Protein AF-0000000071073360 (afdb_homodimer)

InterPro domains:
  IPR024084 Isopropylmalate dehydrogenase-like domain [PF00180] (96-412)
  IPR024084 Isopropylmalate dehydroge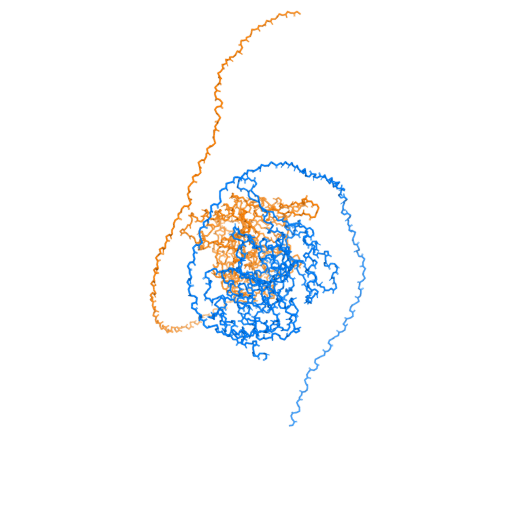nase-like domain [SM01329] (96-412)

Nearest PDB structures (foldseek):
  8grd-assembly1_A  TM=9.616E-01  e=1.093E-38  Homo sapiens
  5gri-assembly1_A  TM=9.544E-01  e=7.696E-39  Homo sapiens
  6l57-assembly1_A  TM=9.538E-01  e=1.380E-38  Homo sapiens
  5grl-assembly1_A  TM=9.539E-01  e=1.960E-38  Homo sapiens
  6l59-assembly1_A  TM=9.556E-01  e=5.610E-38  Homo sapiens

Radius of gyration: 34.83 Å; Cα contacts (8 Å, |Δi|>4): 1505; chains: 2; bounding box: 86×117×119 Å

Solvent-accessible surface area (backbone atoms only — not comparable to full-atom values): 46870 Å² total; per-residue (Å²): 140,86,78,80,86,78,81,85,80,81,82,82,83,84,78,87,73,88,81,82,88,80,92,73,87,73,78,80,78,78,78,82,80,80,77,77,82,77,78,76,78,72,82,76,78,70,77,79,77,77,86,91,82,79,88,72,87,75,81,90,85,76,83,74,83,82,72,87,75,84,69,83,80,73,77,75,70,80,72,73,76,69,76,72,70,78,77,68,70,85,80,69,80,66,43,56,33,24,34,34,21,47,35,45,34,7,52,62,39,46,49,47,38,52,51,47,42,54,54,61,65,54,60,66,42,76,46,75,33,72,63,50,53,27,93,89,45,74,40,64,14,67,65,49,54,51,41,33,62,73,43,30,30,31,40,44,38,18,64,75,53,57,64,29,53,50,46,53,31,61,78,43,50,26,46,33,35,42,34,56,27,49,56,48,62,66,47,80,35,87,53,71,74,33,54,35,34,36,34,20,33,58,57,43,21,65,70,53,68,45,67,47,72,80,47,94,55,34,22,30,32,40,25,37,33,38,47,68,61,29,36,53,51,26,50,49,53,55,50,47,30,62,74,68,70,40,59,38,41,35,42,40,35,53,39,86,67,37,50,56,29,39,32,45,40,49,49,26,39,51,59,45,42,67,77,35,64,87,66,36,46,78,44,82,39,45,43,66,58,47,53,40,35,54,74,75,42,32,68,78,41,41,33,35,35,27,47,24,58,59,21,49,52,51,42,47,53,48,21,39,52,42,40,35,82,34,45,30,19,24,34,34,39,31,95,56,32,40,40,25,29,27,82,34,76,22,54,60,90,46,38,91,63,49,52,54,71,47,59,4,50,45,46,16,48,21,51,50,30,43,71,73,69,35,50,68,55,15,50,49,48,48,49,23,51,46,45,38,33,55,75,42,80,61,32,28,51,85,73,76,29,79,34,34,28,65,54,43,49,48,52,31,37,51,45,40,52,67,72,98,136,87,80,91,80,86,86,85,75,92,66,82,90,85,85,82,82,84,84,79,78,86,80,81,85,71,86,79,83,78,90,74,72,90,83,78,89,75,88,86,80,90,74,92,77,80,86,78,82,88,83,90,78,91,79,79,93,77,86,89,79,88,74,84,89,78,87,78,85,77,87,81,82,84,72,82,81,68,81,71,68,76,73,66,69,73,73,65,65,88,79,69,82,67,46,57,32,23,33,34,22,46,36,44,36,8,51,63,38,48,48,48,38,53,52,46,42,54,54,62,65,55,62,66,42,74,46,77,34,71,64,51,54,28,92,89,45,73,42,64,15,66,64,51,55,50,43,34,62,73,45,29,28,31,41,43,39,19,64,76,51,56,65,28,52,52,47,53,31,59,78,44,49,27,45,34,36,43,32,55,28,50,56,47,62,66,46,80,33,87,52,70,76,32,53,33,34,36,35,20,33,59,54,44,21,66,70,53,66,46,67,45,73,80,45,93,56,32,21,31,33,40,25,38,33,38,46,68,60,30,35,53,53,26,51,49,54,54,51,48,30,62,73,67,71,41,58,39,40,34,40,40,35,52,38,86,66,37,50,54,28,38,31,46,41,49,49,26,39,50,59,43,41,69,78,35,64,88,67,36,47,79,43,81,41,44,44,66,57,47,53,41,35,54,73,74,41,31,68,78,41,40,33,36,35,24,49,22,59,60,22,50,52,51,42,45,53,46,21,39,54,41,39,36,82,34,45,29,20,24,34,35,38,32,95,55,30,40,40,26,31,27,81,33,75,22,53,63,90,46,40,91,64,48,53,54,72,47,60,4,50,44,46,15,48,22,50,50,30,41,73,73,71,36,50,68,56,15,50,48,49,49,48,22,51,46,43,39,34,56,76,44,80,63,32,27,50,84,73,75,29,78,33,34,28,64,53,42,48,49,51,30,37,50,45,40,54,69,74,97

Secondary structure (DSSP, 8-state):
-----------------------------------------------------------------------------------------TTS-PEEEEEE--STTHHHHHHHHHHHHHHTT--EEEEEE---B-TTSSSBPHHHHHHHHHHSEEEE-----HHHHHHHHHHTT--EEEEEEE--TTS--SS-S-EEEEEEESSSEEEEEEEEEEETTEEEEEEEEEHHHHHHHHHHHHHHHHHTT--EEEEEE-TTT-TTHHHHHHHHHHHHHHHTTTT-EEEEEEHHHHHHHHHH-GGG--EEEE-HHHHHHHHHHHHHHTTSTT---EEEE-SS-EEEE------GGGTTTT----HHHHHHHHHHHHHTT-HHHHHHHHHHHHHHHHH-----GGGT----HHHHHHHHHHHHHHH-/-----------------------------------------------------------------------------------------TTS-PEEEEEE--STTHHHHHHHHHHHHHHTT--EEEEEE---B-TTSSSBPHHHHHHHHHHSEEEE-----HHHHHHHHHHTT--EEEEEEE--TTS--SS-S-EEEEEEE-SSEEEEEEEEEEETTEEEEEEEEEHHHHHHHHHHHHHHHHHTT--EEEEEE-TTT-TTHHHHHHHHHHHHHHHTTTT-EEEEEEHHHHHHHHHH-GGG--EEEE-HHHHHHHHHHHHHHTTSTT---EEEE-SS-EEEE------GGGTTTT----HHHHHHHHHHHHHTT-HHHHHHHHHHHHHHHHH-----GGGT----HHHHHHHHHHHHHHH-

pLDDT: mean 76.67, std 30.84, range [14.22, 98.56]

Sequence (840 aa):
MAEHVGPANKSAPLTTHISGAKFSKMNTLRKLNSLPPLRSVGGAYRLLASKDQKKDAAGQKARQPEKPAGKCKGKDGGQAKGAGSPQADPGKKVTKVSLINGEGVGPELMNAVQEVICAVKAPIEWDVLEEFMAKDSEDVSPEVLQSLRAHKVGIKGPVDSRHWQREIRKQFAQFAYVSLCSHIEGLDSPYGAFDVVIIRDQMEGDYSGIEHRVVPGVMQTIKVSTTAGASRIAQFVFDYAVKHNRKRITVAHKANIMRMTDGNFLEAMRAEAEKHVDDVIFEERYLDTCILRILVKPEKCDVMVSSSMYGDVLRVIAGGMMGAPGICPGYSVSSLGTVFDSRMKAHQELAGKDLANPTGSLLCAALMLRHVQMDKQADQVECAIRKVYKDTDIRTKDVGGKAKCSEFVKAVCDCLEADNMAEHVGPANKSAPLTTHISGAKFSKMNTLRKLNSLPPLRSVGGAYRLLASKDQKKDAAGQKARQPEKPAGKCKGKDGGQAKGAGSPQADPGKKVTKVSLINGEGVGPELMNAVQEVICAVKAPIEWDVLEEFMAKDSEDVSPEVLQSLRAHKVGIKGPVDSRHWQREIRKQFAQFAYVSLCSHIEGLDSPYGAFDVVIIRDQMEGDYSGIEHRVVPGVMQTIKVSTTAGASRIAQFVFDYAVKHNRKRITVAHKANIMRMTDGNFLEAMRAEAEKHVDDVIFEERYLDTCILRILVKPEKCDVMVSSSMYGDVLRVIAGGMMGAPGICPGYSVSSLGTVFDSRMKAHQELAGKDLANPTGSLLCAALMLRHVQMDKQADQVECAIRKVYKDTDIRTKDVGGKAKCSEFVKAVCDCLEADN

Foldseek 3Di:
DPDPDDDDPPDDDDDPPDDDDDDDDPPDPPDPDDPDDPDPPVPDPVVDPDDDDDDDDDDDDDDDDDDDDDDPDPPPPDDPPDPPPPPDPPPDDAAEEEEAQAFACSVVLSVLQVLLCVLLVPRYDYDYDDDQADPPDREGHPVSVVSCLVRQHYEYGAHPDPNHVLRVCVSQVQFKKKWWFWAFALFDFPDPTFTAIFIETDDFFQSVPDKDDPDVPDIDGDGDADLVSLLVSLQVLLVVCQVVVWAEEEEEFDCVVVVPRRVSSVVSNVVSCVVQVPRYHYHYDYLVVVLVCCVPPRRPHYYYYYYHPSSVVNNQSSCVSNQFQQLTKMWTDGPSHIYIGSNDHSPNVCGPVQQDFNNRSQLSSLVSCVVVPNNVSSVLSVVLLSCCSNPHQAGGPRRPGPHGNVRSSVSSSVSSNVVD/DDDDDDDDDPDDDDDDDDPDPPDDPPPPDDDPDDDDDDDDDDDDPDDDDDDDDDDDDDDDDDDDDDDDDDDDDDDDDPPPDPPPPPPPPVPDDAAEEEEAQAFACSVVLSVLQVLLCVLLVHRYDYDYDDDQADPVDREGHPVSVVSCLVRQHYEYGAHPDPNHVLRVCVSQVQFKKKWWFWAFALFDFPDPTFTAIFIETDDFFQPVPDKDDPDVPDIDGDGDADLVSLLVSLVVLLVVCQVVVWAEEEEEFDCVVVVPRRVSSVVSNVVSCVVQVPRYHYHYDYLVVVLVCCVPPRNPHYYYYYYHPSSVVNNQSSCVSNQFQQLTKMWTDGPSHIYIGSNDHSPNVCGPVQQDFNNRVQLSSLVSCVVVPNPVSSCLSVVLLSCCSNPHQAGGPRRPGPHGNVRSSVSSSVSSNVVD

Organism: Drosophila erecta (NCBI:txid7220)

Structure (mmCIF, N/CA/C/O backbone):
data_AF-0000000071073360-model_v1
#
loop_
_entity.id
_entity.type
_entity.pdbx_description
1 polymer 'isocitrate dehydrogenase (NAD(+))'
#
loop_
_atom_site.group_PDB
_atom_site.id
_atom_site.type_symbol
_atom_site.label_atom_id
_atom_site.label_alt_id
_atom_site.label_comp_id
_atom_site.label_asym_id
_atom_site.label_entity_id
_atom_site.label_seq_id
_atom_site.pdbx_PDB_ins_code
_atom_site.Cartn_x
_atom_site.Cartn_y
_atom_site.Cartn_z
_atom_site.occupancy
_atom_site.B_iso_or_equiv
_atom_site.auth_seq_id
_atom_site.auth_comp_id
_atom_site.auth_asym_id
_atom_site.auth_atom_id
_atom_site.pdbx_PDB_model_num
ATOM 1 N N . MET A 1 1 ? -11.141 -40.875 53.938 1 20.95 1 MET A N 1
ATOM 2 C CA . MET A 1 1 ? -12.078 -41.438 52.969 1 20.95 1 MET A CA 1
ATOM 3 C C . MET A 1 1 ? -12.969 -40.375 52.344 1 20.95 1 MET A C 1
ATOM 5 O O . MET A 1 1 ? -14.125 -40.219 52.75 1 20.95 1 MET A O 1
ATOM 9 N N . ALA A 1 2 ? -12.391 -39.156 52.312 1 22.52 2 ALA A N 1
ATOM 10 C CA . ALA A 1 2 ? -12.32 -37.719 52.062 1 22.52 2 ALA A CA 1
ATOM 11 C C . ALA A 1 2 ? -12.805 -37.375 50.656 1 22.52 2 ALA A C 1
ATOM 13 O O . ALA A 1 2 ? -12.102 -37.625 49.656 1 22.52 2 ALA A O 1
ATOM 14 N N . GLU A 1 3 ? -14.227 -37.625 50.406 1 22.64 3 GLU A N 1
ATOM 15 C CA . GLU A 1 3 ? -15.234 -37.781 49.344 1 22.64 3 GLU A CA 1
ATOM 16 C C . GLU A 1 3 ? -15.336 -36.562 48.469 1 22.64 3 GLU A C 1
ATOM 18 O O . GLU A 1 3 ? -15.555 -35.438 48.969 1 22.64 3 GLU A O 1
ATOM 23 N N . HIS A 1 4 ? -14.609 -36.5 47.312 1 24.22 4 HIS A N 1
ATOM 24 C CA . HIS A 1 4 ? -14.125 -35.594 46.312 1 24.22 4 HIS A CA 1
ATOM 25 C C . HIS A 1 4 ? -15.281 -34.906 45.594 1 24.22 4 HIS A C 1
ATOM 27 O O . HIS A 1 4 ? -16.156 -35.562 45.031 1 24.22 4 HIS A O 1
ATOM 33 N N . VAL A 1 5 ? -15.75 -33.75 46.094 1 23.55 5 VAL A N 1
ATOM 34 C CA . VAL A 1 5 ? -16.859 -32.844 45.812 1 23.55 5 VAL A CA 1
ATOM 35 C C . VAL A 1 5 ? -16.875 -32.469 44.344 1 23.55 5 VAL A C 1
ATOM 37 O O . VAL A 1 5 ? -15.867 -32.031 43.781 1 23.55 5 VAL A O 1
ATOM 40 N N . GLY A 1 6 ? -17.75 -33.094 43.438 1 22.17 6 GLY A N 1
ATOM 41 C CA . GLY A 1 6 ? -18.25 -33.25 42.062 1 22.17 6 GLY A CA 1
ATOM 42 C C . GLY A 1 6 ? -18.641 -31.922 41.438 1 22.17 6 GLY A C 1
ATOM 43 O O . GLY A 1 6 ? -19.219 -31.047 42.094 1 22.17 6 GLY A O 1
ATOM 44 N N . PRO A 1 7 ? -17.891 -31.484 40.312 1 21.05 7 PRO A N 1
ATOM 45 C CA . PRO A 1 7 ? -17.703 -30.172 39.719 1 21.05 7 PRO A CA 1
ATOM 46 C C . PRO A 1 7 ? -19.016 -29.5 39.312 1 21.05 7 PRO A C 1
ATOM 48 O O . PRO A 1 7 ? -20.031 -30.172 39.156 1 21.05 7 PRO A O 1
ATOM 51 N N . ALA A 1 8 ? -19.125 -28.125 39.438 1 19.23 8 ALA A N 1
ATOM 52 C CA . ALA A 1 8 ? -20.125 -27.047 39.438 1 19.23 8 ALA A CA 1
ATOM 53 C C . ALA A 1 8 ? -20.797 -26.891 38.094 1 19.23 8 ALA A C 1
ATOM 55 O O . ALA A 1 8 ? -20.125 -26.609 37.094 1 19.23 8 ALA A O 1
ATOM 56 N N . ASN A 1 9 ? -21.844 -27.672 37.656 1 18.17 9 ASN A N 1
ATOM 57 C CA . ASN A 1 9 ? -22.703 -27.828 36.469 1 18.17 9 ASN A CA 1
ATOM 58 C C . ASN A 1 9 ? -23.375 -26.516 36.094 1 18.17 9 ASN A C 1
ATOM 60 O O . ASN A 1 9 ? -24.312 -26.078 36.75 1 18.17 9 ASN A O 1
ATOM 64 N N . LYS A 1 10 ? -22.531 -25.469 35.781 1 18.64 10 LYS A N 1
ATOM 65 C CA . LYS A 1 10 ? -23.094 -24.141 35.562 1 18.64 10 LYS A CA 1
ATOM 66 C C . LYS A 1 10 ? -24.25 -24.219 34.531 1 18.64 10 LYS A C 1
ATOM 68 O O . LYS A 1 10 ? -24.172 -24.953 33.562 1 18.64 10 LYS A O 1
ATOM 73 N N . SER A 1 11 ? -25.422 -23.609 34.812 1 17.69 11 SER A N 1
ATOM 74 C CA . SER A 1 11 ? -26.828 -23.469 34.438 1 17.69 11 SER A CA 1
ATOM 75 C C . SER A 1 11 ? -27 -22.859 33.062 1 17.69 11 SER A C 1
ATOM 77 O O . SER A 1 11 ? -26.188 -22.031 32.625 1 17.69 11 SER A O 1
ATOM 79 N N . ALA A 1 12 ? -27.828 -23.391 32.094 1 20.33 12 ALA A N 1
ATOM 80 C CA . ALA A 1 12 ? -28.375 -23.422 30.734 1 20.33 12 ALA A CA 1
ATOM 81 C C . ALA A 1 12 ? -29.109 -22.109 30.422 1 20.33 12 ALA A C 1
ATOM 83 O O . ALA A 1 12 ? -30.141 -21.812 31.016 1 20.33 12 ALA A O 1
ATOM 84 N N . PRO A 1 13 ? -28.391 -20.922 30.25 1 18.34 13 PRO A N 1
ATOM 85 C CA . PRO A 1 13 ? -29.219 -19.719 30.203 1 18.34 13 PRO A CA 1
ATOM 86 C C . PRO A 1 13 ? -30.344 -19.828 29.172 1 18.34 13 PRO A C 1
ATOM 88 O O . PRO A 1 13 ? -30.266 -20.609 28.234 1 18.34 13 PRO A O 1
ATOM 91 N N . LEU A 1 14 ? -31.484 -19.062 29.344 1 18.45 14 LEU A N 1
ATOM 92 C CA . LEU A 1 14 ? -32.875 -18.875 28.969 1 18.45 14 LEU A CA 1
ATOM 93 C C . LEU A 1 14 ? -33 -18.469 27.5 1 18.45 14 LEU A C 1
ATOM 95 O O . LEU A 1 14 ? -32.125 -17.766 26.984 1 18.45 14 LEU A O 1
ATOM 99 N N . THR A 1 15 ? -34.062 -18.859 26.656 1 18.19 15 THR A N 1
ATOM 100 C CA . THR A 1 15 ? -34.719 -19.094 25.375 1 18.19 15 THR A CA 1
ATOM 101 C C . THR A 1 15 ? -35.25 -17.797 24.781 1 18.19 15 THR A C 1
ATOM 103 O O . THR A 1 15 ? -35.875 -17.797 23.734 1 18.19 15 THR A O 1
ATOM 106 N N . THR A 1 16 ? -34.844 -16.5 25.109 1 18.14 16 THR A N 1
ATOM 107 C CA . THR A 1 16 ? -35.938 -15.57 24.828 1 18.14 16 THR A CA 1
ATOM 108 C C . THR A 1 16 ? -36.188 -15.477 23.328 1 18.14 16 THR A C 1
ATOM 110 O O . THR A 1 16 ? -35.25 -15.336 22.531 1 18.14 16 THR A O 1
ATOM 113 N N . HIS A 1 17 ? -37.438 -15.734 22.703 1 18.55 17 HIS A N 1
ATOM 114 C CA . HIS A 1 17 ? -38.219 -15.891 21.469 1 18.55 17 HIS A CA 1
ATOM 115 C C . HIS A 1 17 ? -38.375 -14.562 20.75 1 18.55 17 HIS A C 1
ATOM 117 O O . HIS A 1 17 ? -39.125 -14.461 19.781 1 18.55 17 HIS A O 1
ATOM 123 N N . ILE A 1 18 ? -37.594 -13.492 20.844 1 18.61 18 ILE A N 1
ATOM 124 C CA . ILE A 1 18 ? -38.25 -12.273 20.422 1 18.61 18 ILE A CA 1
ATOM 125 C C . ILE A 1 18 ? -38.656 -12.398 18.953 1 18.61 18 ILE A C 1
ATOM 127 O O . ILE A 1 18 ? -37.875 -12.859 18.125 1 18.61 18 ILE A O 1
ATOM 131 N N . SER A 1 19 ? -39.969 -12.062 18.562 1 18.25 19 SER A N 1
ATOM 132 C CA . SER A 1 19 ? -41.031 -12.039 17.531 1 18.25 19 SER A CA 1
ATOM 133 C C . SER A 1 19 ? -40.594 -11.211 16.328 1 18.25 19 SER A C 1
ATOM 135 O O . SER A 1 19 ? -39.719 -10.352 16.438 1 18.25 19 SER A O 1
ATOM 137 N N . GLY A 1 20 ? -41.219 -11.391 15.039 1 18.98 20 GLY A N 1
ATOM 138 C CA . GLY A 1 20 ? -41.125 -11.305 13.594 1 18.98 20 GLY A CA 1
ATOM 139 C C . GLY A 1 20 ? -41.438 -9.914 13.055 1 18.98 20 GLY A C 1
ATOM 140 O O . GLY A 1 20 ? -42.562 -9.609 12.68 1 18.98 20 GLY A O 1
ATOM 141 N N . ALA A 1 21 ? -41.094 -8.75 13.672 1 17.64 21 ALA A N 1
ATOM 142 C CA . ALA A 1 21 ? -41.781 -7.551 13.203 1 17.64 21 ALA A CA 1
ATOM 143 C C . ALA A 1 21 ? -41.594 -7.367 11.703 1 17.64 21 ALA A C 1
ATOM 145 O O . ALA A 1 21 ? -40.469 -7.395 11.195 1 17.64 21 ALA A O 1
ATOM 146 N N . LYS A 1 22 ? -42.719 -7.246 10.844 1 18.09 22 LYS A N 1
ATOM 147 C CA . LYS A 1 22 ? -43.219 -7.266 9.461 1 18.09 22 LYS A CA 1
ATOM 148 C C . LYS A 1 22 ? -42.594 -6.141 8.641 1 18.09 22 LYS A C 1
ATOM 150 O O . LYS A 1 22 ? -42.031 -6.379 7.566 1 18.09 22 LYS A O 1
ATOM 155 N N . PHE A 1 23 ? -43.25 -4.824 8.609 1 17.73 23 PHE A N 1
ATOM 156 C CA . PHE A 1 23 ? -43.906 -4.227 7.465 1 17.73 23 PHE A CA 1
ATOM 157 C C . PHE A 1 23 ? -42.906 -3.561 6.531 1 17.73 23 PHE A C 1
ATOM 159 O O . PHE A 1 23 ? -41.75 -3.393 6.887 1 17.73 23 PHE A O 1
ATOM 166 N N . SER A 1 24 ? -43.25 -2.207 6.02 1 17.31 24 SER A N 1
ATOM 167 C CA . SER A 1 24 ? -43.844 -1.577 4.836 1 17.31 24 SER A CA 1
ATOM 168 C C . SER A 1 24 ? -42.812 -0.701 4.125 1 17.31 24 SER A C 1
ATOM 170 O O . SER A 1 24 ? -42.906 -0.47 2.916 1 17.31 24 SER A O 1
ATOM 172 N N . LYS A 1 25 ? -42 0.049 4.812 1 18 25 LYS A N 1
ATOM 173 C CA . LYS A 1 25 ? -41.781 1.378 4.246 1 18 25 LYS A CA 1
ATOM 174 C C . LYS A 1 25 ? -41 1.297 2.932 1 18 25 LYS A C 1
ATOM 176 O O . LYS A 1 25 ? -39.812 1.038 2.926 1 18 25 LYS A O 1
ATOM 181 N N . MET A 1 26 ? -41.625 0.707 1.762 1 17.8 26 MET A N 1
ATOM 182 C CA . MET A 1 26 ? -41.031 0.565 0.437 1 17.8 26 MET A CA 1
ATOM 183 C C . MET A 1 26 ? -40.656 1.927 -0.135 1 17.8 26 MET A C 1
ATOM 185 O O . MET A 1 26 ? -41.5 2.668 -0.61 1 17.8 26 MET A O 1
ATOM 189 N N . ASN A 1 27 ? -40 2.844 0.637 1 18.08 27 ASN A N 1
ATOM 190 C CA . ASN A 1 27 ? -39.812 4.156 0.037 1 18.08 27 ASN A CA 1
ATOM 191 C C . ASN A 1 27 ? -39.344 4.047 -1.414 1 18.08 27 ASN A C 1
ATOM 193 O O . ASN A 1 27 ? -38.594 3.135 -1.764 1 18.08 27 ASN A O 1
ATOM 197 N N . THR A 1 28 ? -39.969 4.82 -2.344 1 18.56 28 THR A N 1
ATOM 198 C CA . THR A 1 28 ? -40.156 5.203 -3.736 1 18.56 28 THR A CA 1
ATOM 199 C C . THR A 1 28 ? -38.844 5.602 -4.379 1 18.56 28 THR A C 1
ATOM 201 O O . THR A 1 28 ? -38.156 6.523 -3.908 1 18.56 28 THR A O 1
ATOM 204 N N . LEU A 1 29 ? -38.094 4.676 -5.02 1 18.58 29 LEU A N 1
ATOM 205 C CA . LEU A 1 29 ? -36.938 4.672 -5.914 1 18.58 29 LEU A CA 1
ATOM 206 C C . LEU A 1 29 ? -37.125 5.699 -7.027 1 18.58 29 LEU A C 1
ATOM 208 O O . LEU A 1 29 ? -37.969 5.543 -7.895 1 18.58 29 LEU A O 1
ATOM 212 N N . ARG A 1 30 ? -37.094 7.051 -6.613 1 17.72 30 ARG A N 1
ATOM 213 C CA . ARG A 1 30 ? -37.281 8.008 -7.699 1 17.72 30 ARG A CA 1
ATOM 214 C C . ARG A 1 30 ? -36.5 7.586 -8.938 1 17.72 30 ARG A C 1
ATOM 216 O O . ARG A 1 30 ? -35.375 7.082 -8.828 1 17.72 30 ARG A O 1
ATOM 223 N N . LYS A 1 31 ? -37.125 7.578 -10.148 1 19.55 31 LYS A N 1
ATOM 224 C CA . LYS A 1 31 ? -36.969 7.285 -11.57 1 19.55 31 LYS A CA 1
ATOM 225 C C . LYS A 1 31 ? -35.781 8.039 -12.141 1 19.55 31 LYS A C 1
ATOM 227 O O . LYS A 1 31 ? -35.781 9.273 -12.18 1 19.55 31 LYS A O 1
ATOM 232 N N . LEU A 1 32 ? -34.5 7.598 -11.961 1 18.83 32 LEU A N 1
ATOM 233 C CA . LEU A 1 32 ? -33.312 8.102 -12.68 1 18.83 32 LEU A CA 1
ATOM 234 C C . LEU A 1 32 ? -33.656 8.281 -14.164 1 18.83 32 LEU A C 1
ATOM 236 O O . LEU A 1 32 ? -34.094 7.34 -14.828 1 18.83 32 LEU A O 1
ATOM 240 N N . ASN A 1 33 ? -33.938 9.547 -14.633 1 18.77 33 ASN A N 1
ATOM 241 C CA . ASN A 1 33 ? -34.312 10.086 -15.938 1 18.77 33 ASN A CA 1
ATOM 242 C C . ASN A 1 33 ? -33.469 9.461 -17.047 1 18.77 33 ASN A C 1
ATOM 244 O O . ASN A 1 33 ? -32.344 9.016 -16.812 1 18.77 33 ASN A O 1
ATOM 248 N N . SER A 1 34 ? -34.062 9.227 -18.297 1 19.17 34 SER A N 1
ATOM 249 C CA . SER A 1 34 ? -34 8.57 -19.594 1 19.17 34 SER A CA 1
ATOM 250 C C . SER A 1 34 ? -32.875 9.125 -20.453 1 19.17 34 SER A C 1
ATOM 252 O O . SER A 1 34 ? -32.938 10.25 -20.953 1 19.17 34 SER A O 1
ATOM 254 N N . LEU A 1 35 ? -31.609 9.078 -20.141 1 19.28 35 LEU A N 1
ATOM 255 C CA . LEU A 1 35 ? -30.672 9.664 -21.094 1 19.28 35 LEU A CA 1
ATOM 256 C C . LEU A 1 35 ? -30.891 9.078 -22.484 1 19.28 35 LEU A C 1
ATOM 258 O O . LEU A 1 35 ? -31.141 7.879 -22.625 1 19.28 35 LEU A O 1
ATOM 262 N N . PRO A 1 36 ? -31.234 9.867 -23.547 1 19.84 36 PRO A N 1
ATOM 263 C CA . PRO A 1 36 ? -31.609 9.43 -24.891 1 19.84 36 PRO A CA 1
ATOM 264 C C . PRO A 1 36 ? -30.562 8.508 -25.531 1 19.84 36 PRO A C 1
ATOM 266 O O . PRO A 1 36 ? -29.422 8.484 -25.094 1 19.84 36 PRO A O 1
ATOM 269 N N . PRO A 1 37 ? -30.984 7.59 -26.469 1 19.75 37 PRO A N 1
ATOM 270 C CA . PRO A 1 37 ? -30.359 6.461 -27.172 1 19.75 37 PRO A CA 1
ATOM 271 C C . PRO A 1 37 ? -29.203 6.887 -28.078 1 19.75 37 PRO A C 1
ATOM 273 O O . PRO A 1 37 ? -29.391 7.723 -28.969 1 19.75 37 PRO A O 1
ATOM 276 N N . LEU A 1 38 ? -28.078 7.312 -27.562 1 18.42 38 LEU A N 1
ATOM 277 C CA . LEU A 1 38 ? -27.078 7.801 -28.516 1 18.42 38 LEU A CA 1
ATOM 278 C C . LEU A 1 38 ? -26.859 6.785 -29.625 1 18.42 38 LEU A C 1
ATOM 280 O O . LEU A 1 38 ? -26.672 5.598 -29.359 1 18.42 38 LEU A O 1
ATOM 284 N N . ARG A 1 39 ? -27.328 7.051 -30.875 1 18.44 39 ARG A N 1
ATOM 285 C CA . ARG A 1 39 ? -27.219 6.352 -32.156 1 18.44 39 ARG A CA 1
ATOM 286 C C . ARG A 1 39 ? -25.781 5.996 -32.469 1 18.44 39 ARG A C 1
ATOM 288 O O . ARG A 1 39 ? -24.891 6.855 -32.406 1 18.44 39 ARG A O 1
ATOM 295 N N . SER A 1 40 ? -25.391 4.773 -32.25 1 17.69 40 SER A N 1
ATOM 296 C CA . SER A 1 40 ? -24.109 4.113 -32.469 1 17.69 40 SER A CA 1
ATOM 297 C C . SER A 1 40 ? -23.672 4.23 -33.938 1 17.69 40 SER A C 1
ATOM 299 O O . SER A 1 40 ? -24.297 3.633 -34.812 1 17.69 40 SER A O 1
ATOM 301 N N . VAL A 1 41 ? -23.484 5.461 -34.469 1 17.64 41 VAL A N 1
ATOM 302 C CA . VAL A 1 41 ? -23.094 5.453 -35.906 1 17.64 41 VAL A CA 1
ATOM 303 C C . VAL A 1 41 ? -21.844 4.605 -36.094 1 17.64 41 VAL A C 1
ATOM 305 O O . VAL A 1 41 ? -20.828 4.844 -35.438 1 17.64 41 VAL A O 1
ATOM 308 N N . GLY A 1 42 ? -21.938 3.281 -36.375 1 17.94 42 GLY A N 1
ATOM 309 C CA . GLY A 1 42 ? -21.047 2.184 -36.688 1 17.94 42 GLY A CA 1
ATOM 310 C C . GLY A 1 42 ? -20.094 2.504 -37.844 1 17.94 42 GLY A C 1
ATOM 311 O O . GLY A 1 42 ? -19.672 1.606 -38.562 1 17.94 42 GLY A O 1
ATOM 312 N N . GLY A 1 43 ? -19.672 3.836 -38.094 1 16.84 43 GLY A N 1
ATOM 313 C CA . GLY A 1 43 ? -19.047 3.969 -39.406 1 16.84 43 GLY A CA 1
ATOM 314 C C . GLY A 1 43 ? -17.922 2.982 -39.625 1 16.84 43 GLY A C 1
ATOM 315 O O . GLY A 1 43 ? -17.25 2.566 -38.656 1 16.84 43 GLY A O 1
ATOM 316 N N . ALA A 1 44 ? -17.984 2.145 -40.719 1 17.58 44 ALA A N 1
ATOM 317 C CA . ALA A 1 44 ? -17.344 1.101 -41.531 1 17.58 44 ALA A CA 1
ATOM 318 C C . ALA A 1 44 ? -15.914 1.484 -41.875 1 17.58 44 ALA A C 1
ATOM 320 O O . ALA A 1 44 ? -15.688 2.426 -42.656 1 17.58 44 ALA A O 1
ATOM 321 N N . TYR A 1 45 ? -15.023 1.729 -40.844 1 16.05 45 TYR A N 1
ATOM 322 C CA . TYR A 1 45 ? -13.688 2.055 -41.312 1 16.05 45 TYR A CA 1
ATOM 323 C C . TYR A 1 45 ? -13.164 0.979 -42.281 1 16.05 45 TYR A C 1
ATOM 325 O O . TYR A 1 45 ? -12.914 -0.154 -41.844 1 16.05 45 TYR A O 1
ATOM 333 N N . ARG A 1 46 ? -13.656 0.943 -43.531 1 17.27 46 ARG A N 1
ATOM 334 C CA . ARG A 1 46 ? -13.133 0.105 -44.625 1 17.27 46 ARG A CA 1
ATOM 335 C C . ARG A 1 46 ? -11.633 0.315 -44.781 1 17.27 46 ARG A C 1
ATOM 337 O O . ARG A 1 46 ? -11.203 1.368 -45.25 1 17.27 46 ARG A O 1
ATOM 344 N N . LEU A 1 47 ? -10.891 0.094 -43.688 1 16.45 47 LEU A N 1
ATOM 345 C CA . LEU A 1 47 ? -9.492 0.303 -44.031 1 16.45 47 LEU A CA 1
ATOM 346 C C . LEU A 1 47 ? -9.141 -0.37 -45.344 1 16.45 47 LEU A C 1
ATOM 348 O O . LEU A 1 47 ? -9.469 -1.539 -45.562 1 16.45 47 LEU A O 1
ATOM 352 N N . LEU A 1 48 ? -8.883 0.459 -46.344 1 16.05 48 LEU A N 1
ATOM 353 C CA . LEU A 1 48 ? -8.453 0.297 -47.75 1 16.05 48 LEU A CA 1
ATOM 354 C C . LEU A 1 48 ? -7.234 -0.614 -47.844 1 16.05 48 LEU A C 1
ATOM 356 O O . LEU A 1 48 ? -6.277 -0.452 -47.062 1 16.05 48 LEU A O 1
ATOM 360 N N . ALA A 1 49 ? -7.383 -1.778 -48.531 1 17.34 49 ALA A N 1
ATOM 361 C CA . ALA A 1 49 ? -6.602 -2.918 -49.031 1 17.34 49 ALA A CA 1
ATOM 362 C C . ALA A 1 49 ? -5.453 -2.459 -49.906 1 17.34 49 ALA A C 1
ATOM 364 O O . ALA A 1 49 ? -4.773 -3.283 -50.531 1 17.34 49 ALA A O 1
ATOM 365 N N . SER A 1 50 ? -5.02 -1.136 -49.812 1 14.69 50 SER A N 1
ATOM 366 C CA . SER A 1 50 ? -4.402 -0.934 -51.125 1 14.69 50 SER A CA 1
ATOM 367 C C . SER A 1 50 ? -3.363 -2.01 -51.406 1 14.69 50 SER A C 1
ATOM 369 O O . SER A 1 50 ? -2.906 -2.705 -50.5 1 14.69 50 SER A O 1
ATOM 371 N N . LYS A 1 51 ? -2.273 -1.46 -52.25 1 15.05 51 LYS A N 1
ATOM 372 C CA . LYS A 1 51 ? -1.719 -1.641 -53.594 1 15.05 51 LYS A CA 1
ATOM 373 C C . LYS A 1 51 ? -0.572 -2.648 -53.594 1 15.05 51 LYS A C 1
ATOM 375 O O . LYS A 1 51 ? -0.037 -2.975 -52.531 1 15.05 51 LYS A O 1
ATOM 380 N N . ASP A 1 52 ? 0.623 -2.264 -54.312 1 14.74 52 ASP A N 1
ATOM 381 C CA . ASP A 1 52 ? 1.322 -2.711 -55.5 1 14.74 52 ASP A CA 1
ATOM 382 C C . ASP A 1 52 ? 2.475 -3.65 -55.156 1 14.74 52 ASP A C 1
ATOM 384 O O . ASP A 1 52 ? 2.908 -3.703 -54 1 14.74 52 ASP A O 1
ATOM 388 N N . GLN A 1 53 ? 3.439 -3.727 -56.156 1 14.27 53 GLN A N 1
ATOM 389 C CA . GLN A 1 53 ? 4.16 -4.598 -57.094 1 14.27 53 GLN A CA 1
ATOM 390 C C . GLN A 1 53 ? 5.531 -4.973 -56.531 1 14.27 53 GLN A C 1
ATOM 392 O O . GLN A 1 53 ? 5.895 -6.148 -56.5 1 14.27 53 GLN A O 1
ATOM 397 N N . LYS A 1 54 ? 6.496 -3.986 -56.719 1 14.75 54 LYS A N 1
ATOM 398 C CA . LYS A 1 54 ? 7.48 -4.324 -57.75 1 14.75 54 LYS A CA 1
ATOM 399 C C . LYS A 1 54 ? 8.594 -5.191 -57.188 1 14.75 54 LYS A C 1
ATOM 401 O O . LYS A 1 54 ? 9 -6.184 -57.781 1 14.75 54 LYS A O 1
ATOM 406 N N . LYS A 1 55 ? 9.609 -4.555 -56.375 1 15.3 55 LYS A N 1
ATOM 407 C CA . LYS A 1 55 ? 10.93 -4.469 -57 1 15.3 55 LYS A CA 1
ATOM 408 C C . LYS A 1 55 ? 11.719 -5.762 -56.812 1 15.3 55 LYS A C 1
ATOM 410 O O . LYS A 1 55 ? 11.68 -6.352 -55.719 1 15.3 55 LYS A O 1
ATOM 415 N N . ASP A 1 56 ? 12.5 -6.281 -57.844 1 15.04 56 ASP A N 1
ATOM 416 C CA . ASP A 1 56 ? 13.227 -7.422 -58.406 1 15.04 56 ASP A CA 1
ATOM 417 C C . ASP A 1 56 ? 14.555 -7.633 -57.688 1 15.04 56 ASP A C 1
ATOM 419 O O . ASP A 1 56 ? 15.32 -8.531 -58.031 1 15.04 56 ASP A O 1
ATOM 423 N N . ALA A 1 57 ? 15.016 -6.668 -56.875 1 15.41 57 ALA A N 1
ATOM 424 C CA . ALA A 1 57 ? 16.453 -6.594 -57.094 1 15.41 57 ALA A CA 1
ATOM 425 C C . ALA A 1 57 ? 17.125 -7.934 -56.812 1 15.41 57 ALA A C 1
ATOM 427 O O . ALA A 1 57 ? 16.828 -8.578 -55.812 1 15.41 57 ALA A O 1
ATOM 428 N N . ALA A 1 58 ? 18.156 -8.312 -57.719 1 16.11 58 ALA A N 1
ATOM 429 C CA . ALA A 1 58 ? 18.906 -9.414 -58.312 1 16.11 58 ALA A CA 1
ATOM 430 C C . ALA A 1 58 ? 19.938 -9.969 -57.312 1 16.11 58 ALA A C 1
ATOM 432 O O . ALA A 1 58 ? 20.062 -11.188 -57.156 1 16.11 58 ALA A O 1
ATOM 433 N N . GLY A 1 59 ? 20.984 -9.117 -56.969 1 15.08 59 GLY A N 1
ATOM 434 C CA . GLY A 1 59 ? 22.219 -9.648 -57.5 1 15.08 59 GLY A CA 1
ATOM 435 C C . GLY A 1 59 ? 22.766 -10.828 -56.719 1 15.08 59 GLY A C 1
ATOM 436 O O . GLY A 1 59 ? 22.75 -11.961 -57.188 1 15.08 59 GLY A O 1
ATOM 437 N N . GLN A 1 60 ? 24.031 -10.594 -56.094 1 15.23 60 GLN A N 1
ATOM 438 C CA . GLN A 1 60 ? 25.281 -11.227 -56.531 1 15.23 60 GLN A CA 1
ATOM 439 C C . GLN A 1 60 ? 25.547 -12.492 -55.719 1 15.23 60 GLN A C 1
ATOM 441 O O . GLN A 1 60 ? 24.922 -12.711 -54.656 1 15.23 60 GLN A O 1
ATOM 446 N N . LYS A 1 61 ? 26.953 -12.609 -55.344 1 15.73 61 LYS A N 1
ATOM 447 C CA . LYS A 1 61 ? 28.031 -13.562 -55.594 1 15.73 61 LYS A CA 1
ATOM 448 C C . LYS A 1 61 ? 28.125 -14.617 -54.5 1 15.73 61 LYS A C 1
ATOM 450 O O . LYS A 1 61 ? 27.891 -14.312 -53.344 1 15.73 61 LYS A O 1
ATOM 455 N N . ALA A 1 62 ? 28.516 -15.875 -54.844 1 16.67 62 ALA A N 1
ATOM 456 C CA . ALA A 1 62 ? 28.531 -17.297 -54.5 1 16.67 62 ALA A CA 1
ATOM 457 C C . ALA A 1 62 ? 29.641 -17.625 -53.5 1 16.67 62 ALA A C 1
ATOM 459 O O . ALA A 1 62 ? 29.719 -18.734 -53 1 16.67 62 ALA A O 1
ATOM 460 N N . ARG A 1 63 ? 30.531 -16.703 -53 1 17.97 63 ARG A N 1
ATOM 461 C CA . ARG A 1 63 ? 31.797 -17.438 -53 1 17.97 63 ARG A CA 1
ATOM 462 C C . ARG A 1 63 ? 31.781 -18.547 -51.969 1 17.97 63 ARG A C 1
ATOM 464 O O . ARG A 1 63 ? 31.109 -18.438 -50.938 1 17.97 63 ARG A O 1
ATOM 471 N N . GLN A 1 64 ? 32.562 -19.734 -52.281 1 16.02 64 GLN A N 1
ATOM 472 C CA . GLN A 1 64 ? 32.688 -21.156 -52.031 1 16.02 64 GLN A CA 1
ATOM 473 C C . GLN A 1 64 ? 33.469 -21.422 -50.75 1 16.02 64 GLN A C 1
ATOM 475 O O . GLN A 1 64 ? 33.688 -22.578 -50.344 1 16.02 64 GLN A O 1
ATOM 480 N N . PRO A 1 65 ? 33.438 -20.625 -49.719 1 17.47 65 PRO A N 1
ATOM 481 C CA . PRO A 1 65 ? 34.688 -20.891 -49 1 17.47 65 PRO A CA 1
ATOM 482 C C . PRO A 1 65 ? 34.812 -22.344 -48.531 1 17.47 65 PRO A C 1
ATOM 484 O O . PRO A 1 65 ? 33.781 -23.016 -48.344 1 17.47 65 PRO A O 1
ATOM 487 N N . GLU A 1 66 ? 36.156 -22.844 -48.562 1 17.61 66 GLU A N 1
ATOM 488 C CA . GLU A 1 66 ? 36.875 -24.109 -48.5 1 17.61 66 GLU A CA 1
ATOM 489 C C . GLU A 1 66 ? 36.75 -24.75 -47.125 1 17.61 66 GLU A C 1
ATOM 491 O O . GLU A 1 66 ? 36.594 -24.047 -46.125 1 17.61 66 GLU A O 1
ATOM 496 N N . LYS A 1 67 ? 36.75 -26.094 -47.125 1 18.64 67 LYS A N 1
ATOM 497 C CA . LYS A 1 67 ? 36.406 -27.234 -46.312 1 18.64 67 LYS A CA 1
ATOM 498 C C . LYS A 1 67 ? 37.469 -27.484 -45.25 1 18.64 67 LYS A C 1
ATOM 500 O O . LYS A 1 67 ? 37.375 -28.469 -44.5 1 18.64 67 LYS A O 1
ATOM 505 N N . PRO A 1 68 ? 38.031 -26.516 -44.531 1 18.25 68 PRO A N 1
ATOM 506 C CA . PRO A 1 68 ? 39.219 -27.234 -44 1 18.25 68 PRO A CA 1
ATOM 507 C C . PRO A 1 68 ? 38.844 -28.375 -43.062 1 18.25 68 PRO A C 1
ATOM 509 O O . PRO A 1 68 ? 37.781 -28.328 -42.406 1 18.25 68 PRO A O 1
ATOM 512 N N . ALA A 1 69 ? 39.562 -29.609 -43.188 1 17.61 69 ALA A N 1
ATOM 513 C CA . ALA A 1 69 ? 39.5 -31.031 -42.875 1 17.61 69 ALA A CA 1
ATOM 514 C C . ALA A 1 69 ? 39.781 -31.297 -41.406 1 17.61 69 ALA A C 1
ATOM 516 O O . ALA A 1 69 ? 39.219 -32.25 -40.812 1 17.61 69 ALA A O 1
ATOM 517 N N . GLY A 1 70 ? 40.625 -30.609 -40.656 1 17.19 70 GLY A N 1
ATOM 518 C CA . GLY A 1 70 ? 41.531 -31.531 -39.938 1 17.19 70 GLY A CA 1
ATOM 519 C C . GLY A 1 70 ? 40.844 -32.25 -38.812 1 17.19 70 GLY A C 1
ATOM 520 O O . GLY A 1 70 ? 39.906 -31.75 -38.188 1 17.19 70 GLY A O 1
ATOM 521 N N . LYS A 1 71 ? 41.219 -33.594 -38.656 1 17.5 71 LYS A N 1
ATOM 522 C CA . LYS A 1 71 ? 40.844 -34.844 -38.062 1 17.5 71 LYS A CA 1
ATOM 523 C C . LYS A 1 71 ? 41.062 -34.844 -36.562 1 17.5 71 LYS A C 1
ATOM 525 O O . LYS A 1 71 ? 41.062 -35.906 -35.906 1 17.5 71 LYS A O 1
ATOM 530 N N . CYS A 1 72 ? 41 -33.75 -35.875 1 16.2 72 CYS A N 1
ATOM 531 C CA . CYS A 1 72 ? 41.562 -34.125 -34.594 1 16.2 72 CYS A CA 1
ATOM 532 C C . CYS A 1 72 ? 40.781 -35.281 -33.969 1 16.2 72 CYS A C 1
ATOM 534 O O . CYS A 1 72 ? 39.562 -35.344 -34.062 1 16.2 72 CYS A O 1
ATOM 536 N N . LYS A 1 73 ? 41.562 -36.375 -33.656 1 17.86 73 LYS A N 1
ATOM 537 C CA . LYS A 1 73 ? 41.438 -37.719 -33.094 1 17.86 73 LYS A CA 1
ATOM 538 C C . LYS A 1 73 ? 40.812 -37.625 -31.688 1 17.86 73 LYS A C 1
ATOM 540 O O . LYS A 1 73 ? 41.281 -36.875 -30.844 1 17.86 73 LYS A O 1
ATOM 545 N N . GLY A 1 74 ? 39.562 -37.906 -31.547 1 16.55 74 GLY A N 1
ATOM 546 C CA . GLY A 1 74 ? 38.594 -37.969 -30.453 1 16.55 74 GLY A CA 1
ATOM 547 C C . GLY A 1 74 ? 38.938 -39.031 -29.422 1 16.55 74 GLY A C 1
ATOM 548 O O . GLY A 1 74 ? 38.906 -40.219 -29.703 1 16.55 74 GLY A O 1
ATOM 549 N N . LYS A 1 75 ? 40.219 -38.812 -28.797 1 19.42 75 LYS A N 1
ATOM 550 C CA . LYS A 1 75 ? 40.438 -39.906 -27.828 1 19.42 75 LYS A CA 1
ATOM 551 C C . LYS A 1 75 ? 39.156 -40.281 -27.109 1 19.42 75 LYS A C 1
ATOM 553 O O . LYS A 1 75 ? 38.312 -39.406 -26.859 1 19.42 75 LYS A O 1
ATOM 558 N N . ASP A 1 76 ? 38.875 -41.625 -27.062 1 18.58 76 ASP A N 1
ATOM 559 C CA . ASP A 1 76 ? 37.75 -42.531 -26.766 1 18.58 76 ASP A CA 1
ATOM 560 C C . ASP A 1 76 ? 37.344 -42.438 -25.297 1 18.58 76 ASP A C 1
ATOM 562 O O . ASP A 1 76 ? 38.062 -42.938 -24.438 1 18.58 76 ASP A O 1
ATOM 566 N N . GLY A 1 77 ? 37.594 -41.281 -24.672 1 19.78 77 GLY A N 1
ATOM 567 C CA . GLY A 1 77 ? 37.375 -41.469 -23.25 1 19.78 77 GLY A CA 1
ATOM 568 C C . GLY A 1 77 ? 36.094 -42.25 -22.953 1 19.78 77 GLY A C 1
ATOM 569 O O . GLY A 1 77 ? 35.156 -42.25 -23.734 1 19.78 77 GLY A O 1
ATOM 570 N N . GLY A 1 78 ? 36.312 -43.375 -22.188 1 20.41 78 GLY A N 1
ATOM 571 C CA . GLY A 1 78 ? 35.344 -44.406 -21.719 1 20.41 78 GLY A CA 1
ATOM 572 C C . GLY A 1 78 ? 34.094 -43.781 -21.156 1 20.41 78 GLY A C 1
ATOM 573 O O . GLY A 1 78 ? 34.125 -42.75 -20.5 1 20.41 78 GLY A O 1
ATOM 574 N N . GLN A 1 79 ? 33 -44 -21.797 1 19.16 79 GLN A N 1
ATOM 575 C CA . GLN A 1 79 ? 31.609 -43.656 -21.594 1 19.16 79 GLN A CA 1
ATOM 576 C C . GLN A 1 79 ? 31.109 -44.156 -20.234 1 19.16 79 GLN A C 1
ATOM 578 O O . GLN A 1 79 ? 31.078 -45.375 -19.984 1 19.16 79 GLN A O 1
ATOM 583 N N . ALA A 1 80 ? 31.641 -43.594 -19.156 1 21.27 80 ALA A N 1
ATOM 584 C CA . ALA A 1 80 ? 30.953 -44.062 -17.953 1 21.27 80 ALA A CA 1
ATOM 585 C C . ALA A 1 80 ? 29.484 -44.312 -18.234 1 21.27 80 ALA A C 1
ATOM 587 O O . ALA A 1 80 ? 28.797 -43.469 -18.812 1 21.27 80 ALA A O 1
ATOM 588 N N . LYS A 1 81 ? 29.078 -45.531 -18.312 1 22.98 81 LYS A N 1
ATOM 589 C CA . LYS A 1 81 ? 27.734 -46.094 -18.469 1 22.98 81 LYS A CA 1
ATOM 590 C C . LYS A 1 81 ? 26.734 -45.375 -17.578 1 22.98 81 LYS A C 1
ATOM 592 O O . LYS A 1 81 ? 26.984 -45.188 -16.375 1 22.98 81 LYS A O 1
ATOM 597 N N . GLY A 1 82 ? 26.094 -44.375 -18.078 1 21.59 82 GLY A N 1
ATOM 598 C CA . GLY A 1 82 ? 25.016 -43.562 -17.547 1 21.59 82 GLY A CA 1
ATOM 599 C C . GLY A 1 82 ? 24.016 -44.344 -16.734 1 21.59 82 GLY A C 1
ATOM 600 O O . GLY A 1 82 ? 23.562 -45.406 -17.156 1 21.59 82 GLY A O 1
ATOM 601 N N . ALA A 1 83 ? 24.25 -44.531 -15.453 1 30.02 83 ALA A N 1
ATOM 602 C CA . ALA A 1 83 ? 23.297 -45.188 -14.57 1 30.02 83 ALA A CA 1
ATOM 603 C C . ALA A 1 83 ? 21.859 -44.969 -15.047 1 30.02 83 ALA A C 1
ATOM 605 O O . ALA A 1 83 ? 21.5 -43.844 -15.422 1 30.02 83 ALA A O 1
ATOM 606 N N . GLY A 1 84 ? 21.344 -45.969 -15.758 1 27.55 84 GLY A N 1
ATOM 607 C CA . GLY A 1 84 ? 19.984 -46.062 -16.281 1 27.55 84 GLY A CA 1
ATOM 608 C C . GLY A 1 84 ? 18.969 -45.406 -15.375 1 27.55 84 GLY A C 1
ATOM 609 O O . GLY A 1 84 ? 19.094 -45.438 -14.148 1 27.55 84 GLY A O 1
ATOM 610 N N . SER A 1 85 ? 18.422 -44.281 -15.844 1 31.03 85 SER A N 1
ATOM 611 C CA . SER A 1 85 ? 17.281 -43.594 -15.258 1 31.03 85 SER A CA 1
ATOM 612 C C . SER A 1 85 ? 16.25 -44.562 -14.719 1 31.03 85 SER A C 1
ATOM 614 O O . SER A 1 85 ? 15.945 -45.562 -15.367 1 31.03 85 SER A O 1
ATOM 616 N N . PRO A 1 86 ? 16.25 -44.906 -13.43 1 34.03 86 PRO A N 1
ATOM 617 C CA . PRO A 1 86 ? 15.211 -45.844 -12.969 1 34.03 86 PRO A CA 1
ATOM 618 C C . PRO A 1 86 ? 13.945 -45.812 -13.828 1 34.03 86 PRO A C 1
ATOM 620 O O . PRO A 1 86 ? 13.586 -44.75 -14.336 1 34.03 86 PRO A O 1
ATOM 623 N N . GLN A 1 87 ? 13.742 -46.875 -14.625 1 33.06 87 GLN A N 1
ATOM 624 C CA . GLN A 1 87 ? 12.539 -47.125 -15.422 1 33.06 87 GLN A CA 1
ATOM 625 C C . GLN A 1 87 ? 11.289 -46.688 -14.664 1 33.06 87 GLN A C 1
ATOM 627 O O . GLN A 1 87 ? 11.008 -47.156 -13.57 1 33.06 87 GLN A O 1
ATOM 632 N N . ALA A 1 88 ? 10.852 -45.375 -14.859 1 37.53 88 ALA A N 1
ATOM 633 C CA . ALA A 1 88 ? 9.547 -44.938 -14.383 1 37.53 88 ALA A CA 1
ATOM 634 C C . ALA A 1 88 ? 8.508 -46.062 -14.531 1 37.53 88 ALA A C 1
ATOM 636 O O . ALA A 1 88 ? 8.562 -46.844 -15.484 1 37.53 88 ALA A O 1
ATOM 637 N N . ASP A 1 89 ? 8 -46.688 -13.586 1 39.25 89 ASP A N 1
ATOM 638 C CA . ASP A 1 89 ? 6.844 -47.562 -13.742 1 39.25 89 ASP A CA 1
ATOM 639 C C . ASP A 1 89 ? 5.98 -47.125 -14.922 1 39.25 89 ASP A C 1
ATOM 641 O O . ASP A 1 89 ? 5.699 -45.938 -15.086 1 39.25 89 ASP A O 1
ATOM 645 N N . PRO A 1 90 ? 5.844 -47.781 -16.062 1 42.78 90 PRO A N 1
ATOM 646 C CA . PRO A 1 90 ? 5.148 -47.469 -17.312 1 42.78 90 PRO A CA 1
ATOM 647 C C . PRO A 1 90 ? 3.887 -46.656 -17.109 1 42.78 90 PRO A C 1
ATOM 649 O O . PRO A 1 90 ? 3.523 -45.844 -17.969 1 42.78 90 PRO A O 1
ATOM 652 N N . GLY A 1 91 ? 2.91 -46.969 -16.266 1 44.44 91 GLY A N 1
ATOM 653 C CA . GLY A 1 91 ? 1.54 -46.469 -16.297 1 44.44 91 GLY A CA 1
ATOM 654 C C . GLY A 1 91 ? 1.403 -45.031 -15.797 1 44.44 91 GLY A C 1
ATOM 655 O O . GLY A 1 91 ? 0.292 -44.531 -15.695 1 44.44 91 GLY A O 1
ATOM 656 N N . LYS A 1 92 ? 2.223 -44.531 -14.859 1 57.44 92 LYS A N 1
ATOM 657 C CA . LYS A 1 92 ? 1.87 -43.25 -14.258 1 57.44 92 LYS A CA 1
ATOM 658 C C . LYS A 1 92 ? 2.148 -42.125 -15.227 1 57.44 92 LYS A C 1
ATOM 660 O O . LYS A 1 92 ? 3.252 -42 -15.758 1 57.44 92 LYS A O 1
ATOM 665 N N . LYS A 1 93 ? 1.098 -41.5 -15.82 1 77 93 LYS A N 1
ATOM 666 C CA . LYS A 1 93 ? 1.051 -40.406 -16.781 1 77 93 LYS A CA 1
ATOM 667 C C . LYS A 1 93 ? 1.965 -39.25 -16.344 1 77 93 LYS A C 1
ATOM 669 O O . LYS A 1 93 ? 1.852 -38.75 -15.219 1 77 93 LYS A O 1
ATOM 674 N N . VAL A 1 94 ? 3.096 -39.094 -17.109 1 91.31 94 VAL A N 1
ATOM 675 C CA . VAL A 1 94 ? 4.094 -38.062 -16.891 1 91.31 94 VAL A CA 1
ATOM 676 C C . VAL A 1 94 ? 3.57 -36.719 -17.406 1 91.31 94 VAL A C 1
ATOM 678 O O . VAL A 1 94 ? 3 -36.656 -18.5 1 91.31 94 VAL A O 1
ATOM 681 N N . THR A 1 95 ? 3.6 -35.719 -16.562 1 95.88 95 THR A N 1
ATOM 682 C CA . THR A 1 95 ? 3.178 -34.375 -16.938 1 95.88 95 THR A CA 1
ATOM 683 C C . THR A 1 95 ? 4.371 -33.531 -17.406 1 95.88 95 THR A C 1
ATOM 685 O O . THR A 1 95 ? 5.375 -33.438 -16.688 1 95.88 95 THR A O 1
ATOM 688 N N . LYS A 1 96 ? 4.281 -33 -18.578 1 97.31 96 LYS A N 1
ATOM 689 C CA . LYS A 1 96 ? 5.328 -32.094 -19.078 1 97.31 96 LYS A CA 1
ATOM 690 C C . LYS A 1 96 ? 5.109 -30.672 -18.609 1 97.31 96 LYS A C 1
ATOM 692 O O . LYS A 1 96 ? 3.994 -30.156 -18.672 1 97.31 96 LYS A O 1
ATOM 697 N N . VAL A 1 97 ? 6.152 -30.047 -18.094 1 98.06 97 VAL A N 1
ATOM 698 C CA . VAL A 1 97 ? 6.066 -28.703 -17.562 1 98.06 97 VAL A CA 1
ATOM 699 C C . VAL A 1 97 ? 7.18 -27.844 -18.156 1 98.06 97 VAL A C 1
ATOM 701 O O . VAL A 1 97 ? 8.328 -28.281 -18.25 1 98.06 97 VAL A O 1
ATOM 704 N N . SER A 1 98 ? 6.797 -26.594 -18.578 1 97.88 98 SER A N 1
ATOM 705 C CA . SER A 1 98 ?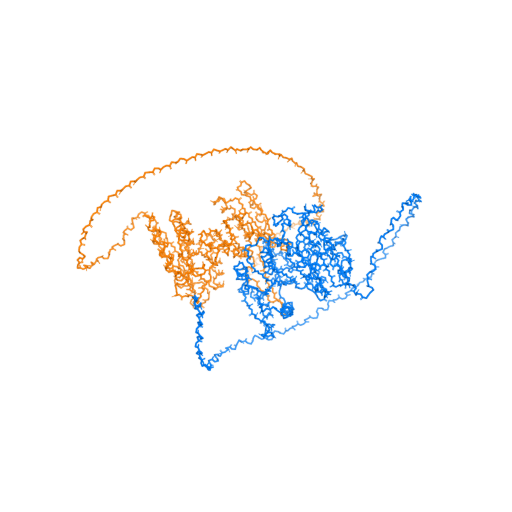 7.793 -25.625 -19.031 1 97.88 98 SER A CA 1
ATOM 706 C C . SER A 1 98 ? 8.508 -24.969 -17.859 1 97.88 98 SER A C 1
ATOM 708 O O . SER A 1 98 ? 7.863 -24.375 -16.984 1 97.88 98 SER A O 1
ATOM 710 N N . LEU A 1 99 ? 9.812 -25.094 -17.828 1 98.38 99 LEU A N 1
ATOM 711 C CA . LEU A 1 99 ? 10.609 -24.469 -16.781 1 98.38 99 LEU A CA 1
ATOM 712 C C . LEU A 1 99 ? 11.492 -23.375 -17.375 1 98.38 99 LEU A C 1
ATOM 714 O O . LEU A 1 99 ? 12.422 -23.656 -18.141 1 98.38 99 LEU A O 1
ATOM 718 N N . ILE A 1 100 ? 11.172 -22.156 -16.969 1 97.06 100 ILE A N 1
ATOM 719 C CA . ILE A 1 100 ? 11.93 -21 -17.438 1 97.06 100 ILE A CA 1
ATOM 720 C C . ILE A 1 100 ? 12.891 -20.531 -16.359 1 97.06 100 ILE A C 1
ATOM 722 O O . ILE A 1 100 ? 12.469 -20.031 -15.312 1 97.06 100 ILE A O 1
ATOM 726 N N . ASN A 1 101 ? 14.094 -20.547 -16.594 1 96.06 101 ASN A N 1
ATOM 727 C CA . ASN A 1 101 ? 15.094 -20.266 -15.578 1 96.06 101 ASN A CA 1
ATOM 728 C C . ASN A 1 101 ? 15.078 -18.797 -15.172 1 96.06 101 ASN A C 1
ATOM 730 O O . ASN A 1 101 ? 15.266 -18.469 -14 1 96.06 101 ASN A O 1
ATOM 734 N N . GLY A 1 102 ? 14.859 -17.938 -16.172 1 94.69 102 GLY A N 1
ATOM 735 C CA . GLY A 1 102 ? 14.953 -16.516 -15.898 1 94.69 102 GLY A CA 1
ATOM 736 C C . GLY A 1 102 ? 16.375 -16.031 -15.766 1 94.69 102 GLY A C 1
ATOM 737 O O . GLY A 1 102 ? 17.281 -16.5 -16.469 1 94.69 102 GLY A O 1
ATOM 738 N N . GLU A 1 103 ? 16.578 -15.023 -14.922 1 94.62 103 GLU A N 1
ATOM 739 C CA . GLU A 1 103 ? 17.891 -14.398 -14.805 1 94.62 103 GLU A CA 1
ATOM 740 C C . GLU A 1 103 ? 18.297 -14.25 -13.336 1 94.62 103 GLU A C 1
ATOM 742 O O . GLU A 1 103 ? 17.5 -14.484 -12.438 1 94.62 103 GLU A O 1
ATOM 747 N N . GLY A 1 104 ? 19.641 -13.984 -13.148 1 95.75 104 GLY A N 1
ATOM 748 C CA . GLY A 1 104 ? 20.141 -13.82 -11.797 1 95.75 104 GLY A CA 1
ATOM 749 C C . GLY A 1 104 ? 20.125 -15.109 -10.992 1 95.75 104 GLY A C 1
ATOM 750 O O . GLY A 1 104 ? 20.688 -16.125 -11.422 1 95.75 104 GLY A O 1
ATOM 751 N N . VAL A 1 105 ? 19.359 -15.078 -9.945 1 96.31 105 VAL A N 1
ATOM 752 C CA . VAL A 1 105 ? 19.297 -16.234 -9.07 1 96.31 105 VAL A CA 1
ATOM 753 C C . VAL A 1 105 ? 18.328 -17.266 -9.641 1 96.31 105 VAL A C 1
ATOM 755 O O . VAL A 1 105 ? 18.141 -18.344 -9.062 1 96.31 105 VAL A O 1
ATOM 758 N N . GLY A 1 106 ? 17.797 -16.969 -10.773 1 96.31 106 GLY A N 1
ATOM 759 C CA . GLY A 1 106 ? 16.781 -17.812 -11.391 1 96.31 106 GLY A CA 1
ATOM 760 C C . GLY A 1 106 ? 17.234 -19.25 -11.594 1 96.31 106 GLY A C 1
ATOM 761 O O . GLY A 1 106 ? 16.594 -20.188 -11.125 1 96.31 106 GLY A O 1
ATOM 762 N N . PRO A 1 107 ? 18.328 -19.469 -12.258 1 96.25 107 PRO A N 1
ATOM 763 C CA . PRO A 1 107 ? 18.812 -20.828 -12.508 1 96.25 107 PRO A CA 1
ATOM 764 C C . PRO A 1 107 ? 19.031 -21.625 -11.227 1 96.25 107 PRO A C 1
ATOM 766 O O . PRO A 1 107 ? 18.672 -22.812 -11.164 1 96.25 107 PRO A O 1
ATOM 769 N N . GLU A 1 108 ? 19.531 -20.984 -10.227 1 96.94 108 GLU A N 1
ATOM 770 C CA . GLU A 1 108 ? 19.719 -21.656 -8.945 1 96.94 108 GLU A CA 1
ATOM 771 C C . GLU A 1 108 ? 18.375 -22.062 -8.328 1 96.94 108 GLU A C 1
ATOM 773 O O . GLU A 1 108 ? 18.234 -23.172 -7.805 1 96.94 108 GLU A O 1
ATOM 778 N N . LEU A 1 109 ? 17.438 -21.234 -8.414 1 97.31 109 LEU A N 1
ATOM 779 C CA . LEU A 1 109 ? 16.109 -21.484 -7.836 1 97.31 109 LEU A CA 1
ATOM 780 C C . LEU A 1 109 ? 15.375 -22.578 -8.602 1 97.31 109 LEU A C 1
ATOM 782 O O . LEU A 1 109 ? 14.703 -23.422 -8 1 97.31 109 LEU A O 1
ATOM 786 N N . MET A 1 110 ? 15.555 -22.531 -9.914 1 97.81 110 MET A N 1
ATOM 787 C CA . MET A 1 110 ? 14.883 -23.531 -10.727 1 97.81 110 MET A CA 1
ATOM 788 C C . MET A 1 110 ? 15.531 -24.906 -10.547 1 97.81 110 MET A C 1
ATOM 790 O O . MET A 1 110 ? 14.852 -25.922 -10.594 1 97.81 110 MET A O 1
ATOM 794 N N . ASN A 1 111 ? 16.797 -24.891 -10.32 1 97.69 111 ASN A N 1
ATOM 795 C CA . ASN A 1 111 ? 17.469 -26.141 -9.969 1 97.69 111 ASN A CA 1
ATOM 796 C C . ASN A 1 111 ? 16.938 -26.703 -8.641 1 97.69 111 ASN A C 1
ATOM 798 O O . ASN A 1 111 ? 16.75 -27.906 -8.508 1 97.69 111 ASN A O 1
ATOM 802 N N . ALA A 1 112 ? 16.781 -25.828 -7.738 1 98.06 112 ALA A N 1
ATOM 803 C CA . ALA A 1 112 ? 16.234 -26.219 -6.445 1 98.06 112 ALA A CA 1
ATOM 804 C C . ALA A 1 112 ? 14.844 -26.844 -6.617 1 98.06 112 ALA A C 1
ATOM 806 O O . ALA A 1 112 ? 14.531 -27.859 -5.977 1 98.06 112 ALA A O 1
ATOM 807 N N . VAL A 1 113 ? 14.062 -26.25 -7.449 1 98.56 113 VAL A N 1
ATOM 808 C CA . VAL A 1 113 ? 12.719 -26.766 -7.727 1 98.56 113 VAL A CA 1
ATOM 809 C C . VAL A 1 113 ? 12.812 -28.188 -8.289 1 98.56 113 VAL A C 1
ATOM 811 O O . VAL A 1 113 ? 12.094 -29.078 -7.832 1 98.56 113 VAL A O 1
ATOM 814 N N . GLN A 1 114 ? 13.672 -28.406 -9.203 1 98.25 114 GLN A N 1
ATOM 815 C CA . GLN A 1 114 ? 13.82 -29.719 -9.82 1 98.25 114 GLN A CA 1
ATOM 816 C C . GLN A 1 114 ? 14.281 -30.75 -8.797 1 98.25 114 GLN A C 1
ATOM 818 O O . GLN A 1 114 ? 13.805 -31.891 -8.805 1 98.25 114 GLN A O 1
ATOM 823 N N . GLU A 1 115 ? 15.156 -30.344 -7.961 1 98.12 115 GLU A N 1
ATOM 824 C CA . GLU A 1 115 ? 15.672 -31.25 -6.945 1 98.12 115 GLU A CA 1
ATOM 825 C C . GLU A 1 115 ? 14.57 -31.703 -5.992 1 98.12 115 GLU A C 1
ATOM 827 O O . GLU A 1 115 ? 14.477 -32.875 -5.66 1 98.12 115 GLU A O 1
ATOM 832 N N . VAL A 1 116 ? 13.812 -30.781 -5.559 1 98.38 116 VAL A N 1
ATOM 833 C CA . VAL A 1 116 ? 12.758 -31.078 -4.59 1 98.38 116 VAL A CA 1
ATOM 834 C C . VAL A 1 116 ? 11.68 -31.938 -5.25 1 98.38 116 VAL A C 1
ATOM 836 O O . VAL A 1 116 ? 11.141 -32.844 -4.629 1 98.38 116 VAL A O 1
ATOM 839 N N . ILE A 1 117 ? 11.359 -31.625 -6.504 1 98.06 117 ILE A N 1
ATOM 840 C CA . ILE A 1 117 ? 10.352 -32.375 -7.234 1 98.06 117 ILE A CA 1
ATOM 841 C C . ILE A 1 117 ? 10.844 -33.812 -7.445 1 98.06 117 ILE A C 1
ATOM 843 O O . ILE A 1 117 ? 10.055 -34.75 -7.371 1 98.06 117 ILE A O 1
ATOM 847 N N . CYS A 1 118 ? 12.109 -33.938 -7.652 1 96.62 118 CYS A N 1
ATOM 848 C CA . CYS A 1 118 ? 12.703 -35.281 -7.781 1 96.62 118 CYS A CA 1
ATOM 849 C C . CYS A 1 118 ? 12.633 -36.031 -6.457 1 96.62 118 CYS A C 1
ATOM 851 O O . CYS A 1 118 ? 12.32 -37.219 -6.438 1 96.62 118 CYS A O 1
ATOM 853 N N . ALA A 1 119 ? 12.859 -35.312 -5.449 1 97.06 119 ALA A N 1
ATOM 854 C CA . ALA A 1 119 ? 12.891 -35.938 -4.125 1 97.06 119 ALA A CA 1
ATOM 855 C C . ALA A 1 119 ? 11.516 -36.469 -3.738 1 97.06 119 ALA A C 1
ATOM 857 O O . ALA A 1 119 ? 11.406 -37.5 -3.043 1 97.06 119 ALA A O 1
ATOM 858 N N . VAL A 1 120 ? 10.492 -35.812 -4.152 1 96.56 120 VAL A N 1
ATOM 859 C CA . VAL A 1 120 ? 9.148 -36.25 -3.785 1 96.56 120 VAL A CA 1
ATOM 860 C C . VAL A 1 120 ? 8.617 -37.25 -4.824 1 96.56 120 VAL A C 1
ATOM 862 O O . VAL A 1 120 ? 7.496 -37.75 -4.699 1 96.56 120 VAL A O 1
ATOM 865 N N . LYS A 1 121 ? 9.438 -37.594 -5.891 1 95.12 121 LYS A N 1
ATOM 866 C CA . LYS A 1 121 ? 9.18 -38.594 -6.934 1 95.12 121 LYS A CA 1
ATOM 867 C C . LYS A 1 121 ? 7.914 -38.219 -7.719 1 95.12 121 LYS A C 1
ATOM 869 O O . LYS A 1 121 ? 7.094 -39.094 -8.008 1 95.12 121 LYS A O 1
ATOM 874 N N . ALA A 1 122 ? 7.727 -36.969 -7.922 1 95.94 122 ALA A N 1
ATOM 875 C CA . ALA A 1 122 ? 6.613 -36.562 -8.766 1 95.94 122 ALA A CA 1
ATOM 876 C C . ALA A 1 122 ? 6.91 -36.812 -10.242 1 95.94 122 ALA A C 1
ATOM 878 O O . ALA A 1 122 ? 8.023 -36.562 -10.711 1 95.94 122 ALA A O 1
ATOM 879 N N . PRO A 1 123 ? 5.977 -37.375 -10.953 1 96.5 123 PRO A N 1
ATOM 880 C CA . PRO A 1 123 ? 6.191 -37.688 -12.359 1 96.5 123 PRO A CA 1
ATOM 881 C C . PRO A 1 123 ? 6.129 -36.469 -13.266 1 96.5 123 PRO A C 1
ATOM 883 O O . PRO A 1 123 ? 5.227 -36.344 -14.102 1 96.5 123 PRO A O 1
ATOM 886 N N . ILE A 1 124 ? 7.102 -35.625 -13.141 1 97.5 124 ILE A N 1
ATOM 887 C CA . ILE A 1 124 ? 7.199 -34.406 -13.93 1 97.5 124 ILE A CA 1
ATOM 888 C C . ILE A 1 124 ? 8.383 -34.5 -14.891 1 97.5 124 ILE A C 1
ATOM 890 O O . ILE A 1 124 ? 9.477 -34.906 -14.5 1 97.5 124 ILE A O 1
ATOM 894 N N . GLU A 1 125 ? 8.094 -34.25 -16.125 1 97.75 125 GLU A N 1
ATOM 895 C CA . GLU A 1 125 ? 9.148 -34.062 -17.125 1 97.75 125 GLU A CA 1
ATOM 896 C C . GLU A 1 125 ? 9.344 -32.594 -17.438 1 97.75 125 GLU A C 1
ATOM 898 O O . GLU A 1 125 ? 8.406 -31.906 -17.859 1 97.75 125 GLU A O 1
ATOM 903 N N . TRP A 1 126 ? 10.5 -32.125 -17.359 1 97.69 126 TRP A N 1
ATOM 904 C CA . TRP A 1 126 ? 10.781 -30.703 -17.5 1 97.69 126 TRP A CA 1
ATOM 905 C C . TRP A 1 126 ? 11.188 -30.375 -18.922 1 97.69 126 TRP A C 1
ATOM 907 O O . TRP A 1 126 ? 11.969 -31.094 -19.547 1 97.69 126 TRP A O 1
ATOM 917 N N . ASP A 1 127 ? 10.594 -29.359 -19.406 1 97.69 127 ASP A N 1
ATOM 918 C CA . ASP A 1 127 ? 11.117 -28.641 -20.578 1 97.69 127 ASP A CA 1
ATOM 919 C C . ASP A 1 127 ? 11.859 -27.375 -20.156 1 97.69 127 ASP A C 1
ATOM 921 O O . ASP A 1 127 ? 11.258 -26.297 -20.047 1 97.69 127 ASP A O 1
ATOM 925 N N . VAL A 1 128 ? 13.117 -27.547 -19.984 1 97 128 VAL A N 1
ATOM 926 C CA . VAL A 1 128 ? 13.922 -26.484 -19.406 1 97 128 VAL A CA 1
ATOM 927 C C . VAL A 1 128 ? 14.305 -25.469 -20.5 1 97 128 VAL A C 1
ATOM 929 O O . VAL A 1 128 ? 14.883 -25.844 -21.516 1 97 128 VAL A O 1
ATOM 932 N N . LEU A 1 129 ? 13.945 -24.266 -20.234 1 95.19 129 LEU A N 1
ATOM 933 C CA . LEU A 1 129 ? 14.258 -23.188 -21.156 1 95.19 129 LEU A CA 1
ATOM 934 C C . LEU A 1 129 ? 15.305 -22.25 -20.562 1 95.19 129 LEU A C 1
ATOM 936 O O . LEU A 1 129 ? 14.977 -21.406 -19.719 1 95.19 129 LEU A O 1
ATOM 940 N N . GLU A 1 130 ? 16.453 -22.281 -21.109 1 87.88 130 GLU A N 1
ATOM 941 C CA . GLU A 1 130 ? 17.562 -21.453 -20.641 1 87.88 130 GLU A CA 1
ATOM 942 C C . GLU A 1 130 ? 17.484 -20.047 -21.219 1 87.88 130 GLU A C 1
ATOM 944 O O . GLU A 1 130 ? 17.672 -19.062 -20.5 1 87.88 130 GLU A O 1
ATOM 949 N N . GLU A 1 131 ? 17.234 -20.047 -22.469 1 84.88 131 GLU A N 1
ATOM 950 C CA . GLU A 1 131 ? 17.109 -18.766 -23.141 1 84.88 131 GLU A CA 1
ATOM 951 C C . GLU A 1 131 ? 15.672 -18.25 -23.109 1 84.88 131 GLU A C 1
ATOM 953 O O . GLU A 1 131 ? 14.781 -18.844 -23.734 1 84.88 131 GLU A O 1
ATOM 958 N N . PHE A 1 132 ? 15.523 -17.172 -22.328 1 88.56 132 PHE A N 1
ATOM 959 C CA . PHE A 1 132 ? 14.156 -16.703 -22.172 1 88.56 132 PHE A CA 1
ATOM 960 C C . PHE A 1 132 ? 13.922 -15.43 -22.984 1 88.56 132 PHE A C 1
ATOM 962 O O . PHE A 1 132 ? 12.781 -15.062 -23.25 1 88.56 132 PHE A O 1
ATOM 969 N N . MET A 1 133 ? 14.977 -14.773 -23.297 1 88.75 133 MET A N 1
ATOM 970 C CA . MET A 1 133 ? 14.875 -13.57 -24.125 1 88.75 133 MET A CA 1
ATOM 971 C C . MET A 1 133 ? 15.211 -13.883 -25.578 1 88.75 133 MET A C 1
ATOM 973 O O . MET A 1 133 ? 16.078 -14.711 -25.859 1 88.75 133 MET A O 1
ATOM 977 N N . ALA A 1 134 ? 14.609 -13.109 -26.391 1 83.88 134 ALA A N 1
ATOM 978 C CA . ALA A 1 134 ? 14.906 -13.25 -27.828 1 83.88 134 ALA A CA 1
ATOM 979 C C . ALA A 1 134 ? 16.312 -12.75 -28.141 1 83.88 134 ALA A C 1
ATOM 981 O O . ALA A 1 134 ? 16.844 -11.875 -27.438 1 83.88 134 ALA A O 1
ATOM 982 N N . LYS A 1 135 ? 16.953 -13.289 -29.078 1 79.75 135 LYS A N 1
ATOM 983 C CA . LYS A 1 135 ? 18.344 -13.016 -29.422 1 79.75 135 LYS A CA 1
ATOM 984 C C . LYS A 1 135 ? 18.547 -11.547 -29.766 1 79.75 135 LYS A C 1
ATOM 986 O O . LYS A 1 135 ? 19.531 -10.938 -29.375 1 79.75 135 LYS A O 1
ATOM 991 N N . ASP A 1 136 ? 17.625 -10.93 -30.406 1 82.38 136 ASP A N 1
ATOM 992 C CA . ASP A 1 136 ? 17.859 -9.578 -30.906 1 82.38 136 ASP A CA 1
ATOM 993 C C . ASP A 1 136 ? 16.875 -8.586 -30.297 1 82.38 136 ASP A C 1
ATOM 995 O O . ASP A 1 136 ? 16.656 -7.5 -30.844 1 82.38 136 ASP A O 1
ATOM 999 N N . SER A 1 137 ? 16.25 -9.039 -29.312 1 82.69 137 SER A N 1
ATOM 1000 C CA . SER A 1 137 ? 15.273 -8.125 -28.719 1 82.69 137 SER A CA 1
ATOM 1001 C C . SER A 1 137 ? 15.039 -8.445 -27.25 1 82.69 137 SER A C 1
ATOM 1003 O O . SER A 1 137 ? 15.531 -9.453 -26.734 1 82.69 137 SER A O 1
ATOM 1005 N N . GLU A 1 138 ? 14.406 -7.543 -26.594 1 82.69 138 GLU A N 1
ATOM 1006 C CA . GLU A 1 138 ? 14.031 -7.762 -25.203 1 82.69 138 GLU A CA 1
ATOM 1007 C C . GLU A 1 138 ? 12.688 -8.484 -25.094 1 82.69 138 GLU A C 1
ATOM 1009 O O . GLU A 1 138 ? 12.117 -8.594 -24.016 1 82.69 138 GLU A O 1
ATOM 1014 N N . ASP A 1 139 ? 12.375 -9.078 -26.203 1 88 139 ASP A N 1
ATOM 1015 C CA . ASP A 1 139 ? 11.102 -9.789 -26.25 1 88 139 ASP A CA 1
ATOM 1016 C C . ASP A 1 139 ? 11.242 -11.203 -25.703 1 88 139 ASP A C 1
ATOM 1018 O O . ASP A 1 139 ? 12.352 -11.703 -25.531 1 88 139 ASP A O 1
ATOM 1022 N N . VAL A 1 140 ? 10.117 -11.812 -25.469 1 92.69 140 VAL A N 1
ATOM 1023 C CA . VAL A 1 140 ? 10.078 -13.211 -25.047 1 92.69 140 VAL A CA 1
ATOM 1024 C C . VAL A 1 140 ? 10.57 -14.102 -26.188 1 92.69 140 VAL A C 1
ATOM 1026 O O . VAL A 1 140 ? 10.219 -13.891 -27.344 1 92.69 140 VAL A O 1
ATOM 1029 N N . SER A 1 141 ? 11.375 -15.094 -25.875 1 92.12 141 SER A N 1
ATOM 1030 C CA . SER A 1 141 ? 11.875 -16 -26.891 1 92.12 141 SER A CA 1
ATOM 1031 C C . SER A 1 141 ? 10.75 -16.859 -27.469 1 92.12 141 SER A C 1
ATOM 1033 O O . SER A 1 141 ? 9.852 -17.281 -26.75 1 92.12 141 SER A O 1
ATOM 1035 N N . PRO A 1 142 ? 10.812 -17.109 -28.734 1 90.69 142 PRO A N 1
ATOM 1036 C CA . PRO A 1 142 ? 9.805 -17.984 -29.344 1 90.69 142 PRO A CA 1
ATOM 1037 C C . PRO A 1 142 ? 9.766 -19.375 -28.703 1 90.69 142 PRO A C 1
ATOM 1039 O O . PRO A 1 142 ? 8.695 -19.984 -28.625 1 90.69 142 PRO A O 1
ATOM 1042 N N . GLU A 1 143 ? 10.906 -19.797 -28.266 1 92.75 143 GLU A N 1
ATOM 1043 C CA . GLU A 1 143 ? 10.977 -21.109 -27.609 1 92.75 143 GLU A CA 1
ATOM 1044 C C . GLU A 1 143 ? 10.102 -21.141 -26.359 1 92.75 143 GLU A C 1
ATOM 1046 O O . GLU A 1 143 ? 9.422 -22.141 -26.094 1 92.75 143 GLU A O 1
ATOM 1051 N N . VAL A 1 144 ? 10.148 -20.078 -25.609 1 93.44 144 VAL A N 1
ATOM 1052 C CA . VAL A 1 144 ? 9.344 -19.984 -24.391 1 93.44 144 VAL A CA 1
ATOM 1053 C C . VAL A 1 144 ? 7.863 -20.016 -24.75 1 93.44 144 VAL A C 1
ATOM 1055 O O . VAL A 1 144 ? 7.086 -20.75 -24.125 1 93.44 144 VAL A O 1
ATOM 1058 N N . LEU A 1 145 ? 7.48 -19.297 -25.75 1 91.88 145 LEU A N 1
ATOM 1059 C CA . LEU A 1 145 ? 6.082 -19.219 -26.156 1 91.88 145 LEU A CA 1
ATOM 1060 C C . LEU A 1 145 ? 5.59 -20.562 -26.656 1 91.88 145 LEU A C 1
ATOM 1062 O O . LEU A 1 145 ? 4.484 -21 -26.328 1 91.88 145 LEU A O 1
ATOM 1066 N N . GLN A 1 146 ? 6.418 -21.188 -27.422 1 94.06 146 GLN A N 1
ATOM 1067 C CA . GLN A 1 146 ? 6.07 -22.5 -27.969 1 94.06 146 GLN A CA 1
ATOM 1068 C C . GLN A 1 146 ? 5.93 -23.531 -26.859 1 94.06 146 GLN A C 1
ATOM 1070 O O . GLN A 1 146 ? 4.992 -24.328 -26.859 1 94.06 146 GLN A O 1
ATOM 1075 N N . SER A 1 147 ? 6.848 -23.531 -26 1 95.5 147 SER A N 1
ATOM 1076 C CA . SER A 1 147 ? 6.828 -24.484 -24.891 1 95.5 147 SER A CA 1
ATOM 1077 C C . SER A 1 147 ? 5.586 -24.297 -24.031 1 95.5 147 SER A C 1
ATOM 1079 O O . SER A 1 147 ? 4.898 -25.281 -23.703 1 95.5 147 SER A O 1
ATOM 1081 N N . LEU A 1 148 ? 5.289 -23.109 -23.656 1 94 148 LEU A N 1
ATOM 1082 C CA . LEU A 1 148 ? 4.141 -22.812 -22.797 1 94 148 LEU A CA 1
ATOM 1083 C C . LEU A 1 148 ? 2.838 -23.188 -23.5 1 94 148 LEU A C 1
ATOM 1085 O O . LEU A 1 148 ? 1.892 -23.641 -22.859 1 94 148 LEU A O 1
ATOM 1089 N N . ARG A 1 149 ? 2.801 -22.906 -24.797 1 93.94 149 ARG A N 1
ATOM 1090 C CA . ARG A 1 149 ? 1.605 -23.266 -25.547 1 93.94 149 ARG A CA 1
ATOM 1091 C C . ARG A 1 149 ? 1.425 -24.781 -25.594 1 93.94 149 ARG A C 1
ATOM 1093 O O . ARG A 1 149 ? 0.297 -25.281 -25.562 1 93.94 149 ARG A O 1
ATOM 1100 N N . ALA A 1 150 ? 2.512 -25.453 -25.703 1 95.5 150 ALA A N 1
ATOM 1101 C CA . ALA A 1 150 ? 2.479 -26.906 -25.828 1 95.5 150 ALA A CA 1
ATOM 1102 C C . ALA A 1 150 ? 2.09 -27.562 -24.516 1 95.5 150 ALA A C 1
ATOM 1104 O O . ALA A 1 150 ? 1.284 -28.5 -24.484 1 95.5 150 ALA A O 1
ATOM 1105 N N . HIS A 1 151 ? 2.613 -27.078 -23.422 1 95.94 151 HIS A N 1
ATOM 1106 C CA . HIS A 1 151 ? 2.473 -27.781 -22.156 1 95.94 151 HIS A CA 1
ATOM 1107 C C . HIS A 1 151 ? 1.376 -27.172 -21.297 1 95.94 151 HIS A C 1
ATOM 1109 O O . HIS A 1 151 ? 0.856 -27.812 -20.391 1 95.94 151 HIS A O 1
ATOM 1115 N N . LYS A 1 152 ? 1.083 -25.891 -21.406 1 95.56 152 LYS A N 1
ATOM 1116 C CA . LYS A 1 152 ? 0.009 -25.125 -20.781 1 95.56 152 LYS A CA 1
ATOM 1117 C C . LYS A 1 152 ? 0.272 -24.953 -19.281 1 95.56 152 LYS A C 1
ATOM 1119 O O . LYS A 1 152 ? -0.577 -24.422 -18.562 1 95.56 152 LYS A O 1
ATOM 1124 N N . VAL A 1 153 ? 1.325 -25.531 -18.781 1 97 153 VAL A N 1
ATOM 1125 C CA . VAL A 1 153 ? 1.773 -25.344 -17.406 1 97 153 VAL A CA 1
ATOM 1126 C C . VAL A 1 153 ? 3.254 -24.969 -17.406 1 97 153 VAL A C 1
ATOM 1128 O O . VAL A 1 153 ? 4.059 -25.562 -18.109 1 97 153 VAL A O 1
ATOM 1131 N N . GLY A 1 154 ? 3.547 -23.938 -16.672 1 97.31 154 GLY A N 1
ATOM 1132 C CA . GLY A 1 154 ? 4.934 -23.516 -16.594 1 97.31 154 GLY A CA 1
ATOM 1133 C C . GLY A 1 154 ? 5.297 -22.953 -15.227 1 97.31 154 GLY A C 1
ATOM 1134 O O . GLY A 1 154 ? 4.422 -22.547 -14.461 1 97.31 154 GLY A O 1
ATOM 1135 N N . ILE A 1 155 ? 6.547 -23.016 -14.914 1 98.19 155 ILE A N 1
ATOM 1136 C CA . ILE A 1 155 ? 7.129 -22.359 -13.742 1 98.19 155 ILE A CA 1
ATOM 1137 C C . ILE A 1 155 ? 8.336 -21.531 -14.164 1 98.19 155 ILE A C 1
ATOM 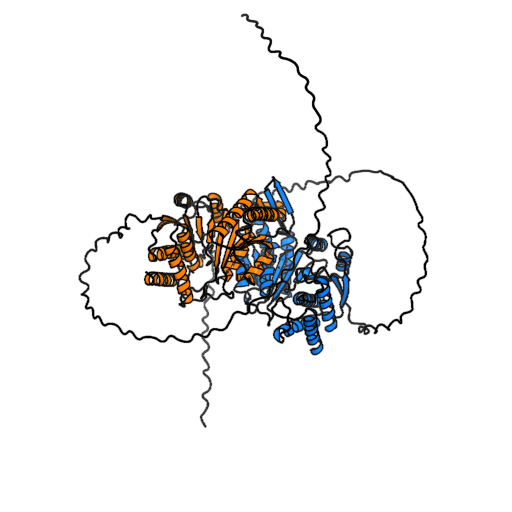1139 O O . ILE A 1 155 ? 9.117 -21.953 -15.023 1 98.19 155 ILE A O 1
ATOM 1143 N N . LYS A 1 156 ? 8.383 -20.328 -13.617 1 96.94 156 LYS A N 1
ATOM 1144 C CA . LYS A 1 156 ? 9.445 -19.453 -14.109 1 96.94 156 LYS A CA 1
ATOM 1145 C C . LYS A 1 156 ? 10.211 -18.812 -12.961 1 96.94 156 LYS A C 1
ATOM 1147 O O . LYS A 1 156 ? 9.641 -18.547 -11.898 1 96.94 156 LYS A O 1
ATOM 1152 N N . GLY A 1 157 ? 11.516 -18.562 -13.203 1 96.12 157 GLY A N 1
ATOM 1153 C CA . GLY A 1 157 ? 12.352 -17.766 -12.32 1 96.12 157 GLY A CA 1
ATOM 1154 C C . GLY A 1 157 ? 12.195 -16.266 -12.555 1 96.12 157 GLY A C 1
ATOM 1155 O O . GLY A 1 157 ? 11.352 -15.844 -13.344 1 96.12 157 GLY A O 1
ATOM 1156 N N . PRO A 1 158 ? 12.984 -15.539 -11.852 1 95.12 158 PRO A N 1
ATOM 1157 C CA . PRO A 1 158 ? 12.844 -14.078 -11.93 1 95.12 158 PRO A CA 1
ATOM 1158 C C . PRO A 1 158 ? 13.312 -13.516 -13.266 1 95.12 158 PRO A C 1
ATOM 1160 O O . PRO A 1 158 ? 14.305 -13.984 -13.828 1 95.12 158 PRO A O 1
ATOM 1163 N N . VAL A 1 159 ? 12.547 -12.656 -13.789 1 92.62 159 VAL A N 1
ATOM 1164 C CA . VAL A 1 159 ? 12.891 -11.828 -14.945 1 92.62 159 VAL A CA 1
ATOM 1165 C C . VAL A 1 159 ? 12.625 -10.359 -14.625 1 92.62 159 VAL A C 1
ATOM 1167 O O . VAL A 1 159 ? 11.484 -9.969 -14.375 1 92.62 159 VAL A O 1
ATOM 1170 N N . ASP A 1 160 ? 13.594 -9.508 -14.695 1 87 160 ASP A N 1
ATOM 1171 C CA . ASP A 1 160 ? 13.461 -8.125 -14.242 1 87 160 ASP A CA 1
ATOM 1172 C C . ASP A 1 160 ? 12.875 -7.242 -15.344 1 87 160 ASP A C 1
ATOM 1174 O O . ASP A 1 160 ? 12.273 -6.203 -15.055 1 87 160 ASP A O 1
ATOM 1178 N N . SER A 1 161 ? 13.016 -7.672 -16.547 1 85.12 161 SER A N 1
ATOM 1179 C CA . SER A 1 161 ? 12.531 -6.852 -17.656 1 85.12 161 SER A CA 1
ATOM 1180 C C . SER A 1 161 ? 11.008 -6.727 -17.625 1 85.12 161 SER A C 1
ATOM 1182 O O . SER A 1 161 ? 10.297 -7.719 -17.781 1 85.12 161 SER A O 1
ATOM 1184 N N . ARG A 1 162 ? 10.523 -5.547 -17.562 1 78.12 162 ARG A N 1
ATOM 1185 C CA . ARG A 1 162 ? 9.094 -5.289 -17.547 1 78.12 162 ARG A CA 1
ATOM 1186 C C . ARG A 1 162 ? 8.477 -5.52 -18.922 1 78.12 162 ARG A C 1
ATOM 1188 O O . ARG A 1 162 ? 7.324 -5.945 -19.031 1 78.12 162 ARG A O 1
ATOM 1195 N N . HIS A 1 163 ? 9.258 -5.113 -19.844 1 80.75 163 HIS A N 1
ATOM 1196 C CA . HIS A 1 163 ? 8.805 -5.371 -21.203 1 80.75 163 HIS A CA 1
ATOM 1197 C C . HIS A 1 163 ? 8.547 -6.855 -21.438 1 80.75 163 HIS A C 1
ATOM 1199 O O . HIS A 1 163 ? 7.52 -7.238 -22 1 80.75 163 HIS A O 1
ATOM 1205 N N . TRP A 1 164 ? 9.508 -7.582 -20.953 1 89.44 164 TRP A N 1
ATOM 1206 C CA . TRP A 1 164 ? 9.375 -9.031 -21.078 1 89.44 164 TRP A CA 1
ATOM 1207 C C . TRP A 1 164 ? 8.125 -9.531 -20.359 1 89.44 164 TRP A C 1
ATOM 1209 O O . TRP A 1 164 ? 7.367 -10.328 -20.922 1 89.44 164 TRP A O 1
ATOM 1219 N N . GLN A 1 165 ? 7.867 -9.078 -19.172 1 87.19 165 GLN A N 1
ATOM 1220 C CA . GLN A 1 165 ? 6.715 -9.484 -18.375 1 87.19 165 GLN A CA 1
ATOM 1221 C C . GLN A 1 165 ? 5.406 -9.094 -19.062 1 87.19 165 GLN A C 1
ATOM 1223 O O . GLN A 1 165 ? 4.449 -9.867 -19.078 1 87.19 165 GLN A O 1
ATOM 1228 N N . ARG A 1 166 ? 5.422 -7.953 -19.531 1 82.69 166 ARG A N 1
ATOM 1229 C CA . ARG A 1 166 ? 4.227 -7.473 -20.203 1 82.69 166 ARG A CA 1
ATOM 1230 C C . ARG A 1 166 ? 3.928 -8.305 -21.453 1 82.69 166 ARG A C 1
ATOM 1232 O O . ARG A 1 166 ? 2.766 -8.594 -21.75 1 82.69 166 ARG A O 1
ATOM 1239 N N . GLU A 1 167 ? 4.969 -8.594 -22.141 1 86.38 167 GLU A N 1
ATOM 1240 C CA . GLU A 1 167 ? 4.805 -9.352 -23.375 1 86.38 167 GLU A CA 1
ATOM 1241 C C . GLU A 1 167 ? 4.242 -10.742 -23.109 1 86.38 167 GLU A C 1
ATOM 1243 O O . GLU A 1 167 ? 3.361 -11.219 -23.828 1 86.38 167 GLU A O 1
ATOM 1248 N N . ILE A 1 168 ? 4.785 -11.383 -22.125 1 89.5 168 ILE A N 1
ATOM 1249 C CA . ILE A 1 168 ? 4.301 -12.727 -21.812 1 89.5 168 ILE A CA 1
ATOM 1250 C C . ILE A 1 168 ? 2.844 -12.656 -21.375 1 89.5 168 ILE A C 1
ATOM 1252 O O . ILE A 1 168 ? 2.051 -13.547 -21.672 1 89.5 168 ILE A O 1
ATOM 1256 N N . ARG A 1 169 ? 2.482 -11.672 -20.625 1 88.19 169 ARG A N 1
ATOM 1257 C CA . ARG A 1 169 ? 1.108 -11.5 -20.156 1 88.19 169 ARG A CA 1
ATOM 1258 C C . ARG A 1 169 ? 0.16 -11.297 -21.344 1 88.19 169 ARG A C 1
ATOM 1260 O O . ARG A 1 169 ? -0.938 -11.859 -21.359 1 88.19 169 ARG A O 1
ATOM 1267 N N . LYS A 1 170 ? 0.625 -10.508 -22.234 1 84.5 170 LYS A N 1
ATOM 1268 C CA . LYS A 1 170 ? -0.195 -10.219 -23.406 1 84.5 170 LYS A CA 1
ATOM 1269 C C . LYS A 1 170 ? -0.316 -11.445 -24.312 1 84.5 170 LYS A C 1
ATOM 1271 O O . LYS A 1 170 ? -1.416 -11.797 -24.75 1 84.5 170 LYS A O 1
ATOM 1276 N N . GLN A 1 171 ? 0.787 -12.047 -24.594 1 86.69 171 GLN A N 1
ATOM 1277 C CA . GLN A 1 171 ? 0.814 -13.164 -25.531 1 86.69 171 GLN A CA 1
ATOM 1278 C C . GLN A 1 171 ? 0.059 -14.367 -24.984 1 86.69 171 GLN A C 1
ATOM 1280 O O . GLN A 1 171 ? -0.54 -15.133 -25.75 1 86.69 171 GLN A O 1
ATOM 1285 N N . PHE A 1 172 ? 0.032 -14.453 -23.703 1 89.38 172 PHE A N 1
ATOM 1286 C CA . PHE A 1 172 ? -0.622 -15.609 -23.109 1 89.38 172 PHE A CA 1
ATOM 1287 C C . PHE A 1 172 ? -1.913 -15.203 -22.406 1 89.38 172 PHE A C 1
ATOM 1289 O O . PHE A 1 172 ? -2.496 -15.992 -21.672 1 89.38 172 PHE A O 1
ATOM 1296 N N . ALA A 1 173 ? -2.281 -14.016 -22.547 1 88.38 173 ALA A N 1
ATOM 1297 C CA . ALA A 1 173 ? -3.535 -13.477 -22.031 1 88.38 173 ALA A CA 1
ATOM 1298 C C . ALA A 1 173 ? -3.674 -13.766 -20.531 1 88.38 173 ALA A C 1
ATOM 1300 O O . ALA A 1 173 ? -4.691 -14.305 -20.094 1 88.38 173 ALA A O 1
ATOM 1301 N N . GLN A 1 174 ? -2.635 -13.523 -19.891 1 93.44 174 GLN A N 1
ATOM 1302 C CA . GLN A 1 174 ? -2.668 -13.711 -18.438 1 93.44 174 GLN A CA 1
ATOM 1303 C C . GLN A 1 174 ? -3.434 -12.578 -17.766 1 93.44 174 GLN A C 1
ATOM 1305 O O . GLN A 1 174 ? -2.861 -11.531 -17.453 1 93.44 174 GLN A O 1
ATOM 1310 N N . PHE A 1 175 ? -4.656 -12.812 -17.359 1 93.56 175 PHE A N 1
ATOM 1311 C CA . PHE A 1 175 ? -5.52 -11.695 -16.984 1 93.56 175 PHE A CA 1
ATOM 1312 C C . PHE A 1 175 ? -5.523 -11.516 -15.461 1 93.56 175 PHE A C 1
ATOM 1314 O O . PHE A 1 175 ? -5.875 -10.438 -14.969 1 93.56 175 PHE A O 1
ATOM 1321 N N . ALA A 1 176 ? -5.16 -12.547 -14.75 1 96.38 176 ALA A N 1
ATOM 1322 C CA . ALA A 1 176 ? -5.176 -12.438 -13.289 1 96.38 176 ALA A CA 1
ATOM 1323 C C . ALA A 1 176 ? -3.924 -13.062 -12.68 1 96.38 176 ALA A C 1
ATOM 1325 O O . ALA A 1 176 ? -3.357 -14.008 -13.234 1 96.38 176 ALA A O 1
ATOM 1326 N N . TYR A 1 177 ? -3.469 -12.531 -11.648 1 96.88 177 TYR A N 1
ATOM 1327 C CA . TYR A 1 177 ? -2.414 -13.109 -10.828 1 96.88 177 TYR A CA 1
ATOM 1328 C C . TYR A 1 177 ? -2.93 -13.453 -9.43 1 96.88 177 TYR A C 1
ATOM 1330 O O . TYR A 1 177 ? -3.545 -12.617 -8.766 1 96.88 177 TYR A O 1
ATOM 1338 N N . VAL A 1 178 ? -2.656 -14.656 -9.008 1 97.94 178 VAL A N 1
ATOM 1339 C CA . VAL A 1 178 ? -3.092 -15.125 -7.699 1 97.94 178 VAL A CA 1
ATOM 1340 C C . VAL A 1 178 ? -1.886 -15.281 -6.777 1 97.94 178 VAL A C 1
ATOM 1342 O O . VAL A 1 178 ? -0.924 -15.977 -7.113 1 97.94 178 VAL A O 1
ATOM 1345 N N . SER A 1 179 ? -1.91 -14.609 -5.707 1 97.19 179 SER A N 1
ATOM 1346 C CA . SER A 1 179 ? -0.884 -14.727 -4.68 1 97.19 179 SER A CA 1
ATOM 1347 C C . SER A 1 179 ? -1.446 -15.367 -3.412 1 97.19 179 SER A C 1
ATOM 1349 O O . SER A 1 179 ? -2.475 -14.922 -2.895 1 97.19 179 SER A O 1
ATOM 1351 N N . LEU A 1 180 ? -0.815 -16.359 -2.928 1 97.06 180 LEU A N 1
ATOM 1352 C CA . LEU A 1 180 ? -1.236 -17.031 -1.702 1 97.06 180 LEU A CA 1
ATOM 1353 C C . LEU A 1 180 ? -0.306 -16.688 -0.545 1 97.06 180 LEU A C 1
ATOM 1355 O O . LEU A 1 180 ? 0.79 -17.234 -0.435 1 97.06 180 LEU A O 1
ATOM 1359 N N . CYS A 1 181 ? -0.778 -15.82 0.279 1 94.19 181 CYS A N 1
ATOM 1360 C CA . CYS A 1 181 ? 0.029 -15.336 1.393 1 94.19 181 CYS A CA 1
ATOM 1361 C C . CYS A 1 181 ? -0.431 -15.945 2.709 1 94.19 181 CYS A C 1
ATOM 1363 O O . CYS A 1 181 ? -1.579 -15.766 3.117 1 94.19 181 CYS A O 1
ATOM 1365 N N . SER A 1 182 ? 0.441 -16.656 3.324 1 92.44 182 SER A N 1
ATOM 1366 C CA . SER A 1 182 ? 0.091 -17.266 4.602 1 92.44 182 SER A CA 1
ATOM 1367 C C . SER A 1 182 ? 1.284 -17.297 5.551 1 92.44 182 SER A C 1
ATOM 1369 O O . SER A 1 182 ? 2.436 -17.312 5.105 1 92.44 182 SER A O 1
ATOM 1371 N N . HIS A 1 183 ? 0.935 -17.359 6.73 1 91.25 183 HIS A N 1
ATOM 1372 C CA . HIS A 1 183 ? 1.932 -17.391 7.793 1 91.25 183 HIS A CA 1
ATOM 1373 C C . HIS A 1 183 ? 2.74 -18.688 7.746 1 91.25 183 HIS A C 1
ATOM 1375 O O . HIS A 1 183 ? 2.189 -19.766 7.496 1 91.25 183 HIS A O 1
ATOM 1381 N N . ILE A 1 184 ? 4.051 -18.516 7.922 1 91.56 184 ILE A N 1
ATOM 1382 C CA . ILE A 1 184 ? 4.949 -19.656 8.07 1 91.56 184 ILE A CA 1
ATOM 1383 C C . ILE A 1 184 ? 5.535 -19.688 9.477 1 91.56 184 ILE A C 1
ATOM 1385 O O . ILE A 1 184 ? 6.305 -18.797 9.852 1 91.56 184 ILE A O 1
ATOM 1389 N N . GLU A 1 185 ? 5.172 -20.688 10.211 1 90.56 185 GLU A N 1
ATOM 1390 C CA . GLU A 1 185 ? 5.688 -20.812 11.57 1 90.56 185 GLU A CA 1
ATOM 1391 C C . GLU A 1 185 ? 7.211 -20.953 11.57 1 90.56 185 GLU A C 1
ATOM 1393 O O . GLU A 1 185 ? 7.773 -21.719 10.789 1 90.56 185 GLU A O 1
ATOM 1398 N N . GLY A 1 186 ? 7.852 -20.203 12.383 1 88.81 186 GLY A N 1
ATOM 1399 C CA . GLY A 1 186 ? 9.305 -20.203 12.445 1 88.81 186 GLY A CA 1
ATOM 1400 C C . GLY A 1 186 ? 9.93 -18.969 11.828 1 88.81 186 GLY A C 1
ATOM 1401 O O . GLY A 1 186 ? 11.086 -18.641 12.117 1 88.81 186 GLY A O 1
ATOM 1402 N N . LEU A 1 187 ? 9.203 -18.469 10.922 1 85.19 187 LEU A N 1
ATOM 1403 C CA . LEU A 1 187 ? 9.648 -17.188 10.398 1 85.19 187 LEU A CA 1
ATOM 1404 C C . LEU A 1 187 ? 9.148 -16.031 11.266 1 85.19 187 LEU A C 1
ATOM 1406 O O . LEU A 1 187 ? 8.023 -16.062 11.766 1 85.19 187 LEU A O 1
ATOM 1410 N N . ASP A 1 188 ? 10 -15.156 11.594 1 68.44 188 ASP A N 1
ATOM 1411 C CA . ASP A 1 188 ? 9.672 -14.016 12.453 1 68.44 188 ASP A CA 1
ATOM 1412 C C . ASP A 1 188 ? 8.727 -13.047 11.742 1 68.44 188 ASP A C 1
ATOM 1414 O O . ASP A 1 188 ? 9.125 -12.375 10.797 1 68.44 188 ASP A O 1
ATOM 1418 N N . SER A 1 189 ? 7.488 -13.234 11.914 1 69.38 189 SER A N 1
ATOM 1419 C CA . SER A 1 189 ? 6.531 -12.242 11.445 1 69.38 189 SER A CA 1
ATOM 1420 C C . SER A 1 189 ? 5.762 -11.625 12.609 1 69.38 189 SER A C 1
ATOM 1422 O O . SER A 1 189 ? 5.352 -12.328 13.531 1 69.38 189 SER A O 1
ATOM 1424 N N . PRO A 1 190 ? 5.879 -10.289 12.523 1 64.44 190 PRO A N 1
ATOM 1425 C CA . PRO A 1 190 ? 5.152 -9.641 13.617 1 64.44 190 PRO A CA 1
ATOM 1426 C C . PRO A 1 190 ? 3.646 -9.875 13.547 1 64.44 190 PRO A C 1
ATOM 1428 O O . PRO A 1 190 ? 2.912 -9.477 14.453 1 64.44 190 PRO A O 1
ATOM 1431 N N . TYR A 1 191 ? 3.467 -10.711 12.578 1 71.44 191 TYR A N 1
ATOM 1432 C CA . TYR A 1 191 ? 2.033 -10.883 12.367 1 71.44 191 TYR A CA 1
ATOM 1433 C C . TYR A 1 191 ? 1.586 -12.281 12.773 1 71.44 191 TYR A C 1
ATOM 1435 O O . TYR A 1 191 ? 2.365 -13.234 12.711 1 71.44 191 TYR A O 1
ATOM 1443 N N . GLY A 1 192 ? 0.648 -12.531 13.594 1 72.56 192 GLY A N 1
ATOM 1444 C CA . GLY A 1 192 ? 0.07 -13.82 13.953 1 72.56 192 GLY A CA 1
ATOM 1445 C C . GLY A 1 192 ? -0.348 -14.641 12.75 1 72.56 192 GLY A C 1
ATOM 1446 O O . GLY A 1 192 ? 0.198 -14.469 11.656 1 72.56 192 GLY A O 1
ATOM 1447 N N . ALA A 1 193 ? -1.06 -15.57 12.906 1 82.94 193 ALA A N 1
ATOM 1448 C CA . ALA A 1 193 ? -1.554 -16.453 11.859 1 82.94 193 ALA A CA 1
ATOM 1449 C C . ALA A 1 193 ? -2.438 -15.703 10.875 1 82.94 193 ALA A C 1
ATOM 1451 O O . ALA A 1 193 ? -3.293 -14.914 11.273 1 82.94 193 ALA A O 1
ATOM 1452 N N . PHE A 1 194 ? -2.055 -15.781 9.633 1 89.56 194 PHE A N 1
ATOM 1453 C CA . PHE A 1 194 ? -2.893 -15.203 8.594 1 89.56 194 PHE A CA 1
ATOM 1454 C C . PHE A 1 194 ? -2.848 -16.047 7.328 1 89.56 194 PHE A C 1
ATOM 1456 O O . PHE A 1 194 ? -1.918 -16.844 7.137 1 89.56 194 PHE A O 1
ATOM 1463 N N . ASP A 1 195 ? -3.859 -16.062 6.574 1 94.31 195 ASP A N 1
ATOM 1464 C CA . ASP A 1 195 ? -4.02 -16.719 5.285 1 94.31 195 ASP A CA 1
ATOM 1465 C C . ASP A 1 195 ? -4.883 -15.891 4.344 1 94.31 195 ASP A C 1
ATOM 1467 O O . ASP A 1 195 ? -6.113 -15.945 4.402 1 94.31 195 ASP A O 1
ATOM 1471 N N . VAL A 1 196 ? -4.172 -15.211 3.455 1 95.75 196 VAL A N 1
ATOM 1472 C CA . VAL A 1 196 ? -4.879 -14.281 2.578 1 95.75 196 VAL A CA 1
ATOM 1473 C C . VAL A 1 196 ? -4.516 -14.57 1.123 1 95.75 196 VAL A C 1
ATOM 1475 O O . VAL A 1 196 ? -3.35 -14.82 0.807 1 95.75 196 VAL A O 1
ATOM 1478 N N . VAL A 1 197 ? -5.512 -14.602 0.307 1 97.75 197 VAL A N 1
ATOM 1479 C CA . VAL A 1 197 ? -5.309 -14.734 -1.132 1 97.75 197 VAL A CA 1
ATOM 1480 C C . VAL A 1 197 ? -5.539 -13.391 -1.816 1 97.75 197 VAL A C 1
ATOM 1482 O O . VAL A 1 197 ? -6.586 -12.766 -1.631 1 97.75 197 VAL A O 1
ATOM 1485 N N . ILE A 1 198 ? -4.566 -12.984 -2.555 1 97.62 198 ILE A N 1
ATOM 1486 C CA . ILE A 1 198 ? -4.691 -11.734 -3.297 1 97.62 198 ILE A CA 1
ATOM 1487 C C . ILE A 1 198 ? -4.809 -12.031 -4.789 1 97.62 198 ILE A C 1
ATOM 1489 O O . ILE A 1 198 ? -3.936 -12.68 -5.371 1 97.62 198 ILE A O 1
ATOM 1493 N N . ILE A 1 199 ? -5.871 -11.562 -5.391 1 98.06 199 ILE A N 1
ATOM 1494 C CA . ILE A 1 199 ? -6.074 -11.703 -6.828 1 98.06 199 ILE A CA 1
ATOM 1495 C C . ILE A 1 199 ? -6.051 -10.336 -7.492 1 98.06 199 ILE A C 1
ATOM 1497 O O . ILE A 1 199 ? -6.789 -9.43 -7.094 1 98.06 199 ILE A O 1
ATOM 1501 N N . ARG A 1 200 ? -5.234 -10.242 -8.43 1 96 200 ARG A N 1
ATOM 1502 C CA . ARG A 1 200 ? -5.043 -8.953 -9.078 1 96 200 ARG A CA 1
ATOM 1503 C C . ARG A 1 200 ? -5.273 -9.047 -10.578 1 96 200 ARG A C 1
ATOM 1505 O O . ARG A 1 200 ? -4.895 -10.039 -11.211 1 96 200 ARG A O 1
ATOM 1512 N N . ASP A 1 201 ? -5.891 -7.945 -11.102 1 94.56 201 ASP A N 1
ATOM 1513 C CA . ASP A 1 201 ? -5.949 -7.777 -12.555 1 94.56 201 ASP A CA 1
ATOM 1514 C C . ASP A 1 201 ? -4.562 -7.504 -13.133 1 94.56 201 ASP A C 1
ATOM 1516 O O . ASP A 1 201 ? -3.838 -6.641 -12.633 1 94.56 201 ASP A O 1
ATOM 1520 N N . GLN A 1 202 ? -4.227 -8.227 -14.211 1 91.56 202 GLN A N 1
ATOM 1521 C CA . GLN A 1 202 ? -2.883 -8.094 -14.758 1 91.56 202 GLN A CA 1
ATOM 1522 C C . GLN A 1 202 ? -2.922 -7.461 -16.156 1 91.56 202 GLN A C 1
ATOM 1524 O O . GLN A 1 202 ? -1.876 -7.191 -16.75 1 91.56 202 GLN A O 1
ATOM 1529 N N . MET A 1 203 ? -4.016 -7.219 -16.625 1 86.5 203 MET A N 1
ATOM 1530 C CA . MET A 1 203 ? -4.074 -6.828 -18.031 1 86.5 203 MET A CA 1
ATOM 1531 C C . MET A 1 203 ? -4.5 -5.371 -18.172 1 86.5 203 MET A C 1
ATOM 1533 O O . MET A 1 203 ? -4.023 -4.664 -19.062 1 86.5 203 MET A O 1
ATOM 1537 N N . GLU A 1 204 ? -5.402 -5.016 -17.359 1 89.19 204 GLU A N 1
ATOM 1538 C CA . GLU A 1 204 ? -5.898 -3.646 -17.453 1 89.19 204 GLU A CA 1
ATOM 1539 C C . GLU A 1 204 ? -5.535 -2.836 -16.219 1 89.19 204 GLU A C 1
ATOM 1541 O O . GLU A 1 204 ? -4.652 -3.227 -15.445 1 89.19 204 GLU A O 1
ATOM 1546 N N . GLY A 1 205 ? -5.965 -1.636 -16.188 1 88.5 205 GLY A N 1
ATOM 1547 C CA . GLY A 1 205 ? -5.66 -0.765 -15.062 1 88.5 205 GLY A CA 1
ATOM 1548 C C . GLY A 1 205 ? -4.52 0.195 -15.344 1 88.5 205 GLY A C 1
ATOM 1549 O O . GLY A 1 205 ? -4.375 0.685 -16.469 1 88.5 205 GLY A O 1
ATOM 1550 N N . ASP A 1 206 ? -3.77 0.391 -14.32 1 83.75 206 ASP A N 1
ATOM 1551 C CA . ASP A 1 206 ? -2.684 1.365 -14.375 1 83.75 206 ASP A CA 1
ATOM 1552 C C . ASP A 1 206 ? -1.507 0.828 -15.188 1 83.75 206 ASP A C 1
ATOM 1554 O O . ASP A 1 206 ? -0.64 1.594 -15.617 1 83.75 206 ASP A O 1
ATOM 1558 N N . TYR A 1 207 ? -1.525 -0.422 -15.461 1 75 207 TYR A N 1
ATOM 1559 C CA . TYR A 1 207 ? -0.374 -1.054 -16.094 1 75 207 TYR A CA 1
ATOM 1560 C C . TYR A 1 207 ? -0.619 -1.261 -17.594 1 75 207 TYR A C 1
ATOM 1562 O O . TYR A 1 207 ? 0.028 -2.1 -18.219 1 75 207 TYR A O 1
ATOM 1570 N N . SER A 1 208 ? -1.545 -0.459 -18.109 1 75.56 208 SER A N 1
ATOM 1571 C CA . SER A 1 208 ? -1.877 -0.592 -19.516 1 75.56 208 SER A CA 1
ATOM 1572 C C . SER A 1 208 ? -0.744 -0.081 -20.406 1 75.56 208 SER A C 1
ATOM 1574 O O . SER A 1 208 ? -0.702 -0.376 -21.594 1 75.56 208 SER A O 1
ATOM 1576 N N . GLY A 1 209 ? 0.164 0.695 -19.812 1 73.62 209 GLY A N 1
ATOM 1577 C CA . GLY A 1 209 ? 1.342 1.162 -20.516 1 73.62 209 GLY A CA 1
ATOM 1578 C C . GLY A 1 209 ? 1.041 2.281 -21.5 1 73.62 209 GLY A C 1
ATOM 1579 O O . GLY A 1 209 ? 1.826 2.541 -22.422 1 73.62 209 GLY A O 1
ATOM 1580 N N . ILE A 1 210 ? -0.107 2.934 -21.312 1 81.5 210 ILE A N 1
ATOM 1581 C CA . ILE A 1 210 ? -0.494 4.02 -22.219 1 81.5 210 ILE A CA 1
ATOM 1582 C C . ILE A 1 210 ? -0.105 5.359 -21.594 1 81.5 210 ILE A C 1
ATOM 1584 O O . ILE A 1 210 ? -0.702 5.793 -20.609 1 81.5 210 ILE A O 1
ATOM 1588 N N . GLU A 1 211 ? 0.881 5.93 -22.172 1 89.12 211 GLU A N 1
ATOM 1589 C CA . GLU A 1 211 ? 1.375 7.219 -21.688 1 89.12 211 GLU A CA 1
ATOM 1590 C C . GLU A 1 211 ? 1.581 8.195 -22.844 1 89.12 211 GLU A C 1
ATOM 1592 O O . GLU A 1 211 ? 1.885 7.781 -23.969 1 89.12 211 GLU A O 1
ATOM 1597 N N . HIS A 1 212 ? 1.362 9.484 -22.562 1 88.81 212 HIS A N 1
ATOM 1598 C CA . HIS A 1 212 ? 1.512 10.523 -23.578 1 88.81 212 HIS A CA 1
ATOM 1599 C C . HIS A 1 212 ? 2.133 11.781 -22.984 1 88.81 212 HIS A C 1
ATOM 1601 O O . HIS A 1 212 ? 1.879 12.117 -21.828 1 88.81 212 HIS A O 1
ATOM 1607 N N . ARG A 1 213 ? 2.994 12.352 -23.797 1 88.69 213 ARG A N 1
ATOM 1608 C CA . ARG A 1 213 ? 3.359 13.742 -23.547 1 88.69 213 ARG A CA 1
ATOM 1609 C C . ARG A 1 213 ? 2.408 14.695 -24.266 1 88.69 213 ARG A C 1
ATOM 1611 O O . ARG A 1 213 ? 2.459 14.828 -25.484 1 88.69 213 ARG A O 1
ATOM 1618 N N . VAL A 1 214 ? 1.591 15.398 -23.531 1 85.31 214 VAL A N 1
ATOM 1619 C CA . VAL A 1 214 ? 0.561 16.234 -24.141 1 85.31 214 VAL A CA 1
ATOM 1620 C C . VAL A 1 214 ? 1.196 17.5 -24.703 1 85.31 214 VAL A C 1
ATOM 1622 O O . VAL A 1 214 ? 0.995 17.828 -25.875 1 85.31 214 VAL A O 1
ATOM 1625 N N . VAL A 1 215 ? 1.889 18.156 -23.906 1 83.94 215 VAL A N 1
ATOM 1626 C CA . VAL A 1 215 ? 2.742 19.297 -24.234 1 83.94 215 VAL A CA 1
ATOM 1627 C C . VAL A 1 215 ? 4.02 19.234 -23.406 1 83.94 215 VAL A C 1
ATOM 1629 O O . VAL A 1 215 ? 4.113 18.469 -22.453 1 83.94 215 VAL A O 1
ATOM 1632 N N . PRO A 1 216 ? 4.941 20 -23.859 1 87.44 216 PRO A N 1
ATOM 1633 C CA . PRO A 1 216 ? 6.156 19.969 -23.047 1 87.44 216 PRO A CA 1
ATOM 1634 C C . PRO A 1 216 ? 5.887 20.25 -21.578 1 87.44 216 PRO A C 1
ATOM 1636 O O . PRO A 1 216 ? 5.23 21.234 -21.234 1 87.44 216 PRO A O 1
ATOM 1639 N N . GLY A 1 217 ? 6.332 19.281 -20.844 1 88.69 217 GLY A N 1
ATOM 1640 C CA . GLY A 1 217 ? 6.203 19.484 -19.406 1 88.69 217 GLY A CA 1
ATOM 1641 C C . GLY A 1 217 ? 4.93 18.891 -18.828 1 88.69 217 GLY A C 1
ATOM 1642 O O . GLY A 1 217 ? 4.715 18.922 -17.609 1 88.69 217 GLY A O 1
ATOM 1643 N N . VAL A 1 218 ? 4.129 18.391 -19.672 1 91.25 218 VAL A N 1
ATOM 1644 C CA . VAL A 1 218 ? 2.879 17.812 -19.188 1 91.25 218 VAL A CA 1
ATOM 1645 C C . VAL A 1 218 ? 2.779 16.359 -19.672 1 91.25 218 VAL A C 1
ATOM 1647 O O . VAL A 1 218 ? 2.668 16.094 -20.859 1 91.25 218 VAL A O 1
ATOM 1650 N N . MET A 1 219 ? 2.857 15.453 -18.734 1 92.94 219 MET A N 1
ATOM 1651 C CA . MET A 1 219 ? 2.787 14.016 -19 1 92.94 219 MET A CA 1
ATOM 1652 C C . MET A 1 219 ? 1.476 13.43 -18.5 1 92.94 219 MET A C 1
ATOM 1654 O O . MET A 1 219 ? 0.914 13.914 -17.516 1 92.94 219 MET A O 1
ATOM 1658 N N . GLN A 1 220 ? 1.024 12.398 -19.234 1 92.88 220 GLN A N 1
ATOM 1659 C CA . GLN A 1 220 ? -0.194 11.727 -18.797 1 92.88 220 GLN A CA 1
ATOM 1660 C C . GLN A 1 220 ? -0.057 10.211 -18.922 1 92.88 220 GLN A C 1
ATOM 1662 O O . GLN A 1 220 ? 0.57 9.711 -19.859 1 92.88 220 GLN A O 1
ATOM 1667 N N . THR A 1 221 ? -0.56 9.516 -17.969 1 90.56 221 THR A N 1
ATOM 1668 C CA . THR A 1 221 ? -0.752 8.07 -18 1 90.56 221 THR A CA 1
ATOM 1669 C C . THR A 1 221 ? -2.236 7.723 -17.938 1 90.56 221 THR A C 1
ATOM 1671 O O . THR A 1 221 ? -2.992 8.32 -17.172 1 90.56 221 THR A O 1
ATOM 1674 N N . ILE A 1 222 ? -2.598 6.785 -18.781 1 90.44 222 ILE A N 1
ATOM 1675 C CA . ILE A 1 222 ? -4.012 6.434 -18.875 1 90.44 222 ILE A CA 1
ATOM 1676 C C . ILE A 1 222 ? -4.254 5.094 -18.172 1 90.44 222 ILE A C 1
ATOM 1678 O O . ILE A 1 222 ? -3.596 4.102 -18.484 1 90.44 222 ILE A O 1
ATOM 1682 N N . LYS A 1 223 ? -5.07 5.09 -17.234 1 91.44 223 LYS A N 1
ATOM 1683 C CA . LYS A 1 223 ? -5.629 3.885 -16.625 1 91.44 223 LYS A CA 1
ATOM 1684 C C . LYS A 1 223 ? -6.891 3.434 -17.359 1 91.44 223 LYS A C 1
ATOM 1686 O O . LYS A 1 223 ? -7.816 4.223 -17.547 1 91.44 223 LYS A O 1
ATOM 1691 N N . VAL A 1 224 ? -6.941 2.154 -17.766 1 92.62 224 VAL A N 1
ATOM 1692 C CA . VAL A 1 224 ? -8.078 1.669 -18.547 1 92.62 224 VAL A CA 1
ATOM 1693 C C . VAL A 1 224 ? -8.797 0.564 -17.766 1 92.62 224 VAL A C 1
ATOM 1695 O O . VAL A 1 224 ? -8.156 -0.243 -17.094 1 92.62 224 VAL A O 1
ATOM 1698 N N . SER A 1 225 ? -10.102 0.594 -17.812 1 93.88 225 SER A N 1
ATOM 1699 C CA . SER A 1 225 ? -10.953 -0.479 -17.312 1 93.88 225 SER A CA 1
ATOM 1700 C C . SER A 1 225 ? -12.078 -0.805 -18.281 1 93.88 225 SER A C 1
ATOM 1702 O O . SER A 1 225 ? -12.883 0.064 -18.625 1 93.88 225 SER A O 1
ATOM 1704 N N . THR A 1 226 ? -12.125 -2.014 -18.766 1 95 226 THR A N 1
ATOM 1705 C CA . THR A 1 226 ? -13.203 -2.451 -19.641 1 95 226 THR A CA 1
ATOM 1706 C C . THR A 1 226 ? -14.18 -3.354 -18.891 1 95 226 THR A C 1
ATOM 1708 O O . THR A 1 226 ? -13.773 -4.113 -18.016 1 95 226 THR A O 1
ATOM 1711 N N . THR A 1 227 ? -15.398 -3.24 -19.297 1 96.5 227 THR A N 1
ATOM 1712 C CA . THR A 1 227 ? -16.422 -4.07 -18.672 1 96.5 227 THR A CA 1
ATOM 1713 C C . THR A 1 227 ? -16.125 -5.551 -18.891 1 96.5 227 THR A C 1
ATOM 1715 O O . THR A 1 227 ? -16.297 -6.367 -17.984 1 96.5 227 THR A O 1
ATOM 1718 N N . ALA A 1 228 ? -15.688 -5.906 -20.047 1 95.12 228 ALA A N 1
ATOM 1719 C CA . ALA A 1 228 ? -15.359 -7.293 -20.359 1 95.12 228 ALA A CA 1
ATOM 1720 C C . ALA A 1 228 ? -14.219 -7.801 -19.484 1 95.12 228 ALA A C 1
ATOM 1722 O O . ALA A 1 228 ? -14.273 -8.914 -18.953 1 95.12 228 ALA A O 1
ATOM 1723 N N . GLY A 1 229 ? -13.164 -7.023 -19.406 1 93.88 229 GLY A N 1
ATOM 1724 C CA . GLY A 1 229 ? -12.039 -7.406 -18.578 1 93.88 229 GLY A CA 1
ATOM 1725 C C . GLY A 1 229 ? -12.391 -7.523 -17.109 1 93.88 229 GLY A C 1
ATOM 1726 O O . GLY A 1 229 ? -11.984 -8.477 -16.438 1 93.88 229 GLY A O 1
ATOM 1727 N N . ALA A 1 230 ? -13.148 -6.547 -16.609 1 96.19 230 ALA A N 1
ATOM 1728 C CA . ALA A 1 230 ? -13.578 -6.562 -15.211 1 96.19 230 ALA A CA 1
ATOM 1729 C C . ALA A 1 230 ? -14.469 -7.766 -14.93 1 96.19 230 ALA A C 1
ATOM 1731 O O . ALA A 1 230 ? -14.344 -8.398 -13.875 1 96.19 230 ALA A O 1
ATOM 1732 N N . SER A 1 231 ? -15.328 -8.07 -15.844 1 97.19 231 SER A N 1
ATOM 1733 C CA . SER A 1 231 ? -16.234 -9.203 -15.672 1 97.19 231 SER A CA 1
ATOM 1734 C C . SER A 1 231 ? -15.461 -10.523 -15.648 1 97.19 231 SER A C 1
ATOM 1736 O O . SER A 1 231 ? -15.82 -11.438 -14.906 1 97.19 231 SER A O 1
ATOM 1738 N N . ARG A 1 232 ? -14.492 -10.641 -16.469 1 95.62 232 ARG A N 1
ATOM 1739 C CA . ARG A 1 232 ? -13.664 -11.844 -16.5 1 95.62 232 ARG A CA 1
ATOM 1740 C C . ARG A 1 232 ? -12.984 -12.078 -15.156 1 95.62 232 ARG A C 1
ATOM 1742 O O . ARG A 1 232 ? -12.953 -13.203 -14.664 1 95.62 232 ARG A O 1
ATOM 1749 N N . ILE A 1 233 ? -12.453 -11.062 -14.578 1 96.44 233 ILE A N 1
ATOM 1750 C CA . ILE A 1 233 ? -11.797 -11.164 -13.281 1 96.44 233 ILE A CA 1
ATOM 1751 C C . ILE A 1 233 ? -12.828 -11.531 -12.219 1 96.44 233 ILE A C 1
ATOM 1753 O O . ILE A 1 233 ? -12.562 -12.367 -11.352 1 96.44 233 ILE A O 1
ATOM 1757 N N . ALA A 1 234 ? -13.977 -10.898 -12.305 1 97.94 234 ALA A N 1
ATOM 1758 C CA . ALA A 1 234 ? -15.031 -11.156 -11.328 1 97.94 234 ALA A CA 1
ATOM 1759 C C . ALA A 1 234 ? -15.461 -12.625 -11.367 1 97.94 234 ALA A C 1
ATOM 1761 O O . ALA A 1 234 ? -15.547 -13.273 -10.32 1 97.94 234 ALA A O 1
ATOM 1762 N N . GLN A 1 235 ? -15.68 -13.078 -12.516 1 97.62 235 GLN A N 1
ATOM 1763 C CA . GLN A 1 235 ? -16.078 -14.477 -12.648 1 97.62 235 GLN A CA 1
ATOM 1764 C C . GLN A 1 235 ? -15 -15.406 -12.078 1 97.62 235 GLN A C 1
ATOM 1766 O O . GLN A 1 235 ? -15.312 -16.344 -11.352 1 97.62 235 GLN A O 1
ATOM 1771 N N . PHE A 1 236 ? -13.836 -15.172 -12.398 1 97.38 236 PHE A N 1
ATOM 1772 C CA . PHE A 1 236 ? -12.727 -16 -11.945 1 97.38 236 PHE A CA 1
ATOM 1773 C C . PHE A 1 236 ? -12.648 -16.016 -10.422 1 97.38 236 PHE A C 1
ATOM 1775 O O . PHE A 1 236 ? -12.484 -17.078 -9.812 1 97.38 236 PHE A O 1
ATOM 1782 N N . VAL A 1 237 ? -12.695 -14.844 -9.812 1 98.06 237 VAL A N 1
ATOM 1783 C CA . VAL A 1 237 ? -12.484 -14.727 -8.367 1 98.06 237 VAL A CA 1
ATOM 1784 C C . VAL A 1 237 ? -13.578 -15.484 -7.621 1 98.06 237 VAL A C 1
ATOM 1786 O O . VAL A 1 237 ? -13.297 -16.172 -6.633 1 98.06 237 VAL A O 1
ATOM 1789 N N . PHE A 1 238 ? -14.789 -15.383 -8.039 1 98.25 238 PHE A N 1
ATOM 1790 C CA . PHE A 1 238 ? -15.883 -16.078 -7.363 1 98.25 238 PHE A CA 1
ATOM 1791 C C . PHE A 1 238 ? -15.781 -17.578 -7.582 1 98.25 238 PHE A C 1
ATOM 1793 O O . PHE A 1 238 ? -16 -18.359 -6.656 1 98.25 238 PHE A O 1
ATOM 1800 N N . ASP A 1 239 ? -15.414 -17.953 -8.805 1 97 239 ASP A N 1
ATOM 1801 C CA . ASP A 1 239 ? -15.172 -19.375 -9.062 1 97 239 ASP A CA 1
ATOM 1802 C C . ASP A 1 239 ? -14.055 -19.906 -8.164 1 97 239 ASP A C 1
ATOM 1804 O O . ASP A 1 239 ? -14.156 -21 -7.617 1 97 239 ASP A O 1
ATOM 1808 N N . TYR A 1 240 ? -13.031 -19.156 -8.078 1 97.25 240 TYR A N 1
ATOM 1809 C CA . TYR A 1 240 ? -11.898 -19.531 -7.242 1 97.25 240 TYR A CA 1
ATOM 1810 C C . TYR A 1 240 ? -12.336 -19.734 -5.797 1 97.25 240 TYR A C 1
ATOM 1812 O O . TYR A 1 240 ? -11.953 -20.703 -5.156 1 97.25 240 TYR A O 1
ATOM 1820 N N . ALA A 1 241 ? -13.062 -18.75 -5.25 1 97.81 241 ALA A N 1
ATOM 1821 C CA . ALA A 1 241 ? -13.492 -18.797 -3.857 1 97.81 241 ALA A CA 1
ATOM 1822 C C . ALA A 1 241 ? -14.328 -20.047 -3.586 1 97.81 241 ALA A C 1
ATOM 1824 O O . ALA A 1 241 ? -14.133 -20.719 -2.578 1 97.81 241 ALA A O 1
ATOM 1825 N N . VAL A 1 242 ? -15.234 -20.344 -4.48 1 97.06 242 VAL A N 1
ATOM 1826 C CA . VAL A 1 242 ? -16.094 -21.5 -4.316 1 97.06 242 VAL A CA 1
ATOM 1827 C C . VAL A 1 242 ? -15.266 -22.781 -4.402 1 97.06 242 VAL A C 1
ATOM 1829 O O . VAL A 1 242 ? -15.391 -23.672 -3.557 1 97.06 242 VAL A O 1
ATOM 1832 N N . LYS A 1 243 ? -14.406 -22.844 -5.348 1 95.19 243 LYS A N 1
ATOM 1833 C CA . LYS A 1 243 ? -13.594 -24.031 -5.59 1 95.19 243 LYS A CA 1
ATOM 1834 C C . LYS A 1 243 ? -12.68 -24.328 -4.406 1 95.19 243 LYS A C 1
ATOM 1836 O O . LYS A 1 243 ? -12.422 -25.484 -4.086 1 95.19 243 LYS A O 1
ATOM 1841 N N . HIS A 1 244 ? -12.203 -23.312 -3.801 1 95.56 244 HIS A N 1
ATOM 1842 C CA . HIS A 1 244 ? -11.211 -23.5 -2.742 1 95.56 244 HIS A CA 1
ATOM 1843 C C . HIS A 1 244 ? -11.844 -23.312 -1.364 1 95.56 244 HIS A C 1
ATOM 1845 O O . HIS A 1 244 ? -11.125 -23.141 -0.37 1 95.56 244 HIS A O 1
ATOM 1851 N N . ASN A 1 245 ? -13.094 -23.219 -1.245 1 95.69 245 ASN A N 1
ATOM 1852 C CA . ASN A 1 245 ? -13.867 -23.141 -0.014 1 95.69 245 ASN A CA 1
ATOM 1853 C C . ASN A 1 245 ? -13.492 -21.906 0.807 1 95.69 245 ASN A C 1
ATOM 1855 O O . ASN A 1 245 ? -13.281 -22.016 2.016 1 95.69 245 ASN A O 1
ATOM 1859 N N . ARG A 1 246 ? -13.281 -20.844 0.058 1 97.12 246 ARG A N 1
ATOM 1860 C CA . ARG A 1 246 ? -13.102 -19.562 0.723 1 97.12 246 ARG A CA 1
ATOM 1861 C C . ARG A 1 246 ? -14.438 -18.938 1.082 1 97.12 246 ARG A C 1
ATOM 1863 O O . ARG A 1 246 ? -15.438 -19.156 0.399 1 97.12 246 ARG A O 1
ATOM 1870 N N . LYS A 1 247 ? -14.414 -18.062 2.113 1 96.38 247 LYS A N 1
ATOM 1871 C CA . LYS A 1 247 ? -15.695 -17.656 2.686 1 96.38 247 LYS A CA 1
ATOM 1872 C C . LYS A 1 247 ? -15.992 -16.188 2.354 1 96.38 247 LYS A C 1
ATOM 1874 O O . LYS A 1 247 ? -17.156 -15.773 2.369 1 96.38 247 LYS A O 1
ATOM 1879 N N . ARG A 1 248 ? -15.023 -15.469 2.07 1 97.69 248 ARG A N 1
ATOM 1880 C CA . ARG A 1 248 ? -15.227 -14.031 1.935 1 97.69 248 ARG A CA 1
ATOM 1881 C C . ARG A 1 248 ? -14.359 -13.461 0.819 1 97.69 248 ARG A C 1
ATOM 1883 O O . ARG A 1 248 ? -13.188 -13.82 0.688 1 97.69 248 ARG A O 1
ATOM 1890 N N . ILE A 1 249 ? -15.008 -12.648 -0.023 1 98.25 249 ILE A N 1
ATOM 1891 C CA . ILE A 1 249 ? -14.305 -11.891 -1.05 1 98.25 249 ILE A CA 1
ATOM 1892 C C . ILE A 1 249 ? -14.406 -10.398 -0.751 1 98.25 249 ILE A C 1
ATOM 1894 O O . ILE A 1 249 ? -15.508 -9.875 -0.569 1 98.25 249 ILE A O 1
ATOM 1898 N N . THR A 1 250 ? -13.305 -9.75 -0.653 1 98.19 250 THR A N 1
ATOM 1899 C CA . THR A 1 250 ? -13.258 -8.305 -0.48 1 98.19 250 THR A CA 1
ATOM 1900 C C . THR A 1 250 ? -12.664 -7.629 -1.715 1 98.19 250 THR A C 1
ATOM 1902 O O . THR A 1 250 ? -11.523 -7.895 -2.086 1 98.19 250 THR A O 1
ATOM 1905 N N . VAL A 1 251 ? -13.445 -6.777 -2.346 1 98.31 251 VAL A N 1
ATOM 1906 C CA . VAL A 1 251 ? -12.922 -5.992 -3.461 1 98.31 251 VAL A CA 1
ATOM 1907 C C . VAL A 1 251 ? -12.375 -4.664 -2.951 1 98.31 251 VAL A C 1
ATOM 1909 O O . VAL A 1 251 ? -13.094 -3.904 -2.291 1 98.31 251 VAL A O 1
ATOM 1912 N N . ALA A 1 252 ? -11.117 -4.457 -3.205 1 97.25 252 ALA A N 1
ATOM 1913 C CA . ALA A 1 252 ? -10.477 -3.193 -2.855 1 97.25 252 ALA A CA 1
ATOM 1914 C C . ALA A 1 252 ? -10.5 -2.219 -4.031 1 97.25 252 ALA A C 1
ATOM 1916 O O . ALA A 1 252 ? -10.078 -2.559 -5.137 1 97.25 252 ALA A O 1
ATOM 1917 N N . HIS A 1 253 ? -10.984 -1.019 -3.764 1 94.25 253 HIS A N 1
ATOM 1918 C CA . HIS A 1 253 ? -11.133 -0.053 -4.848 1 94.25 253 HIS A CA 1
ATOM 1919 C C . HIS A 1 253 ? -11.023 1.377 -4.332 1 94.25 253 HIS A C 1
ATOM 1921 O O . HIS A 1 253 ? -10.883 1.597 -3.125 1 94.25 253 HIS A O 1
ATOM 1927 N N . LYS A 1 254 ? -10.914 2.26 -5.195 1 90.38 254 LYS A N 1
ATOM 1928 C CA . LYS A 1 254 ? -10.992 3.689 -4.91 1 90.38 254 LYS A CA 1
ATOM 1929 C C . LYS A 1 254 ? -12.055 4.367 -5.777 1 90.38 254 LYS A C 1
ATOM 1931 O O . LYS A 1 254 ? -11.781 5.387 -6.41 1 90.38 254 LYS A O 1
ATOM 1936 N N . ALA A 1 255 ? -13.219 3.867 -5.789 1 90 255 ALA A N 1
ATOM 1937 C CA . ALA A 1 255 ? -14.289 4.344 -6.664 1 90 255 ALA A CA 1
ATOM 1938 C C . ALA A 1 255 ? -14.82 5.695 -6.191 1 90 255 ALA A C 1
ATOM 1940 O O . ALA A 1 255 ? -15.523 6.383 -6.934 1 90 255 ALA A O 1
ATOM 1941 N N . ASN A 1 256 ? -14.453 6.062 -5.016 1 81.56 256 ASN A N 1
ATOM 1942 C CA . ASN A 1 256 ? -14.805 7.398 -4.547 1 81.56 256 ASN A CA 1
ATOM 1943 C C . ASN A 1 256 ? -13.984 8.477 -5.258 1 81.56 256 ASN A C 1
ATOM 1945 O O . ASN A 1 256 ? -14.414 9.625 -5.348 1 81.56 256 ASN A O 1
ATOM 1949 N N . ILE A 1 257 ? -12.867 8.047 -5.719 1 80.44 257 ILE A N 1
ATOM 1950 C CA . ILE A 1 257 ? -11.992 8.977 -6.426 1 80.44 257 ILE A CA 1
ATOM 1951 C C . ILE A 1 257 ? -12.062 8.711 -7.926 1 80.44 257 ILE A C 1
ATOM 1953 O O . ILE A 1 257 ? -12.227 9.641 -8.719 1 80.44 257 ILE A O 1
ATOM 1957 N N . MET A 1 258 ? -11.875 7.473 -8.188 1 88.19 258 MET A N 1
ATOM 1958 C CA . MET A 1 258 ? -11.969 7.047 -9.586 1 88.19 258 MET A CA 1
ATOM 1959 C C . MET A 1 258 ? -13.305 6.363 -9.852 1 88.19 258 MET A C 1
ATOM 1961 O O . MET A 1 258 ? -13.375 5.137 -9.922 1 88.19 258 MET A O 1
ATOM 1965 N N . ARG A 1 259 ? -14.211 7.141 -10.188 1 87.38 259 ARG A N 1
ATOM 1966 C CA . ARG A 1 259 ? -15.609 6.711 -10.266 1 87.38 259 ARG A CA 1
ATOM 1967 C C . ARG A 1 259 ? -15.844 5.836 -11.484 1 87.38 259 ARG A C 1
ATOM 1969 O O . ARG A 1 259 ? -16.641 4.898 -11.438 1 87.38 259 ARG A O 1
ATOM 1976 N N . MET A 1 260 ? -15.141 6.102 -12.516 1 91.12 260 MET A N 1
ATOM 1977 C CA . MET A 1 260 ? -15.445 5.398 -13.758 1 91.12 260 MET A CA 1
ATOM 1978 C C . MET A 1 260 ? -14.656 4.098 -13.852 1 91.12 260 MET A C 1
ATOM 1980 O O . MET A 1 260 ? -15.234 3.016 -13.953 1 91.12 260 MET A O 1
ATOM 1984 N N . THR A 1 261 ? -13.352 4.223 -13.734 1 92.62 261 THR A N 1
ATOM 1985 C CA . THR A 1 261 ? -12.547 3.014 -13.898 1 92.62 261 THR A CA 1
ATOM 1986 C C . THR A 1 261 ? -12.766 2.053 -12.734 1 92.62 261 THR A C 1
ATOM 1988 O O . THR A 1 261 ? -13.156 0.9 -12.938 1 92.62 261 THR A O 1
ATOM 1991 N N . ASP A 1 262 ? -12.594 2.516 -11.562 1 94.12 262 ASP A N 1
ATOM 1992 C CA . ASP A 1 262 ? -12.82 1.66 -10.398 1 94.12 262 ASP A CA 1
ATOM 1993 C C . ASP A 1 262 ? -14.297 1.318 -10.25 1 94.12 262 ASP A C 1
ATOM 1995 O O . ASP A 1 262 ? -14.648 0.234 -9.773 1 94.12 262 ASP A O 1
ATOM 1999 N N . GLY A 1 263 ? -15.125 2.293 -10.625 1 94.62 263 GLY A N 1
ATOM 2000 C CA . GLY A 1 263 ? -16.547 2.004 -10.602 1 94.62 263 GLY A CA 1
ATOM 2001 C C . GLY A 1 263 ? -16.938 0.854 -11.508 1 94.62 263 GLY A C 1
ATOM 2002 O O . GLY A 1 263 ? -17.75 0.006 -11.133 1 94.62 263 GLY A O 1
ATOM 2003 N N . ASN A 1 264 ? -16.406 0.886 -12.68 1 95.69 264 ASN A N 1
ATOM 2004 C CA . ASN A 1 264 ? -16.656 -0.2 -13.617 1 95.69 264 ASN A CA 1
ATOM 2005 C C . ASN A 1 264 ? -16.203 -1.546 -13.055 1 95.69 264 ASN A C 1
ATOM 2007 O O . ASN A 1 264 ? -16.922 -2.541 -13.172 1 95.69 264 ASN A O 1
ATOM 2011 N N . PHE A 1 265 ? -15.062 -1.578 -12.477 1 96.38 265 PHE A N 1
ATOM 2012 C CA . PHE A 1 265 ? -14.539 -2.789 -11.852 1 96.38 265 PHE A CA 1
ATOM 2013 C C . PHE A 1 265 ? -15.445 -3.256 -10.727 1 96.38 265 PHE A C 1
ATOM 2015 O O . PHE A 1 265 ? -15.758 -4.441 -10.625 1 96.38 265 PHE A O 1
ATOM 2022 N N . LEU A 1 266 ? -15.875 -2.318 -9.938 1 96.88 266 LEU A N 1
ATOM 2023 C CA . LEU A 1 266 ? -16.734 -2.592 -8.797 1 96.88 266 LEU A CA 1
ATOM 2024 C C . LEU A 1 266 ? -18.094 -3.131 -9.258 1 96.88 266 LEU A C 1
ATOM 2026 O O . LEU A 1 266 ? -18.641 -4.055 -8.648 1 96.88 266 LEU A O 1
ATOM 2030 N N . GLU A 1 267 ? -18.625 -2.566 -10.266 1 97 267 GLU A N 1
ATOM 2031 C CA . GLU A 1 267 ? -19.906 -3.012 -10.781 1 97 267 GLU A CA 1
ATOM 2032 C C . GLU A 1 267 ? -19.844 -4.449 -11.289 1 97 267 GLU A C 1
ATOM 2034 O O . GLU A 1 267 ? -20.781 -5.223 -11.117 1 97 267 GLU A O 1
ATOM 2039 N N . ALA A 1 268 ? -18.781 -4.758 -11.961 1 97.06 268 ALA A N 1
ATOM 2040 C CA . ALA A 1 268 ? -18.594 -6.133 -12.406 1 97.06 268 ALA A CA 1
ATOM 2041 C C . ALA A 1 268 ? -18.562 -7.094 -11.227 1 97.06 268 ALA A C 1
ATOM 2043 O O . ALA A 1 268 ? -19.156 -8.172 -11.281 1 97.06 268 ALA A O 1
ATOM 2044 N N . MET A 1 269 ? -17.875 -6.727 -10.195 1 97.81 269 MET A N 1
ATOM 2045 C CA . MET A 1 269 ? -17.781 -7.547 -8.984 1 97.81 269 MET A CA 1
ATOM 2046 C C . MET A 1 269 ? -19.172 -7.711 -8.352 1 97.81 269 MET A C 1
ATOM 2048 O O . MET A 1 269 ? -19.531 -8.812 -7.93 1 97.81 269 MET A O 1
ATOM 2052 N N . ARG A 1 270 ? -19.938 -6.648 -8.305 1 97.75 270 ARG A N 1
ATOM 2053 C CA . ARG A 1 270 ? -21.281 -6.68 -7.742 1 97.75 270 ARG A CA 1
ATOM 2054 C C . ARG A 1 270 ? -22.172 -7.621 -8.531 1 97.75 270 ARG A C 1
ATOM 2056 O O . ARG A 1 270 ? -22.938 -8.391 -7.945 1 97.75 270 ARG A O 1
ATOM 2063 N N . ALA A 1 271 ? -22.078 -7.441 -9.797 1 97.75 271 ALA A N 1
ATOM 2064 C CA . ALA A 1 271 ? -22.906 -8.281 -10.664 1 97.75 271 ALA A CA 1
ATOM 2065 C C . ALA A 1 271 ? -22.625 -9.758 -10.43 1 97.75 271 ALA A C 1
ATOM 2067 O O . ALA A 1 271 ? -23.547 -10.578 -10.375 1 97.75 271 ALA A O 1
ATOM 2068 N N . GLU A 1 272 ? -21.375 -10.094 -10.297 1 97.94 272 GLU A N 1
ATOM 2069 C CA . GLU A 1 272 ? -21.016 -11.484 -10.07 1 97.94 272 GLU A CA 1
ATOM 2070 C C 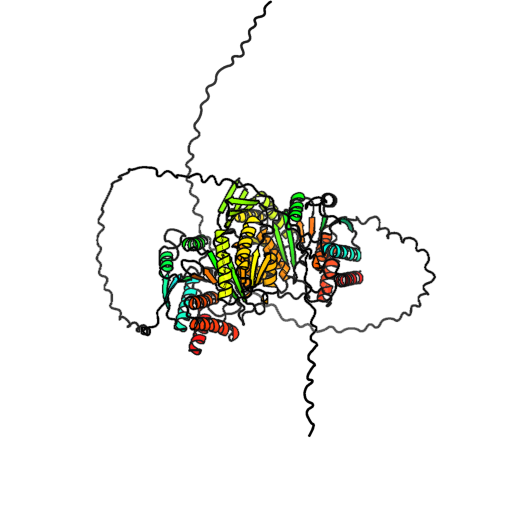. GLU A 1 272 ? -21.406 -11.938 -8.664 1 97.94 272 GLU A C 1
ATOM 2072 O O . GLU A 1 272 ? -21.781 -13.094 -8.461 1 97.94 272 GLU A O 1
ATOM 2077 N N . ALA A 1 273 ? -21.25 -11.086 -7.703 1 97.81 273 ALA A N 1
ATOM 2078 C CA . ALA A 1 273 ? -21.609 -11.391 -6.32 1 97.81 273 ALA A CA 1
ATOM 2079 C C . ALA A 1 273 ? -23.078 -11.805 -6.219 1 97.81 273 ALA A C 1
ATOM 2081 O O . ALA A 1 273 ? -23.422 -12.68 -5.426 1 97.81 273 ALA A O 1
ATOM 2082 N N . GLU A 1 274 ? -23.906 -11.219 -6.977 1 97.25 274 GLU A N 1
ATOM 2083 C CA . GLU A 1 274 ? -25.344 -11.516 -6.969 1 97.25 274 GLU A CA 1
ATOM 2084 C C . GLU A 1 274 ? -25.609 -12.969 -7.363 1 97.25 274 GLU A C 1
ATOM 2086 O O . GLU A 1 274 ? -26.562 -13.586 -6.887 1 97.25 274 GLU A O 1
ATOM 2091 N N . LYS A 1 275 ? -24.766 -13.5 -8.133 1 96.81 275 LYS A N 1
ATOM 2092 C CA . LYS A 1 275 ? -24.938 -14.883 -8.594 1 96.81 275 LYS A CA 1
ATOM 2093 C C . LYS A 1 275 ? -24.438 -15.875 -7.539 1 96.81 275 LYS A C 1
ATOM 2095 O O . LYS A 1 275 ? -24.734 -17.062 -7.625 1 96.81 275 LYS A O 1
ATOM 2100 N N . HIS A 1 276 ? -23.703 -15.344 -6.543 1 96.88 276 HIS A N 1
ATOM 2101 C CA . HIS A 1 276 ? -23.062 -16.234 -5.598 1 96.88 276 HIS A CA 1
ATOM 2102 C C . HIS A 1 276 ? -23.438 -15.898 -4.16 1 96.88 276 HIS A C 1
ATOM 2104 O O . HIS A 1 276 ? -22.656 -16.125 -3.236 1 96.88 276 HIS A O 1
ATOM 2110 N N . VAL A 1 277 ? -24.547 -15.375 -3.854 1 93.5 277 VAL A N 1
ATOM 2111 C CA . VAL A 1 277 ? -24.969 -14.844 -2.564 1 93.5 277 VAL A CA 1
ATOM 2112 C C . VAL A 1 277 ? -24.984 -15.961 -1.521 1 93.5 277 VAL A C 1
ATOM 2114 O O . VAL A 1 277 ? -24.719 -15.719 -0.341 1 93.5 277 VAL A O 1
ATOM 2117 N N . ASP A 1 278 ? -25.125 -17.156 -1.87 1 93.88 278 ASP A N 1
ATOM 2118 C CA . ASP A 1 278 ? -25.25 -18.266 -0.935 1 93.88 278 ASP A CA 1
ATOM 2119 C C . ASP A 1 278 ? -23.906 -18.938 -0.699 1 93.88 278 ASP A C 1
ATOM 2121 O O . ASP A 1 278 ? -23.75 -19.719 0.238 1 93.88 278 ASP A O 1
ATOM 2125 N N . ASP A 1 279 ? -22.984 -18.562 -1.463 1 94.69 279 ASP A N 1
ATOM 2126 C CA . ASP A 1 279 ? -21.719 -19.297 -1.442 1 94.69 279 ASP A CA 1
ATOM 2127 C C . ASP A 1 279 ? -20.641 -18.516 -0.69 1 94.69 279 ASP A C 1
ATOM 2129 O O . ASP A 1 279 ? -19.812 -19.109 -0.001 1 94.69 279 ASP A O 1
ATOM 2133 N N . VAL A 1 280 ? -20.641 -17.219 -0.947 1 96.31 280 VAL A N 1
ATOM 2134 C CA . VAL A 1 280 ? -19.531 -16.422 -0.452 1 96.31 280 VAL A CA 1
ATOM 2135 C C . VAL A 1 280 ? -20.031 -15.07 0.038 1 96.31 280 VAL A C 1
ATOM 2137 O O . VAL A 1 280 ? -20.969 -14.5 -0.544 1 96.31 280 VAL A O 1
ATOM 2140 N N . ILE A 1 281 ? -19.438 -14.586 1.092 1 97.56 281 ILE A N 1
ATOM 2141 C CA . ILE A 1 281 ? -19.703 -13.234 1.583 1 97.56 281 ILE A CA 1
ATOM 2142 C C . ILE A 1 281 ? -18.922 -12.219 0.759 1 97.56 281 ILE A C 1
ATOM 2144 O O . ILE A 1 281 ? -17.703 -12.352 0.596 1 97.56 281 ILE A O 1
ATOM 2148 N N . PHE A 1 282 ? -19.734 -11.281 0.163 1 97.81 282 PHE A N 1
ATOM 2149 C CA . PHE A 1 282 ? -19.109 -10.258 -0.66 1 97.81 282 PHE A CA 1
ATOM 2150 C C . PHE A 1 282 ? -19.047 -8.93 0.088 1 97.81 282 PHE A C 1
ATOM 2152 O O . PHE A 1 282 ? -20.047 -8.461 0.623 1 97.81 282 PHE A O 1
ATOM 2159 N N . GLU A 1 283 ? -17.734 -8.328 0.102 1 97.19 283 GLU A N 1
ATOM 2160 C CA . GLU A 1 283 ? -17.5 -7.047 0.76 1 97.19 283 GLU A CA 1
ATOM 2161 C C . GLU A 1 283 ? -16.766 -6.078 -0.162 1 97.19 283 GLU A C 1
ATOM 2163 O O . GLU A 1 283 ? -15.859 -6.477 -0.898 1 97.19 283 GLU A O 1
ATOM 2168 N N . GLU A 1 284 ? -17.219 -4.816 -0.084 1 96.38 284 GLU A N 1
ATOM 2169 C CA . GLU A 1 284 ? -16.531 -3.719 -0.758 1 96.38 284 GLU A CA 1
ATOM 2170 C C . GLU A 1 284 ? -15.836 -2.809 0.245 1 96.38 284 GLU A C 1
ATOM 2172 O O . GLU A 1 284 ? -16.422 -2.428 1.262 1 96.38 284 GLU A O 1
ATOM 2177 N N . ARG A 1 285 ? -14.617 -2.562 -0.092 1 95.19 285 ARG A N 1
ATOM 2178 C CA . ARG A 1 285 ? -13.867 -1.674 0.791 1 95.19 285 ARG A CA 1
ATOM 2179 C C . ARG A 1 285 ? -12.922 -0.781 -0.005 1 95.19 285 ARG A C 1
ATOM 2181 O O . ARG A 1 285 ? -12.438 -1.173 -1.068 1 95.19 285 ARG A O 1
ATOM 2188 N N . TYR A 1 286 ? -12.688 0.382 0.591 1 92.19 286 TYR A N 1
ATOM 2189 C CA . TYR A 1 286 ? -11.664 1.241 0.012 1 92.19 286 TYR A CA 1
ATOM 2190 C C . TYR A 1 286 ? -10.273 0.651 0.224 1 92.19 286 TYR A C 1
ATOM 2192 O O . TYR A 1 286 ? -10.031 -0.045 1.214 1 92.19 286 TYR A O 1
ATOM 2200 N N . LEU A 1 287 ? -9.414 0.97 -0.695 1 93.38 287 LEU A N 1
ATOM 2201 C CA . LEU A 1 287 ? -8.055 0.443 -0.666 1 93.38 287 LEU A CA 1
ATOM 2202 C C . LEU A 1 287 ? -7.387 0.735 0.675 1 93.38 287 LEU A C 1
ATOM 2204 O O . LEU A 1 287 ? -6.758 -0.146 1.265 1 93.38 287 LEU A O 1
ATOM 2208 N N . ASP A 1 288 ? -7.57 1.92 1.157 1 87.75 288 ASP A N 1
ATOM 2209 C CA . ASP A 1 288 ? -6.941 2.318 2.412 1 87.75 288 ASP A CA 1
ATOM 2210 C C . ASP A 1 288 ? -7.402 1.432 3.566 1 87.75 288 ASP A C 1
ATOM 2212 O O . ASP A 1 288 ? -6.594 1.023 4.402 1 87.75 288 ASP A O 1
ATOM 2216 N N . THR A 1 289 ? -8.609 1.203 3.529 1 88 289 THR A N 1
ATOM 2217 C CA . THR A 1 289 ? -9.18 0.365 4.578 1 88 289 THR A CA 1
ATOM 2218 C C . THR A 1 289 ? -8.672 -1.069 4.461 1 88 289 THR A C 1
ATOM 2220 O O . THR A 1 289 ? -8.453 -1.74 5.469 1 88 289 THR A O 1
ATOM 2223 N N . CYS A 1 290 ? -8.531 -1.513 3.268 1 93.5 290 CYS A N 1
ATOM 2224 C CA . CYS A 1 290 ? -8.023 -2.859 3.037 1 93.5 290 CYS A CA 1
ATOM 2225 C C . CYS A 1 290 ? -6.582 -2.988 3.52 1 93.5 290 CYS A C 1
ATOM 2227 O O . CYS A 1 290 ? -6.211 -4 4.117 1 93.5 290 CYS A O 1
ATOM 2229 N N . ILE A 1 291 ? -5.848 -2 3.234 1 91.31 291 ILE A N 1
ATOM 2230 C CA . ILE A 1 291 ? -4.453 -1.991 3.664 1 91.31 291 ILE A CA 1
ATOM 2231 C C . ILE A 1 291 ? -4.383 -2.047 5.188 1 91.31 291 ILE A C 1
ATOM 2233 O O . ILE A 1 291 ? -3.654 -2.867 5.754 1 91.31 291 ILE A O 1
ATOM 2237 N N . LEU A 1 292 ? -5.156 -1.273 5.793 1 85.69 292 LEU A N 1
ATOM 2238 C CA . LEU A 1 292 ? -5.156 -1.251 7.254 1 85.69 292 LEU A CA 1
ATOM 2239 C C . LEU A 1 292 ? -5.621 -2.59 7.816 1 85.69 292 LEU A C 1
ATOM 2241 O O . LEU A 1 292 ? -5.078 -3.068 8.812 1 85.69 292 LEU A O 1
ATOM 2245 N N . ARG A 1 293 ? -6.562 -3.102 7.207 1 87.56 293 ARG A N 1
ATOM 2246 C CA . ARG A 1 293 ? -7.09 -4.383 7.668 1 87.56 293 ARG A CA 1
ATOM 2247 C C . ARG A 1 293 ? -6.023 -5.473 7.59 1 87.56 293 ARG A C 1
ATOM 2249 O O . ARG A 1 293 ? -5.887 -6.277 8.516 1 87.56 293 ARG A O 1
ATOM 2256 N N . ILE A 1 294 ? -5.371 -5.52 6.539 1 87.69 294 ILE A N 1
ATOM 2257 C CA . ILE A 1 294 ? -4.336 -6.535 6.371 1 87.69 294 ILE A CA 1
ATOM 2258 C C . ILE A 1 294 ? -3.24 -6.332 7.418 1 87.69 294 ILE A C 1
ATOM 2260 O O . ILE A 1 294 ? -2.689 -7.301 7.945 1 87.69 294 ILE A O 1
ATOM 2264 N N . LEU A 1 295 ? -2.996 -5.117 7.773 1 81.06 295 LEU A N 1
ATOM 2265 C CA . LEU A 1 295 ? -1.899 -4.797 8.68 1 81.06 295 LEU A CA 1
ATOM 2266 C C . LEU A 1 295 ? -2.295 -5.062 10.125 1 81.06 295 LEU A C 1
ATOM 2268 O O . LEU A 1 295 ? -1.475 -5.527 10.922 1 81.06 295 LEU A O 1
ATOM 2272 N N . VAL A 1 296 ? -3.527 -4.785 10.375 1 77.81 296 VAL A N 1
ATOM 2273 C CA . VAL A 1 296 ? -3.908 -4.75 11.789 1 77.81 296 VAL A CA 1
ATOM 2274 C C . VAL A 1 296 ? -4.699 -6.008 12.141 1 77.81 296 VAL A C 1
ATOM 2276 O O . VAL A 1 296 ? -4.609 -6.512 13.258 1 77.81 296 VAL A O 1
ATOM 2279 N N . LYS A 1 297 ? -5.488 -6.48 11.164 1 84 297 LYS A N 1
ATOM 2280 C CA . LYS A 1 297 ? -6.332 -7.648 11.406 1 84 297 LYS A CA 1
ATOM 2281 C C . LYS A 1 297 ? -6.273 -8.617 10.234 1 84 297 LYS A C 1
ATOM 2283 O O . LYS A 1 297 ? -7.305 -8.953 9.648 1 84 297 LYS A O 1
ATOM 2288 N N . PRO A 1 298 ? -5.148 -9.156 10.023 1 86.19 298 PRO A N 1
ATOM 2289 C CA . PRO A 1 298 ? -5 -10.023 8.852 1 86.19 298 PRO A CA 1
ATOM 2290 C C . PRO A 1 298 ? -5.867 -11.281 8.93 1 86.19 298 PRO A C 1
ATOM 2292 O O . PRO A 1 298 ? -6.176 -11.883 7.902 1 86.19 298 PRO A O 1
ATOM 2295 N N . GLU A 1 299 ? -6.258 -11.727 10.133 1 87.75 299 GLU A N 1
ATOM 2296 C CA . GLU A 1 299 ? -7.074 -12.922 10.305 1 87.75 299 GLU A CA 1
ATOM 2297 C C . GLU A 1 299 ? -8.469 -12.727 9.727 1 87.75 299 GLU A C 1
ATOM 2299 O O . GLU A 1 299 ? -9.188 -13.695 9.469 1 87.75 299 GLU A O 1
ATOM 2304 N N . LYS A 1 300 ? -8.812 -11.492 9.508 1 89.62 300 LYS A N 1
ATOM 2305 C CA . LYS A 1 300 ? -10.141 -11.188 8.969 1 89.62 300 LYS A CA 1
ATOM 2306 C C . LYS A 1 300 ? -10.117 -11.156 7.445 1 89.62 300 LYS A C 1
ATOM 2308 O O . LYS A 1 300 ? -11.164 -11.039 6.805 1 89.62 300 LYS A O 1
ATOM 2313 N N . CYS A 1 301 ? -8.977 -11.297 6.93 1 94.31 301 CYS A N 1
ATOM 2314 C CA . CYS A 1 301 ? -8.836 -11.266 5.477 1 94.31 301 CYS A CA 1
ATOM 2315 C C . CYS A 1 301 ? -8.891 -12.672 4.895 1 94.31 301 CYS A C 1
ATOM 2317 O O . CYS A 1 301 ? -8.406 -13.625 5.508 1 94.31 301 CYS A O 1
ATOM 2319 N N . ASP A 1 302 ? -9.539 -12.812 3.799 1 97.12 302 ASP A N 1
ATOM 2320 C CA . ASP A 1 302 ? -9.664 -14.102 3.121 1 97.12 302 ASP A CA 1
ATOM 2321 C C . ASP A 1 302 ? -9.242 -13.992 1.657 1 97.12 302 ASP A C 1
ATOM 2323 O O . ASP A 1 302 ? -8.047 -14.031 1.344 1 97.12 302 ASP A O 1
ATOM 2327 N N . VAL A 1 303 ? -10.141 -13.633 0.794 1 98.19 303 VAL A N 1
ATOM 2328 C CA . VAL A 1 303 ? -9.789 -13.359 -0.596 1 98.19 303 VAL A CA 1
ATOM 2329 C C . VAL A 1 303 ? -9.953 -11.867 -0.884 1 98.19 303 VAL A C 1
ATOM 2331 O O . VAL A 1 303 ? -11.023 -11.297 -0.667 1 98.19 303 VAL A O 1
ATOM 2334 N N . MET A 1 304 ? -8.906 -11.297 -1.333 1 98.06 304 MET A N 1
ATOM 2335 C CA . MET A 1 304 ? -8.945 -9.898 -1.732 1 98.06 304 MET A CA 1
ATOM 2336 C C . MET A 1 304 ? -8.68 -9.75 -3.227 1 98.06 304 MET A C 1
ATOM 2338 O O . MET A 1 304 ? -7.793 -10.414 -3.773 1 98.06 304 MET A O 1
ATOM 2342 N N . VAL A 1 305 ? -9.484 -8.914 -3.84 1 98.31 305 VAL A N 1
ATOM 2343 C CA . VAL A 1 305 ? -9.336 -8.719 -5.277 1 98.31 305 VAL A CA 1
ATOM 2344 C C . VAL A 1 305 ? -9.32 -7.223 -5.594 1 98.31 305 VAL A C 1
ATOM 2346 O O . VAL A 1 305 ? -9.984 -6.43 -4.93 1 98.31 305 VAL A O 1
ATOM 2349 N N . SER A 1 306 ? -8.508 -6.879 -6.492 1 96.75 306 SER A N 1
ATOM 2350 C CA . SER A 1 306 ? -8.445 -5.48 -6.91 1 96.75 306 SER A CA 1
ATOM 2351 C C . SER A 1 306 ? -7.867 -5.352 -8.32 1 96.75 306 SER A C 1
ATOM 2353 O O . SER A 1 306 ? -7.473 -6.348 -8.93 1 96.75 306 SER A O 1
ATOM 2355 N N . SER A 1 307 ? -7.898 -4.129 -8.828 1 92.69 307 SER A N 1
ATOM 2356 C CA . SER A 1 307 ? -7.258 -3.801 -10.102 1 92.69 307 SER A CA 1
ATOM 2357 C C . SER A 1 307 ? -5.738 -3.893 -9.992 1 92.69 307 SER A C 1
ATOM 2359 O O . SER A 1 307 ? -5.207 -4.238 -8.938 1 92.69 307 SER A O 1
ATOM 2361 N N . SER A 1 308 ? -5.02 -3.568 -11.023 1 89.31 308 SER A N 1
ATOM 2362 C CA . SER A 1 308 ? -3.613 -3.906 -11.211 1 89.31 308 SER A CA 1
ATOM 2363 C C . SER A 1 308 ? -2.742 -3.266 -10.133 1 89.31 308 SER A C 1
ATOM 2365 O O . SER A 1 308 ? -2.154 -3.963 -9.312 1 89.31 308 SER A O 1
ATOM 2367 N N . MET A 1 309 ? -2.803 -2.023 -9.953 1 90.06 309 MET A N 1
ATOM 2368 C CA . MET A 1 309 ? -1.912 -1.338 -9.023 1 90.06 309 MET A CA 1
ATOM 2369 C C . MET A 1 309 ? -2.301 -1.638 -7.578 1 90.06 309 MET A C 1
ATOM 2371 O O . MET A 1 309 ? -1.437 -1.913 -6.746 1 90.06 309 MET A O 1
ATOM 2375 N N . TYR A 1 310 ? -3.525 -1.63 -7.32 1 93.69 310 TYR A N 1
ATOM 2376 C CA . TYR A 1 310 ? -4.008 -1.889 -5.965 1 93.69 310 TYR A CA 1
ATOM 2377 C C . TYR A 1 310 ? -3.666 -3.309 -5.527 1 93.69 310 TYR A C 1
ATOM 2379 O O . TYR A 1 310 ? -3.238 -3.529 -4.395 1 93.69 310 TYR A O 1
ATOM 2387 N N . GLY A 1 311 ? -3.893 -4.156 -6.477 1 94.12 311 GLY A N 1
ATOM 2388 C CA . GLY A 1 311 ? -3.539 -5.539 -6.188 1 94.12 311 GLY A CA 1
ATOM 2389 C C . GLY A 1 311 ? -2.057 -5.734 -5.934 1 94.12 311 GLY A C 1
ATOM 2390 O O . GLY A 1 311 ? -1.669 -6.539 -5.086 1 94.12 311 GLY A O 1
ATOM 2391 N N . ASP A 1 312 ? -1.311 -5.074 -6.621 1 91.62 312 ASP A N 1
ATOM 2392 C CA . ASP A 1 312 ? 0.134 -5.137 -6.426 1 91.62 312 ASP A CA 1
ATOM 2393 C C . ASP A 1 312 ? 0.524 -4.641 -5.035 1 91.62 312 ASP A C 1
ATOM 2395 O O . ASP A 1 312 ? 1.368 -5.242 -4.367 1 91.62 312 ASP A O 1
ATOM 2399 N N . VAL A 1 313 ? -0.048 -3.588 -4.656 1 92.81 313 VAL A N 1
ATOM 2400 C CA . VAL A 1 313 ? 0.215 -3.021 -3.34 1 92.81 313 VAL A CA 1
ATOM 2401 C C . VAL A 1 313 ? -0.182 -4.023 -2.256 1 92.81 313 VAL A C 1
ATOM 2403 O O . VAL A 1 313 ? 0.586 -4.277 -1.325 1 92.81 313 VAL A O 1
ATOM 2406 N N . LEU A 1 314 ? -1.312 -4.566 -2.416 1 94.62 314 LEU A N 1
ATOM 2407 C CA . LEU A 1 314 ? -1.811 -5.516 -1.426 1 94.62 314 LEU A CA 1
ATOM 2408 C C . LEU A 1 314 ? -0.927 -6.758 -1.37 1 94.62 314 LEU A C 1
ATOM 2410 O O . LEU A 1 314 ? -0.641 -7.273 -0.288 1 94.62 314 LEU A O 1
ATOM 2414 N N . ARG A 1 315 ? -0.56 -7.152 -2.494 1 92.5 315 ARG A N 1
ATOM 2415 C CA . ARG A 1 315 ? 0.304 -8.328 -2.576 1 92.5 315 ARG A CA 1
ATOM 2416 C C . ARG A 1 315 ? 1.635 -8.078 -1.875 1 92.5 315 ARG A C 1
ATOM 2418 O O . ARG A 1 315 ? 2.141 -8.945 -1.165 1 92.5 315 ARG A O 1
ATOM 2425 N N . VAL A 1 316 ? 2.193 -6.977 -2.096 1 90.88 316 VAL A N 1
ATOM 2426 C CA . VAL A 1 316 ? 3.486 -6.641 -1.509 1 90.88 316 VAL A CA 1
ATOM 2427 C C . VAL A 1 316 ? 3.361 -6.566 0.011 1 90.88 316 VAL A C 1
ATOM 2429 O O . VAL A 1 316 ? 4.238 -7.035 0.737 1 90.88 316 VAL A O 1
ATOM 2432 N N . ILE A 1 317 ? 2.279 -5.98 0.42 1 90 317 ILE A N 1
ATOM 2433 C CA . ILE A 1 317 ? 2.049 -5.879 1.857 1 90 317 ILE A CA 1
ATOM 2434 C C . ILE A 1 317 ? 1.874 -7.273 2.449 1 90 317 ILE A C 1
ATOM 2436 O O . ILE A 1 317 ? 2.564 -7.641 3.402 1 90 317 ILE A O 1
ATOM 2440 N N . ALA A 1 318 ? 1.027 -8.039 1.859 1 88.81 318 ALA A N 1
ATOM 2441 C CA . ALA A 1 318 ? 0.766 -9.383 2.365 1 88.81 318 ALA A CA 1
ATOM 2442 C C . ALA A 1 318 ? 2.012 -10.258 2.27 1 88.81 318 ALA A C 1
ATOM 2444 O O . ALA A 1 318 ? 2.291 -11.055 3.168 1 88.81 318 ALA A O 1
ATOM 2445 N N . GLY A 1 319 ? 2.709 -10.148 1.167 1 87.31 319 GLY A N 1
ATOM 2446 C CA . GLY A 1 319 ? 3.957 -10.883 1.015 1 87.31 319 GLY A CA 1
ATOM 2447 C C . GLY A 1 319 ? 5.008 -10.492 2.039 1 87.31 319 GLY A C 1
ATOM 2448 O O . GLY A 1 319 ? 5.73 -11.344 2.551 1 87.31 319 GLY A O 1
ATOM 2449 N N . GLY A 1 320 ? 5.094 -9.219 2.279 1 84.81 320 GLY A N 1
ATOM 2450 C CA . GLY A 1 320 ? 6.016 -8.75 3.301 1 84.81 320 GLY A CA 1
ATOM 2451 C C . GLY A 1 320 ? 5.695 -9.281 4.688 1 84.81 320 GLY A C 1
ATOM 2452 O O . GLY A 1 320 ? 6.598 -9.531 5.488 1 84.81 320 GLY A O 1
ATOM 2453 N N . MET A 1 321 ? 4.461 -9.438 4.922 1 84.69 321 MET A N 1
ATOM 2454 C CA . MET A 1 321 ? 4.016 -9.945 6.215 1 84.69 321 MET A CA 1
ATOM 2455 C C . MET A 1 321 ? 4.477 -11.383 6.422 1 84.69 321 MET A C 1
ATOM 2457 O O . MET A 1 321 ? 4.52 -11.867 7.555 1 84.69 321 MET A O 1
ATOM 2461 N N . MET A 1 322 ? 4.773 -12.062 5.367 1 87.12 322 MET A N 1
ATOM 2462 C CA . MET A 1 322 ? 5.258 -13.438 5.484 1 87.12 322 MET A CA 1
ATOM 2463 C C . MET A 1 322 ? 6.676 -13.469 6.043 1 87.12 322 MET A C 1
ATOM 2465 O O . MET A 1 322 ? 7.141 -14.508 6.516 1 87.12 322 MET A O 1
ATOM 2469 N N . GLY A 1 323 ? 7.348 -12.398 5.926 1 78.44 323 GLY A N 1
ATOM 2470 C CA . GLY A 1 323 ? 8.656 -12.328 6.562 1 78.44 323 GLY A CA 1
ATOM 2471 C C . GLY A 1 323 ? 9.766 -11.938 5.602 1 78.44 323 GLY A C 1
ATOM 2472 O O . GLY A 1 323 ? 10.844 -11.516 6.031 1 78.44 323 GLY A O 1
ATOM 2473 N N . ALA A 1 324 ? 9.578 -12.219 4.371 1 78.06 324 ALA A N 1
ATOM 2474 C CA . ALA A 1 324 ? 10.594 -11.844 3.385 1 78.06 324 ALA A CA 1
ATOM 2475 C C . ALA A 1 324 ? 9.953 -11.539 2.033 1 78.06 324 ALA A C 1
ATOM 2477 O O . ALA A 1 324 ? 8.953 -12.164 1.656 1 78.06 324 ALA A O 1
ATOM 2478 N N . PRO A 1 325 ? 10.703 -10.633 1.36 1 76.06 325 PRO A N 1
ATOM 2479 C CA . PRO A 1 325 ? 10.195 -10.367 0.014 1 76.06 325 PRO A CA 1
ATOM 2480 C C . PRO A 1 325 ? 10.352 -11.562 -0.923 1 76.06 325 PRO A C 1
ATOM 2482 O O . PRO A 1 325 ? 11.352 -12.281 -0.848 1 76.06 325 PRO A O 1
ATOM 2485 N N . GLY A 1 326 ? 9.445 -11.938 -1.614 1 80.75 326 GLY A N 1
ATOM 2486 C CA . GLY A 1 326 ? 9.594 -12.906 -2.688 1 80.75 326 GLY A CA 1
ATOM 2487 C C . GLY A 1 326 ? 9.266 -14.32 -2.264 1 80.75 326 GLY A C 1
ATOM 2488 O O . GLY A 1 326 ? 9.438 -15.266 -3.039 1 80.75 326 GLY A O 1
ATOM 2489 N N . ILE A 1 327 ? 8.883 -14.516 -1.063 1 89.25 327 ILE A N 1
ATOM 2490 C CA . ILE A 1 327 ? 8.609 -15.883 -0.64 1 89.25 327 ILE A CA 1
ATOM 2491 C C . ILE A 1 327 ? 7.129 -16.203 -0.855 1 89.25 327 ILE A C 1
ATOM 2493 O O . ILE A 1 327 ? 6.711 -17.359 -0.708 1 89.25 327 ILE A O 1
ATOM 2497 N N . CYS A 1 328 ? 6.387 -15.211 -1.197 1 93.25 328 CYS A N 1
ATOM 2498 C CA . CYS A 1 328 ? 4.965 -15.422 -1.456 1 93.25 328 CYS A CA 1
ATOM 2499 C C . CYS A 1 328 ? 4.754 -16.141 -2.785 1 93.25 328 CYS A C 1
ATOM 2501 O O . CYS A 1 328 ? 5.113 -15.617 -3.842 1 93.25 328 CYS A O 1
ATOM 2503 N N . PRO A 1 329 ? 4.164 -17.344 -2.764 1 97.19 329 PRO A N 1
ATOM 2504 C CA . PRO A 1 329 ? 3.92 -18.047 -4.027 1 97.19 329 PRO A CA 1
ATOM 2505 C C . PRO A 1 329 ? 2.719 -17.484 -4.785 1 97.19 329 PRO A C 1
ATOM 2507 O O . PRO A 1 329 ? 1.821 -16.891 -4.18 1 97.19 329 PRO A O 1
ATOM 2510 N N . GLY A 1 330 ? 2.773 -17.656 -6.082 1 97.38 330 GLY A N 1
ATOM 2511 C CA . GLY A 1 330 ? 1.662 -17.219 -6.906 1 97.38 330 GLY A CA 1
ATOM 2512 C C . GLY A 1 330 ? 1.701 -17.766 -8.32 1 97.38 330 GLY A C 1
ATOM 2513 O O . GLY A 1 330 ? 2.564 -18.594 -8.641 1 97.38 330 GLY A O 1
ATOM 2514 N N . TYR A 1 331 ? 0.701 -17.438 -9.102 1 97.62 331 TYR A N 1
ATOM 2515 C CA . TYR A 1 331 ? 0.639 -17.891 -10.492 1 97.62 331 TYR A CA 1
ATOM 2516 C C . TYR A 1 331 ? -0.239 -16.953 -11.32 1 97.62 331 TYR A C 1
ATOM 2518 O O . TYR A 1 331 ? -1.119 -16.281 -10.781 1 97.62 331 TYR A O 1
ATOM 2526 N N . SER A 1 332 ? 0.057 -16.922 -12.547 1 96.88 332 SER A N 1
ATOM 2527 C CA . SER A 1 332 ? -0.728 -16.188 -13.531 1 96.88 332 SER A CA 1
ATOM 2528 C C . SER A 1 332 ? -1.751 -17.094 -14.211 1 96.88 332 SER A C 1
ATOM 2530 O O . SER A 1 332 ? -1.423 -18.203 -14.633 1 96.88 332 SER A O 1
ATOM 2532 N N . VAL A 1 333 ? -2.928 -16.5 -14.305 1 95.25 333 VAL A N 1
ATOM 2533 C CA . VAL A 1 333 ? -4.035 -17.281 -14.852 1 95.25 333 VAL A CA 1
ATOM 2534 C C . VAL A 1 333 ? -4.316 -16.844 -16.281 1 95.25 333 VAL A C 1
ATOM 2536 O O . VAL A 1 333 ? -4.293 -15.656 -16.594 1 95.25 333 VAL A O 1
ATOM 2539 N N . SER A 1 334 ? -4.465 -17.828 -17.109 1 91.44 334 SER A N 1
ATOM 2540 C CA . SER A 1 334 ? -4.863 -17.609 -18.5 1 91.44 334 SER A CA 1
ATOM 2541 C C . SER A 1 334 ? -5.672 -18.797 -19.031 1 91.44 334 SER A C 1
ATOM 2543 O O . SER A 1 334 ? -5.688 -19.859 -18.422 1 91.44 334 SER A O 1
ATOM 2545 N N . SER A 1 335 ? -6.422 -18.5 -20.125 1 86.56 335 SER A N 1
ATOM 2546 C CA . SER A 1 335 ? -7.098 -19.594 -20.812 1 86.56 335 SER A CA 1
ATOM 2547 C C . SER A 1 335 ? -6.102 -20.453 -21.578 1 86.56 335 SER A C 1
ATOM 2549 O O . SER A 1 335 ? -6.422 -21.578 -21.969 1 86.56 335 SER A O 1
ATOM 2551 N N . LEU A 1 336 ? -4.879 -20.031 -21.688 1 89.44 336 LEU A N 1
ATOM 2552 C CA . LEU A 1 336 ? -3.895 -20.703 -22.516 1 89.44 336 LEU A CA 1
ATOM 2553 C C . LEU A 1 336 ? -2.916 -21.5 -21.656 1 89.44 336 LEU A C 1
ATOM 2555 O O . LEU A 1 336 ? -2.168 -22.344 -22.156 1 89.44 336 LEU A O 1
ATOM 2559 N N . GLY A 1 337 ? -3 -21.266 -20.453 1 91.38 337 GLY A N 1
ATOM 2560 C CA . GLY A 1 337 ? -2.109 -21.969 -19.547 1 91.38 337 GLY A CA 1
ATOM 2561 C C . GLY A 1 337 ? -1.834 -21.203 -18.266 1 91.38 337 GLY A C 1
ATOM 2562 O O . GLY A 1 337 ? -2.195 -20.031 -18.156 1 91.38 337 GLY A O 1
ATOM 2563 N N . THR A 1 338 ? -1.22 -21.906 -17.281 1 96.12 338 THR A N 1
ATOM 2564 C CA . THR A 1 338 ? -0.913 -21.328 -15.977 1 96.12 338 THR A CA 1
ATOM 2565 C C . THR A 1 338 ? 0.594 -21.297 -15.742 1 96.12 338 THR A C 1
ATOM 2567 O O . THR A 1 338 ? 1.291 -22.281 -16 1 96.12 338 THR A O 1
ATOM 2570 N N . VAL A 1 339 ? 1.068 -20.141 -15.344 1 97.06 339 VAL A N 1
ATOM 2571 C CA . VAL A 1 339 ? 2.494 -20 -15.07 1 97.06 339 VAL A CA 1
ATOM 2572 C C . VAL A 1 339 ? 2.705 -19.656 -13.602 1 97.06 339 VAL A C 1
ATOM 2574 O O . VAL A 1 339 ? 2.145 -18.672 -13.102 1 97.06 339 VAL A O 1
ATOM 2577 N N . PHE A 1 340 ? 3.559 -20.406 -12.953 1 98.06 340 PHE A N 1
ATOM 2578 C CA . PHE A 1 340 ? 3.809 -20.219 -11.523 1 98.06 340 PHE A CA 1
ATOM 2579 C C . PHE A 1 340 ? 5.105 -19.453 -11.297 1 98.06 340 PHE A C 1
ATOM 2581 O O . PHE A 1 340 ? 6.113 -19.719 -11.953 1 98.06 340 PHE A O 1
ATOM 2588 N N . ASP A 1 341 ? 5.012 -18.484 -10.414 1 96.75 341 ASP A N 1
ATOM 2589 C CA . ASP A 1 341 ? 6.199 -17.734 -10.023 1 96.75 341 ASP A CA 1
ATOM 2590 C C . ASP A 1 341 ? 5.953 -16.953 -8.727 1 96.75 341 ASP A C 1
ATOM 2592 O O . ASP A 1 341 ? 4.805 -16.766 -8.312 1 96.75 341 ASP A O 1
ATOM 2596 N N . SER A 1 342 ? 6.988 -16.547 -8.039 1 93.56 342 SER A N 1
ATOM 2597 C CA . SER A 1 342 ? 6.859 -15.82 -6.777 1 93.56 342 SER A CA 1
ATOM 2598 C C . SER A 1 342 ? 7.125 -14.336 -6.969 1 93.56 342 SER A C 1
ATOM 2600 O O . SER A 1 342 ? 7.148 -13.57 -5.996 1 93.56 342 SER A O 1
ATOM 2602 N N . ARG A 1 343 ? 7.348 -13.867 -8.109 1 88.06 343 ARG A N 1
ATOM 2603 C CA . ARG A 1 343 ? 7.59 -12.477 -8.477 1 88.06 343 ARG A CA 1
ATOM 2604 C C . ARG A 1 343 ? 8.789 -11.906 -7.723 1 88.06 343 ARG A C 1
ATOM 2606 O O . ARG A 1 343 ? 8.797 -10.727 -7.359 1 88.06 343 ARG A O 1
ATOM 2613 N N . MET A 1 344 ? 9.672 -12.695 -7.453 1 88.19 344 MET A N 1
ATOM 2614 C CA . MET A 1 344 ? 10.906 -12.227 -6.832 1 88.19 344 MET A CA 1
ATOM 2615 C C . MET A 1 344 ? 11.805 -11.539 -7.855 1 88.19 344 MET A C 1
ATOM 2617 O O . MET A 1 344 ? 11.711 -11.812 -9.055 1 88.19 344 MET A O 1
ATOM 2621 N N . LYS A 1 345 ? 12.609 -10.664 -7.391 1 87 345 LYS A N 1
ATOM 2622 C CA . LYS A 1 345 ? 13.594 -10.016 -8.242 1 87 345 LYS A CA 1
ATOM 2623 C C . LYS A 1 345 ? 14.758 -10.953 -8.555 1 87 345 LYS A C 1
ATOM 2625 O O . LYS A 1 345 ? 14.977 -11.938 -7.84 1 87 345 LYS A O 1
ATOM 2630 N N . ALA A 1 346 ? 15.469 -10.602 -9.625 1 92.44 346 ALA A N 1
ATOM 2631 C CA . ALA A 1 346 ? 16.516 -11.492 -10.117 1 92.44 346 ALA A CA 1
ATOM 2632 C C . ALA A 1 346 ? 17.75 -11.453 -9.227 1 92.44 346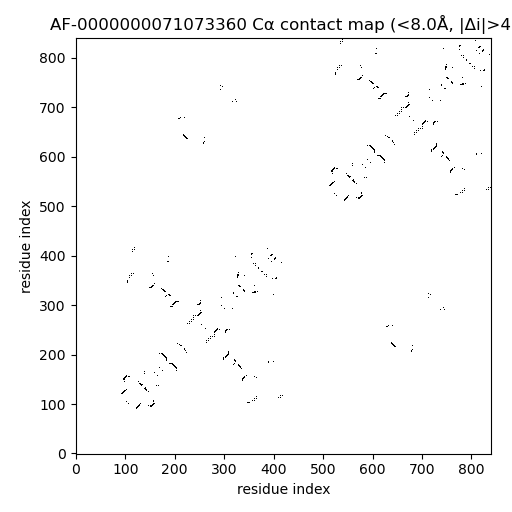 ALA A C 1
ATOM 2634 O O . ALA A 1 346 ? 18.5 -12.422 -9.164 1 92.44 346 ALA A O 1
ATOM 2635 N N . HIS A 1 347 ? 17.906 -10.352 -8.57 1 91.69 347 HIS A N 1
ATOM 2636 C CA . HIS A 1 347 ? 19.062 -10.18 -7.711 1 91.69 347 HIS A CA 1
ATOM 2637 C C . HIS A 1 347 ? 20.344 -10.648 -8.406 1 91.69 347 HIS A C 1
ATOM 2639 O O . HIS A 1 347 ? 21.047 -11.523 -7.902 1 91.69 347 HIS A O 1
ATOM 2645 N N . GLN A 1 348 ? 20.75 -9.969 -9.375 1 93.25 348 GLN A N 1
ATOM 2646 C CA . GLN A 1 348 ? 21.906 -10.312 -10.188 1 93.25 348 GLN A CA 1
ATOM 2647 C C . GLN A 1 348 ? 23.156 -10.43 -9.328 1 93.25 348 GLN A C 1
ATOM 2649 O O . GLN A 1 348 ? 24.031 -11.266 -9.594 1 93.25 348 GLN A O 1
ATOM 2654 N N . GLU A 1 349 ? 23.234 -9.68 -8.289 1 92.62 349 GLU A N 1
ATOM 2655 C CA . GLU A 1 349 ? 24.406 -9.633 -7.414 1 92.62 349 GLU A CA 1
ATOM 2656 C C . GLU A 1 349 ? 24.562 -10.93 -6.621 1 92.62 349 GLU A C 1
ATOM 2658 O O . GLU A 1 349 ? 25.641 -11.25 -6.148 1 92.62 349 GLU A O 1
ATOM 2663 N N . LEU A 1 350 ? 23.562 -11.703 -6.543 1 94.38 350 LEU A N 1
ATOM 2664 C CA . LEU A 1 350 ? 23.594 -12.938 -5.766 1 94.38 350 LEU A CA 1
ATOM 2665 C C . LEU A 1 350 ? 23.703 -14.156 -6.68 1 94.38 350 LEU A C 1
ATOM 2667 O O . LEU A 1 350 ? 23.828 -15.289 -6.203 1 94.38 350 LEU A O 1
ATOM 2671 N N . ALA A 1 351 ? 23.797 -13.906 -7.973 1 94.94 351 ALA A N 1
ATOM 2672 C CA . ALA A 1 351 ? 23.797 -15.008 -8.938 1 94.94 351 ALA A CA 1
ATOM 2673 C C . ALA A 1 351 ? 25 -15.922 -8.719 1 94.94 351 ALA A C 1
ATOM 2675 O O . ALA A 1 351 ? 26.125 -15.453 -8.633 1 94.94 351 ALA A O 1
ATOM 2676 N N . GLY A 1 352 ? 24.734 -17.219 -8.586 1 94.5 352 GLY A N 1
ATOM 2677 C CA . GLY A 1 352 ? 25.797 -18.219 -8.508 1 94.5 352 GLY A CA 1
ATOM 2678 C C . GLY A 1 352 ? 26.453 -18.266 -7.145 1 94.5 352 GLY A C 1
ATOM 2679 O O . GLY A 1 352 ? 27.438 -19 -6.953 1 94.5 352 GLY A O 1
ATOM 2680 N N . LYS A 1 353 ? 25.922 -17.562 -6.176 1 96.31 353 LYS A N 1
ATOM 2681 C CA . LYS A 1 353 ? 26.578 -17.484 -4.875 1 96.31 353 LYS A CA 1
ATOM 2682 C C . LYS A 1 353 ? 25.906 -18.406 -3.863 1 96.31 353 LYS A C 1
ATOM 2684 O O . LYS A 1 353 ? 26.359 -18.516 -2.719 1 96.31 353 LYS A O 1
ATOM 2689 N N . ASP A 1 354 ? 24.891 -19.062 -4.25 1 97.31 354 ASP A N 1
ATOM 2690 C CA . ASP A 1 354 ? 24.203 -20.016 -3.396 1 97.31 354 ASP A CA 1
ATOM 2691 C C . ASP A 1 354 ? 23.625 -19.344 -2.152 1 97.31 354 ASP A C 1
ATOM 2693 O O . ASP A 1 354 ? 23.703 -19.891 -1.052 1 97.31 354 ASP A O 1
ATOM 2697 N N . LEU A 1 355 ? 23.141 -18.125 -2.355 1 95.94 355 LEU A N 1
ATOM 2698 C CA . LEU A 1 355 ? 22.656 -17.344 -1.228 1 95.94 355 LEU A CA 1
ATOM 2699 C C . LEU A 1 355 ? 21.156 -17.078 -1.363 1 95.94 355 LEU A C 1
ATOM 2701 O O . LEU A 1 355 ? 20.531 -16.594 -0.423 1 95.94 355 LEU A O 1
ATOM 2705 N N . ALA A 1 356 ? 20.578 -17.438 -2.451 1 95.25 356 ALA A N 1
ATOM 2706 C CA . ALA A 1 356 ? 19.172 -17.109 -2.732 1 95.25 356 ALA A CA 1
ATOM 2707 C C . ALA A 1 356 ? 18.234 -17.922 -1.839 1 95.25 356 ALA A C 1
ATOM 2709 O O . ALA A 1 356 ? 18.531 -19.078 -1.501 1 95.25 356 ALA A O 1
ATOM 2710 N N . ASN A 1 357 ? 17.172 -17.328 -1.412 1 95.56 357 ASN A N 1
ATOM 2711 C CA . ASN A 1 357 ? 16.109 -18 -0.679 1 95.56 357 ASN A CA 1
ATOM 2712 C C . ASN A 1 357 ? 15.164 -18.75 -1.62 1 95.56 357 ASN A C 1
ATOM 2714 O O . ASN A 1 357 ? 14.406 -18.125 -2.371 1 95.56 357 ASN A O 1
ATOM 2718 N N . PRO A 1 358 ? 15.164 -20.062 -1.539 1 97 358 PRO A N 1
ATOM 2719 C CA . PRO A 1 358 ? 14.367 -20.812 -2.51 1 97 358 PRO A CA 1
ATOM 2720 C C . PRO A 1 358 ? 12.914 -21 -2.074 1 97 358 PRO A C 1
ATOM 2722 O O . PRO A 1 358 ? 12.125 -21.609 -2.795 1 97 358 PRO A O 1
ATOM 2725 N N . THR A 1 359 ? 12.492 -20.484 -0.991 1 96.69 359 THR A N 1
ATOM 2726 C CA . THR A 1 359 ? 11.195 -20.75 -0.383 1 96.69 359 THR A CA 1
ATOM 2727 C C . THR A 1 359 ? 10.062 -20.406 -1.348 1 96.69 359 THR A C 1
ATOM 2729 O O . THR A 1 359 ? 9.156 -21.219 -1.553 1 96.69 359 THR A O 1
ATOM 2732 N N . GLY A 1 360 ? 10.117 -19.203 -1.909 1 96.56 360 GLY A N 1
ATOM 2733 C CA . GLY A 1 360 ? 9.07 -18.812 -2.83 1 96.56 360 GLY A CA 1
ATOM 2734 C C . GLY A 1 360 ? 8.93 -19.734 -4.02 1 96.56 360 GLY A C 1
ATOM 2735 O O . GLY A 1 360 ? 7.816 -20.141 -4.371 1 96.56 360 GLY A O 1
ATOM 2736 N N . SER A 1 361 ? 10.008 -20.109 -4.605 1 97.75 361 SER A N 1
ATOM 2737 C CA . SER A 1 361 ? 10 -20.984 -5.766 1 97.75 361 SER A CA 1
ATOM 2738 C C . SER A 1 361 ? 9.523 -22.391 -5.395 1 97.75 361 SER A C 1
ATOM 2740 O O . SER A 1 361 ? 8.812 -23.031 -6.168 1 97.75 361 SER A O 1
ATOM 2742 N N . LEU A 1 362 ? 9.906 -22.844 -4.273 1 98.38 362 LEU A N 1
ATOM 2743 C CA . LEU A 1 362 ? 9.492 -24.172 -3.836 1 98.38 362 LEU A CA 1
ATOM 2744 C C . LEU A 1 362 ? 7.996 -24.203 -3.539 1 98.38 362 LEU A C 1
ATOM 2746 O O . LEU A 1 362 ? 7.32 -25.188 -3.85 1 98.38 362 LEU A O 1
ATOM 2750 N N . LEU A 1 363 ? 7.547 -23.156 -2.939 1 98.12 363 LEU A N 1
ATOM 2751 C CA . LEU A 1 363 ? 6.109 -23.078 -2.689 1 98.12 363 LEU A CA 1
ATOM 2752 C C . LEU A 1 363 ? 5.336 -23 -4 1 98.12 363 LEU A C 1
ATOM 2754 O O . LEU A 1 363 ? 4.23 -23.547 -4.105 1 98.12 363 LEU A O 1
ATOM 2758 N N . CYS A 1 364 ? 5.887 -22.328 -4.98 1 98.38 364 CYS A N 1
ATOM 2759 C CA . CYS A 1 364 ? 5.277 -22.297 -6.305 1 98.38 364 CYS A CA 1
ATOM 2760 C C . CYS A 1 364 ? 5.234 -23.703 -6.914 1 98.38 364 CYS A C 1
ATOM 2762 O O . CYS A 1 364 ? 4.266 -24.062 -7.59 1 98.38 364 CYS A O 1
ATOM 2764 N N . ALA A 1 365 ? 6.281 -24.453 -6.676 1 98.5 365 ALA A N 1
ATOM 2765 C CA . ALA A 1 365 ? 6.301 -25.828 -7.156 1 98.5 365 ALA A CA 1
ATOM 2766 C C . ALA A 1 365 ? 5.172 -26.656 -6.531 1 98.5 365 ALA A C 1
ATOM 2768 O O . ALA A 1 365 ? 4.539 -27.469 -7.207 1 98.5 365 ALA A O 1
ATOM 2769 N N . ALA A 1 366 ? 4.957 -26.438 -5.293 1 98.25 366 ALA A N 1
ATOM 2770 C CA . ALA A 1 366 ? 3.85 -27.109 -4.625 1 98.25 366 ALA A CA 1
ATOM 2771 C C . ALA A 1 366 ? 2.514 -26.734 -5.258 1 98.25 366 ALA A C 1
ATOM 2773 O O . ALA A 1 366 ? 1.657 -27.594 -5.48 1 98.25 366 ALA A O 1
ATOM 2774 N N . LEU A 1 367 ? 2.363 -25.453 -5.555 1 98.06 367 LEU A N 1
ATOM 2775 C CA . LEU A 1 367 ? 1.148 -24.984 -6.215 1 98.06 367 LEU A CA 1
ATOM 2776 C C . LEU A 1 367 ? 0.995 -25.625 -7.59 1 98.06 367 LEU A C 1
ATOM 2778 O O . LEU A 1 367 ? -0.113 -25.984 -7.992 1 98.06 367 LEU A O 1
ATOM 2782 N N . MET A 1 368 ? 2.074 -25.703 -8.266 1 98.38 368 MET A N 1
ATOM 2783 C CA . MET A 1 368 ? 2.074 -26.312 -9.594 1 98.38 368 MET A CA 1
ATOM 2784 C C . MET A 1 368 ? 1.636 -27.766 -9.531 1 98.38 368 MET A C 1
ATOM 2786 O O . MET A 1 368 ? 0.813 -28.203 -10.336 1 98.38 368 MET A O 1
ATOM 2790 N N . LEU A 1 369 ? 2.143 -28.516 -8.547 1 98.19 369 LEU A N 1
ATOM 2791 C CA . LEU A 1 369 ? 1.76 -29.906 -8.359 1 98.19 369 LEU A CA 1
ATOM 2792 C C . LEU A 1 369 ? 0.263 -30.031 -8.094 1 98.19 369 LEU A C 1
ATOM 2794 O O . LEU A 1 369 ? -0.397 -30.922 -8.625 1 98.19 369 LEU A O 1
ATOM 2798 N N . ARG A 1 370 ? -0.218 -29.141 -7.297 1 96.81 370 ARG A N 1
ATOM 2799 C CA . ARG A 1 370 ? -1.648 -29.141 -7.012 1 96.81 370 ARG A CA 1
ATOM 2800 C C . ARG A 1 370 ? -2.461 -28.859 -8.273 1 96.81 370 ARG A C 1
ATOM 2802 O O . ARG A 1 370 ? -3.547 -29.422 -8.453 1 96.81 370 ARG A O 1
ATOM 2809 N N . HIS A 1 371 ? -1.949 -28 -9.062 1 96.31 371 HIS A N 1
ATOM 2810 C CA . HIS A 1 371 ? -2.613 -27.609 -10.305 1 96.31 371 HIS A CA 1
ATOM 2811 C C . HIS A 1 371 ? -2.711 -28.797 -11.258 1 96.31 371 HIS A C 1
ATOM 2813 O O . HIS A 1 371 ? -3.699 -28.953 -11.984 1 96.31 371 HIS A O 1
ATOM 2819 N N . VAL A 1 372 ? -1.729 -29.672 -11.297 1 96.5 372 VAL A N 1
ATOM 2820 C CA . VAL A 1 372 ? -1.728 -30.797 -12.211 1 96.5 372 VAL A CA 1
ATOM 2821 C C . VAL A 1 372 ? -2.27 -32.031 -11.5 1 96.5 372 VAL A C 1
ATOM 2823 O O . VAL A 1 372 ? -1.977 -33.156 -11.891 1 96.5 372 VAL A O 1
ATOM 2826 N N . GLN A 1 373 ? -2.895 -31.891 -10.375 1 95.81 373 GLN A N 1
ATOM 2827 C CA . GLN A 1 373 ? -3.662 -32.875 -9.641 1 95.81 373 GLN A CA 1
ATOM 2828 C C . GLN A 1 373 ? -2.744 -33.906 -8.961 1 95.81 373 GLN A C 1
ATOM 2830 O O . GLN A 1 373 ? -3.037 -35.094 -8.945 1 95.81 373 GLN A O 1
ATOM 2835 N N . MET A 1 374 ? -1.635 -33.469 -8.578 1 97.06 374 MET A N 1
ATOM 2836 C CA . MET A 1 374 ? -0.73 -34.219 -7.734 1 97.06 374 MET A CA 1
ATOM 2837 C C . MET A 1 374 ? -0.749 -33.719 -6.301 1 97.06 374 MET A C 1
ATOM 2839 O O . MET A 1 374 ? 0.292 -33.344 -5.754 1 97.06 374 MET A O 1
ATOM 2843 N N . ASP A 1 375 ? -1.833 -33.844 -5.645 1 96.88 375 ASP A N 1
ATOM 2844 C CA . ASP A 1 375 ? -2.127 -33.219 -4.359 1 96.88 375 ASP A CA 1
ATOM 2845 C C . ASP A 1 375 ? -1.26 -33.812 -3.25 1 96.88 375 ASP A C 1
ATOM 2847 O O . ASP A 1 375 ? -0.817 -33.094 -2.352 1 96.88 375 ASP A O 1
ATOM 2851 N N . LYS A 1 376 ? -1.08 -35.094 -3.318 1 96.81 376 LYS A N 1
ATOM 2852 C CA . LYS A 1 376 ? -0.281 -35.719 -2.279 1 96.81 376 LYS A CA 1
ATOM 2853 C C . LYS A 1 376 ? 1.145 -35.188 -2.266 1 96.81 376 LYS A C 1
ATOM 2855 O O . LYS A 1 376 ? 1.662 -34.812 -1.209 1 96.81 376 LYS A O 1
ATOM 2860 N N . GLN A 1 377 ? 1.721 -35.156 -3.461 1 97.12 377 GLN A N 1
ATOM 2861 C CA . GLN A 1 377 ? 3.078 -34.625 -3.572 1 97.12 377 GLN A CA 1
ATOM 2862 C C . GLN A 1 377 ? 3.125 -33.156 -3.213 1 97.12 377 GLN A C 1
ATOM 2864 O O . GLN A 1 377 ? 4.09 -32.688 -2.602 1 97.12 377 GLN A O 1
ATOM 2869 N N . ALA A 1 378 ? 2.1 -32.406 -3.609 1 98.12 378 ALA A N 1
ATOM 2870 C CA . ALA A 1 378 ? 2.01 -31 -3.277 1 98.12 378 ALA A CA 1
ATOM 2871 C C . ALA A 1 378 ? 2.012 -30.781 -1.766 1 98.12 378 ALA A C 1
ATOM 2873 O O . ALA A 1 378 ? 2.736 -29.922 -1.252 1 98.12 378 ALA A O 1
ATOM 2874 N N . ASP A 1 379 ? 1.25 -31.531 -1.065 1 97.69 379 ASP A N 1
ATOM 2875 C CA . ASP A 1 379 ? 1.167 -31.453 0.389 1 97.69 379 ASP A CA 1
ATOM 2876 C C . ASP A 1 379 ? 2.502 -31.812 1.038 1 97.69 379 ASP A C 1
ATOM 2878 O O . ASP A 1 379 ? 2.914 -31.188 2.014 1 97.69 379 ASP A O 1
ATOM 2882 N N . GLN A 1 380 ? 3.109 -32.812 0.482 1 97.94 380 GLN A N 1
ATOM 2883 C CA . GLN A 1 380 ? 4.391 -33.25 1.028 1 97.94 380 GLN A CA 1
ATOM 2884 C C . GLN A 1 380 ? 5.438 -32.125 0.919 1 97.94 380 GLN A C 1
ATOM 2886 O O . GLN A 1 380 ? 6.172 -31.875 1.873 1 97.94 380 GLN A O 1
ATOM 2891 N N . VAL A 1 381 ? 5.461 -31.516 -0.221 1 98.19 381 VAL A N 1
ATOM 2892 C CA . VAL A 1 381 ? 6.438 -30.453 -0.449 1 98.19 381 VAL A CA 1
ATOM 2893 C C . VAL A 1 381 ? 6.156 -29.281 0.485 1 98.19 381 VAL A C 1
ATOM 2895 O O . VAL A 1 381 ? 7.059 -28.781 1.163 1 98.19 381 VAL A O 1
ATOM 2898 N N . GLU A 1 382 ? 4.949 -28.859 0.504 1 97.44 382 GLU A N 1
ATOM 2899 C CA . GLU A 1 382 ? 4.574 -27.734 1.353 1 97.44 382 GLU A CA 1
ATOM 2900 C C . GLU A 1 382 ? 4.852 -28.031 2.822 1 97.44 382 GLU A C 1
ATOM 2902 O O . GLU A 1 382 ? 5.395 -27.188 3.543 1 97.44 382 GLU A O 1
ATOM 2907 N N . CYS A 1 383 ? 4.508 -29.172 3.266 1 97.31 383 CYS A N 1
ATOM 2908 C CA . CYS A 1 383 ? 4.711 -29.562 4.656 1 97.31 383 CYS A CA 1
ATOM 2909 C C . CYS A 1 383 ? 6.199 -29.641 4.988 1 97.31 383 CYS A C 1
ATOM 2911 O O . CYS A 1 383 ? 6.609 -29.234 6.082 1 97.31 383 CYS A O 1
ATOM 2913 N N . ALA A 1 384 ? 6.926 -30.188 4.078 1 98.06 384 ALA A N 1
ATOM 2914 C CA . ALA A 1 384 ? 8.367 -30.297 4.301 1 98.06 384 ALA A CA 1
ATOM 2915 C C . ALA A 1 384 ? 9 -28.938 4.488 1 98.06 384 ALA A C 1
ATOM 2917 O O . ALA A 1 384 ? 9.828 -28.734 5.383 1 98.06 384 ALA A O 1
ATOM 2918 N N . ILE A 1 385 ? 8.617 -27.969 3.674 1 97.44 385 ILE A N 1
ATOM 2919 C CA . ILE A 1 385 ? 9.148 -26.625 3.762 1 97.44 385 ILE A CA 1
ATOM 2920 C C . ILE A 1 385 ? 8.805 -26.016 5.121 1 97.44 385 ILE A C 1
ATOM 2922 O O . ILE A 1 385 ? 9.672 -25.484 5.809 1 97.44 385 ILE A O 1
ATOM 2926 N N . ARG A 1 386 ? 7.57 -26.125 5.492 1 95.75 386 ARG A N 1
ATOM 2927 C CA . ARG A 1 386 ? 7.102 -25.547 6.75 1 95.75 386 ARG A CA 1
ATOM 2928 C C . ARG A 1 386 ? 7.758 -26.234 7.941 1 95.75 386 ARG A C 1
ATOM 2930 O O . ARG A 1 386 ? 8.062 -25.594 8.945 1 95.75 386 ARG A O 1
ATOM 2937 N N . LYS A 1 387 ? 7.996 -27.484 7.824 1 96.88 387 LYS A N 1
ATOM 2938 C CA . LYS A 1 387 ? 8.633 -28.25 8.891 1 96.88 387 LYS A CA 1
ATOM 2939 C C . LYS A 1 387 ? 10.078 -27.797 9.102 1 96.88 387 LYS A C 1
ATOM 2941 O O . LYS A 1 387 ? 10.555 -27.75 10.234 1 96.88 387 LYS A O 1
ATOM 2946 N N . VAL A 1 388 ? 10.758 -27.531 8.039 1 97.19 388 VAL A N 1
ATOM 2947 C CA . VAL A 1 388 ? 12.133 -27.078 8.156 1 97.19 388 VAL A CA 1
ATOM 2948 C C . VAL A 1 388 ? 12.18 -25.766 8.938 1 97.19 388 VAL A C 1
ATOM 2950 O O . VAL A 1 388 ? 13.008 -25.594 9.836 1 97.19 388 VAL A O 1
ATOM 2953 N N . TYR A 1 389 ? 11.266 -24.859 8.625 1 95.19 389 TYR A N 1
ATOM 2954 C CA . TYR A 1 389 ? 11.227 -23.578 9.328 1 95.19 389 TYR A CA 1
ATOM 2955 C C . TYR A 1 389 ? 10.836 -23.781 10.789 1 95.19 389 TYR A C 1
ATOM 2957 O O . TYR A 1 389 ? 11.367 -23.109 11.672 1 95.19 389 TYR A O 1
ATOM 2965 N N . LYS A 1 390 ? 9.953 -24.641 11.062 1 94.44 390 LYS A N 1
ATOM 2966 C CA . LYS A 1 390 ? 9.398 -24.844 12.398 1 94.44 390 LYS A CA 1
ATOM 2967 C C . LYS A 1 390 ? 10.383 -25.578 13.297 1 94.44 390 LYS A C 1
ATOM 2969 O O . LYS A 1 390 ? 10.578 -25.203 14.453 1 94.44 390 LYS A O 1
ATOM 2974 N N . ASP A 1 391 ? 11.039 -26.547 12.727 1 95.19 391 ASP A N 1
ATOM 2975 C CA . ASP A 1 391 ? 11.727 -27.5 13.57 1 95.19 391 ASP A CA 1
ATOM 2976 C C . ASP A 1 391 ? 13.242 -27.266 13.547 1 95.19 391 ASP A C 1
ATOM 2978 O O . ASP A 1 391 ? 13.969 -27.828 14.367 1 95.19 391 ASP A O 1
ATOM 2982 N N . THR A 1 392 ? 13.656 -26.469 12.594 1 95.5 392 THR A N 1
ATOM 2983 C CA . THR A 1 392 ? 15.102 -26.281 12.492 1 95.5 392 THR A CA 1
ATOM 2984 C C . THR A 1 392 ? 15.445 -24.781 12.453 1 95.5 392 THR A C 1
ATOM 2986 O O . THR A 1 392 ? 14.555 -23.938 12.398 1 95.5 392 THR A O 1
ATOM 2989 N N . ASP A 1 393 ? 16.766 -24.531 12.492 1 94 393 ASP A N 1
ATOM 2990 C CA . ASP A 1 393 ? 17.266 -23.172 12.375 1 94 393 ASP A CA 1
ATOM 2991 C C . ASP A 1 393 ? 17.828 -22.906 10.984 1 94 393 ASP A C 1
ATOM 2993 O O . ASP A 1 393 ? 18.453 -21.859 10.742 1 94 393 ASP A O 1
ATOM 2997 N N . ILE A 1 394 ? 17.562 -23.891 10.156 1 96.19 394 ILE A N 1
ATOM 2998 C CA . ILE A 1 394 ? 18.094 -23.766 8.797 1 96.19 394 ILE A CA 1
ATOM 2999 C C . ILE A 1 394 ? 17.25 -22.766 8.008 1 96.19 394 ILE A C 1
ATOM 3001 O O . ILE A 1 394 ? 16.109 -23.062 7.652 1 96.19 394 ILE A O 1
ATOM 3005 N N . ARG A 1 395 ? 17.797 -21.641 7.742 1 93.75 395 ARG A N 1
ATOM 3006 C CA . ARG A 1 395 ? 17.156 -20.609 6.926 1 93.75 395 ARG A CA 1
ATOM 3007 C C . ARG A 1 395 ? 18.188 -19.672 6.312 1 93.75 395 ARG A C 1
ATOM 3009 O O . ARG A 1 395 ? 19.312 -19.547 6.824 1 93.75 395 ARG A O 1
ATOM 3016 N N . THR A 1 396 ? 17.828 -19.062 5.281 1 94.69 396 THR A N 1
ATOM 3017 C CA . THR A 1 396 ? 18.766 -18.219 4.547 1 94.69 396 THR A CA 1
ATOM 3018 C C . THR A 1 396 ? 18.938 -16.875 5.242 1 94.69 396 THR A C 1
ATOM 3020 O O . THR A 1 396 ? 18.219 -16.562 6.199 1 94.69 396 THR A O 1
ATOM 3023 N N . LYS A 1 397 ? 19.812 -16.062 4.75 1 91.56 397 LYS A N 1
ATOM 3024 C CA . LYS A 1 397 ? 20.25 -14.828 5.398 1 91.56 397 LYS A CA 1
ATOM 3025 C C . LYS A 1 397 ? 19.125 -13.789 5.395 1 91.56 397 LYS A C 1
ATOM 3027 O O . LYS A 1 397 ? 19 -13 6.34 1 91.56 397 LYS A O 1
ATOM 3032 N N . ASP A 1 398 ? 18.359 -13.766 4.402 1 86.56 398 ASP A N 1
ATOM 3033 C CA . ASP A 1 398 ? 17.328 -12.742 4.262 1 86.56 398 ASP A CA 1
ATOM 3034 C C . ASP A 1 398 ? 16.266 -12.875 5.348 1 86.56 398 ASP A C 1
ATOM 3036 O O . ASP A 1 398 ? 15.57 -11.914 5.668 1 86.56 398 ASP A O 1
ATOM 3040 N N . VAL A 1 399 ? 16.203 -14.039 5.914 1 88.75 399 VAL A N 1
ATOM 3041 C CA . VAL A 1 399 ? 15.203 -14.234 6.961 1 88.75 399 VAL A CA 1
ATOM 3042 C C . VAL A 1 399 ? 15.898 -14.539 8.289 1 88.75 399 VAL A C 1
ATOM 3044 O O . VAL A 1 399 ? 15.336 -15.227 9.141 1 88.75 399 VAL A O 1
ATOM 3047 N N . GLY A 1 400 ? 17.156 -14.164 8.367 1 86.19 400 GLY A N 1
ATOM 3048 C CA . GLY A 1 400 ? 17.828 -14.148 9.648 1 86.19 400 GLY A CA 1
ATOM 3049 C C . GLY A 1 400 ? 18.734 -15.352 9.867 1 86.19 400 GLY A C 1
ATOM 3050 O O . GLY A 1 400 ? 19.234 -15.57 10.969 1 86.19 400 GLY A O 1
ATOM 3051 N N . GLY A 1 401 ? 18.891 -16.109 8.867 1 91.75 401 GLY A N 1
ATOM 3052 C CA . GLY A 1 401 ? 19.719 -17.297 9.023 1 91.75 401 GLY A CA 1
ATOM 3053 C C . GLY A 1 401 ? 21.078 -17.172 8.352 1 91.75 401 GLY A C 1
ATOM 3054 O O . GLY A 1 401 ? 21.516 -16.062 8.039 1 91.75 401 GLY A O 1
ATOM 3055 N N . LYS A 1 402 ? 21.719 -18.344 8.289 1 95.56 402 LYS A N 1
ATOM 3056 C CA . LYS A 1 402 ? 23.062 -18.375 7.703 1 95.56 402 LYS A CA 1
ATOM 3057 C C . LYS A 1 402 ? 23.156 -19.453 6.637 1 95.56 402 LYS A C 1
ATOM 3059 O O . LYS A 1 402 ? 24.188 -19.578 5.965 1 95.56 402 LYS A O 1
ATOM 3064 N N . ALA A 1 403 ? 22.125 -20.125 6.445 1 96.94 403 ALA A N 1
ATOM 3065 C CA . ALA A 1 403 ? 22.156 -21.266 5.539 1 96.94 403 ALA A CA 1
ATOM 3066 C C . ALA A 1 403 ? 22.25 -20.812 4.086 1 96.94 403 ALA A C 1
ATOM 3068 O O . ALA A 1 403 ? 21.719 -19.75 3.723 1 96.94 403 ALA A O 1
ATOM 3069 N N . LYS A 1 404 ? 22.859 -21.609 3.307 1 97.56 404 LYS A N 1
ATOM 3070 C CA . LYS A 1 404 ? 22.906 -21.422 1.859 1 97.56 404 LYS A CA 1
ATOM 3071 C C . LYS A 1 404 ? 21.625 -21.938 1.202 1 97.56 404 LYS A C 1
ATOM 3073 O O . LYS A 1 404 ? 20.844 -22.641 1.837 1 97.56 404 LYS A O 1
ATOM 3078 N N . CYS A 1 405 ? 21.484 -21.531 -0.042 1 97.38 405 CYS A N 1
ATOM 3079 C CA . CYS A 1 405 ? 20.344 -22.031 -0.807 1 97.38 405 CYS A CA 1
ATOM 3080 C C . CYS A 1 405 ? 20.344 -23.547 -0.857 1 97.38 405 CYS A C 1
ATOM 3082 O O . CYS A 1 405 ? 19.328 -24.172 -0.542 1 97.38 405 CYS A O 1
ATOM 3084 N N . SER A 1 406 ? 21.469 -24.125 -1.15 1 97.94 406 SER A N 1
ATOM 3085 C CA . SER A 1 406 ? 21.609 -25.562 -1.302 1 97.94 406 SER A CA 1
ATOM 3086 C C . SER A 1 406 ? 21.375 -26.281 0.024 1 97.94 406 SER A C 1
ATOM 3088 O O . SER A 1 406 ? 20.828 -27.391 0.05 1 97.94 406 SER A O 1
ATOM 3090 N N . GLU A 1 407 ? 21.75 -25.609 1.078 1 98.19 407 GLU A N 1
ATOM 3091 C CA . GLU A 1 407 ? 21.562 -26.203 2.396 1 98.19 407 GLU A CA 1
ATOM 3092 C C . GLU A 1 407 ? 20.078 -26.266 2.77 1 98.19 407 GLU A C 1
ATOM 3094 O O . GLU A 1 407 ? 19.625 -27.234 3.363 1 98.19 407 GLU A O 1
ATOM 3099 N N . PHE A 1 408 ? 19.438 -25.25 2.461 1 98 408 PHE A N 1
ATOM 3100 C CA . PHE A 1 408 ? 18.016 -25.234 2.729 1 98 408 PHE A CA 1
ATOM 3101 C C . PHE A 1 408 ? 17.297 -26.297 1.9 1 98 408 PHE A C 1
ATOM 3103 O O . PHE A 1 408 ? 16.438 -27.016 2.41 1 98 408 PHE A O 1
ATOM 3110 N N . VAL A 1 409 ? 17.672 -26.422 0.656 1 98.38 409 VAL A N 1
ATOM 3111 C CA . VAL A 1 409 ? 17.062 -27.391 -0.245 1 98.38 409 VAL A CA 1
ATOM 3112 C C . VAL A 1 409 ? 17.328 -28.812 0.26 1 98.38 409 VAL A C 1
ATOM 3114 O O . VAL A 1 409 ? 16.438 -29.656 0.245 1 98.38 409 VAL A O 1
ATOM 3117 N N . LYS A 1 410 ? 18.484 -29.031 0.688 1 98.25 410 LYS A N 1
ATOM 3118 C CA . LYS A 1 410 ? 18.844 -30.328 1.232 1 98.25 410 LYS A CA 1
ATOM 3119 C C . LYS A 1 410 ? 17.984 -30.672 2.455 1 98.25 410 LYS A C 1
ATOM 3121 O O . LYS A 1 410 ? 17.531 -31.797 2.611 1 98.25 410 LYS A O 1
ATOM 3126 N N . ALA A 1 411 ? 17.828 -29.703 3.258 1 98.06 411 ALA A N 1
ATOM 3127 C CA . ALA A 1 411 ? 17 -29.906 4.445 1 98.06 411 ALA A CA 1
ATOM 3128 C C . ALA A 1 411 ? 15.578 -30.281 4.066 1 98.06 411 ALA A C 1
ATOM 3130 O O . ALA A 1 411 ? 14.969 -31.141 4.703 1 98.06 411 ALA A O 1
ATOM 3131 N N . VAL A 1 412 ? 15.078 -29.625 3.096 1 98.31 412 VAL A N 1
ATOM 3132 C CA . VAL A 1 412 ? 13.734 -29.938 2.621 1 98.31 412 VAL A CA 1
ATOM 3133 C C . VAL A 1 412 ? 13.688 -31.344 2.053 1 98.31 412 VAL A C 1
ATOM 3135 O O . VAL A 1 412 ? 12.773 -32.125 2.355 1 98.31 412 VAL A O 1
ATOM 3138 N N . CYS A 1 413 ? 14.648 -31.719 1.269 1 98 413 CYS A N 1
ATOM 3139 C CA . CYS A 1 413 ? 14.711 -33.031 0.677 1 98 413 CYS A CA 1
ATOM 3140 C C . CYS A 1 413 ? 14.828 -34.125 1.754 1 98 413 CYS A C 1
ATOM 3142 O O . CYS A 1 413 ? 14.227 -35.188 1.641 1 98 413 CYS A O 1
ATOM 3144 N N . ASP A 1 414 ? 15.586 -33.781 2.729 1 97.25 414 ASP A N 1
ATOM 3145 C CA . ASP A 1 414 ? 15.734 -34.719 3.83 1 97.25 414 ASP A CA 1
ATOM 3146 C C . ASP A 1 414 ? 14.398 -34.969 4.527 1 97.25 414 ASP A C 1
ATOM 3148 O O . ASP A 1 414 ? 14.102 -36.125 4.914 1 97.25 414 ASP A O 1
ATOM 3152 N N . CYS A 1 415 ? 13.672 -33.969 4.664 1 96.38 415 CYS A N 1
ATOM 3153 C CA . CYS A 1 415 ? 12.344 -34.062 5.266 1 96.38 415 CYS A CA 1
ATOM 3154 C C . CYS A 1 415 ? 11.43 -34.938 4.41 1 96.38 415 CYS A C 1
ATOM 3156 O O . CYS A 1 415 ? 10.641 -35.719 4.934 1 96.38 415 CYS A O 1
ATOM 3158 N N . LEU A 1 416 ? 11.555 -34.812 3.15 1 96.25 416 LEU A N 1
ATOM 3159 C CA . LEU A 1 416 ? 10.727 -35.562 2.209 1 96.25 416 LEU A CA 1
ATOM 3160 C C . LEU A 1 416 ? 11.094 -37.031 2.205 1 96.25 416 LEU A C 1
ATOM 3162 O O . LEU A 1 416 ? 10.227 -37.906 2.082 1 96.25 416 LEU A O 1
ATOM 3166 N N . GLU A 1 417 ? 12.328 -37.344 2.291 1 90.44 417 GLU A N 1
ATOM 3167 C CA . GLU A 1 417 ? 12.805 -38.719 2.281 1 90.44 417 GLU A CA 1
ATOM 3168 C C . GLU A 1 417 ? 12.453 -39.438 3.582 1 90.44 417 GLU A C 1
ATOM 3170 O O . GLU A 1 417 ? 12.227 -40.656 3.588 1 90.44 417 GLU A O 1
ATOM 3175 N N . ALA A 1 418 ? 12.43 -38.688 4.559 1 86.12 418 ALA A N 1
ATOM 3176 C CA . ALA A 1 418 ? 12.062 -39.25 5.848 1 86.12 418 ALA A CA 1
ATOM 3177 C C . ALA A 1 418 ? 10.586 -39.656 5.875 1 86.12 418 ALA A C 1
ATOM 3179 O O . ALA A 1 418 ? 10.195 -40.594 6.555 1 86.12 418 ALA A O 1
ATOM 3180 N N . ASP A 1 419 ? 9.797 -38.938 5.234 1 77.12 419 ASP A N 1
ATOM 3181 C CA . ASP A 1 419 ? 8.359 -39.188 5.215 1 77.12 419 ASP A CA 1
ATOM 3182 C C . ASP A 1 419 ? 7.992 -40.281 4.211 1 77.12 419 ASP A C 1
ATOM 3184 O O . ASP A 1 419 ? 6.891 -40.812 4.254 1 77.12 419 ASP A O 1
ATOM 3188 N N . ASN A 1 420 ? 8.875 -40.562 3.287 1 66.75 420 ASN A N 1
ATOM 3189 C CA . ASN A 1 420 ? 8.625 -41.656 2.342 1 66.75 420 ASN A CA 1
ATOM 3190 C C . ASN A 1 420 ? 8.969 -43.031 2.945 1 66.75 420 ASN A C 1
ATOM 3192 O O . ASN A 1 420 ? 9.961 -43.156 3.666 1 66.75 420 ASN A O 1
ATOM 3196 N N . MET B 1 1 ? -25.5 68.75 -59.094 1 16.12 1 MET B N 1
ATOM 3197 C CA . MET B 1 1 ? -24.391 69.562 -59.562 1 16.12 1 MET B CA 1
ATOM 3198 C C . MET B 1 1 ? -23.078 68.812 -59.531 1 16.12 1 MET B C 1
ATOM 3200 O O . MET B 1 1 ? -22.984 67.75 -58.875 1 16.12 1 MET B O 1
ATOM 3204 N N . ALA B 1 2 ? -22.031 69.562 -59.031 1 15.67 2 ALA B N 1
ATOM 3205 C CA . ALA B 1 2 ? -20.703 69.812 -59.562 1 15.67 2 ALA B CA 1
ATOM 3206 C C . ALA B 1 2 ? -19.734 68.688 -59.25 1 15.67 2 ALA B C 1
ATOM 3208 O O . ALA B 1 2 ? -20.031 67.812 -58.406 1 15.67 2 ALA B O 1
ATOM 3209 N N . GLU B 1 3 ? -18.578 69 -58.625 1 15.32 3 GLU B N 1
ATOM 3210 C CA . GLU B 1 3 ? -17.25 69.188 -59.188 1 15.32 3 GLU B CA 1
ATOM 3211 C C . GLU B 1 3 ? -16.312 68.062 -58.812 1 15.32 3 GLU B C 1
ATOM 3213 O O . GLU B 1 3 ? -15.664 67.438 -59.719 1 15.32 3 GLU B O 1
ATOM 3218 N N . HIS B 1 4 ? -15.703 68.188 -57.656 1 16.8 4 HIS B N 1
ATOM 3219 C CA . HIS B 1 4 ? -14.258 68.375 -57.562 1 16.8 4 HIS B CA 1
ATOM 3220 C C . HIS B 1 4 ? -13.539 67 -57.562 1 16.8 4 HIS B C 1
ATOM 3222 O O . HIS B 1 4 ? -14.055 66 -57 1 16.8 4 HIS B O 1
ATOM 3228 N N . VAL B 1 5 ? -12.336 66.75 -58.062 1 18.2 5 VAL B N 1
ATOM 3229 C CA . VAL B 1 5 ? -11.391 66.062 -58.938 1 18.2 5 VAL B CA 1
ATOM 3230 C C . VAL B 1 5 ? -10.586 65.062 -58.062 1 18.2 5 VAL B C 1
ATOM 3232 O O . VAL B 1 5 ? -10.469 63.875 -58.406 1 18.2 5 VAL B O 1
ATOM 3235 N N . GLY B 1 6 ? -9.867 65.438 -56.938 1 16.53 6 GLY B N 1
ATOM 3236 C CA . GLY B 1 6 ? -8.43 65.5 -57.125 1 16.53 6 GLY B CA 1
ATOM 3237 C C . GLY B 1 6 ? -7.742 64.188 -56.969 1 16.53 6 GLY B C 1
ATOM 3238 O O . GLY B 1 6 ? -8.344 63.25 -56.438 1 16.53 6 GLY B O 1
ATOM 3239 N N . PRO B 1 7 ? -6.324 64 -56.594 1 16.67 7 PRO B N 1
ATOM 3240 C CA . PRO B 1 7 ? -5.117 63.5 -57.25 1 16.67 7 PRO B CA 1
ATOM 3241 C C . PRO B 1 7 ? -4.648 62.188 -56.688 1 16.67 7 PRO B C 1
ATOM 3243 O O . PRO B 1 7 ? -4.293 61.25 -57.438 1 16.67 7 PRO B O 1
ATOM 3246 N N . ALA B 1 8 ? -4.359 62 -55.312 1 16.75 8 ALA B N 1
ATOM 3247 C CA . ALA B 1 8 ? -2.965 61.906 -54.875 1 16.75 8 ALA B CA 1
ATOM 3248 C C . ALA B 1 8 ? -2.438 60.469 -55 1 16.75 8 ALA B C 1
ATOM 3250 O O . ALA B 1 8 ? -3.188 59.5 -54.844 1 16.75 8 ALA B O 1
ATOM 3251 N N . ASN B 1 9 ? -1.059 60.125 -55.094 1 16.47 9 ASN B N 1
ATOM 3252 C CA . ASN B 1 9 ? -0.018 59.375 -55.812 1 16.47 9 ASN B CA 1
ATOM 3253 C C . ASN B 1 9 ? 0.376 58.094 -55.062 1 16.47 9 ASN B C 1
ATOM 3255 O O . ASN B 1 9 ? 1.419 57.5 -55.344 1 16.47 9 ASN B O 1
ATOM 3259 N N . LYS B 1 10 ? -0.242 57.531 -53.938 1 17.25 10 LYS B N 1
ATOM 3260 C CA . LYS B 1 10 ? 0.56 56.938 -52.875 1 17.25 10 LYS B CA 1
ATOM 3261 C C . LYS B 1 10 ? 1.203 55.656 -53.344 1 17.25 10 LYS B C 1
ATOM 3263 O O . LYS B 1 10 ? 0.548 54.594 -53.375 1 17.25 10 LYS B O 1
ATOM 3268 N N . SER B 1 11 ? 2.201 55.5 -54.219 1 15.85 11 SER B N 1
ATOM 3269 C CA . SER B 1 11 ? 2.754 54.5 -55.125 1 15.85 11 SER B CA 1
ATOM 3270 C C . SER B 1 11 ? 3.609 53.5 -54.375 1 15.85 11 SER B C 1
ATOM 3272 O O . SER B 1 11 ? 3.914 52.438 -54.906 1 15.85 11 SER B O 1
ATOM 3274 N N . ALA B 1 12 ? 4.207 53.688 -53.156 1 17.7 12 ALA B N 1
ATOM 3275 C CA . ALA B 1 12 ? 5.641 53.469 -53.312 1 17.7 12 ALA B CA 1
ATOM 3276 C C . ALA B 1 12 ? 5.938 52 -53.656 1 17.7 12 ALA B C 1
ATOM 3278 O O . ALA B 1 12 ? 5.137 51.125 -53.344 1 17.7 12 ALA B O 1
ATOM 3279 N N . PRO B 1 13 ? 7.285 51.594 -53.781 1 16.56 13 PRO B N 1
ATOM 3280 C CA . PRO B 1 13 ? 8.109 50.844 -54.719 1 16.56 13 PRO B CA 1
ATOM 3281 C C . PRO B 1 13 ? 8.172 49.344 -54.375 1 16.56 13 PRO B C 1
ATOM 3283 O O . PRO B 1 13 ? 7.68 48.938 -53.312 1 16.56 13 PRO B O 1
ATOM 3286 N N . LEU B 1 14 ? 9.508 48.812 -54.156 1 16.86 14 LEU B N 1
ATOM 3287 C CA . LEU B 1 14 ? 10.32 47.969 -55.031 1 16.86 14 LEU B CA 1
ATOM 3288 C C . LEU B 1 14 ? 10.383 46.531 -54.5 1 16.86 14 LEU B C 1
ATOM 3290 O O . LEU B 1 14 ? 10.148 45.594 -55.25 1 16.86 14 LEU B O 1
ATOM 3294 N N . THR B 1 15 ? 11.164 46.156 -53.312 1 17.47 15 THR B N 1
ATOM 3295 C CA . THR B 1 15 ? 12.406 45.406 -53.344 1 17.47 15 THR B CA 1
ATOM 3296 C C . THR B 1 15 ? 12.125 43.906 -53.094 1 17.47 15 THR B C 1
ATOM 3298 O O . THR B 1 15 ? 11.281 43.562 -52.281 1 17.47 15 THR B O 1
ATOM 3301 N N . THR B 1 16 ? 12.828 42.875 -53.75 1 17.78 16 THR B N 1
ATOM 3302 C CA . THR B 1 16 ? 12.719 41.531 -54.281 1 17.78 16 THR B CA 1
ATOM 3303 C C . THR B 1 16 ? 13.086 40.5 -53.219 1 17.78 16 THR B C 1
ATOM 3305 O O . THR B 1 16 ? 12.859 39.281 -53.438 1 17.78 16 THR B O 1
ATOM 3308 N N . HIS B 1 17 ? 13.523 40.844 -51.906 1 18.38 17 HIS B N 1
ATOM 3309 C CA . HIS B 1 17 ? 14.641 40.031 -51.438 1 18.38 17 HIS B CA 1
ATOM 3310 C C . HIS B 1 17 ? 14.242 38.594 -51.281 1 18.38 17 HIS B C 1
ATOM 3312 O O . HIS B 1 17 ? 13.07 38.281 -51.062 1 18.38 17 HIS B O 1
ATOM 3318 N N . ILE B 1 18 ? 15.32 37.625 -51.25 1 18.28 18 ILE B N 1
ATOM 3319 C CA . ILE B 1 18 ? 15.727 36.281 -51.656 1 18.28 18 ILE B CA 1
ATOM 3320 C C . ILE B 1 18 ? 15.258 35.281 -50.594 1 18.28 18 ILE B C 1
ATOM 3322 O O . ILE B 1 18 ? 15.438 35.469 -49.406 1 18.28 18 ILE B O 1
ATOM 3326 N N . SER B 1 19 ? 14.336 34.344 -50.844 1 18 19 SER B N 1
ATOM 3327 C CA . SER B 1 19 ? 13.492 33.344 -50.188 1 18 19 SER B CA 1
ATOM 3328 C C . SER B 1 19 ? 14.32 32.188 -49.656 1 18 19 SER B C 1
ATOM 3330 O O . SER B 1 19 ? 13.852 31.031 -49.625 1 18 19 SER B O 1
ATOM 3332 N N . GLY B 1 20 ? 15.594 32.531 -49.094 1 17.23 20 GLY B N 1
ATOM 3333 C CA . GLY B 1 20 ? 16.578 31.484 -48.906 1 17.23 20 GLY B CA 1
ATOM 3334 C C . GLY B 1 20 ? 16.062 30.328 -48.062 1 17.23 20 GLY B C 1
ATOM 3335 O O . GLY B 1 20 ? 15.414 30.531 -47.031 1 17.23 20 GLY B O 1
ATOM 3336 N N . ALA B 1 21 ? 15.945 29.078 -48.625 1 18.45 21 ALA B N 1
ATOM 3337 C CA . ALA B 1 21 ? 15.516 27.703 -48.375 1 18.45 21 ALA B CA 1
ATOM 3338 C C . ALA B 1 21 ? 16.344 27.062 -47.281 1 18.45 21 ALA B C 1
ATOM 3340 O O . ALA B 1 21 ? 17.547 26.812 -47.438 1 18.45 21 ALA B O 1
ATOM 3341 N N . LYS B 1 22 ? 16.25 27.469 -45.969 1 17.12 22 LYS B N 1
ATOM 3342 C CA . LYS B 1 22 ? 17.047 27.062 -44.812 1 17.12 22 LYS B CA 1
ATOM 3343 C C . LYS B 1 22 ? 17.078 25.531 -44.688 1 17.12 22 LYS B C 1
ATOM 3345 O O . LYS B 1 22 ? 16.031 24.906 -44.438 1 17.12 22 LYS B O 1
ATOM 3350 N N . PHE B 1 23 ? 18.047 24.797 -45.25 1 17.11 23 PHE B N 1
ATOM 3351 C CA . PHE B 1 23 ? 18.453 23.406 -45.469 1 17.11 23 PHE B CA 1
ATOM 3352 C C . PHE B 1 23 ? 18.562 22.672 -44.125 1 17.11 23 PHE B C 1
ATOM 3354 O O . PHE B 1 23 ? 18.672 23.312 -43.062 1 17.11 23 PHE B O 1
ATOM 3361 N N . SER B 1 24 ? 18.859 21.266 -44.188 1 17.58 24 SER B N 1
ATOM 3362 C CA . SER B 1 24 ? 18.75 19.875 -43.75 1 17.58 24 SER B CA 1
ATOM 3363 C C . SER B 1 24 ? 19.828 19.531 -42.719 1 17.58 24 SER B C 1
ATOM 3365 O O . SER B 1 24 ? 20.984 19.328 -43.062 1 17.58 24 SER B O 1
ATOM 3367 N N . LYS B 1 25 ? 20.094 20.312 -41.688 1 16.72 25 LYS B N 1
ATOM 3368 C CA . LYS B 1 25 ? 21.266 20.109 -40.844 1 16.72 25 LYS B CA 1
ATOM 3369 C C . LYS B 1 25 ? 21.344 18.688 -40.312 1 16.72 25 LYS B C 1
ATOM 3371 O O . LYS B 1 25 ? 20.438 18.234 -39.594 1 16.72 25 LYS B O 1
ATOM 3376 N N . MET B 1 26 ? 22.156 17.734 -40.844 1 16.69 26 MET B N 1
ATOM 3377 C CA . MET B 1 26 ? 22.578 16.328 -40.875 1 16.69 26 MET B CA 1
ATOM 3378 C C . MET B 1 26 ? 23.219 15.938 -39.531 1 16.69 26 MET B C 1
ATOM 3380 O O . MET B 1 26 ? 23.516 14.766 -39.312 1 16.69 26 MET B O 1
ATOM 3384 N N . ASN B 1 27 ? 23.781 16.859 -38.688 1 16.7 27 ASN B N 1
ATOM 3385 C CA . ASN B 1 27 ? 25 16.391 -38.031 1 16.7 27 ASN B CA 1
ATOM 3386 C C . ASN B 1 27 ? 24.703 15.25 -37.062 1 16.7 27 ASN B C 1
ATOM 3388 O O . ASN B 1 27 ? 23.891 15.406 -36.125 1 16.7 27 ASN B O 1
ATOM 3392 N N . THR B 1 28 ? 24.984 13.945 -37.344 1 18 28 THR B N 1
ATOM 3393 C CA . THR B 1 28 ? 25.016 12.586 -36.844 1 18 28 THR B CA 1
ATOM 3394 C C . THR B 1 28 ? 25.891 12.484 -35.594 1 18 28 THR B C 1
ATOM 3396 O O . THR B 1 28 ? 27.078 12.117 -35.719 1 18 28 THR B O 1
ATOM 3399 N N . LEU B 1 29 ? 26.25 13.578 -34.812 1 15.91 29 LEU B N 1
ATOM 3400 C CA . LEU B 1 29 ? 27.344 13.406 -33.875 1 15.91 29 LEU B CA 1
ATOM 3401 C C . LEU B 1 29 ? 27.141 12.156 -33.031 1 15.91 29 LEU B C 1
ATOM 3403 O O . LEU B 1 29 ? 26 11.789 -32.719 1 15.91 29 LEU B O 1
ATOM 3407 N N . ARG B 1 30 ? 28.25 11.578 -32.156 1 16.83 30 ARG B N 1
ATOM 3408 C CA . ARG B 1 30 ? 29.312 10.641 -31.781 1 16.83 30 ARG B CA 1
ATOM 3409 C C . ARG B 1 30 ? 29.047 10.062 -30.391 1 16.83 30 ARG B C 1
ATOM 3411 O O . ARG B 1 30 ? 29.547 8.992 -30.047 1 16.83 30 ARG B O 1
ATOM 3418 N N . LYS B 1 31 ? 28.344 10.758 -29.328 1 17.14 31 LYS B N 1
ATOM 3419 C CA . LYS B 1 31 ? 29.016 10.734 -28.031 1 17.14 31 LYS B CA 1
ATOM 3420 C C . LYS B 1 31 ? 28.812 9.398 -27.328 1 17.14 31 LYS B C 1
ATOM 3422 O O . LYS B 1 31 ? 27.797 9.203 -26.641 1 17.14 31 LYS B O 1
ATOM 3427 N N . LEU B 1 32 ? 28.938 8.266 -27.781 1 16.81 32 LEU B N 1
ATOM 3428 C CA . LEU B 1 32 ? 28.625 7.008 -27.109 1 16.81 32 LEU B CA 1
ATOM 3429 C C . LEU B 1 32 ? 29.516 6.82 -25.875 1 16.81 32 LEU B C 1
ATOM 3431 O O . LEU B 1 32 ? 29.188 6.039 -24.984 1 16.81 32 LEU B O 1
ATOM 3435 N N . ASN B 1 33 ? 30.844 7.297 -25.672 1 16.2 33 ASN B N 1
ATOM 3436 C CA . ASN B 1 33 ? 31.906 6.371 -25.266 1 16.2 33 ASN B CA 1
ATOM 3437 C C . ASN B 1 33 ? 32 6.234 -23.75 1 16.2 33 ASN B C 1
ATOM 3439 O O . ASN B 1 33 ? 32.938 5.625 -23.234 1 16.2 33 ASN B O 1
ATOM 3443 N N . SER B 1 34 ? 31.531 7.121 -22.797 1 17.33 34 SER B N 1
ATOM 3444 C CA . SER B 1 34 ? 32.469 7.27 -21.672 1 17.33 34 SER B CA 1
ATOM 3445 C C . SER B 1 34 ? 32.594 5.973 -20.891 1 17.33 34 SER B C 1
ATOM 3447 O O . SER B 1 34 ? 31.578 5.328 -20.578 1 17.33 34 SER B O 1
ATOM 3449 N N . LEU B 1 35 ? 33.875 5.48 -20.484 1 17.34 35 LEU B N 1
ATOM 3450 C CA . LEU B 1 35 ? 34.656 4.328 -20 1 17.34 35 LEU B CA 1
ATOM 3451 C C . LEU B 1 35 ? 34.375 4.086 -18.531 1 17.34 35 LEU B C 1
ATOM 3453 O O . LEU B 1 35 ? 33.938 4.988 -17.812 1 17.34 35 LEU B O 1
ATOM 3457 N N . PRO B 1 36 ? 35.25 3.354 -17.719 1 17.73 36 PRO B N 1
ATOM 3458 C CA . PRO B 1 36 ? 35.312 2.27 -16.734 1 17.73 36 PRO B CA 1
ATOM 3459 C C . PRO B 1 36 ? 35.562 2.771 -15.32 1 17.73 36 PRO B C 1
ATOM 3461 O O . PRO B 1 36 ? 35.375 2.033 -14.352 1 17.73 36 PRO B O 1
ATOM 3464 N N . PRO B 1 37 ? 35.594 3.967 -14.57 1 16.66 37 PRO B N 1
ATOM 3465 C CA . PRO B 1 37 ? 36.656 4.004 -13.578 1 16.66 37 PRO B CA 1
ATOM 3466 C C . PRO B 1 37 ? 36.344 3.178 -12.336 1 16.66 37 PRO B C 1
ATOM 3468 O O . PRO B 1 37 ? 35.25 3.244 -11.812 1 16.66 37 PRO B O 1
ATOM 3471 N N . LEU B 1 38 ? 37.219 2.178 -11.781 1 16.5 38 LEU B N 1
ATOM 3472 C CA . LEU B 1 38 ? 37.312 1.11 -10.797 1 16.5 38 LEU B CA 1
ATOM 3473 C C . LEU B 1 38 ? 37.688 1.665 -9.43 1 16.5 38 LEU B C 1
ATOM 3475 O O . LEU B 1 38 ? 37.844 0.909 -8.469 1 16.5 38 LEU B O 1
ATOM 3479 N N . ARG B 1 39 ? 37.531 2.932 -8.914 1 16.7 39 ARG B N 1
ATOM 3480 C CA . ARG B 1 39 ? 38.594 3.031 -7.906 1 16.7 39 ARG B CA 1
ATOM 3481 C C . ARG B 1 39 ? 38.312 2.115 -6.723 1 16.7 39 ARG B C 1
ATOM 3483 O O . ARG B 1 39 ? 37.188 1.647 -6.547 1 16.7 39 ARG B O 1
ATOM 3490 N N . SER B 1 40 ? 38.844 2.572 -5.312 1 15.91 40 SER B N 1
ATOM 3491 C CA . SER B 1 40 ? 39.75 2.215 -4.223 1 15.91 40 SER B CA 1
ATOM 3492 C C . SER B 1 40 ? 39 1.673 -3.023 1 15.91 40 SER B C 1
ATOM 3494 O O . SER B 1 40 ? 37.906 2.129 -2.729 1 15.91 40 SER B O 1
ATOM 3496 N N . VAL B 1 41 ? 39.438 0.578 -2.338 1 16.27 41 VAL B N 1
ATOM 3497 C CA . VAL B 1 41 ? 39.188 -0.492 -1.372 1 16.27 41 VAL B CA 1
ATOM 3498 C C . VAL B 1 41 ? 39.375 0.048 0.047 1 16.27 41 VAL B C 1
ATOM 3500 O O . VAL B 1 41 ? 39.438 -0.723 1.008 1 16.27 41 VAL B O 1
ATOM 3503 N N . GLY B 1 42 ? 39.188 1.351 0.575 1 15.71 42 GLY B N 1
ATOM 3504 C CA . GLY B 1 42 ? 39.875 1.543 1.829 1 15.71 42 GLY B CA 1
ATOM 3505 C C . GLY B 1 42 ? 39.25 0.819 2.996 1 15.71 42 GLY B C 1
ATOM 3506 O O . GLY B 1 42 ? 38.031 0.786 3.111 1 15.71 42 GLY B O 1
ATOM 3507 N N . GLY B 1 43 ? 39.969 -0.084 3.924 1 15.68 43 GLY B N 1
ATOM 3508 C CA . GLY B 1 43 ? 39.969 -1.168 4.895 1 15.68 43 GLY B CA 1
ATOM 3509 C C . GLY B 1 43 ? 39.656 -0.707 6.305 1 15.68 43 GLY B C 1
ATOM 3510 O O . GLY B 1 43 ? 39.281 -1.514 7.156 1 15.68 43 GLY B O 1
ATOM 3511 N N . ALA B 1 44 ? 39.719 0.498 7.055 1 15.96 44 ALA B N 1
ATOM 3512 C CA . ALA B 1 44 ? 40.375 0.371 8.352 1 15.96 44 ALA B CA 1
ATOM 3513 C C . ALA B 1 44 ? 39.375 -0.039 9.438 1 15.96 44 ALA B C 1
ATOM 3515 O O . ALA B 1 44 ? 38.312 0.563 9.562 1 15.96 44 ALA B O 1
ATOM 3516 N N . TYR B 1 45 ? 39.469 -1.295 10.172 1 15.41 45 TYR B N 1
ATOM 3517 C CA . TYR B 1 45 ? 38.875 -2.164 11.188 1 15.41 45 TYR B CA 1
ATOM 3518 C C . TYR B 1 45 ? 39.062 -1.562 12.578 1 15.41 45 TYR B C 1
ATOM 3520 O O . TYR B 1 45 ? 38.625 -2.154 13.57 1 15.41 45 TYR B O 1
ATOM 3528 N N . ARG B 1 46 ? 39.406 -0.321 12.977 1 15.55 46 ARG B N 1
ATOM 3529 C CA . ARG B 1 46 ? 40.125 -0.501 14.242 1 15.55 46 ARG B CA 1
ATOM 3530 C C . ARG B 1 46 ? 39.156 -0.818 15.375 1 15.55 46 ARG B C 1
ATOM 3532 O O . ARG B 1 46 ? 39.344 -1.807 16.094 1 15.55 46 ARG B O 1
ATOM 3539 N N . LEU B 1 47 ? 38.875 0.156 16.438 1 15.19 47 LEU B N 1
ATOM 3540 C CA . LEU B 1 47 ? 39.406 0.203 17.797 1 15.19 47 LEU B CA 1
ATOM 3541 C C . LEU B 1 47 ? 38.406 -0.281 18.812 1 15.19 47 LEU B C 1
ATOM 3543 O O . LEU B 1 47 ? 37.219 0.02 18.703 1 15.19 47 LEU B O 1
ATOM 3547 N N . LEU B 1 48 ? 38.719 -1.195 19.781 1 15.56 48 LEU B N 1
ATOM 3548 C CA . LEU B 1 48 ? 38.312 -2.096 20.859 1 15.56 48 LEU B CA 1
ATOM 3549 C C . LEU B 1 48 ? 37.875 -1.311 22.094 1 15.56 48 LEU B C 1
ATOM 3551 O O . LEU B 1 48 ? 37.719 -1.878 23.172 1 15.56 48 LEU B O 1
ATOM 3555 N N . ALA B 1 49 ? 37.094 -0.196 22.031 1 15.57 49 ALA B N 1
ATOM 3556 C CA . ALA B 1 49 ? 37.25 0.459 23.328 1 15.57 49 ALA B CA 1
ATOM 3557 C C . ALA B 1 49 ? 36.625 -0.36 24.438 1 15.57 49 ALA B C 1
ATOM 3559 O O . ALA B 1 49 ? 35.688 -1.115 24.203 1 15.57 49 ALA B O 1
ATOM 3560 N N . SER B 1 50 ? 37.094 0.007 25.766 1 14.73 50 SER B N 1
ATOM 3561 C CA . SER B 1 50 ? 37.344 -0.505 27.094 1 14.73 50 SER B CA 1
ATOM 3562 C C . SER B 1 50 ? 36.062 -0.575 27.922 1 14.73 50 SER B C 1
ATOM 3564 O O . SER B 1 50 ? 35.062 0.052 27.562 1 14.73 50 SER B O 1
ATOM 3566 N N . LYS B 1 51 ? 36.219 -0.806 29.344 1 15.9 51 LYS B N 1
ATOM 3567 C CA . LYS B 1 51 ? 35.906 -1.644 30.5 1 15.9 51 LYS B CA 1
ATOM 3568 C C . LYS B 1 51 ? 34.875 -0.982 31.391 1 15.9 51 LYS B C 1
ATOM 3570 O O . LYS B 1 51 ? 34.094 -1.669 32.062 1 15.9 51 LYS B O 1
ATOM 3575 N N . ASP B 1 52 ? 34.719 0.405 31.75 1 14.88 52 ASP B N 1
ATOM 3576 C CA . ASP B 1 52 ? 34.812 0.615 33.188 1 14.88 52 ASP B CA 1
ATOM 3577 C C . ASP B 1 52 ? 33.438 0.439 33.844 1 14.88 52 ASP B C 1
ATOM 3579 O O . ASP B 1 52 ? 32.406 0.616 33.188 1 14.88 52 ASP B O 1
ATOM 3583 N N . GLN B 1 53 ? 33.406 0.234 35.312 1 15.05 53 GLN B N 1
ATOM 3584 C CA . GLN B 1 53 ? 32.812 -0.394 36.5 1 15.05 53 GLN B CA 1
ATOM 3585 C C . GLN B 1 53 ? 31.766 0.501 37.125 1 15.05 53 GLN B C 1
ATOM 3587 O O . GLN B 1 53 ? 30.875 0.016 37.844 1 15.05 53 GLN B O 1
ATOM 3592 N N . LYS B 1 54 ? 31.641 1.807 37.062 1 14.76 54 LYS B N 1
ATOM 3593 C CA . LYS B 1 54 ? 31.469 2.344 38.406 1 14.76 54 LYS B CA 1
ATOM 3594 C C . LYS B 1 54 ? 30.062 2.059 38.938 1 14.76 54 LYS B C 1
ATOM 3596 O O . LYS B 1 54 ? 29.078 2.156 38.219 1 14.76 54 LYS B O 1
ATOM 3601 N N . LYS B 1 55 ? 30.016 1.783 40.312 1 15.42 55 LYS B N 1
ATOM 3602 C CA . LYS B 1 55 ? 29.359 1.233 41.469 1 15.42 55 LYS B CA 1
ATOM 3603 C C . LYS B 1 55 ? 28.203 2.133 41.938 1 15.42 55 LYS B C 1
ATOM 3605 O O . LYS B 1 55 ? 27.094 1.654 42.188 1 15.42 55 LYS B O 1
ATOM 3610 N N . ASP B 1 56 ? 28.406 3.461 42.438 1 14.22 56 ASP B N 1
ATOM 3611 C CA . ASP B 1 56 ? 28.141 3.627 43.875 1 14.22 56 ASP B CA 1
ATOM 3612 C C . ASP B 1 56 ? 26.703 4.066 44.125 1 14.22 56 ASP B C 1
ATOM 3614 O O . ASP B 1 56 ? 26.031 3.547 45 1 14.22 56 ASP B O 1
ATOM 3618 N N . ALA B 1 57 ? 26.234 5.352 43.906 1 14.63 57 ALA B N 1
ATOM 3619 C CA . ALA B 1 57 ? 25.938 6.227 45.031 1 14.63 57 ALA B CA 1
ATOM 3620 C C . ALA B 1 57 ? 24.5 6.016 45.5 1 14.63 57 ALA B C 1
ATOM 3622 O O . ALA B 1 57 ? 23.594 5.82 44.688 1 14.63 57 ALA B O 1
ATOM 3623 N N . ALA B 1 58 ? 24.281 6.086 46.875 1 15.31 58 ALA B N 1
ATOM 3624 C CA . ALA B 1 58 ? 23.547 5.77 48.094 1 15.31 58 ALA B CA 1
ATOM 3625 C C . ALA B 1 58 ? 22.312 6.652 48.219 1 15.31 58 ALA B C 1
ATOM 3627 O O . ALA B 1 58 ? 21.219 6.168 48.594 1 15.31 58 ALA B O 1
ATOM 3628 N N . GLY B 1 59 ? 22.438 8.016 48.312 1 14.27 59 GLY B N 1
ATOM 3629 C CA . GLY B 1 59 ? 22.062 8.578 49.594 1 14.27 59 GLY B CA 1
ATOM 3630 C C . GLY B 1 59 ? 20.547 8.68 49.781 1 14.27 59 GLY B C 1
ATOM 3631 O O . GLY B 1 59 ? 19.797 8.484 48.812 1 14.27 59 GLY B O 1
ATOM 3632 N N . GLN B 1 60 ? 20.078 9.867 50.469 1 14.27 60 GLN B N 1
ATOM 3633 C CA . GLN B 1 60 ? 19.516 10.266 51.75 1 14.27 60 GLN B CA 1
ATOM 3634 C C . GLN B 1 60 ? 18.016 10.5 51.656 1 14.27 60 GLN B C 1
ATOM 3636 O O . GLN B 1 60 ? 17.484 10.742 50.562 1 14.27 60 GLN B O 1
ATOM 3641 N N . LYS B 1 61 ? 17.406 10.859 52.844 1 15.23 61 LYS B N 1
ATOM 3642 C CA . LYS B 1 61 ? 16.359 10.68 53.844 1 15.23 61 LYS B CA 1
ATOM 3643 C C . LYS B 1 61 ? 15.234 11.68 53.625 1 15.23 61 LYS B C 1
ATOM 3645 O O . LYS B 1 61 ? 14.117 11.477 54.125 1 15.23 61 LYS B O 1
ATOM 3650 N N . ALA B 1 62 ? 15.375 12.992 53.031 1 14.77 62 ALA B N 1
ATOM 3651 C CA . ALA B 1 62 ? 14.852 14 53.938 1 14.77 62 ALA B CA 1
ATOM 3652 C C . ALA B 1 62 ? 13.328 13.953 54 1 14.77 62 ALA B C 1
ATOM 3654 O O . ALA B 1 62 ? 12.664 13.773 52.969 1 14.77 62 ALA B O 1
ATOM 3655 N N . ARG B 1 63 ? 12.664 14.242 55.25 1 15.92 63 ARG B N 1
ATOM 3656 C CA . ARG B 1 63 ? 11.516 14.07 56.125 1 15.92 63 ARG B CA 1
ATOM 3657 C C . ARG B 1 63 ? 10.453 15.125 55.875 1 15.92 63 ARG B C 1
ATOM 3659 O O . ARG B 1 63 ? 9.297 14.977 56.281 1 15.92 63 ARG B O 1
ATOM 3666 N N . GLN B 1 64 ? 10.617 16.281 55.094 1 14.74 64 GLN B N 1
ATOM 3667 C CA . GLN B 1 64 ? 10.117 17.359 55.938 1 14.74 64 GLN B CA 1
ATOM 3668 C C . GLN B 1 64 ? 8.602 17.266 56.125 1 14.74 64 GLN B C 1
ATOM 3670 O O . GLN B 1 64 ? 7.918 16.609 55.312 1 14.74 64 GLN B O 1
ATOM 3675 N N . PRO B 1 65 ? 7.902 18.578 56.375 1 15.95 65 PRO B N 1
ATOM 3676 C CA . PRO B 1 65 ? 7.141 19.25 57.438 1 15.95 65 PRO B CA 1
ATOM 3677 C C . PRO B 1 65 ? 5.633 19.141 57.219 1 15.95 65 PRO B C 1
ATOM 3679 O O . PRO B 1 65 ? 5.172 18.844 56.125 1 15.95 65 PRO B O 1
ATOM 3682 N N . GLU B 1 66 ? 4.898 19.625 58.156 1 16.64 66 GLU B N 1
ATOM 3683 C CA . GLU B 1 66 ? 3.738 19.516 59.031 1 16.64 66 GLU B CA 1
ATOM 3684 C C . GLU B 1 66 ? 2.543 20.281 58.469 1 16.64 66 GLU B C 1
ATOM 3686 O O . GLU B 1 66 ? 1.398 19.844 58.625 1 16.64 66 GLU B O 1
ATOM 3691 N N . LYS B 1 67 ? 2.623 21.469 57.688 1 17.09 67 LYS B N 1
ATOM 3692 C CA . LYS B 1 67 ? 1.789 22.469 58.344 1 17.09 67 LYS B CA 1
ATOM 3693 C C . LYS B 1 67 ? 0.307 22.172 58.156 1 17.09 67 LYS B C 1
ATOM 3695 O O . LYS B 1 67 ? -0.088 21.625 57.125 1 17.09 67 LYS B O 1
ATOM 3700 N N . PRO B 1 68 ? -0.6 22.594 59.062 1 17.92 68 PRO B N 1
ATOM 3701 C CA . PRO B 1 68 ? -1.905 22.375 59.688 1 17.92 68 PRO B CA 1
ATOM 3702 C C . PRO B 1 68 ? -3.041 23.062 58.938 1 17.92 68 PRO B C 1
ATOM 3704 O O . PRO B 1 68 ? -4.215 22.812 59.25 1 17.92 68 PRO B O 1
ATOM 3707 N N . ALA B 1 69 ? -2.908 23.875 57.812 1 17.38 69 ALA B N 1
ATOM 3708 C CA . ALA B 1 69 ? -3.676 25.125 57.844 1 17.38 69 ALA B CA 1
ATOM 3709 C C . ALA B 1 69 ? -5.172 24.844 57.781 1 17.38 69 ALA B C 1
ATOM 3711 O O . ALA B 1 69 ? -5.594 23.859 57.156 1 17.38 69 ALA B O 1
ATOM 3712 N N . GLY B 1 70 ? -6.055 25.578 58.5 1 18.06 70 GLY B N 1
ATOM 3713 C CA . GLY B 1 70 ? -7.312 25.891 59.156 1 18.06 70 GLY B CA 1
ATOM 3714 C C . GLY B 1 70 ? -8.383 26.391 58.188 1 18.06 70 GLY B C 1
ATOM 3715 O O . GLY B 1 70 ? -9.484 26.734 58.625 1 18.06 70 GLY B O 1
ATOM 3716 N N . LYS B 1 71 ? -8.156 26.438 56.812 1 17.78 71 LYS B N 1
ATOM 3717 C CA . LYS B 1 71 ? -8.938 27.547 56.312 1 17.78 71 LYS B CA 1
ATOM 3718 C C . LYS B 1 71 ? -10.438 27.312 56.5 1 17.78 71 LYS B C 1
ATOM 3720 O O . LYS B 1 71 ? -10.875 26.156 56.594 1 17.78 71 LYS B O 1
ATOM 3725 N N . CYS B 1 72 ? -11.062 28.469 56.375 1 17.5 72 CYS B N 1
ATOM 3726 C CA . CYS B 1 72 ? -12.156 29.406 56.594 1 17.5 72 CYS B CA 1
ATOM 3727 C C . CYS B 1 72 ? -13.375 29.047 55.75 1 17.5 72 CYS B C 1
ATOM 3729 O O . CYS B 1 72 ? -13.242 28.531 54.625 1 17.5 72 CYS B O 1
ATOM 3731 N N . LYS B 1 73 ? -14.5 28.969 56.344 1 22.05 73 LYS B N 1
ATOM 3732 C CA . LYS B 1 73 ? -15.922 28.641 56.219 1 22.05 73 LYS B CA 1
ATOM 3733 C C . LYS B 1 73 ? -16.562 29.422 55.094 1 22.05 73 LYS B C 1
ATOM 3735 O O . LYS B 1 73 ? -16.344 30.625 54.938 1 22.05 73 LYS B O 1
ATOM 3740 N N . GLY B 1 74 ? -16.953 28.797 53.969 1 16.98 74 GLY B N 1
ATOM 3741 C CA . GLY B 1 74 ? -17.453 29.172 52.656 1 16.98 74 GLY B CA 1
ATOM 3742 C C . GLY B 1 74 ? -18.734 29.984 52.719 1 16.98 74 GLY B C 1
ATOM 3743 O O . GLY B 1 74 ? -19.797 29.453 53.062 1 16.98 74 GLY B O 1
ATOM 3744 N N . LYS B 1 75 ? -18.703 31.219 53.312 1 20.67 75 LYS B N 1
ATOM 3745 C CA . LYS B 1 75 ? -19.844 32.094 53.406 1 20.67 75 LYS B CA 1
ATOM 3746 C C . LYS B 1 75 ? -20.688 32.062 52.125 1 20.67 75 LYS B C 1
ATOM 3748 O O . LYS B 1 75 ? -20.203 31.641 51.062 1 20.67 75 LYS B O 1
ATOM 3753 N N . ASP B 1 76 ? -21.766 32.875 52.031 1 21.47 76 ASP B N 1
ATOM 3754 C CA . ASP B 1 76 ? -23.031 33.312 51.438 1 21.47 76 ASP B CA 1
ATOM 3755 C C . ASP B 1 76 ? -22.812 33.844 50.031 1 21.47 76 ASP B C 1
ATOM 3757 O O . ASP B 1 76 ? -22.016 34.75 49.812 1 21.47 76 ASP B O 1
ATOM 3761 N N . GLY B 1 77 ? -22.969 33.25 48.938 1 20.41 77 GLY B N 1
ATOM 3762 C CA . GLY B 1 77 ? -22.156 33.281 47.719 1 20.41 77 GLY B CA 1
ATOM 3763 C C . GLY B 1 77 ? -22.391 34.5 46.875 1 20.41 77 GLY B C 1
ATOM 3764 O O . GLY B 1 77 ? -23.484 34.688 46.344 1 20.41 77 GLY B O 1
ATOM 3765 N N . GLY B 1 78 ? -21.938 35.688 47.375 1 20.48 78 GLY B N 1
ATOM 3766 C CA . GLY B 1 78 ? -22.141 36.938 46.656 1 20.48 78 GLY B CA 1
ATOM 3767 C C . GLY B 1 78 ? -22.062 36.781 45.156 1 20.48 78 GLY B C 1
ATOM 3768 O O . GLY B 1 78 ? -21.562 35.781 44.656 1 20.48 78 GLY B O 1
ATOM 3769 N N . GLN B 1 79 ? -22.828 37.75 44.438 1 22.12 79 GLN B N 1
ATOM 3770 C CA . GLN B 1 79 ? -22.953 38.031 43 1 22.12 79 GLN B CA 1
ATOM 3771 C C . GLN B 1 79 ? -21.578 38.031 42.344 1 22.12 79 GLN B C 1
ATOM 3773 O O . GLN B 1 79 ? -20.75 38.906 42.594 1 22.12 79 GLN B O 1
ATOM 3778 N N . ALA B 1 80 ? -20.906 37.062 42.281 1 20.41 80 ALA B N 1
ATOM 3779 C CA . ALA B 1 80 ? -19.562 37.281 41.75 1 20.41 80 ALA B CA 1
ATOM 3780 C C . ALA B 1 80 ? -19.625 38.094 40.469 1 20.41 80 ALA B C 1
ATOM 3782 O O . ALA B 1 80 ? -20.375 37.781 39.531 1 20.41 80 ALA B O 1
ATOM 3783 N N . LYS B 1 81 ? -19.266 39.281 40.531 1 23.53 81 LYS B N 1
ATOM 3784 C CA . LYS B 1 81 ? -18.734 40.125 39.469 1 23.53 81 LYS B CA 1
ATOM 3785 C C . LYS B 1 81 ? -17.922 39.312 38.469 1 23.53 81 LYS B C 1
ATOM 3787 O O . LYS B 1 81 ? -17.266 38.344 38.844 1 23.53 81 LYS B O 1
ATOM 3792 N N . GLY B 1 82 ? -18.422 39.344 37.219 1 21.34 82 GLY B N 1
ATOM 3793 C CA . GLY B 1 82 ? -17.906 38.688 36.031 1 21.34 82 GLY B CA 1
ATOM 3794 C C . GLY B 1 82 ? -16.391 38.625 36 1 21.34 82 GLY B C 1
ATOM 3795 O O . GLY B 1 82 ? -15.719 39.656 36.094 1 21.34 82 GLY B O 1
ATOM 3796 N N . ALA B 1 83 ? -15.859 37.812 36.719 1 27.34 83 ALA B N 1
ATOM 3797 C CA . ALA B 1 83 ? -14.398 37.844 36.844 1 27.34 83 ALA B CA 1
ATOM 3798 C C . ALA B 1 83 ? -13.75 38.156 35.5 1 27.34 83 ALA B C 1
ATOM 3800 O O . ALA B 1 83 ? -14.117 37.562 34.469 1 27.34 83 ALA B O 1
ATOM 3801 N N . GLY B 1 84 ? -13.445 39.344 35.312 1 26.42 84 GLY B N 1
ATOM 3802 C CA . GLY B 1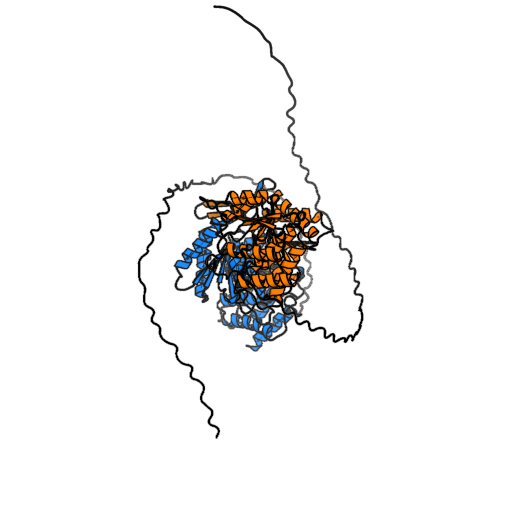 84 ? -12.773 39.875 34.156 1 26.42 84 GLY B CA 1
ATOM 3803 C C . GLY B 1 84 ? -11.789 38.906 33.531 1 26.42 84 GLY B C 1
ATOM 3804 O O . GLY B 1 84 ? -11.258 38.031 34.219 1 26.42 84 GLY B O 1
ATOM 3805 N N . SER B 1 85 ? -12.141 38.469 32.281 1 29.33 85 SER B N 1
ATOM 3806 C CA . SER B 1 85 ? -11.203 37.719 31.469 1 29.33 85 SER B CA 1
ATOM 3807 C C . SER B 1 85 ? -9.758 38 31.844 1 29.33 85 SER B C 1
ATOM 3809 O O . SER B 1 85 ? -9.391 39.156 32.062 1 29.33 85 SER B O 1
ATOM 3811 N N . PRO B 1 86 ? -9.195 37.281 32.781 1 32.69 86 PRO B N 1
ATOM 3812 C CA . PRO B 1 86 ? -7.84 37.75 33.062 1 32.69 86 PRO B CA 1
ATOM 3813 C C . PRO B 1 86 ? -7.215 38.531 31.922 1 32.69 86 PRO B C 1
ATOM 3815 O O . PRO B 1 86 ? -7.465 38.219 30.75 1 32.69 86 PRO B O 1
ATOM 3818 N N . GLN B 1 87 ? -7.145 39.812 32.094 1 31.78 87 GLN B N 1
ATOM 3819 C CA . GLN B 1 87 ? -6.449 40.719 31.188 1 31.78 87 GLN B CA 1
ATOM 3820 C C . GLN B 1 87 ? -5.195 40.062 30.625 1 31.78 87 GLN B C 1
ATOM 3822 O O . GLN B 1 87 ? -4.297 39.656 31.375 1 31.78 87 GLN B O 1
ATOM 3827 N N . ALA B 1 88 ? -5.414 39.25 29.484 1 36.75 88 ALA B N 1
ATOM 3828 C CA . ALA B 1 88 ? -4.199 38.844 28.781 1 36.75 88 ALA B CA 1
ATOM 3829 C C . ALA B 1 88 ? -3.074 39.844 29 1 36.75 88 ALA B C 1
ATOM 3831 O O . ALA B 1 88 ? -3.322 41.062 29.109 1 36.75 88 ALA B O 1
ATOM 3832 N N . ASP B 1 89 ? -2.18 39.625 29.781 1 38.47 89 ASP B N 1
ATOM 3833 C CA . ASP B 1 89 ? -1.062 40.562 29.734 1 38.47 89 ASP B CA 1
ATOM 3834 C C . ASP B 1 89 ? -0.988 41.25 28.375 1 38.47 89 ASP B C 1
ATOM 3836 O O . ASP B 1 89 ? -1.098 40.594 27.328 1 38.47 89 ASP B O 1
ATOM 3840 N N . PRO B 1 90 ? -1.349 42.469 28.141 1 42.28 90 PRO B N 1
ATOM 3841 C CA . PRO B 1 90 ? -1.405 43.281 26.906 1 42.28 90 PRO B CA 1
ATOM 3842 C C . PRO B 1 90 ? -0.435 42.781 25.844 1 42.28 90 PRO B C 1
ATOM 3844 O O . PRO B 1 90 ? -0.659 42.969 24.641 1 42.28 90 PRO B O 1
ATOM 3847 N N . GLY B 1 91 ? 0.805 42.406 26.062 1 44.19 91 GLY B N 1
ATOM 3848 C CA . GLY B 1 91 ? 1.875 42.312 25.078 1 44.19 91 GLY B CA 1
ATOM 3849 C C . GLY B 1 91 ? 1.87 41.031 24.312 1 44.19 91 GLY B C 1
ATOM 3850 O O . GLY B 1 91 ? 2.754 40.781 23.484 1 44.19 91 GLY B O 1
ATOM 3851 N N . LYS B 1 92 ? 1.354 39.844 24.875 1 57.19 92 LYS B N 1
ATOM 3852 C CA . LYS B 1 92 ? 1.627 38.625 24.141 1 57.19 92 LYS B CA 1
ATOM 3853 C C . LYS B 1 92 ? 0.682 38.469 22.953 1 57.19 92 LYS B C 1
ATOM 3855 O O . LYS B 1 92 ? -0.537 38.562 23.094 1 57.19 92 LYS B O 1
ATOM 3860 N N . LYS B 1 93 ? 1.099 38.594 21.719 1 76.5 93 LYS B N 1
ATOM 3861 C CA . LYS B 1 93 ? 0.462 38.562 20.406 1 76.5 93 LYS B CA 1
ATOM 3862 C C . LYS B 1 93 ? -0.376 37.281 20.25 1 76.5 93 LYS B C 1
ATOM 3864 O O . LYS B 1 93 ? 0.131 36.188 20.406 1 76.5 93 LYS B O 1
ATOM 3869 N N . VAL B 1 94 ? -1.79 37.438 20.266 1 90.94 94 VAL B N 1
ATOM 3870 C CA . VAL B 1 94 ? -2.771 36.375 20.078 1 90.94 94 VAL B CA 1
ATOM 3871 C C . VAL B 1 94 ? -2.838 35.969 18.609 1 90.94 94 VAL B C 1
ATOM 3873 O O . VAL B 1 94 ? -2.855 36.844 17.734 1 90.94 94 VAL B O 1
ATOM 3876 N N . THR B 1 95 ? -2.729 34.656 18.328 1 95.75 95 THR B N 1
ATOM 3877 C CA . THR B 1 95 ? -2.814 34.125 16.984 1 95.75 95 THR B CA 1
ATOM 3878 C C . THR B 1 95 ? -4.23 33.656 16.672 1 95.75 95 THR B C 1
ATOM 3880 O O . THR B 1 95 ? -4.797 32.875 17.438 1 95.75 95 THR B O 1
ATOM 3883 N N . LYS B 1 96 ? -4.805 34.156 15.641 1 97.19 96 LYS B N 1
ATOM 3884 C CA . LYS B 1 96 ? -6.125 33.719 15.211 1 97.19 96 LYS B CA 1
ATOM 3885 C C . LYS B 1 96 ? -6.027 32.469 14.328 1 97.19 96 LYS B C 1
ATOM 3887 O O . LYS B 1 96 ? -5.199 32.438 13.414 1 97.19 96 LYS B O 1
ATOM 3892 N N . VAL B 1 97 ? -6.82 31.469 14.625 1 98 97 VAL B N 1
ATOM 3893 C CA . VAL B 1 97 ? -6.781 30.219 13.898 1 98 97 VAL B CA 1
ATOM 3894 C C . VAL B 1 97 ? -8.188 29.812 13.469 1 98 97 VAL B C 1
ATOM 3896 O O . VAL B 1 97 ? -9.141 29.938 14.25 1 98 97 VAL B O 1
ATOM 3899 N N . SER B 1 98 ? -8.328 29.391 12.18 1 97.81 98 SER B N 1
ATOM 3900 C CA . SER B 1 98 ? -9.594 28.859 11.695 1 97.81 98 SER B CA 1
ATOM 3901 C C . SER B 1 98 ? -9.812 27.422 12.164 1 97.81 98 SER B C 1
ATOM 3903 O O . SER B 1 98 ? -8.984 26.547 11.906 1 97.81 98 SER B O 1
ATOM 3905 N N . LEU B 1 99 ? -10.906 27.219 12.852 1 98.38 99 LEU B N 1
ATOM 3906 C CA . LEU B 1 99 ? -11.258 25.875 13.312 1 98.38 99 LEU B CA 1
ATOM 3907 C C . LEU B 1 99 ? -12.516 25.375 12.609 1 98.38 99 LEU B C 1
ATOM 3909 O O . LEU B 1 99 ? -13.609 25.906 12.82 1 98.38 99 LEU B O 1
ATOM 3913 N N . ILE B 1 100 ? -12.32 24.344 11.812 1 97.06 100 ILE B N 1
ATOM 3914 C CA . ILE B 1 100 ? -13.422 23.75 11.062 1 97.06 100 ILE B CA 1
ATOM 3915 C C . ILE B 1 100 ? -13.859 22.453 11.742 1 97.06 100 ILE B C 1
ATOM 3917 O O . ILE B 1 100 ? -13.125 21.469 11.742 1 97.06 100 ILE B O 1
ATOM 3921 N N . ASN B 1 101 ? -15.008 22.375 12.156 1 96 101 ASN B N 1
ATOM 3922 C CA . ASN B 1 101 ? -15.469 21.234 12.945 1 96 101 ASN B CA 1
ATOM 3923 C C . ASN B 1 101 ? -15.578 19.969 12.094 1 96 101 ASN B C 1
ATOM 3925 O O . ASN B 1 101 ? -15.281 18.875 12.562 1 96 101 ASN B O 1
ATOM 3929 N N . GLY B 1 102 ? -16.016 20.188 10.867 1 94.69 102 GLY B N 1
ATOM 3930 C CA . GLY B 1 102 ? -16.266 19.031 10.023 1 94.69 102 GLY B CA 1
ATOM 3931 C C . GLY B 1 102 ? -17.547 18.297 10.391 1 94.69 102 GLY B C 1
ATOM 3932 O O . GLY B 1 102 ? -18.531 18.922 10.766 1 94.69 102 GLY B O 1
ATOM 3933 N N . GLU B 1 103 ? -17.531 16.984 10.188 1 94.56 103 GLU B N 1
ATOM 3934 C CA . GLU B 1 103 ? -18.75 16.188 10.391 1 94.56 103 GLU B CA 1
ATOM 3935 C C . GLU B 1 103 ? -18.469 14.961 11.242 1 94.56 103 GLU B C 1
ATOM 3937 O O . GLU B 1 103 ? -17.312 14.648 11.531 1 94.56 103 GLU B O 1
ATOM 3942 N N . GLY B 1 104 ? -19.594 14.344 11.758 1 95.75 104 GLY B N 1
ATOM 3943 C CA . GLY B 1 104 ? -19.453 13.156 12.586 1 95.75 104 GLY B CA 1
ATOM 3944 C C . GLY B 1 104 ? -18.812 13.445 13.93 1 95.75 104 GLY B C 1
ATOM 3945 O O . GLY B 1 104 ? -19.281 14.297 14.68 1 95.75 104 GLY B O 1
ATOM 3946 N N . VAL B 1 105 ? -17.672 12.836 14.125 1 96.31 105 VAL B N 1
ATOM 3947 C CA . VAL B 1 105 ? -16.984 13 15.398 1 96.31 105 VAL B CA 1
ATOM 3948 C C . VAL B 1 105 ? -16.203 14.305 15.406 1 96.31 105 VAL B C 1
ATOM 3950 O O . VAL B 1 105 ? -15.547 14.641 16.391 1 96.31 105 VAL B O 1
ATOM 3953 N N . GLY B 1 106 ? -16.297 15.031 14.352 1 96.25 106 GLY B N 1
ATOM 3954 C CA . GLY B 1 106 ? -15.531 16.25 14.164 1 96.25 106 GLY B CA 1
ATOM 3955 C C . GLY B 1 106 ? -15.727 17.25 15.289 1 96.25 106 GLY B C 1
ATOM 3956 O O . GLY B 1 106 ? -14.758 17.672 15.922 1 96.25 106 GLY B O 1
ATOM 3957 N N . PRO B 1 107 ? -16.938 17.625 15.609 1 96.25 107 PRO B N 1
ATOM 3958 C CA . PRO B 1 107 ? -17.188 18.609 16.672 1 96.25 107 PRO B CA 1
ATOM 3959 C C . PRO B 1 107 ? -16.625 18.172 18.016 1 96.25 107 PRO B C 1
ATOM 3961 O O . PRO B 1 107 ? -16.047 18.984 18.734 1 96.25 107 PRO B O 1
ATOM 3964 N N . GLU B 1 108 ? -16.734 16.922 18.312 1 96.94 108 GLU B N 1
ATOM 3965 C CA . GLU B 1 108 ? -16.172 16.406 19.562 1 96.94 108 GLU B CA 1
ATOM 3966 C C . GLU B 1 108 ? -14.648 16.516 19.578 1 96.94 108 GLU B C 1
ATOM 3968 O O . GLU B 1 108 ? -14.062 16.906 20.578 1 96.94 108 GLU B O 1
ATOM 3973 N N . LEU B 1 109 ? -14.055 16.25 18.5 1 97.25 109 LEU B N 1
ATOM 3974 C CA . LEU B 1 109 ? -12.602 16.281 18.391 1 97.25 109 LEU B CA 1
ATOM 3975 C C . LEU B 1 109 ? -12.094 17.719 18.438 1 97.25 109 LEU B C 1
ATOM 3977 O O . LEU B 1 109 ? -11.062 18 19.062 1 97.25 109 LEU B O 1
ATOM 3981 N N . MET B 1 110 ? -12.82 18.578 17.781 1 97.81 110 MET B N 1
ATOM 3982 C CA . MET B 1 110 ? -12.406 19.984 17.766 1 97.81 110 MET B CA 1
ATOM 3983 C C . MET B 1 110 ? -12.602 20.609 19.141 1 97.81 110 MET B C 1
ATOM 3985 O O . MET B 1 110 ? -11.82 21.484 19.547 1 97.81 110 MET B O 1
ATOM 3989 N N . ASN B 1 111 ? -13.586 20.156 19.812 1 97.62 111 ASN B N 1
ATOM 3990 C CA . ASN B 1 111 ? -13.742 20.594 21.203 1 97.62 111 ASN B CA 1
ATOM 3991 C C . ASN B 1 111 ? -12.578 20.141 22.062 1 97.62 111 ASN B C 1
ATOM 3993 O O . ASN B 1 111 ? -12.102 20.875 22.922 1 97.62 111 ASN B O 1
ATOM 3997 N N . ALA B 1 112 ? -12.211 18.953 21.859 1 98.06 112 ALA B N 1
ATOM 3998 C CA . ALA B 1 112 ? -11.062 18.406 22.578 1 98.06 112 ALA B CA 1
ATOM 3999 C C . ALA B 1 112 ? -9.812 19.234 22.312 1 98.06 112 ALA B C 1
ATOM 4001 O O . ALA B 1 112 ? -9.039 19.516 23.234 1 98.06 112 ALA B O 1
ATOM 4002 N N . VAL B 1 113 ? -9.633 19.609 21.094 1 98.56 113 VAL B N 1
ATOM 4003 C CA . VAL B 1 113 ? -8.492 20.438 20.703 1 98.56 113 VAL B CA 1
ATOM 4004 C C . VAL B 1 113 ? -8.531 21.766 21.469 1 98.56 113 VAL B C 1
ATOM 4006 O O . VAL B 1 113 ? -7.523 22.188 22.031 1 98.56 113 VAL B O 1
ATOM 4009 N N . GLN B 1 114 ? -9.641 22.375 21.531 1 98.25 114 GLN B N 1
ATOM 4010 C CA . GLN B 1 114 ? -9.781 23.656 22.219 1 98.25 114 GLN B CA 1
ATOM 4011 C C . GLN B 1 114 ? -9.5 23.516 23.703 1 98.25 114 GLN B C 1
ATOM 4013 O O . GLN B 1 114 ? -8.852 24.375 24.312 1 98.25 114 GLN B O 1
ATOM 4018 N N . GLU B 1 115 ? -9.969 22.453 24.25 1 98.12 115 GLU B N 1
ATOM 4019 C CA . GLU B 1 115 ? -9.773 22.219 25.672 1 98.12 115 GLU B CA 1
ATOM 4020 C C . GLU B 1 115 ? -8.297 22.062 26.016 1 98.12 115 GLU B C 1
ATOM 4022 O O . GLU B 1 115 ? -7.82 22.641 27 1 98.12 115 GLU B O 1
ATOM 4027 N N . VAL B 1 116 ? -7.637 21.328 25.234 1 98.38 116 VAL B N 1
ATOM 4028 C CA . VAL B 1 116 ? -6.223 21.078 25.484 1 98.38 116 VAL B CA 1
ATOM 4029 C C . VAL B 1 116 ? -5.41 22.344 25.266 1 98.38 116 VAL B C 1
ATOM 4031 O O . VAL B 1 116 ? -4.48 22.625 26.016 1 98.38 116 VAL B O 1
ATOM 4034 N N . ILE B 1 117 ? -5.754 23.078 24.219 1 98 117 ILE B N 1
ATOM 4035 C CA . ILE B 1 117 ? -5.055 24.328 23.938 1 98 117 ILE B CA 1
ATOM 4036 C C . ILE B 1 117 ? -5.277 25.312 25.078 1 98 117 ILE B C 1
ATOM 4038 O O . ILE B 1 117 ? -4.367 26.062 25.438 1 98 117 ILE B O 1
ATOM 4042 N N . CYS B 1 118 ? -6.441 25.266 25.625 1 96.62 118 CYS B N 1
ATOM 4043 C CA . CYS B 1 118 ? -6.742 26.109 26.781 1 96.62 118 CYS B CA 1
ATOM 4044 C C . CYS B 1 118 ? -5.93 25.688 28 1 96.62 118 CYS B C 1
ATOM 4046 O O . CYS B 1 118 ? -5.402 26.531 28.719 1 96.62 118 CYS B O 1
ATOM 4048 N N . ALA B 1 119 ? -5.801 24.438 28.125 1 96.94 119 ALA B N 1
ATOM 4049 C CA . ALA B 1 119 ? -5.102 23.906 29.281 1 96.94 119 ALA B CA 1
ATOM 4050 C C . ALA B 1 119 ? -3.623 24.281 29.266 1 96.94 119 ALA B C 1
ATOM 4052 O O . ALA B 1 119 ? -3.012 24.484 30.312 1 96.94 119 ALA B O 1
ATOM 4053 N N . VAL B 1 120 ? -3.082 24.375 28.109 1 96.44 120 VAL B N 1
ATOM 4054 C CA . VAL B 1 120 ? -1.662 24.688 28.016 1 96.44 120 VAL B CA 1
ATOM 4055 C C . VAL B 1 120 ? -1.481 26.203 27.953 1 96.44 120 VAL B C 1
ATOM 4057 O O . VAL B 1 120 ? -0.354 26.703 27.875 1 96.44 120 VAL B O 1
ATOM 4060 N N . LYS B 1 121 ? -2.553 27.031 28 1 94.94 121 LYS B N 1
ATOM 4061 C CA . LYS B 1 121 ? -2.598 28.484 28.047 1 94.94 121 LYS B CA 1
ATOM 4062 C C . LYS B 1 121 ? -1.934 29.094 26.812 1 94.94 121 LYS B C 1
ATOM 4064 O O . LYS B 1 121 ? -1.179 30.062 26.906 1 94.94 121 LYS B O 1
ATOM 4069 N N . ALA B 1 122 ? -2.123 28.438 25.703 1 95.81 122 ALA B N 1
ATOM 4070 C CA . ALA B 1 122 ? -1.633 29 24.438 1 95.81 122 ALA B CA 1
ATOM 4071 C C . ALA B 1 122 ? -2.502 30.172 23.984 1 95.81 122 ALA B C 1
ATOM 4073 O O . ALA B 1 122 ? -3.73 30.109 24.062 1 95.81 122 ALA B O 1
ATOM 4074 N N . PRO B 1 123 ? -1.889 31.25 23.609 1 96.31 123 PRO B N 1
ATOM 4075 C CA . PRO B 1 123 ? -2.65 32.438 23.188 1 96.31 123 PRO B CA 1
ATOM 4076 C C . PRO B 1 123 ? -3.26 32.281 21.797 1 96.31 123 PRO B C 1
ATOM 4078 O O . PRO B 1 123 ? -2.877 33 20.875 1 96.31 123 PRO B O 1
ATOM 4081 N N . ILE B 1 124 ? -4.266 31.406 21.672 1 97.38 124 ILE B N 1
ATOM 4082 C CA . ILE B 1 124 ? -4.961 31.141 20.422 1 97.38 124 ILE B CA 1
ATOM 4083 C C . ILE B 1 124 ? -6.402 31.625 20.516 1 97.38 124 ILE B C 1
ATOM 4085 O O . ILE B 1 124 ? -7.09 31.375 21.5 1 97.38 124 ILE B O 1
ATOM 4089 N N . GLU B 1 125 ? -6.738 32.406 19.578 1 97.62 125 GLU B N 1
ATOM 4090 C CA . GLU B 1 125 ? -8.141 32.781 19.391 1 97.62 125 GLU B CA 1
ATOM 4091 C C . GLU B 1 125 ? -8.766 31.984 18.234 1 97.62 125 GLU B C 1
ATOM 4093 O O . GLU B 1 125 ? -8.281 32.031 17.109 1 97.62 125 GLU B O 1
ATOM 4098 N N . TRP B 1 126 ? -9.836 31.375 18.469 1 97.56 126 TRP B N 1
ATOM 4099 C CA . TRP B 1 126 ? -10.438 30.469 17.5 1 97.56 126 TRP B CA 1
ATOM 4100 C C . TRP B 1 126 ? -11.508 31.172 16.688 1 97.56 126 TRP B C 1
ATOM 4102 O O . TRP B 1 126 ? -12.32 31.922 17.234 1 97.56 126 TRP B O 1
ATOM 4112 N N . ASP B 1 127 ? -11.422 30.984 15.43 1 97.56 127 ASP B N 1
ATOM 4113 C CA . ASP B 1 127 ? -12.555 31.234 14.539 1 97.56 127 ASP B CA 1
ATOM 4114 C C . ASP B 1 127 ? -13.266 29.922 14.188 1 97.56 127 ASP B C 1
ATOM 4116 O O . ASP B 1 127 ? -12.922 29.266 13.195 1 97.56 127 ASP B O 1
ATOM 4120 N N . VAL B 1 128 ? -14.258 29.656 14.969 1 96.88 128 VAL B N 1
ATOM 4121 C CA . VAL B 1 128 ? -14.914 28.344 14.867 1 96.88 128 VAL B CA 1
ATOM 4122 C C . VAL B 1 128 ? -15.945 28.375 13.742 1 96.88 128 VAL B C 1
ATOM 4124 O O . VAL B 1 128 ? -16.844 29.234 13.734 1 96.88 128 VAL B O 1
ATOM 4127 N N . LEU B 1 129 ? -15.773 27.484 12.852 1 95 129 LEU B N 1
ATOM 4128 C CA . LEU B 1 129 ? -16.688 27.359 11.727 1 95 129 LEU B CA 1
ATOM 4129 C C . LEU B 1 129 ? -17.516 26.094 11.836 1 95 129 LEU B C 1
ATOM 4131 O O . LEU B 1 129 ? -17.031 25 11.531 1 95 129 LEU B O 1
ATOM 4135 N N . GLU B 1 130 ? -18.75 26.25 12.078 1 87.5 130 GLU B N 1
ATOM 4136 C CA . GLU B 1 130 ? -19.656 25.125 12.227 1 87.5 130 GLU B CA 1
ATOM 4137 C C . GLU B 1 130 ? -20.156 24.625 10.867 1 87.5 130 GLU B C 1
ATOM 4139 O O . GLU B 1 130 ? -20.188 23.422 10.625 1 87.5 130 GLU B O 1
ATOM 4144 N N . GLU B 1 131 ? -20.5 25.578 10.086 1 84.56 131 GLU B N 1
ATOM 4145 C CA . GLU B 1 131 ? -20.969 25.219 8.75 1 84.56 131 GLU B CA 1
ATOM 4146 C C . GLU B 1 131 ? -19.812 25.172 7.758 1 84.56 131 GLU B C 1
ATOM 4148 O O . GLU B 1 131 ? -19.203 26.203 7.445 1 84.56 131 GLU B O 1
ATOM 4153 N N . PHE B 1 132 ? -19.562 23.938 7.332 1 88.31 132 PHE B N 1
ATOM 4154 C CA . PHE B 1 132 ? -18.406 23.797 6.461 1 88.31 132 PHE B CA 1
ATOM 4155 C C . PHE B 1 132 ? -18.828 23.594 5.016 1 88.31 132 PHE B C 1
ATOM 4157 O O . PHE B 1 132 ? -18.047 23.797 4.094 1 88.31 132 PHE B O 1
ATOM 4164 N N . MET B 1 133 ? -20.047 23.172 4.832 1 88.5 133 MET B N 1
ATOM 4165 C CA . MET B 1 133 ? -20.578 22.984 3.484 1 88.5 133 MET B CA 1
ATOM 4166 C C . MET B 1 133 ? -21.469 24.156 3.084 1 88.5 133 MET B C 1
ATOM 4168 O O . MET B 1 133 ? -22.188 24.703 3.92 1 88.5 133 MET B O 1
ATOM 4172 N N . ALA B 1 134 ? -21.469 24.344 1.838 1 83.5 134 ALA B N 1
ATOM 4173 C CA . ALA B 1 134 ? -22.359 25.375 1.319 1 83.5 134 ALA B CA 1
ATOM 4174 C C . ALA B 1 134 ? -23.812 24.969 1.424 1 83.5 134 ALA B C 1
ATOM 4176 O O . ALA B 1 134 ? -24.141 23.766 1.391 1 83.5 134 ALA B O 1
ATOM 4177 N N . LYS B 1 135 ? -24.688 25.859 1.593 1 80.06 135 LYS B N 1
ATOM 4178 C CA . LYS B 1 135 ? -26.109 25.609 1.833 1 80.06 135 LYS B CA 1
ATOM 4179 C C . LYS B 1 135 ? -26.734 24.844 0.671 1 80.06 135 LYS B C 1
ATOM 4181 O O . LYS B 1 135 ? -27.547 23.922 0.881 1 80.06 135 LYS B O 1
ATOM 4186 N N . ASP B 1 136 ? -26.344 25.109 -0.509 1 82.38 136 ASP B N 1
ATOM 4187 C CA . ASP B 1 136 ? -27.047 24.531 -1.646 1 82.38 136 ASP B CA 1
ATOM 4188 C C . ASP B 1 136 ? -26.125 23.656 -2.48 1 82.38 136 ASP B C 1
ATOM 4190 O O . ASP B 1 136 ? -26.406 23.375 -3.646 1 82.38 136 ASP B O 1
ATOM 4194 N N . SER B 1 137 ? -25.031 23.375 -1.879 1 82.44 137 SER B N 1
ATOM 4195 C CA . SER B 1 137 ? -24.094 22.547 -2.658 1 82.44 137 SER B CA 1
ATOM 4196 C C . SER B 1 137 ? -23.156 21.766 -1.751 1 82.44 137 SER B C 1
ATOM 4198 O O . SER B 1 137 ? -23.156 21.969 -0.534 1 82.44 137 SER B O 1
ATOM 4200 N N . GLU B 1 138 ? -22.5 20.844 -2.334 1 82.62 138 GLU B N 1
ATOM 4201 C CA . GLU B 1 138 ? -21.5 20.078 -1.606 1 82.62 138 GLU B CA 1
ATOM 4202 C C . GLU B 1 138 ? -20.141 20.781 -1.635 1 82.62 138 GLU B C 1
ATOM 4204 O O . GLU B 1 138 ? -19.125 20.188 -1.224 1 82.62 138 GLU B O 1
ATOM 4209 N N . ASP B 1 139 ? -20.25 22.031 -1.951 1 88 139 ASP B N 1
ATOM 4210 C CA . ASP B 1 139 ? -19.016 22.812 -2.041 1 88 139 ASP B CA 1
ATOM 4211 C C . ASP B 1 139 ? -18.594 23.328 -0.668 1 88 139 ASP B C 1
ATOM 4213 O O . ASP B 1 139 ? -19.375 23.297 0.28 1 88 139 ASP B O 1
ATOM 4217 N N . VAL B 1 140 ? -17.391 23.797 -0.614 1 92.5 140 VAL B N 1
ATOM 4218 C CA . VAL B 1 140 ? -16.875 24.438 0.594 1 92.5 140 VAL B CA 1
ATOM 4219 C C . VAL B 1 140 ? -17.641 25.734 0.85 1 92.5 140 VAL B C 1
ATOM 4221 O O . VAL B 1 140 ? -17.906 26.5 -0.081 1 92.5 140 VAL B O 1
ATOM 4224 N N . SER B 1 141 ? -17.969 25.984 2.094 1 92.12 141 SER B N 1
ATOM 4225 C CA . SER B 1 141 ? -18.688 27.219 2.424 1 92.12 141 SER B CA 1
ATOM 4226 C C . SER B 1 141 ? -17.797 28.438 2.227 1 92.12 141 SER B C 1
ATOM 4228 O O . SER B 1 141 ? -16.609 28.406 2.514 1 92.12 141 SER B O 1
ATOM 4230 N N . PRO B 1 142 ? -18.375 29.516 1.763 1 90.62 142 PRO B N 1
ATOM 4231 C CA . PRO B 1 142 ? -17.594 30.75 1.622 1 90.62 142 PRO B CA 1
ATOM 4232 C C . PRO B 1 142 ? -16.984 31.203 2.939 1 90.62 142 PRO B C 1
ATOM 4234 O O . PRO B 1 142 ? -15.898 31.797 2.943 1 90.62 142 PRO B O 1
ATOM 4237 N N . GLU B 1 143 ? -17.656 30.922 3.998 1 92.62 143 GLU B N 1
ATOM 4238 C CA . GLU B 1 143 ? -17.156 31.312 5.312 1 92.62 143 GLU B CA 1
ATOM 4239 C C . GLU B 1 143 ? -15.828 30.625 5.617 1 92.62 143 GLU B C 1
ATOM 4241 O O . GLU B 1 143 ? -14.914 31.234 6.164 1 92.62 143 GLU B O 1
ATOM 4246 N N . VAL B 1 144 ? -15.758 29.375 5.266 1 93.31 144 VAL B N 1
ATOM 4247 C CA . VAL B 1 144 ? -14.531 28.625 5.484 1 93.31 144 VAL B CA 1
ATOM 4248 C C . VAL B 1 144 ? -13.398 29.219 4.656 1 93.31 144 VAL B C 1
ATOM 4250 O O . VAL B 1 144 ? -12.289 29.422 5.16 1 93.31 144 VAL B O 1
ATOM 4253 N N . LEU B 1 145 ? -13.688 29.531 3.432 1 91.81 145 LEU B N 1
ATOM 4254 C CA . LEU B 1 145 ? -12.672 30.078 2.531 1 91.81 145 LEU B CA 1
ATOM 4255 C C . LEU B 1 145 ? -12.195 31.438 3.014 1 91.81 145 LEU B C 1
ATOM 4257 O O . LEU B 1 145 ? -11 31.719 3.002 1 91.81 145 LEU B O 1
ATOM 4261 N N . GLN B 1 146 ? -13.109 32.219 3.434 1 94 146 GLN B N 1
ATOM 4262 C CA . GLN B 1 146 ? -12.781 33.531 3.928 1 94 146 GLN B CA 1
ATOM 4263 C C . GLN B 1 146 ? -11.945 33.469 5.203 1 94 146 GLN B C 1
ATOM 4265 O O . GLN B 1 146 ? -10.969 34.219 5.352 1 94 146 GLN B O 1
ATOM 4270 N N . SER B 1 147 ? -12.344 32.656 6.062 1 95.31 147 SER B N 1
ATOM 4271 C CA . SER B 1 147 ? -11.633 32.5 7.328 1 95.31 147 SER B CA 1
ATOM 4272 C C . SER B 1 147 ? -10.195 32.031 7.098 1 95.31 147 SER B C 1
ATOM 4274 O O . SER B 1 147 ? -9.258 32.594 7.66 1 95.31 147 SER B O 1
ATOM 4276 N N . LEU B 1 148 ? -10.039 31.031 6.297 1 93.88 148 LEU B N 1
ATOM 4277 C CA . LEU B 1 148 ? -8.711 30.484 6.031 1 93.88 148 LEU B CA 1
ATOM 4278 C C . LEU B 1 148 ? -7.828 31.516 5.332 1 93.88 148 LEU B C 1
ATOM 4280 O O . LEU B 1 148 ? -6.621 31.562 5.578 1 93.88 148 LEU B O 1
ATOM 4284 N N . ARG B 1 149 ? -8.43 32.25 4.434 1 93.81 149 ARG B N 1
ATOM 4285 C CA . ARG B 1 149 ? -7.664 33.281 3.752 1 93.81 149 ARG B CA 1
ATOM 4286 C C . ARG B 1 149 ? -7.211 34.375 4.73 1 93.81 149 ARG B C 1
ATOM 4288 O O . ARG B 1 149 ? -6.117 34.906 4.598 1 93.81 149 ARG B O 1
ATOM 4295 N N . ALA B 1 150 ? -8.055 34.656 5.648 1 95.38 150 ALA B N 1
ATOM 4296 C CA . ALA B 1 150 ? -7.781 35.719 6.609 1 95.38 150 ALA B CA 1
ATOM 4297 C C . ALA B 1 150 ? -6.707 35.281 7.609 1 95.38 150 ALA B C 1
ATOM 4299 O O . ALA B 1 150 ? -5.805 36.062 7.926 1 95.38 150 ALA B O 1
ATOM 4300 N N . HIS B 1 151 ? -6.773 34.062 8.07 1 95.75 151 HIS B N 1
ATOM 4301 C CA . HIS B 1 151 ? -5.93 33.656 9.188 1 95.75 151 HIS B CA 1
ATOM 4302 C C . HIS B 1 151 ? -4.719 32.875 8.695 1 95.75 151 HIS B C 1
ATOM 4304 O O . HIS B 1 151 ? -3.717 32.75 9.406 1 95.75 151 HIS B O 1
ATOM 4310 N N . LYS B 1 152 ? -4.789 32.156 7.602 1 95.5 152 LYS B N 1
ATOM 4311 C CA . LYS B 1 152 ? -3.727 31.453 6.91 1 95.5 152 LYS B CA 1
ATOM 4312 C C . LYS B 1 152 ? -3.309 30.203 7.688 1 95.5 152 LYS B C 1
ATOM 4314 O O . LYS B 1 152 ? -2.342 29.531 7.324 1 95.5 152 LYS B O 1
ATOM 4319 N N . VAL B 1 153 ? -3.893 30.016 8.82 1 97.06 153 VAL B N 1
ATOM 4320 C CA . VAL B 1 153 ? -3.693 28.812 9.617 1 97.06 153 VAL B CA 1
ATOM 4321 C C . VAL B 1 153 ? -5.047 28.234 10.023 1 97.06 153 VAL B C 1
ATOM 4323 O O . VAL B 1 153 ? -5.949 28.969 10.438 1 97.06 153 VAL B O 1
ATOM 4326 N N . GLY B 1 154 ? -5.176 26.969 9.812 1 97.25 154 GLY B N 1
ATOM 4327 C CA . GLY B 1 154 ? -6.426 26.328 10.18 1 97.25 154 GLY B CA 1
ATOM 4328 C C . GLY B 1 154 ? -6.246 24.891 10.656 1 97.25 154 GLY B C 1
ATOM 4329 O O . GLY B 1 154 ? -5.223 24.266 10.375 1 97.25 154 GLY B O 1
ATOM 4330 N N . ILE B 1 155 ? -7.176 24.453 11.43 1 98.12 155 ILE B N 1
ATOM 4331 C CA . ILE B 1 155 ? -7.285 23.047 11.844 1 98.12 155 ILE B CA 1
ATOM 4332 C C . ILE B 1 155 ? -8.695 22.547 11.57 1 98.12 155 ILE B C 1
ATOM 4334 O O . ILE B 1 155 ? -9.672 23.266 11.766 1 98.12 155 ILE B O 1
ATOM 4338 N N . LYS B 1 156 ? -8.742 21.328 11.016 1 96.88 156 LYS B N 1
ATOM 4339 C CA . LYS B 1 156 ? -10.062 20.875 10.602 1 96.88 156 LYS B CA 1
ATOM 4340 C C . LYS B 1 156 ? -10.336 19.453 11.094 1 96.88 156 LYS B C 1
ATOM 4342 O O . LYS B 1 156 ? -9.414 18.641 11.211 1 96.88 156 LYS B O 1
ATOM 4347 N N . GLY B 1 157 ? -11.625 19.188 11.383 1 96.06 157 GLY B N 1
ATOM 4348 C CA . GLY B 1 157 ? -12.117 17.844 11.641 1 96.06 157 GLY B CA 1
ATOM 4349 C C . GLY B 1 157 ? -12.398 17.062 10.375 1 96.06 157 GLY B C 1
ATOM 4350 O O . GLY B 1 157 ? -12.117 17.516 9.273 1 96.06 157 GLY B O 1
ATOM 4351 N N . PRO B 1 158 ? -12.914 15.898 10.57 1 95.06 158 PRO B N 1
ATOM 4352 C CA . PRO B 1 158 ? -13.133 15.016 9.43 1 95.06 158 PRO B CA 1
ATOM 4353 C C . PRO B 1 158 ? -14.266 15.492 8.516 1 95.06 158 PRO B C 1
ATOM 4355 O O . PRO B 1 158 ? -15.281 15.992 9.008 1 95.06 158 PRO B O 1
ATOM 4358 N N . VAL B 1 159 ? -14.023 15.461 7.273 1 92.75 159 VAL B N 1
ATOM 4359 C CA . VAL B 1 159 ? -15.023 15.664 6.227 1 92.75 159 VAL B CA 1
ATOM 4360 C C . VAL B 1 159 ? -14.945 14.516 5.215 1 92.75 159 VAL B C 1
ATOM 4362 O O . VAL B 1 159 ? -13.922 14.328 4.559 1 92.75 159 VAL B O 1
ATOM 4365 N N . ASP B 1 160 ? -15.992 13.797 5 1 86.81 160 ASP B N 1
ATOM 4366 C CA . ASP B 1 160 ? -15.953 12.586 4.184 1 86.81 160 ASP B CA 1
ATOM 4367 C C . ASP B 1 160 ? -16.125 12.914 2.703 1 86.81 160 ASP B C 1
ATOM 4369 O O . ASP B 1 160 ? -15.688 12.148 1.837 1 86.81 160 ASP B O 1
ATOM 4373 N N . SER B 1 161 ? -16.703 14.023 2.43 1 84.94 161 SER B N 1
ATOM 4374 C CA . SER B 1 161 ? -16.953 14.375 1.037 1 84.94 161 SER B CA 1
ATOM 4375 C C . SER B 1 161 ? -15.656 14.602 0.277 1 84.94 161 SER B C 1
ATOM 4377 O O . SER B 1 161 ? -14.906 15.531 0.587 1 84.94 161 SER B O 1
ATOM 4379 N N . ARG B 1 162 ? -15.445 13.891 -0.749 1 77.75 162 ARG B N 1
ATOM 4380 C CA . ARG B 1 162 ? -14.25 14.023 -1.568 1 77.75 162 ARG B CA 1
ATOM 4381 C C . ARG B 1 162 ? -14.297 15.289 -2.41 1 77.75 162 ARG B C 1
ATOM 4383 O O . ARG B 1 162 ? -13.258 15.906 -2.68 1 77.75 162 ARG B O 1
ATOM 4390 N N . HIS B 1 163 ? -15.477 15.508 -2.84 1 80.88 163 HIS B N 1
ATOM 4391 C CA . HIS B 1 163 ? -15.648 16.75 -3.58 1 80.88 163 HIS B CA 1
ATOM 4392 C C . HIS B 1 163 ? -15.227 17.953 -2.744 1 80.88 163 HIS B C 1
ATOM 4394 O O . HIS B 1 163 ? -14.508 18.828 -3.232 1 80.88 163 HIS B O 1
ATOM 4400 N N . TRP B 1 164 ? -15.68 17.875 -1.533 1 89.62 164 TRP B N 1
ATOM 4401 C CA . TRP B 1 164 ? -15.328 18.969 -0.617 1 89.62 164 TRP B CA 1
ATOM 4402 C C . TRP B 1 164 ? -13.82 19.047 -0.44 1 89.62 164 TRP B C 1
ATOM 4404 O O . TRP B 1 164 ? -13.242 20.141 -0.493 1 89.62 164 TRP B O 1
ATOM 4414 N N . GLN B 1 165 ? -13.148 17.969 -0.264 1 87.06 165 GLN B N 1
ATOM 4415 C CA . GLN B 1 165 ? -11.703 17.922 -0.06 1 87.06 165 GLN B CA 1
ATOM 4416 C C . GLN B 1 165 ? -10.953 18.422 -1.293 1 87.06 165 GLN B C 1
ATOM 4418 O O . GLN B 1 165 ? -9.977 19.156 -1.173 1 87.06 165 GLN B O 1
ATOM 4423 N N . ARG B 1 166 ? -11.422 17.984 -2.342 1 82.38 166 ARG B N 1
ATOM 4424 C CA . ARG B 1 166 ? -10.797 18.406 -3.59 1 82.38 166 ARG B CA 1
ATOM 4425 C C . ARG B 1 166 ? -10.93 19.922 -3.779 1 82.38 166 ARG B C 1
ATOM 4427 O O . ARG B 1 166 ? -10 20.578 -4.262 1 82.38 166 ARG B O 1
ATOM 4434 N N . GLU B 1 167 ? -12.078 20.391 -3.486 1 86.44 167 GLU B N 1
ATOM 4435 C CA . GLU B 1 167 ? -12.344 21.812 -3.674 1 86.44 167 GLU B CA 1
ATOM 4436 C C . GLU B 1 167 ? -11.438 22.672 -2.781 1 86.44 167 GLU B C 1
ATOM 4438 O O . GLU B 1 167 ? -10.906 23.688 -3.219 1 86.44 167 GLU B O 1
ATOM 4443 N N . ILE B 1 168 ? -11.32 22.266 -1.538 1 89.31 168 ILE B N 1
ATOM 4444 C CA . ILE B 1 168 ? -10.484 23.047 -0.633 1 89.31 168 ILE B CA 1
ATOM 4445 C C . ILE B 1 168 ? -9.031 23 -1.098 1 89.31 168 ILE B C 1
ATOM 4447 O O . ILE B 1 168 ? -8.289 23.984 -0.974 1 89.31 168 ILE B O 1
ATOM 4451 N N . ARG B 1 169 ? -8.602 21.891 -1.567 1 87.88 169 ARG B N 1
ATOM 4452 C CA . ARG B 1 169 ? -7.234 21.75 -2.066 1 87.88 169 ARG B CA 1
ATOM 4453 C C . ARG B 1 169 ? -6.992 22.656 -3.266 1 87.88 169 ARG B C 1
ATOM 4455 O O . ARG B 1 169 ? -5.934 23.281 -3.371 1 87.88 169 ARG B O 1
ATOM 4462 N N . LYS B 1 170 ? -7.957 22.672 -4.094 1 84.38 170 LYS B N 1
ATOM 4463 C CA . LYS B 1 170 ? -7.844 23.484 -5.293 1 84.38 170 LYS B CA 1
ATOM 4464 C C . LYS B 1 170 ? -7.895 24.969 -4.949 1 84.38 170 LYS B C 1
ATOM 4466 O O . LYS B 1 170 ? -7.066 25.75 -5.422 1 84.38 170 LYS B O 1
ATOM 4471 N N . GLN B 1 171 ? -8.844 25.328 -4.176 1 86.62 171 GLN B N 1
ATOM 4472 C CA . GLN B 1 171 ? -9.07 26.734 -3.871 1 86.62 171 GLN B CA 1
ATOM 4473 C C . GLN B 1 171 ? -7.914 27.312 -3.057 1 86.62 171 GLN B C 1
ATOM 4475 O O . GLN B 1 171 ? -7.59 28.5 -3.182 1 86.62 171 GLN B O 1
ATOM 4480 N N . PHE B 1 172 ? -7.27 26.469 -2.328 1 89.25 172 PHE B N 1
ATOM 4481 C CA . PHE B 1 172 ? -6.191 26.953 -1.477 1 89.25 172 PHE B CA 1
ATOM 4482 C C . PHE B 1 172 ? -4.84 26.453 -1.977 1 89.25 172 PHE B C 1
ATOM 4484 O O . PHE B 1 172 ? -3.832 26.562 -1.276 1 89.25 172 PHE B O 1
ATOM 4491 N N . ALA B 1 173 ? -4.836 25.844 -3.064 1 88.19 173 ALA B N 1
ATOM 4492 C CA . ALA B 1 173 ? -3.625 25.375 -3.736 1 88.19 173 ALA B CA 1
ATOM 4493 C C . ALA B 1 173 ? -2.768 24.531 -2.799 1 88.19 173 ALA B C 1
ATOM 4495 O O . ALA B 1 173 ? -1.571 24.781 -2.643 1 88.19 173 ALA B O 1
ATOM 4496 N N . GLN B 1 174 ? -3.436 23.688 -2.178 1 93.19 174 GLN B N 1
ATOM 4497 C CA . GLN B 1 174 ? -2.713 22.781 -1.292 1 93.19 174 GLN B CA 1
ATOM 4498 C C . GLN B 1 174 ? -1.976 21.703 -2.088 1 93.19 174 GLN B C 1
ATOM 4500 O O . GLN B 1 174 ? -2.551 20.672 -2.424 1 93.19 174 GLN B O 1
ATOM 4505 N N . PHE B 1 175 ? -0.679 21.828 -2.24 1 93.38 175 PHE B N 1
ATOM 4506 C CA . PHE B 1 175 ? 0.011 21 -3.223 1 93.38 175 PHE B CA 1
ATOM 4507 C C . PHE B 1 175 ? 0.662 19.797 -2.555 1 93.38 175 PHE B C 1
ATOM 4509 O O . PHE B 1 175 ? 0.966 18.797 -3.217 1 93.38 175 PHE B O 1
ATOM 4516 N N . ALA B 1 176 ? 0.878 19.906 -1.266 1 96.31 176 ALA B N 1
ATOM 4517 C CA . ALA B 1 176 ? 1.529 18.797 -0.579 1 96.31 176 ALA B CA 1
ATOM 4518 C C . ALA B 1 176 ? 0.852 18.5 0.756 1 96.31 176 ALA B C 1
ATOM 4520 O O . ALA B 1 176 ? 0.301 19.406 1.391 1 96.31 176 ALA B O 1
ATOM 4521 N N . TYR B 1 177 ? 0.824 17.312 1.115 1 96.88 177 TYR B N 1
ATOM 4522 C CA . TYR B 1 177 ? 0.402 16.875 2.445 1 96.88 177 TYR B CA 1
ATOM 4523 C C . TYR B 1 177 ? 1.552 16.219 3.195 1 96.88 177 TYR B C 1
ATOM 4525 O O . TYR B 1 177 ? 2.215 15.328 2.666 1 96.88 177 TYR B O 1
ATOM 4533 N N . VAL B 1 178 ? 1.75 16.656 4.406 1 97.94 178 VAL B N 1
ATOM 4534 C CA . VAL B 1 178 ? 2.82 16.125 5.246 1 97.94 178 VAL B CA 1
ATOM 4535 C C . VAL B 1 178 ? 2.223 15.312 6.391 1 97.94 178 VAL B C 1
ATOM 4537 O O . VAL B 1 178 ? 1.384 15.805 7.145 1 97.94 178 VAL B O 1
ATOM 4540 N N . SER B 1 179 ? 2.59 14.094 6.449 1 97.25 179 SER B N 1
ATOM 4541 C CA . SER B 1 179 ? 2.193 13.219 7.547 1 97.25 179 SER B CA 1
ATOM 4542 C C . SER B 1 179 ? 3.387 12.852 8.422 1 97.25 179 SER B C 1
ATOM 4544 O O . SER B 1 179 ? 4.418 12.406 7.914 1 97.25 179 SER B O 1
ATOM 4546 N N . LEU B 1 180 ? 3.266 13.047 9.68 1 97.06 180 LEU B N 1
ATOM 4547 C CA . LEU B 1 180 ? 4.324 12.703 10.617 1 97.06 180 LEU B CA 1
ATOM 4548 C C . LEU B 1 180 ? 3.969 11.438 11.398 1 97.06 180 LEU B C 1
ATOM 4550 O O . LEU B 1 180 ? 3.182 11.492 12.352 1 97.06 180 LEU B O 1
ATOM 4554 N N . CYS B 1 181 ? 4.566 10.367 11.008 1 94.25 181 CYS B N 1
ATOM 4555 C CA . CYS B 1 181 ? 4.266 9.078 11.609 1 94.25 181 CYS B CA 1
ATOM 4556 C C . CYS B 1 181 ? 5.391 8.633 12.547 1 94.25 181 CYS B C 1
ATOM 4558 O O . CYS B 1 181 ? 6.531 8.469 12.109 1 94.25 181 CYS B O 1
ATOM 4560 N N . SER B 1 182 ? 5.059 8.484 13.766 1 92.5 182 SER B N 1
ATOM 4561 C CA . SER B 1 182 ? 6.066 8.047 14.727 1 92.5 182 SER B CA 1
ATOM 4562 C C . SER B 1 182 ? 5.469 7.125 15.781 1 92.5 182 SER B C 1
ATOM 4564 O O . SER B 1 182 ? 4.273 7.207 16.078 1 92.5 182 SER B O 1
ATOM 4566 N N . HIS B 1 183 ? 6.309 6.375 16.312 1 91.38 183 HIS B N 1
ATOM 4567 C CA . HIS B 1 183 ? 5.934 5.422 17.344 1 91.38 183 HIS B CA 1
ATOM 4568 C C . HIS B 1 183 ? 5.48 6.141 18.609 1 91.38 183 HIS B C 1
ATOM 4570 O O . HIS B 1 183 ? 6.07 7.148 19 1 91.38 183 HIS B O 1
ATOM 4576 N N . ILE B 1 184 ? 4.387 5.621 19.172 1 91.62 184 ILE B N 1
ATOM 4577 C CA . ILE B 1 184 ? 3.914 6.078 20.484 1 91.62 184 ILE B CA 1
ATOM 4578 C C . ILE B 1 184 ? 4.047 4.949 21.5 1 91.62 184 ILE B C 1
ATOM 4580 O O . ILE B 1 184 ? 3.357 3.932 21.406 1 91.62 184 ILE B O 1
ATOM 4584 N N . GLU B 1 185 ? 4.906 5.184 22.453 1 90.5 185 GLU B N 1
ATOM 4585 C CA . GLU B 1 185 ? 5.098 4.184 23.5 1 90.5 185 GLU B CA 1
ATOM 4586 C C . GLU B 1 185 ? 3.809 3.945 24.266 1 90.5 185 GLU B C 1
ATOM 4588 O O . GLU B 1 185 ? 3.135 4.895 24.672 1 90.5 185 GLU B O 1
ATOM 4593 N N . GLY B 1 186 ? 3.463 2.729 24.453 1 88.75 186 GLY B N 1
ATOM 4594 C CA . GLY B 1 186 ? 2.232 2.381 25.141 1 88.75 186 GLY B CA 1
ATOM 4595 C C . GLY B 1 186 ? 1.147 1.875 24.219 1 88.75 186 GLY B C 1
ATOM 4596 O O . GLY B 1 186 ? 0.206 1.209 24.656 1 88.75 186 GLY B O 1
ATOM 4597 N N . LEU B 1 187 ? 1.261 2.352 23.047 1 85.19 187 LEU B N 1
ATOM 4598 C CA . LEU B 1 187 ? 0.361 1.784 22.047 1 85.19 187 LEU B CA 1
ATOM 4599 C C . LEU B 1 187 ? 0.941 0.502 21.453 1 85.19 187 LEU B C 1
ATOM 4601 O O . LEU B 1 187 ? 2.152 0.404 21.25 1 85.19 187 LEU B O 1
ATOM 4605 N N . ASP B 1 188 ? 0.158 -0.514 21.391 1 68.88 188 ASP B N 1
ATOM 4606 C CA . ASP B 1 188 ? 0.59 -1.814 20.875 1 68.88 188 ASP B CA 1
ATOM 4607 C C . ASP B 1 188 ? 0.891 -1.752 19.391 1 68.88 188 ASP B C 1
ATOM 4609 O O . ASP B 1 188 ? -0.022 -1.614 18.562 1 68.88 188 ASP B O 1
ATOM 4613 N N . SER B 1 189 ? 2.076 -1.466 19.062 1 69.31 189 SER B N 1
ATOM 4614 C CA . SER B 1 189 ? 2.498 -1.58 17.672 1 69.31 189 SER B CA 1
ATOM 4615 C C . SER B 1 189 ? 3.564 -2.656 17.5 1 69.31 189 SER B C 1
ATOM 4617 O O . SER B 1 189 ? 4.484 -2.76 18.312 1 69.31 189 SER B O 1
ATOM 4619 N N . PRO B 1 190 ? 3.156 -3.502 16.562 1 64.81 190 PRO B N 1
ATOM 4620 C CA . PRO B 1 190 ? 4.148 -4.562 16.359 1 64.81 190 PRO B CA 1
ATOM 4621 C C . PRO B 1 190 ? 5.473 -4.039 15.805 1 64.81 190 PRO B C 1
ATOM 4623 O O . PRO B 1 190 ? 6.434 -4.797 15.672 1 64.81 190 PRO B O 1
ATOM 4626 N N . TYR B 1 191 ? 5.371 -2.758 15.797 1 71.62 191 TYR B N 1
ATOM 4627 C CA . TYR B 1 191 ? 6.555 -2.191 15.164 1 71.62 191 TYR B CA 1
ATOM 4628 C C . TYR B 1 191 ? 7.418 -1.46 16.188 1 71.62 191 TYR B C 1
ATOM 4630 O O . TYR B 1 191 ? 6.91 -0.946 17.188 1 71.62 191 TYR B O 1
ATOM 4638 N N . GLY B 1 192 ? 8.648 -1.657 16.359 1 72.31 192 GLY B N 1
ATOM 4639 C CA . GLY B 1 192 ? 9.578 -0.935 17.219 1 72.31 192 GLY B CA 1
ATOM 4640 C C . GLY B 1 192 ? 9.57 0.563 16.969 1 72.31 192 GLY B C 1
ATOM 4641 O O . GLY B 1 192 ? 8.57 1.115 16.516 1 72.31 192 GLY B O 1
ATOM 4642 N N . ALA B 1 193 ? 10.453 1.233 17.422 1 82.81 193 ALA B N 1
ATOM 4643 C CA . ALA B 1 193 ? 10.594 2.68 17.281 1 82.81 193 ALA B CA 1
ATOM 4644 C C . ALA B 1 193 ? 10.766 3.07 15.812 1 82.81 193 ALA B C 1
ATOM 4646 O O . ALA B 1 193 ? 11.531 2.441 15.086 1 82.81 193 ALA B O 1
ATOM 4647 N N . PHE B 1 194 ? 9.875 3.916 15.383 1 89.62 194 PHE B N 1
ATOM 4648 C CA . PHE B 1 194 ? 10.016 4.457 14.031 1 89.62 194 PHE B CA 1
ATOM 4649 C C . PHE B 1 194 ? 9.586 5.918 13.992 1 89.62 194 PHE B C 1
ATOM 4651 O O . PHE B 1 194 ? 8.859 6.379 14.867 1 89.62 194 PHE B O 1
ATOM 4658 N N . ASP B 1 195 ? 10.125 6.676 13.133 1 94.31 195 ASP B N 1
ATOM 4659 C CA . ASP B 1 195 ? 9.82 8.078 12.852 1 94.31 195 ASP B CA 1
ATOM 4660 C C . ASP B 1 195 ? 9.961 8.383 11.367 1 94.31 195 ASP B C 1
ATOM 4662 O O . ASP B 1 195 ? 11.062 8.648 10.883 1 94.31 195 ASP B O 1
ATOM 4666 N N . VAL B 1 196 ? 8.797 8.406 10.734 1 95.81 196 VAL B N 1
ATOM 4667 C CA . VAL B 1 196 ? 8.82 8.57 9.289 1 95.81 196 VAL B CA 1
ATOM 4668 C C . VAL B 1 196 ? 7.91 9.727 8.883 1 95.81 196 VAL B C 1
ATOM 4670 O O . VAL B 1 196 ? 6.812 9.875 9.43 1 95.81 196 VAL B O 1
ATOM 4673 N N . VAL B 1 197 ? 8.414 10.547 8.016 1 97.75 197 VAL B N 1
ATOM 4674 C CA . VAL B 1 197 ? 7.613 11.625 7.449 1 97.75 197 VAL B CA 1
ATOM 4675 C C . VAL B 1 197 ? 7.223 11.273 6.012 1 97.75 197 VAL B C 1
ATOM 4677 O O . VAL B 1 197 ? 8.086 10.953 5.191 1 97.75 197 VAL B O 1
ATOM 4680 N N . ILE B 1 198 ? 5.957 11.328 5.77 1 97.62 198 ILE B N 1
ATOM 4681 C CA . ILE B 1 198 ? 5.469 11.055 4.422 1 97.62 198 ILE B CA 1
ATOM 4682 C C . ILE B 1 198 ? 4.961 12.352 3.789 1 97.62 198 ILE B C 1
ATOM 4684 O O . ILE B 1 198 ? 4.078 13.016 4.34 1 97.62 198 ILE B O 1
ATOM 4688 N N . ILE B 1 199 ? 5.52 12.703 2.652 1 98.06 199 ILE B N 1
ATOM 4689 C CA . ILE B 1 199 ? 5.082 13.875 1.9 1 98.06 199 ILE B CA 1
ATOM 4690 C C . ILE B 1 199 ? 4.469 13.438 0.571 1 98.06 199 ILE B C 1
ATOM 4692 O O . ILE B 1 199 ? 5.102 12.711 -0.2 1 98.06 199 ILE B O 1
ATOM 4696 N N . ARG B 1 200 ? 3.318 13.875 0.379 1 96.06 200 ARG B N 1
ATOM 4697 C CA . ARG B 1 200 ? 2.586 13.43 -0.805 1 96.06 200 ARG B CA 1
ATOM 4698 C C . ARG B 1 200 ? 2.123 14.625 -1.636 1 96.06 200 ARG B C 1
ATOM 4700 O O . ARG B 1 200 ? 1.713 15.648 -1.086 1 96.06 200 ARG B O 1
ATOM 4707 N N . ASP B 1 201 ? 2.197 14.391 -2.982 1 94.56 201 ASP B N 1
ATOM 4708 C CA . ASP B 1 201 ? 1.554 15.328 -3.898 1 94.56 201 ASP B CA 1
ATOM 4709 C C . ASP B 1 201 ? 0.034 15.258 -3.775 1 94.56 201 ASP B C 1
ATOM 4711 O O . ASP B 1 201 ? -0.549 14.172 -3.801 1 94.56 201 ASP B O 1
ATOM 4715 N N . GLN B 1 202 ? -0.597 16.453 -3.682 1 91.5 202 GLN B N 1
ATOM 4716 C CA . GLN B 1 202 ? -2.041 16.453 -3.469 1 91.5 202 GLN B CA 1
ATOM 4717 C C . GLN B 1 202 ? -2.77 17.047 -4.676 1 91.5 202 GLN B C 1
ATOM 4719 O O . GLN B 1 202 ? -4 17.062 -4.715 1 91.5 202 GLN B O 1
ATOM 4724 N N . MET B 1 203 ? -2.086 17.469 -5.602 1 86.12 203 MET B N 1
ATOM 4725 C CA . MET B 1 203 ? -2.756 18.219 -6.656 1 86.12 203 MET B CA 1
ATOM 4726 C C . MET B 1 203 ? -2.754 17.438 -7.969 1 86.12 203 MET B C 1
ATOM 4728 O O . MET B 1 203 ? -3.717 17.5 -8.734 1 86.12 203 MET B O 1
ATOM 4732 N N . GLU B 1 204 ? -1.679 16.812 -8.188 1 89.19 204 GLU B N 1
ATOM 4733 C CA . GLU B 1 204 ? -1.575 16.094 -9.453 1 89.19 204 GLU B CA 1
ATOM 4734 C C . GLU B 1 204 ? -1.502 14.578 -9.219 1 89.19 204 GLU B C 1
ATOM 4736 O O . GLU B 1 204 ? -1.866 14.102 -8.141 1 89.19 204 GLU B O 1
ATOM 4741 N N . GLY B 1 205 ? -1.35 13.852 -10.266 1 88.12 205 GLY B N 1
ATOM 4742 C CA . GLY B 1 205 ? -1.289 12.406 -10.156 1 88.12 205 GLY B CA 1
ATOM 4743 C C . GLY B 1 205 ? -2.607 11.727 -10.477 1 88.12 205 GLY B C 1
ATOM 4744 O O . GLY B 1 205 ? -3.344 12.172 -11.359 1 88.12 205 GLY B O 1
ATOM 4745 N N . ASP B 1 206 ? -2.834 10.719 -9.734 1 83.56 206 ASP B N 1
ATOM 4746 C CA . ASP B 1 206 ? -4.004 9.875 -9.969 1 83.56 206 ASP B CA 1
ATOM 4747 C C . ASP B 1 206 ? -5.281 10.562 -9.484 1 83.56 206 ASP B C 1
ATOM 4749 O O . ASP B 1 206 ? -6.387 10.172 -9.875 1 83.56 206 ASP B O 1
ATOM 4753 N N . TYR B 1 207 ? -5.121 11.594 -8.75 1 75.62 207 TYR B N 1
ATOM 4754 C CA . TYR B 1 207 ? -6.277 12.227 -8.117 1 75.62 207 TYR B CA 1
ATOM 4755 C C . TYR B 1 207 ? -6.699 13.477 -8.875 1 75.62 207 TYR B C 1
ATOM 4757 O O . TYR B 1 207 ? -7.367 14.352 -8.312 1 75.62 207 TYR B O 1
ATOM 4765 N N . SER B 1 208 ? -6.289 13.523 -10.133 1 75.75 208 SER B N 1
ATOM 4766 C CA . SER B 1 208 ? -6.617 14.695 -10.938 1 75.75 208 SER B CA 1
ATOM 4767 C C . SER B 1 208 ? -8.109 14.75 -11.266 1 75.75 208 SER B C 1
ATOM 4769 O O . SER B 1 208 ? -8.625 15.789 -11.672 1 75.75 208 SER B O 1
ATOM 4771 N N . GLY B 1 209 ? -8.781 13.602 -11.102 1 74.19 209 GLY B N 1
ATOM 4772 C CA . GLY B 1 209 ? -10.219 13.555 -11.289 1 74.19 209 GLY B CA 1
ATOM 4773 C C . GLY B 1 209 ? -10.641 13.578 -12.742 1 74.19 209 GLY B C 1
ATOM 4774 O O . GLY B 1 209 ? -11.789 13.883 -13.062 1 74.19 209 GLY B O 1
ATOM 4775 N N . ILE B 1 210 ? -9.703 13.273 -13.641 1 81.75 210 ILE B N 1
ATOM 4776 C CA . ILE B 1 210 ? -10 13.281 -15.07 1 81.75 210 ILE B CA 1
ATOM 4777 C C . ILE B 1 210 ? -10.344 11.867 -15.531 1 81.75 210 ILE B C 1
ATOM 4779 O O . ILE B 1 210 ? -9.469 11 -15.586 1 81.75 210 ILE B O 1
ATOM 4783 N N . GLU B 1 211 ? -11.578 11.695 -15.805 1 89.38 211 GLU B N 1
ATOM 4784 C CA . GLU B 1 211 ? -12.062 10.398 -16.25 1 89.38 211 GLU B CA 1
ATOM 4785 C C . GLU B 1 211 ? -12.969 10.539 -17.469 1 89.38 211 GLU B C 1
ATOM 4787 O O . GLU B 1 211 ? -13.648 11.555 -17.641 1 89.38 211 GLU B O 1
ATOM 4792 N N . HIS B 1 212 ? -12.906 9.539 -18.344 1 89.19 212 HIS B N 1
ATOM 4793 C CA . HIS B 1 212 ? -13.719 9.539 -19.562 1 89.19 212 HIS B CA 1
ATOM 4794 C C . HIS B 1 212 ? -14.266 8.148 -19.859 1 89.19 212 HIS B C 1
ATOM 4796 O O . HIS B 1 212 ? -13.602 7.148 -19.594 1 89.19 212 HIS B O 1
ATOM 4802 N N . ARG B 1 213 ? -15.484 8.18 -20.328 1 89.06 213 ARG B N 1
ATOM 4803 C CA . ARG B 1 213 ? -15.992 7.004 -21.031 1 89.06 213 ARG B CA 1
ATOM 4804 C C . ARG B 1 213 ? -15.688 7.082 -22.516 1 89.06 213 ARG B C 1
ATOM 4806 O O . ARG B 1 213 ? -16.312 7.852 -23.25 1 89.06 213 ARG B O 1
ATOM 4813 N N . VAL B 1 214 ? -14.781 6.273 -22.984 1 85.88 214 VAL B N 1
ATOM 4814 C CA . VAL B 1 214 ? -14.328 6.359 -24.375 1 85.88 214 VAL B CA 1
ATOM 4815 C C . VAL B 1 214 ? -15.406 5.805 -25.312 1 85.88 214 VAL B C 1
ATOM 4817 O O . VAL B 1 214 ? -15.82 6.473 -26.25 1 85.88 214 VAL B O 1
ATOM 4820 N N . VAL B 1 215 ? -15.789 4.652 -25.047 1 85.75 215 VAL B N 1
ATOM 4821 C CA . VAL B 1 215 ? -16.922 3.959 -25.656 1 85.75 215 VAL B CA 1
ATOM 4822 C C . VAL B 1 215 ? -17.641 3.125 -24.594 1 85.75 215 VAL B C 1
ATOM 4824 O O . VAL B 1 215 ? -17.125 2.926 -23.5 1 85.75 215 VAL B O 1
ATOM 4827 N N . PRO B 1 216 ? -18.828 2.775 -24.969 1 87.88 216 PRO B N 1
ATOM 4828 C CA . PRO B 1 216 ? -19.5 1.954 -23.969 1 87.88 216 PRO B CA 1
ATOM 4829 C C . PRO B 1 216 ? -18.672 0.761 -23.5 1 87.88 216 PRO B C 1
ATOM 4831 O O . PRO B 1 216 ? -18.172 0.002 -24.344 1 87.88 216 PRO B O 1
ATOM 4834 N N . GLY B 1 217 ? -18.531 0.754 -22.219 1 89.56 217 GLY B N 1
ATOM 4835 C CA . GLY B 1 217 ? -17.812 -0.381 -21.656 1 89.56 217 GLY B CA 1
ATOM 4836 C C . GLY B 1 217 ? -16.328 -0.135 -21.5 1 89.56 217 GLY B C 1
ATOM 4837 O O . GLY B 1 217 ? -15.602 -0.982 -20.969 1 89.56 217 GLY B O 1
ATOM 4838 N N . VAL B 1 218 ? -15.898 0.97 -21.969 1 91.62 218 VAL B N 1
ATOM 4839 C CA . VAL B 1 218 ? -14.484 1.282 -21.859 1 91.62 218 VAL B CA 1
ATOM 4840 C C . VAL B 1 218 ? -14.297 2.605 -21.109 1 91.62 218 VAL B C 1
ATOM 4842 O O . VAL B 1 218 ? -14.68 3.664 -21.609 1 91.62 218 VAL B O 1
ATOM 4845 N N . MET B 1 219 ? -13.758 2.523 -19.922 1 93.44 219 MET B N 1
ATOM 4846 C CA . MET B 1 219 ? -13.516 3.688 -19.078 1 93.44 219 MET B CA 1
ATOM 4847 C C . MET B 1 219 ? -12.023 3.986 -18.969 1 93.44 219 MET B C 1
ATOM 4849 O O . MET B 1 219 ? -11.195 3.074 -19.047 1 93.44 219 MET B O 1
ATOM 4853 N N . GLN B 1 220 ? -11.734 5.281 -18.828 1 93 220 GLN B N 1
ATOM 4854 C CA . GLN B 1 220 ? -10.336 5.668 -18.656 1 93 220 GLN B CA 1
ATOM 4855 C C . GLN B 1 220 ? -10.188 6.734 -17.578 1 93 220 GLN B C 1
ATOM 4857 O O . GLN B 1 220 ? -11.047 7.609 -17.438 1 93 220 GLN B O 1
ATOM 4862 N N . THR B 1 221 ? -9.18 6.613 -16.797 1 90.88 221 THR B N 1
ATOM 4863 C CA . THR B 1 221 ? -8.727 7.637 -15.859 1 90.88 221 THR B CA 1
ATOM 4864 C C . THR B 1 221 ? -7.336 8.141 -16.25 1 90.88 221 THR B C 1
ATOM 4866 O O . THR B 1 221 ? -6.461 7.352 -16.609 1 90.88 221 THR B O 1
ATOM 4869 N N . ILE B 1 222 ? -7.191 9.43 -16.188 1 90.38 222 ILE B N 1
ATOM 4870 C CA . ILE B 1 222 ? -5.93 10.023 -16.609 1 90.38 222 ILE B CA 1
ATOM 4871 C C . ILE B 1 222 ? -5.125 10.461 -15.391 1 90.38 222 ILE B C 1
ATOM 4873 O O . ILE B 1 222 ? -5.629 11.203 -14.539 1 90.38 222 ILE B O 1
ATOM 4877 N N . LYS B 1 223 ? -3.996 9.961 -15.266 1 91.38 223 LYS B N 1
ATOM 4878 C CA . LYS B 1 223 ? -2.986 10.445 -14.328 1 91.38 223 LYS B CA 1
ATOM 4879 C C . LYS B 1 223 ? -2.127 11.539 -14.953 1 91.38 223 LYS B C 1
ATOM 4881 O O . LYS B 1 223 ? -1.573 11.352 -16.047 1 91.38 223 LYS B O 1
ATOM 4886 N N . VAL B 1 224 ? -2.002 12.695 -14.273 1 92.56 224 VAL B N 1
ATOM 4887 C CA . VAL B 1 224 ? -1.266 13.812 -14.844 1 92.56 224 VAL B CA 1
ATOM 4888 C C . VAL B 1 224 ? -0.064 14.148 -13.969 1 92.56 224 VAL B C 1
ATOM 4890 O O . VAL B 1 224 ? -0.141 14.055 -12.742 1 92.56 224 VAL B O 1
ATOM 4893 N N . SER B 1 225 ? 1.037 14.438 -14.594 1 93.81 225 SER B N 1
ATOM 4894 C CA . SER B 1 225 ? 2.227 14.969 -13.938 1 93.81 225 SER B CA 1
ATOM 4895 C C . SER B 1 225 ? 2.822 16.125 -14.727 1 93.81 225 SER B C 1
ATOM 4897 O O . SER B 1 225 ? 3.178 15.969 -15.891 1 93.81 225 SER B O 1
ATOM 4899 N N . THR B 1 226 ? 2.906 17.297 -14.133 1 94.94 226 THR B N 1
ATOM 4900 C CA . THR B 1 226 ? 3.543 18.438 -14.766 1 94.94 226 THR B CA 1
ATOM 4901 C C . THR B 1 226 ? 4.914 18.703 -14.156 1 94.94 226 THR B C 1
ATOM 4903 O O . THR B 1 226 ? 5.117 18.5 -12.961 1 94.94 226 THR B O 1
ATOM 4906 N N . THR B 1 227 ? 5.762 19.203 -15 1 96.44 227 THR B N 1
ATOM 4907 C CA . THR B 1 227 ? 7.102 19.516 -14.523 1 96.44 227 THR B CA 1
ATOM 4908 C C . THR B 1 227 ? 7.055 20.594 -13.445 1 96.44 227 THR B C 1
ATOM 4910 O O . THR B 1 227 ? 7.789 20.531 -12.453 1 96.44 227 THR B O 1
ATOM 4913 N N . ALA B 1 228 ? 6.238 21.562 -13.586 1 95 228 ALA B N 1
ATOM 4914 C CA . ALA B 1 228 ? 6.094 22.641 -12.609 1 95 228 ALA B CA 1
ATOM 4915 C C . ALA B 1 228 ? 5.605 22.109 -11.273 1 95 228 ALA B C 1
ATOM 4917 O O . ALA B 1 228 ? 6.125 22.469 -10.219 1 95 228 ALA B O 1
ATOM 4918 N N . GLY B 1 229 ? 4.57 21.297 -11.32 1 93.75 229 GLY B N 1
ATOM 4919 C CA . GLY B 1 229 ? 4.047 20.719 -10.094 1 93.75 229 GLY B CA 1
ATOM 4920 C C . GLY B 1 229 ? 5.043 19.812 -9.391 1 93.75 229 GLY B C 1
ATOM 4921 O O . GLY B 1 229 ? 5.191 19.891 -8.164 1 93.75 229 GLY B O 1
ATOM 4922 N N . ALA B 1 230 ? 5.719 18.984 -10.172 1 96.12 230 ALA B N 1
ATOM 4923 C CA . ALA B 1 230 ? 6.723 18.078 -9.617 1 96.12 230 ALA B CA 1
ATOM 4924 C C . ALA B 1 230 ? 7.879 18.859 -9 1 96.12 230 ALA B C 1
ATOM 4926 O O . ALA B 1 230 ? 8.375 18.5 -7.926 1 96.12 230 ALA B O 1
ATOM 4927 N N . SER B 1 231 ? 8.273 19.906 -9.641 1 97.12 231 SER B N 1
ATOM 4928 C CA . SER B 1 231 ? 9.367 20.734 -9.148 1 97.12 231 SER B CA 1
ATOM 4929 C C . SER B 1 231 ? 8.992 21.422 -7.844 1 97.12 231 SER B C 1
ATOM 4931 O O . SER B 1 231 ? 9.828 21.578 -6.953 1 97.12 231 SER B O 1
ATOM 4933 N N . ARG B 1 232 ? 7.797 21.875 -7.754 1 95.5 232 ARG B N 1
ATOM 4934 C CA . ARG B 1 232 ? 7.316 22.516 -6.535 1 95.5 232 ARG B CA 1
ATOM 4935 C C . ARG B 1 232 ? 7.387 21.562 -5.348 1 95.5 232 ARG B C 1
ATOM 4937 O O . ARG B 1 232 ? 7.82 21.953 -4.258 1 95.5 232 ARG B O 1
ATOM 4944 N N . ILE B 1 233 ? 6.973 20.359 -5.531 1 96.38 233 ILE B N 1
ATOM 4945 C CA . ILE B 1 233 ? 7.02 19.344 -4.473 1 96.38 233 ILE B CA 1
ATOM 4946 C C . ILE B 1 233 ? 8.469 19.047 -4.109 1 96.38 233 ILE B C 1
ATOM 4948 O O . ILE B 1 233 ? 8.805 18.922 -2.928 1 96.38 233 ILE B O 1
ATOM 4952 N N . ALA B 1 234 ? 9.289 18.953 -5.137 1 97.88 234 ALA B N 1
ATOM 4953 C CA . ALA B 1 234 ? 10.703 18.656 -4.906 1 97.88 234 ALA B CA 1
ATOM 4954 C C . ALA B 1 234 ? 11.359 19.734 -4.066 1 97.88 234 ALA B C 1
ATOM 4956 O O . ALA B 1 234 ? 12.047 19.438 -3.084 1 97.88 234 ALA B O 1
ATOM 4957 N N . GLN B 1 235 ? 11.133 20.922 -4.43 1 97.62 235 GLN B N 1
ATOM 4958 C CA . GLN B 1 235 ? 11.703 22.016 -3.668 1 97.62 235 GLN B CA 1
ATOM 4959 C C . GLN B 1 235 ? 11.219 22 -2.221 1 97.62 235 GLN B C 1
ATOM 4961 O O . GLN B 1 235 ? 12.016 22.172 -1.294 1 97.62 235 GLN B O 1
ATOM 4966 N N . PHE B 1 236 ? 10.031 21.812 -2.039 1 97.31 236 PHE B N 1
ATOM 4967 C CA . PHE B 1 236 ? 9.453 21.812 -0.701 1 97.31 236 PHE B CA 1
ATOM 4968 C C . PHE B 1 236 ? 10.07 20.703 0.15 1 97.31 236 PHE B C 1
ATOM 4970 O O . PHE B 1 236 ? 10.422 20.938 1.31 1 97.31 236 PHE B O 1
ATOM 4977 N N . VAL B 1 237 ? 10.125 19.484 -0.402 1 98.06 237 VAL B N 1
ATOM 4978 C CA . VAL B 1 237 ? 10.57 18.328 0.373 1 98.06 237 VAL B CA 1
ATOM 4979 C C . VAL B 1 237 ? 12.016 18.531 0.82 1 98.06 237 VAL B C 1
ATOM 4981 O O . VAL B 1 237 ? 12.367 18.219 1.96 1 98.06 237 VAL B O 1
ATOM 4984 N N . PHE B 1 238 ? 12.852 19.031 -0.019 1 98.31 238 PHE B N 1
ATOM 4985 C CA . PHE B 1 238 ? 14.25 19.25 0.349 1 98.31 238 PHE B CA 1
ATOM 4986 C C . PHE B 1 238 ? 14.375 20.375 1.36 1 98.31 238 PHE B C 1
ATOM 4988 O O . PHE B 1 238 ? 15.148 20.281 2.316 1 98.31 238 PHE B O 1
ATOM 4995 N N . ASP B 1 239 ? 13.594 21.422 1.158 1 97 239 ASP B N 1
ATOM 4996 C CA . ASP B 1 239 ? 13.555 22.484 2.15 1 97 239 ASP B CA 1
ATOM 4997 C C . ASP B 1 239 ? 13.102 21.969 3.51 1 97 239 ASP B C 1
ATOM 4999 O O . ASP B 1 239 ? 13.672 22.328 4.543 1 97 239 ASP B O 1
ATOM 5003 N N . TYR B 1 240 ? 12.102 21.188 3.465 1 97.25 240 TYR B N 1
ATOM 5004 C CA . TYR B 1 240 ? 11.578 20.594 4.688 1 97.25 240 TYR B CA 1
ATOM 5005 C C . TYR B 1 240 ? 12.656 19.781 5.402 1 97.25 240 TYR B C 1
ATOM 5007 O O . TYR B 1 240 ? 12.82 19.891 6.621 1 97.25 240 TYR B O 1
ATOM 5015 N N . ALA B 1 241 ? 13.32 18.891 4.648 1 97.81 241 ALA B N 1
ATOM 5016 C CA . ALA B 1 241 ? 14.336 18.016 5.23 1 97.81 241 ALA B CA 1
ATOM 5017 C C . ALA B 1 241 ? 15.445 18.828 5.891 1 97.81 241 ALA B C 1
ATOM 5019 O O . ALA B 1 241 ? 15.875 18.516 7.004 1 97.81 241 ALA B O 1
ATOM 5020 N N . VAL B 1 242 ? 15.883 19.875 5.238 1 97.12 242 VAL B N 1
ATOM 5021 C CA . VAL B 1 242 ? 16.953 20.703 5.77 1 97.12 242 VAL B CA 1
ATOM 5022 C C . VAL B 1 242 ? 16.453 21.438 7.016 1 97.12 242 VAL B C 1
ATOM 5024 O O . VAL B 1 242 ? 17.141 21.453 8.047 1 97.12 242 VAL B O 1
ATOM 5027 N N . LYS B 1 243 ? 15.297 21.969 6.949 1 95.19 243 LYS B N 1
ATOM 5028 C CA . LYS B 1 243 ? 14.734 22.75 8.039 1 95.19 243 LYS B CA 1
ATOM 5029 C C . LYS B 1 243 ? 14.531 21.906 9.289 1 95.19 243 LYS B C 1
ATOM 5031 O O . LYS B 1 243 ? 14.695 22.391 10.406 1 95.19 243 LYS B O 1
ATOM 5036 N N . HIS B 1 244 ? 14.188 20.703 9.094 1 95.56 244 HIS B N 1
ATOM 5037 C CA . HIS B 1 244 ? 13.844 19.844 10.227 1 95.56 244 HIS B CA 1
ATOM 5038 C C . HIS B 1 244 ? 14.969 18.875 10.539 1 95.56 244 HIS B C 1
ATOM 5040 O O . HIS B 1 244 ? 14.773 17.891 11.273 1 95.56 244 HIS B O 1
ATOM 5046 N N . ASN B 1 245 ? 16.094 19.016 9.977 1 95.69 245 ASN B N 1
ATOM 5047 C CA . ASN B 1 245 ? 17.297 18.234 10.219 1 95.69 245 ASN B CA 1
ATOM 5048 C C . ASN B 1 245 ? 17.094 16.75 9.945 1 95.69 245 ASN B C 1
ATOM 5050 O O . ASN B 1 245 ? 17.469 15.906 10.75 1 95.69 245 ASN B O 1
ATOM 5054 N N . ARG B 1 246 ? 16.344 16.531 8.867 1 97.12 246 ARG B N 1
ATOM 5055 C CA . ARG B 1 246 ? 16.219 15.164 8.383 1 97.12 246 ARG B CA 1
ATOM 5056 C C . ARG B 1 246 ? 17.406 14.781 7.516 1 97.12 246 ARG B C 1
ATOM 5058 O O . ARG B 1 246 ? 18.016 15.633 6.863 1 97.12 246 ARG B O 1
ATOM 5065 N N . LYS B 1 247 ? 17.672 13.461 7.449 1 96.38 247 LYS B N 1
ATOM 5066 C CA . LYS B 1 247 ? 18.953 13.047 6.875 1 96.38 247 LYS B CA 1
ATOM 5067 C C . LYS B 1 247 ? 18.75 12.383 5.516 1 96.38 247 LYS B C 1
ATOM 5069 O O . LYS B 1 247 ? 19.672 12.336 4.699 1 96.38 247 LYS B O 1
ATOM 5074 N N . ARG B 1 248 ? 17.641 11.898 5.289 1 97.69 248 ARG B N 1
ATOM 5075 C CA . ARG B 1 248 ? 17.453 11.086 4.09 1 97.69 248 ARG B CA 1
ATOM 5076 C C . ARG B 1 248 ? 16.078 11.32 3.477 1 97.69 248 ARG B C 1
ATOM 5078 O O . ARG B 1 248 ? 15.078 11.406 4.195 1 97.69 248 ARG B O 1
ATOM 5085 N N . ILE B 1 249 ? 16.094 11.508 2.154 1 98.25 249 ILE B N 1
ATOM 5086 C CA . ILE B 1 249 ? 14.852 11.594 1.382 1 98.25 249 ILE B CA 1
ATOM 5087 C C . ILE B 1 249 ? 14.766 10.414 0.42 1 98.25 249 ILE B C 1
ATOM 5089 O O . ILE B 1 249 ? 15.695 10.164 -0.357 1 98.25 249 ILE B O 1
ATOM 5093 N N . THR B 1 250 ? 13.719 9.68 0.514 1 98.25 250 THR B N 1
ATOM 5094 C CA . THR B 1 250 ? 13.453 8.586 -0.414 1 98.25 250 THR B CA 1
ATOM 5095 C C . THR B 1 250 ? 12.242 8.898 -1.286 1 98.25 250 THR B C 1
ATOM 5097 O O . THR B 1 250 ? 11.141 9.094 -0.775 1 98.25 250 THR B O 1
ATOM 5100 N N . VAL B 1 251 ? 12.453 8.945 -2.586 1 98.31 251 VAL B N 1
ATOM 5101 C CA . VAL B 1 251 ? 11.336 9.109 -3.504 1 98.31 251 VAL B CA 1
ATOM 5102 C C . VAL B 1 251 ? 10.812 7.746 -3.941 1 98.31 251 VAL B C 1
ATOM 5104 O O . VAL B 1 251 ? 11.57 6.922 -4.461 1 98.31 251 VAL B O 1
ATOM 5107 N N . ALA B 1 252 ? 9.562 7.516 -3.656 1 97.31 252 ALA B N 1
ATOM 5108 C CA . ALA B 1 252 ? 8.898 6.293 -4.09 1 97.31 252 ALA B CA 1
ATOM 5109 C C . ALA B 1 252 ? 8.188 6.496 -5.426 1 97.31 252 ALA B C 1
ATOM 5111 O O . ALA B 1 252 ? 7.387 7.426 -5.574 1 97.31 252 ALA B O 1
ATOM 5112 N N . HIS B 1 253 ? 8.477 5.609 -6.371 1 94.31 253 HIS B N 1
ATOM 5113 C CA . HIS B 1 253 ? 7.914 5.777 -7.707 1 94.31 253 HIS B CA 1
ATOM 5114 C C . HIS B 1 253 ? 7.746 4.434 -8.406 1 94.31 253 HIS B C 1
ATOM 5116 O O . HIS B 1 253 ? 8.125 3.395 -7.867 1 94.31 253 HIS B O 1
ATOM 5122 N N . LYS B 1 254 ? 7.078 4.457 -9.438 1 90.56 254 LYS B N 1
ATOM 5123 C CA . LYS B 1 254 ? 6.973 3.318 -10.352 1 90.56 254 LYS B CA 1
ATOM 5124 C C . LYS B 1 254 ? 7.359 3.713 -11.773 1 90.56 254 LYS B C 1
ATOM 5126 O O . LYS B 1 254 ? 6.621 3.428 -12.719 1 90.56 254 LYS B O 1
ATOM 5131 N N . ALA B 1 255 ? 8.477 4.301 -11.961 1 90.06 255 ALA B N 1
ATOM 5132 C CA . ALA B 1 255 ? 8.906 4.836 -13.25 1 90.06 255 ALA B CA 1
ATOM 5133 C C . ALA B 1 255 ? 9.297 3.713 -14.211 1 90.06 255 ALA B C 1
ATOM 5135 O O . ALA B 1 255 ? 9.438 3.936 -15.414 1 90.06 255 ALA B O 1
ATOM 5136 N N . ASN B 1 256 ? 9.422 2.555 -13.672 1 81.38 256 ASN B N 1
ATOM 5137 C CA . ASN B 1 256 ? 9.648 1.407 -14.547 1 81.38 256 ASN B CA 1
ATOM 5138 C C . ASN B 1 256 ? 8.398 1.033 -15.328 1 81.38 256 ASN B C 1
ATOM 5140 O O . ASN B 1 256 ? 8.484 0.429 -16.391 1 81.38 256 ASN B O 1
ATOM 5144 N N . ILE B 1 257 ? 7.32 1.4 -14.75 1 80.31 257 ILE B N 1
ATOM 5145 C CA . ILE B 1 257 ? 6.047 1.104 -15.398 1 80.31 257 ILE B CA 1
ATOM 5146 C C . ILE B 1 257 ? 5.488 2.371 -16.031 1 80.31 257 ILE B C 1
ATOM 5148 O O . ILE B 1 257 ? 5.07 2.355 -17.203 1 80.31 257 ILE B O 1
ATOM 5152 N N . MET B 1 258 ? 5.469 3.361 -15.211 1 88.25 258 MET B N 1
ATOM 5153 C CA . MET B 1 258 ? 5.012 4.664 -15.68 1 88.25 258 MET B CA 1
ATOM 5154 C C . MET B 1 258 ? 6.188 5.594 -15.938 1 88.25 258 MET B C 1
ATOM 5156 O O . MET B 1 258 ? 6.477 6.48 -15.133 1 88.25 258 MET B O 1
ATOM 5160 N N . ARG B 1 259 ? 6.66 5.512 -17.078 1 87.31 259 ARG B N 1
ATOM 5161 C CA . ARG B 1 259 ? 7.926 6.145 -17.438 1 87.31 259 ARG B CA 1
ATOM 5162 C C . ARG B 1 259 ? 7.762 7.656 -17.562 1 87.31 259 ARG B C 1
ATOM 5164 O O . ARG B 1 259 ? 8.672 8.414 -17.234 1 87.31 259 ARG B O 1
ATOM 5171 N N . MET B 1 260 ? 6.629 8.055 -17.984 1 91.12 260 MET B N 1
ATOM 5172 C CA . MET B 1 260 ? 6.473 9.477 -18.281 1 91.12 260 MET B CA 1
ATOM 5173 C C . MET B 1 260 ? 6.02 10.242 -17.047 1 91.12 260 MET B C 1
ATOM 5175 O O . MET B 1 260 ? 6.703 11.164 -16.594 1 91.12 260 MET B O 1
ATOM 5179 N N . THR B 1 261 ? 4.914 9.797 -16.484 1 92.69 261 THR B N 1
ATOM 5180 C CA . THR B 1 261 ? 4.398 10.547 -15.344 1 92.69 261 THR B CA 1
ATOM 5181 C C . THR B 1 261 ? 5.316 10.398 -14.133 1 92.69 261 THR B C 1
ATOM 5183 O O . THR B 1 261 ? 5.801 11.391 -13.586 1 92.69 261 THR B O 1
ATOM 5186 N N . ASP B 1 262 ? 5.602 9.211 -13.766 1 94.19 262 ASP B N 1
ATOM 5187 C CA . ASP B 1 262 ? 6.5 9 -12.633 1 94.19 262 ASP B CA 1
ATOM 5188 C C . ASP B 1 262 ? 7.926 9.43 -12.977 1 94.19 262 ASP B C 1
ATOM 5190 O O . ASP B 1 262 ? 8.664 9.883 -12.102 1 94.19 262 ASP B O 1
ATOM 5194 N N . GLY B 1 263 ? 8.266 9.227 -14.227 1 94.5 263 GLY B N 1
ATOM 5195 C CA . GLY B 1 263 ? 9.578 9.703 -14.648 1 94.5 263 GLY B CA 1
ATOM 5196 C C . GLY B 1 263 ? 9.742 11.203 -14.484 1 94.5 263 GLY B C 1
ATOM 5197 O O . GLY B 1 263 ? 10.797 11.672 -14.039 1 94.5 263 GLY B O 1
ATOM 5198 N N . ASN B 1 264 ? 8.742 11.906 -14.891 1 95.69 264 ASN B N 1
ATOM 5199 C CA . ASN B 1 264 ? 8.766 13.359 -14.719 1 95.69 264 ASN B CA 1
ATOM 5200 C C . ASN B 1 264 ? 8.914 13.75 -13.258 1 95.69 264 ASN B C 1
ATOM 5202 O O . ASN B 1 264 ? 9.695 14.648 -12.93 1 95.69 264 ASN B O 1
ATOM 5206 N N . PHE B 1 265 ? 8.195 13.117 -12.414 1 96.31 265 PHE B N 1
ATOM 5207 C CA . PHE B 1 265 ? 8.281 13.367 -10.977 1 96.31 265 PHE B CA 1
ATOM 5208 C C . PHE B 1 265 ? 9.672 13.055 -10.453 1 96.31 265 PHE B C 1
ATOM 5210 O O . PHE B 1 265 ? 10.242 13.836 -9.688 1 96.31 265 PHE B O 1
ATOM 5217 N N . LEU B 1 266 ? 10.195 11.961 -10.898 1 96.88 266 LEU B N 1
ATOM 5218 C CA . LEU B 1 266 ? 11.523 11.508 -10.484 1 96.88 266 LEU B CA 1
ATOM 5219 C C . LEU B 1 266 ? 12.602 12.484 -10.945 1 96.88 266 LEU B C 1
ATOM 5221 O O . LEU B 1 266 ? 13.539 12.773 -10.203 1 96.88 266 LEU B O 1
ATOM 5225 N N . GLU B 1 267 ? 12.492 12.945 -12.117 1 97 267 GLU B N 1
ATOM 5226 C CA . GLU B 1 267 ? 13.469 13.891 -12.648 1 97 267 GLU B CA 1
ATOM 5227 C C . GLU B 1 267 ? 13.484 15.188 -11.852 1 97 267 GLU B C 1
ATOM 5229 O O . GLU B 1 267 ? 14.539 15.781 -11.633 1 97 267 GLU B O 1
ATOM 5234 N N . ALA B 1 268 ? 12.32 15.641 -11.523 1 97.12 268 ALA B N 1
ATOM 5235 C CA . ALA B 1 268 ? 12.242 16.828 -10.688 1 97.12 268 ALA B CA 1
ATOM 5236 C C . ALA B 1 268 ? 12.953 16.625 -9.352 1 97.12 268 ALA B C 1
ATOM 5238 O O . ALA B 1 268 ? 13.664 17.5 -8.875 1 97.12 268 ALA B O 1
ATOM 5239 N N . MET B 1 269 ? 12.742 15.484 -8.773 1 97.81 269 MET B N 1
ATOM 5240 C CA . MET B 1 269 ? 13.391 15.148 -7.508 1 97.81 269 MET B CA 1
ATOM 5241 C C . MET B 1 269 ? 14.906 15.094 -7.664 1 97.81 269 MET B C 1
ATOM 5243 O O . MET B 1 269 ? 15.641 15.602 -6.816 1 97.81 269 MET B O 1
ATOM 5247 N N . ARG B 1 270 ? 15.359 14.531 -8.734 1 97.69 270 ARG B N 1
ATOM 5248 C CA . ARG B 1 270 ? 16.797 14.43 -9.016 1 97.69 270 ARG B CA 1
ATOM 5249 C C . ARG B 1 270 ? 17.422 15.812 -9.164 1 97.69 270 ARG B C 1
ATOM 5251 O O . ARG B 1 270 ? 18.5 16.078 -8.648 1 97.69 270 ARG B O 1
ATOM 5258 N N . ALA B 1 271 ? 16.719 16.578 -9.93 1 97.75 271 ALA B N 1
ATOM 5259 C CA . ALA B 1 271 ? 17.219 17.938 -10.164 1 97.75 271 ALA B CA 1
ATOM 5260 C C . ALA B 1 271 ? 17.391 18.688 -8.844 1 97.75 271 ALA B C 1
ATOM 5262 O O . ALA B 1 271 ? 18.391 19.391 -8.648 1 97.75 271 ALA B O 1
ATOM 5263 N N . GLU B 1 272 ? 16.438 18.547 -7.98 1 97.94 272 GLU B N 1
ATOM 5264 C CA . GLU B 1 272 ? 16.516 19.234 -6.691 1 97.94 272 GLU B CA 1
ATOM 5265 C C . GLU B 1 272 ? 17.578 18.609 -5.801 1 97.94 272 GLU B C 1
ATOM 5267 O O . GLU B 1 272 ? 18.25 19.312 -5.039 1 97.94 272 GLU B O 1
ATOM 5272 N N . ALA B 1 273 ? 17.703 17.328 -5.836 1 97.81 273 ALA B N 1
ATOM 5273 C CA . ALA B 1 273 ? 18.719 16.625 -5.047 1 97.81 273 ALA B CA 1
ATOM 5274 C C . ALA B 1 273 ? 20.109 17.141 -5.355 1 97.81 273 ALA B C 1
ATOM 5276 O O . ALA B 1 273 ? 20.953 17.219 -4.461 1 97.81 273 ALA B O 1
ATOM 5277 N N . GLU B 1 274 ? 20.375 17.469 -6.551 1 97.31 274 GLU B N 1
ATOM 5278 C CA . GLU B 1 274 ? 21.672 17.969 -6.973 1 97.31 274 GLU B CA 1
ATOM 5279 C C . GLU B 1 274 ? 22.031 19.266 -6.262 1 97.31 274 GLU B C 1
ATOM 5281 O O . GLU B 1 274 ? 23.203 19.547 -6 1 97.31 274 GLU B O 1
ATOM 5286 N N . LYS B 1 275 ? 21.078 20 -5.898 1 96.88 275 LYS B N 1
ATOM 5287 C CA . LYS B 1 275 ? 21.297 21.266 -5.227 1 96.88 275 LYS B CA 1
ATOM 5288 C C . LYS B 1 275 ? 21.547 21.062 -3.734 1 96.88 275 LYS B C 1
ATOM 5290 O O . LYS B 1 275 ? 22.016 21.984 -3.051 1 96.88 275 LYS B O 1
ATOM 5295 N N . HIS B 1 276 ? 21.25 19.844 -3.268 1 96.94 276 HIS B N 1
ATOM 5296 C CA . HIS B 1 276 ? 21.297 19.625 -1.828 1 96.94 276 HIS B CA 1
ATOM 5297 C C . HIS B 1 276 ? 22.219 18.438 -1.483 1 96.94 276 HIS B C 1
ATOM 5299 O O . HIS B 1 276 ? 22 17.766 -0.478 1 96.94 276 HIS B O 1
ATOM 5305 N N . VAL B 1 277 ? 23.188 18.109 -2.205 1 93.44 277 VAL B N 1
ATOM 5306 C CA . VAL B 1 277 ? 24.031 16.922 -2.102 1 93.44 277 VAL B CA 1
ATOM 5307 C C . VAL B 1 277 ? 24.75 16.922 -0.754 1 93.44 277 VAL B C 1
ATOM 5309 O O . VAL B 1 277 ? 25 15.859 -0.187 1 93.44 277 VAL B O 1
ATOM 5312 N N . ASP B 1 278 ? 24.969 18 -0.139 1 93.88 278 ASP B N 1
ATOM 5313 C CA . ASP B 1 278 ? 25.734 18.094 1.1 1 93.88 278 ASP B CA 1
ATOM 5314 C C . ASP B 1 278 ? 24.812 18.078 2.318 1 93.88 278 ASP B C 1
ATOM 5316 O O . ASP B 1 278 ? 25.266 17.891 3.447 1 93.88 278 ASP B O 1
ATOM 5320 N N . ASP B 1 279 ? 23.594 18.172 2.066 1 94.75 279 ASP B N 1
ATOM 5321 C CA . ASP B 1 279 ? 22.656 18.375 3.174 1 94.75 279 ASP B CA 1
ATOM 5322 C C . ASP B 1 279 ? 21.906 17.094 3.5 1 94.75 279 ASP B C 1
ATOM 5324 O O . ASP B 1 279 ? 21.625 16.812 4.664 1 94.75 279 ASP B O 1
ATOM 5328 N N . VAL B 1 280 ? 21.516 16.422 2.42 1 96.31 280 VAL B N 1
ATOM 5329 C CA . VAL B 1 280 ? 20.609 15.289 2.617 1 96.31 280 VAL B CA 1
ATOM 5330 C C . VAL B 1 280 ? 20.984 14.148 1.675 1 96.31 280 VAL B C 1
ATOM 5332 O O . VAL B 1 280 ? 21.406 14.383 0.542 1 96.31 280 VAL B O 1
ATOM 5335 N N . ILE B 1 281 ? 20.828 12.938 2.152 1 97.62 281 ILE B N 1
ATOM 5336 C CA . ILE B 1 281 ? 21 11.75 1.325 1 97.62 281 ILE B CA 1
ATOM 5337 C C . ILE B 1 281 ? 19.734 11.5 0.512 1 97.62 281 ILE B C 1
ATOM 5339 O O . ILE B 1 281 ? 18.641 11.438 1.066 1 97.62 281 ILE B O 1
ATOM 5343 N N . PHE B 1 282 ? 19.984 11.477 -0.857 1 97.81 282 PHE B N 1
ATOM 5344 C CA . PHE B 1 282 ? 18.844 11.25 -1.749 1 97.81 282 PHE B CA 1
ATOM 5345 C C . PHE B 1 282 ? 18.844 9.812 -2.271 1 97.81 282 PHE B C 1
ATOM 5347 O O . PHE B 1 282 ? 19.875 9.336 -2.777 1 97.81 282 PHE B O 1
ATOM 5354 N N . GLU B 1 283 ? 17.609 9.141 -2.102 1 97.25 283 GLU B N 1
ATOM 5355 C CA . GLU B 1 283 ? 17.438 7.766 -2.568 1 97.25 283 GLU B CA 1
ATOM 5356 C C . GLU B 1 283 ? 16.172 7.625 -3.424 1 97.25 283 GLU B C 1
ATOM 5358 O O . GLU B 1 283 ? 15.141 8.227 -3.119 1 97.25 283 GLU B O 1
ATOM 5363 N N . GLU B 1 284 ? 16.359 6.828 -4.504 1 96.44 284 GLU B N 1
ATOM 5364 C CA . GLU B 1 284 ? 15.227 6.438 -5.34 1 96.44 284 GLU B CA 1
ATOM 5365 C C . GLU B 1 284 ? 14.875 4.965 -5.145 1 96.44 284 GLU B C 1
ATOM 5367 O O . GLU B 1 284 ? 15.766 4.109 -5.145 1 96.44 284 GLU B O 1
ATOM 5372 N N . ARG B 1 285 ? 13.609 4.773 -4.949 1 95.25 285 ARG B N 1
ATOM 5373 C CA . ARG B 1 285 ? 13.172 3.393 -4.781 1 95.25 285 ARG B CA 1
ATOM 5374 C C . ARG B 1 285 ? 11.805 3.172 -5.418 1 95.25 285 ARG B C 1
ATOM 5376 O O . ARG B 1 285 ? 10.984 4.094 -5.48 1 95.25 285 ARG B O 1
ATOM 5383 N N . TYR B 1 286 ? 11.625 1.925 -5.84 1 92.25 286 TYR B N 1
ATOM 5384 C CA . TYR B 1 286 ? 10.297 1.553 -6.301 1 92.25 286 TYR B CA 1
ATOM 5385 C C . TYR B 1 286 ? 9.312 1.5 -5.141 1 92.25 286 TYR B C 1
ATOM 5387 O O . TYR B 1 286 ? 9.695 1.203 -4.004 1 92.25 286 TYR B O 1
ATOM 5395 N N . LEU B 1 287 ? 8.078 1.767 -5.473 1 93.62 287 LEU B N 1
ATOM 5396 C CA . LEU B 1 287 ? 7.027 1.807 -4.469 1 93.62 287 LEU B CA 1
ATOM 5397 C C . LEU B 1 287 ? 6.988 0.509 -3.668 1 93.62 287 LEU B C 1
ATOM 5399 O O . LEU B 1 287 ? 6.887 0.536 -2.439 1 93.62 287 LEU B O 1
ATOM 5403 N N . ASP B 1 288 ? 7.117 -0.585 -4.352 1 87.94 288 ASP B N 1
ATOM 5404 C CA . ASP B 1 288 ? 7.055 -1.885 -3.689 1 87.94 288 ASP B CA 1
ATOM 5405 C C . ASP B 1 288 ? 8.164 -2.027 -2.648 1 87.94 288 ASP B C 1
ATOM 5407 O O . ASP B 1 288 ? 7.926 -2.529 -1.548 1 87.94 288 ASP B O 1
ATOM 5411 N N . THR B 1 289 ? 9.25 -1.591 -3.039 1 88.19 289 THR B N 1
ATOM 5412 C CA . THR B 1 289 ? 10.391 -1.667 -2.137 1 88.19 289 THR B CA 1
ATOM 5413 C C . THR B 1 289 ? 10.203 -0.738 -0.94 1 88.19 289 THR B C 1
ATOM 5415 O O . THR B 1 289 ? 10.609 -1.064 0.177 1 88.19 289 THR B O 1
ATOM 5418 N N . CYS B 1 290 ? 9.625 0.378 -1.187 1 93.62 290 CYS B N 1
ATOM 5419 C CA . CYS B 1 290 ? 9.359 1.328 -0.112 1 93.62 290 CYS B CA 1
ATOM 5420 C C . CYS B 1 290 ? 8.352 0.761 0.882 1 93.62 290 CYS B C 1
ATOM 5422 O O . CYS B 1 290 ? 8.508 0.924 2.094 1 93.62 290 CYS B O 1
ATOM 5424 N N . ILE B 1 291 ? 7.387 0.152 0.348 1 91.5 291 ILE B N 1
ATOM 5425 C CA . ILE B 1 291 ? 6.367 -0.457 1.196 1 91.5 291 ILE B CA 1
ATOM 5426 C C . ILE B 1 291 ? 7 -1.531 2.076 1 91.5 291 ILE B C 1
ATOM 5428 O O . ILE B 1 291 ? 6.797 -1.547 3.293 1 91.5 291 ILE B O 1
ATOM 5432 N N . LEU B 1 292 ? 7.773 -2.314 1.497 1 85.88 292 LEU B N 1
ATOM 5433 C CA . LEU B 1 292 ? 8.43 -3.375 2.258 1 85.88 292 LEU B CA 1
ATOM 5434 C C . LEU B 1 292 ? 9.367 -2.791 3.309 1 85.88 292 LEU B C 1
ATOM 5436 O O . LEU B 1 292 ? 9.445 -3.303 4.43 1 85.88 292 LEU B O 1
ATOM 5440 N N . ARG B 1 293 ? 10.023 -1.808 2.936 1 87.81 293 ARG B N 1
ATOM 5441 C CA . ARG B 1 293 ? 10.953 -1.18 3.863 1 87.81 293 ARG B CA 1
ATOM 5442 C C . ARG B 1 293 ? 10.227 -0.624 5.082 1 87.81 293 ARG B C 1
ATOM 5444 O O . ARG B 1 293 ? 10.688 -0.781 6.215 1 87.81 293 ARG B O 1
ATOM 5451 N N . ILE B 1 294 ? 9.195 0.009 4.844 1 87.88 294 ILE B N 1
ATOM 5452 C CA . ILE B 1 294 ? 8.438 0.588 5.949 1 87.88 294 ILE B CA 1
ATOM 5453 C C . ILE B 1 294 ? 7.906 -0.525 6.852 1 87.88 294 ILE B C 1
ATOM 5455 O O . ILE B 1 294 ? 7.859 -0.373 8.07 1 87.88 294 ILE B O 1
ATOM 5459 N N . LEU B 1 295 ? 7.609 -1.624 6.281 1 81.12 295 LEU B N 1
ATOM 5460 C CA . LEU B 1 295 ? 6.996 -2.719 7.027 1 81.12 295 LEU B CA 1
ATOM 5461 C C . LEU B 1 295 ? 8.047 -3.498 7.809 1 81.12 295 LEU B C 1
ATOM 5463 O O . LEU B 1 295 ? 7.793 -3.941 8.93 1 81.12 295 LEU B O 1
ATOM 5467 N N . VAL B 1 296 ? 9.172 -3.611 7.184 1 77.94 296 VAL B N 1
ATOM 5468 C CA . VAL B 1 296 ? 10.125 -4.566 7.738 1 77.94 296 VAL B CA 1
ATOM 5469 C C . VAL B 1 296 ? 11.234 -3.816 8.469 1 77.94 296 VAL B C 1
ATOM 5471 O O . VAL B 1 296 ? 11.766 -4.305 9.469 1 77.94 296 VAL B O 1
ATOM 5474 N N . LYS B 1 297 ? 11.586 -2.633 7.934 1 83.94 297 LYS B N 1
ATOM 5475 C CA . LYS B 1 297 ? 12.672 -1.853 8.516 1 83.94 297 LYS B CA 1
ATOM 5476 C C . LYS B 1 297 ? 12.297 -0.376 8.617 1 83.94 297 LYS B C 1
ATOM 5478 O O . LYS B 1 297 ? 13 0.483 8.086 1 83.94 297 LYS B O 1
ATOM 5483 N N . PRO B 1 298 ? 11.328 -0.107 9.398 1 86.31 298 PRO B N 1
ATOM 5484 C CA . PRO B 1 298 ? 10.859 1.278 9.461 1 86.31 298 PRO B CA 1
ATOM 5485 C C . PRO B 1 298 ? 11.914 2.236 10.016 1 86.31 298 PRO B C 1
ATOM 5487 O O . PRO B 1 298 ? 11.844 3.441 9.766 1 86.31 298 PRO B O 1
ATOM 5490 N N . GLU B 1 299 ? 12.883 1.759 10.805 1 87.69 299 GLU B N 1
ATOM 5491 C CA . GLU B 1 299 ? 13.922 2.6 11.391 1 87.69 299 GLU B CA 1
ATOM 5492 C C . GLU B 1 299 ? 14.828 3.182 10.312 1 87.69 299 GLU B C 1
ATOM 5494 O O . GLU B 1 299 ? 15.539 4.16 10.555 1 87.69 299 GLU B O 1
ATOM 5499 N N . LYS B 1 300 ? 14.766 2.582 9.156 1 89.56 300 LYS B N 1
ATOM 5500 C CA . LYS B 1 300 ? 15.609 3.053 8.055 1 89.56 300 LYS B CA 1
ATOM 5501 C C . LYS B 1 300 ? 14.898 4.121 7.234 1 89.56 300 LYS B C 1
ATOM 5503 O O . LYS B 1 300 ? 15.5 4.73 6.344 1 89.56 300 LYS B O 1
ATOM 5508 N N . CYS B 1 301 ? 13.711 4.344 7.578 1 94.5 301 CYS B N 1
ATOM 5509 C CA . CYS B 1 301 ? 12.93 5.336 6.848 1 94.5 301 CYS B CA 1
ATOM 5510 C C . CYS B 1 301 ? 13.008 6.699 7.527 1 94.5 301 CYS B C 1
ATOM 5512 O O . CYS B 1 301 ? 13.047 6.785 8.758 1 94.5 301 CYS B O 1
ATOM 5514 N N . ASP B 1 302 ? 13.117 7.719 6.762 1 97.19 302 ASP B N 1
ATOM 5515 C CA . ASP B 1 302 ? 13.188 9.086 7.273 1 97.19 302 ASP B CA 1
ATOM 5516 C C . ASP B 1 302 ? 12.133 9.969 6.609 1 97.19 302 ASP B C 1
ATOM 5518 O O . ASP B 1 302 ? 10.969 9.961 7 1 97.19 302 ASP B O 1
ATOM 5522 N N . VAL B 1 303 ? 12.445 10.539 5.492 1 98.25 303 VAL B N 1
ATOM 5523 C CA . VAL B 1 303 ? 11.461 11.281 4.715 1 98.25 303 VAL B CA 1
ATOM 5524 C C . VAL B 1 303 ? 11.156 10.539 3.416 1 98.25 303 VAL B C 1
ATOM 5526 O O . VAL B 1 303 ? 12.062 10.242 2.639 1 98.25 303 VAL B O 1
ATOM 5529 N N . MET B 1 304 ? 9.922 10.266 3.248 1 98.06 304 MET B N 1
ATOM 5530 C CA . MET B 1 304 ? 9.484 9.625 2.012 1 98.06 304 MET B CA 1
ATOM 5531 C C . MET B 1 304 ? 8.547 10.539 1.231 1 98.06 304 MET B C 1
ATOM 5533 O O . MET B 1 304 ? 7.676 11.188 1.815 1 98.06 304 MET B O 1
ATOM 5537 N N . VAL B 1 305 ? 8.797 10.602 -0.058 1 98.31 305 VAL B N 1
ATOM 5538 C CA . VAL B 1 305 ? 7.977 11.469 -0.897 1 98.31 305 VAL B CA 1
ATOM 5539 C C . VAL B 1 305 ? 7.496 10.695 -2.127 1 98.31 305 VAL B C 1
ATOM 5541 O O . VAL B 1 305 ? 8.211 9.836 -2.641 1 98.31 305 VAL B O 1
ATOM 5544 N N . SER B 1 306 ? 6.32 10.938 -2.482 1 96.75 306 SER B N 1
ATOM 5545 C CA . SER B 1 306 ? 5.781 10.297 -3.678 1 96.75 306 SER B CA 1
ATOM 5546 C C . SER B 1 306 ? 4.621 11.094 -4.258 1 96.75 306 SER B C 1
ATOM 5548 O O . SER B 1 306 ? 4.215 12.109 -3.691 1 96.75 306 SER B O 1
ATOM 5550 N N . SER B 1 307 ? 4.156 10.656 -5.422 1 92.56 307 SER B N 1
ATOM 5551 C CA . SER B 1 307 ? 2.959 11.211 -6.043 1 92.56 307 SER B CA 1
ATOM 5552 C C . SER B 1 307 ? 1.711 10.867 -5.238 1 92.56 307 SER B C 1
ATOM 5554 O O . SER B 1 307 ? 1.797 10.211 -4.199 1 92.56 307 SER B O 1
ATOM 5556 N N . SER B 1 308 ? 0.56 11.258 -5.695 1 89.25 308 SER B N 1
ATOM 5557 C CA . SER B 1 308 ? -0.672 11.312 -4.918 1 89.25 308 SER B CA 1
ATOM 5558 C C . SER B 1 308 ? -1.08 9.93 -4.422 1 89.25 308 SER B C 1
ATOM 5560 O O . SER B 1 308 ? -1.07 9.664 -3.219 1 89.25 308 SER B O 1
ATOM 5562 N N . MET B 1 309 ? -1.196 8.992 -5.246 1 90 309 MET B N 1
ATOM 5563 C CA . MET B 1 309 ? -1.693 7.68 -4.844 1 90 309 MET B CA 1
ATOM 5564 C C . MET B 1 309 ? -0.642 6.922 -4.039 1 90 309 MET B C 1
ATOM 5566 O O . MET B 1 309 ? -0.956 6.324 -3.01 1 90 309 MET B O 1
ATOM 5570 N N . TYR B 1 310 ? 0.547 6.984 -4.449 1 93.62 310 TYR B N 1
ATOM 5571 C CA . TYR B 1 310 ? 1.628 6.289 -3.762 1 93.62 310 TYR B CA 1
ATOM 5572 C C . TYR B 1 310 ? 1.827 6.848 -2.357 1 93.62 310 TYR B C 1
ATOM 5574 O O . TYR B 1 310 ? 2.021 6.094 -1.403 1 93.62 310 TYR B O 1
ATOM 5582 N N . GLY B 1 311 ? 1.761 8.141 -2.363 1 94.12 311 GLY B N 1
ATOM 5583 C CA . GLY B 1 311 ? 1.876 8.773 -1.06 1 94.12 311 GLY B CA 1
ATOM 5584 C C . GLY B 1 311 ? 0.749 8.406 -0.114 1 94.12 311 GLY B C 1
ATOM 5585 O O . GLY B 1 311 ? 0.967 8.25 1.089 1 94.12 311 GLY B O 1
ATOM 5586 N N . ASP B 1 312 ? -0.35 8.32 -0.622 1 91.56 312 ASP B N 1
ATOM 5587 C CA . ASP B 1 312 ? -1.503 7.914 0.178 1 91.56 312 ASP B CA 1
ATOM 5588 C C . ASP B 1 312 ? -1.318 6.504 0.735 1 91.56 312 ASP B C 1
ATOM 5590 O O . ASP B 1 312 ? -1.62 6.246 1.902 1 91.56 312 ASP B O 1
ATOM 5594 N N . VAL B 1 313 ? -0.864 5.645 -0.072 1 92.88 313 VAL B N 1
ATOM 5595 C CA . VAL B 1 313 ? -0.616 4.266 0.34 1 92.88 313 VAL B CA 1
ATOM 5596 C C . VAL B 1 313 ? 0.426 4.242 1.456 1 92.88 313 VAL B C 1
ATOM 5598 O O . VAL B 1 313 ? 0.234 3.578 2.479 1 92.88 313 VAL B O 1
ATOM 5601 N N . LEU B 1 314 ? 1.453 4.953 1.256 1 94.69 314 LEU B N 1
ATOM 5602 C CA . LEU B 1 314 ? 2.529 4.984 2.24 1 94.69 314 LEU B CA 1
ATOM 5603 C C . LEU B 1 314 ? 2.047 5.578 3.559 1 94.69 314 LEU B C 1
ATOM 5605 O O . LEU B 1 314 ? 2.396 5.082 4.633 1 94.69 314 LEU B O 1
ATOM 5609 N N . ARG B 1 315 ? 1.304 6.566 3.412 1 92.56 315 ARG B N 1
ATOM 5610 C CA . ARG B 1 315 ? 0.761 7.219 4.598 1 92.56 315 ARG B CA 1
ATOM 5611 C C . ARG B 1 315 ? -0.129 6.266 5.391 1 92.56 315 ARG B C 1
ATOM 5613 O O . ARG B 1 315 ? -0.069 6.23 6.621 1 92.56 315 ARG B O 1
ATOM 5620 N N . VAL B 1 316 ? -0.941 5.578 4.727 1 90.94 316 VAL B N 1
ATOM 5621 C CA . VAL B 1 316 ? -1.868 4.66 5.375 1 90.94 316 VAL B CA 1
ATOM 5622 C C . VAL B 1 316 ? -1.089 3.549 6.074 1 90.94 316 VAL B C 1
ATOM 5624 O O . VAL B 1 316 ? -1.426 3.156 7.195 1 90.94 316 VAL B O 1
ATOM 5627 N N . ILE B 1 317 ? -0.089 3.08 5.387 1 90.06 317 ILE B N 1
ATOM 5628 C CA . ILE B 1 317 ? 0.739 2.033 5.977 1 90.06 317 ILE B CA 1
ATOM 5629 C C . ILE B 1 317 ? 1.449 2.574 7.215 1 90.06 317 ILE B C 1
ATOM 5631 O O . ILE B 1 317 ? 1.357 1.99 8.297 1 90.06 317 ILE B O 1
ATOM 5635 N N . ALA B 1 318 ? 2.068 3.691 7.07 1 89 318 ALA B N 1
ATOM 5636 C CA . ALA B 1 318 ? 2.807 4.277 8.188 1 89 318 ALA B CA 1
ATOM 5637 C C . ALA B 1 318 ? 1.864 4.66 9.328 1 89 318 ALA B C 1
ATOM 5639 O O . ALA B 1 318 ? 2.197 4.484 10.5 1 89 318 ALA B O 1
ATOM 5640 N N . GLY B 1 319 ? 0.745 5.223 8.984 1 87.5 319 GLY B N 1
ATOM 5641 C CA . GLY B 1 319 ? -0.254 5.547 9.984 1 87.5 319 GLY B CA 1
ATOM 5642 C C . GLY B 1 319 ? -0.782 4.328 10.719 1 87.5 319 GLY B C 1
ATOM 5643 O O . GLY B 1 319 ? -0.997 4.371 11.93 1 87.5 319 GLY B O 1
ATOM 5644 N N . GLY B 1 320 ? -1.015 3.303 9.969 1 84.81 320 GLY B N 1
ATOM 5645 C CA . GLY B 1 320 ? -1.448 2.059 10.586 1 84.81 320 GLY B CA 1
ATOM 5646 C C . GLY B 1 320 ? -0.429 1.486 11.555 1 84.81 320 GLY B C 1
ATOM 5647 O O . GLY B 1 320 ? -0.796 0.875 12.562 1 84.81 320 GLY B O 1
ATOM 5648 N N . MET B 1 321 ? 0.778 1.684 11.242 1 84.62 321 MET B N 1
ATOM 5649 C CA . MET B 1 321 ? 1.859 1.192 12.094 1 84.62 321 MET B CA 1
ATOM 5650 C C . MET B 1 321 ? 1.852 1.896 13.445 1 84.62 321 MET B C 1
ATOM 5652 O O . MET B 1 321 ? 2.42 1.394 14.422 1 84.62 321 MET B O 1
ATOM 5656 N N . MET B 1 322 ? 1.26 3.041 13.508 1 87.06 322 MET B N 1
ATOM 5657 C CA . MET B 1 322 ? 1.182 3.762 14.773 1 87.06 322 MET B CA 1
ATOM 5658 C C . MET B 1 322 ? 0.211 3.078 15.734 1 87.06 322 MET B C 1
ATOM 5660 O O . MET B 1 322 ? 0.242 3.328 16.938 1 87.06 322 MET B O 1
ATOM 5664 N N . GLY B 1 323 ? -0.638 2.301 15.203 1 78.38 323 GLY B N 1
ATOM 5665 C CA . GLY B 1 323 ? -1.499 1.518 16.078 1 78.38 323 GLY B CA 1
ATOM 5666 C C . GLY B 1 323 ? -2.975 1.708 15.781 1 78.38 323 GLY B C 1
ATOM 5667 O O . GLY B 1 323 ? -3.805 0.897 16.203 1 78.38 323 GLY B O 1
ATOM 5668 N N . ALA B 1 324 ? -3.318 2.824 15.258 1 77.94 324 ALA B N 1
ATOM 5669 C CA . ALA B 1 324 ? -4.719 3.062 14.914 1 77.94 324 ALA B CA 1
ATOM 5670 C C . ALA B 1 324 ? -4.84 3.967 13.688 1 77.94 324 ALA B C 1
ATOM 5672 O O . ALA B 1 324 ? -4.023 4.867 13.492 1 77.94 324 ALA B O 1
ATOM 5673 N N . PRO B 1 325 ? -5.98 3.678 13.016 1 76.25 325 PRO B N 1
ATOM 5674 C CA . PRO B 1 325 ? -6.203 4.578 11.883 1 76.25 325 PRO B CA 1
ATOM 5675 C C . PRO B 1 325 ? -6.52 6.004 12.312 1 76.25 325 PRO B C 1
ATOM 5677 O O . PRO B 1 325 ? -7.207 6.211 13.32 1 76.25 325 PRO B O 1
ATOM 5680 N N . GLY B 1 326 ? -5.98 6.949 11.805 1 80.88 326 GLY B N 1
ATOM 5681 C CA . GLY B 1 326 ? -6.402 8.328 12 1 80.88 326 GLY B CA 1
ATOM 5682 C C . GLY B 1 326 ? -5.625 9.039 13.094 1 80.88 326 GLY B C 1
ATOM 5683 O O . GLY B 1 326 ? -5.934 10.18 13.445 1 80.88 326 GLY B O 1
ATOM 5684 N N . ILE B 1 327 ? -4.688 8.383 13.695 1 89.25 327 ILE B N 1
ATOM 5685 C CA . ILE B 1 327 ? -3.975 9.047 14.781 1 89.25 327 ILE B CA 1
ATOM 5686 C C . ILE B 1 327 ? -2.725 9.734 14.234 1 89.25 327 ILE B C 1
ATOM 5688 O O . ILE B 1 327 ? -2.053 10.477 14.953 1 89.25 327 ILE B O 1
ATOM 5692 N N . CYS B 1 328 ? -2.445 9.477 13.008 1 93.19 328 CYS B N 1
ATOM 5693 C CA . CYS B 1 328 ? -1.287 10.109 12.391 1 93.19 328 CYS B CA 1
ATOM 5694 C C . CYS B 1 328 ? -1.559 11.586 12.102 1 93.19 328 CYS B C 1
ATOM 5696 O O . CYS B 1 328 ? -2.455 11.914 11.328 1 93.19 328 CYS B O 1
ATOM 5698 N N . PRO B 1 329 ? -0.779 12.5 12.719 1 97.12 329 PRO B N 1
ATOM 5699 C CA . PRO B 1 329 ? -0.995 13.922 12.445 1 97.12 329 PRO B CA 1
ATOM 5700 C C . PRO B 1 329 ? -0.41 14.359 11.102 1 97.12 329 PRO B C 1
ATOM 5702 O O . PRO B 1 329 ? 0.52 13.727 10.594 1 97.12 329 PRO B O 1
ATOM 5705 N N . GLY B 1 330 ? -1.019 15.391 10.578 1 97.38 330 GLY B N 1
ATOM 5706 C CA . GLY B 1 330 ? -0.52 15.922 9.32 1 97.38 330 GLY B CA 1
ATOM 5707 C C . GLY B 1 330 ? -1.075 17.297 8.984 1 97.38 330 GLY B C 1
ATOM 5708 O O . GLY B 1 330 ? -1.799 17.891 9.789 1 97.38 330 GLY B O 1
ATOM 5709 N N . TYR B 1 331 ? -0.621 17.859 7.867 1 97.62 331 TYR B N 1
ATOM 5710 C CA . TYR B 1 331 ? -1.102 19.156 7.422 1 97.62 331 TYR B CA 1
ATOM 5711 C C . TYR B 1 331 ? -0.913 19.328 5.922 1 97.62 331 TYR B C 1
ATOM 5713 O O . TYR B 1 331 ? -0.049 18.672 5.32 1 97.62 331 TYR B O 1
ATOM 5721 N N . SER B 1 332 ? -1.738 20.109 5.379 1 96.81 332 SER B N 1
ATOM 5722 C CA . SER B 1 332 ? -1.659 20.5 3.977 1 96.81 332 SER B CA 1
ATOM 5723 C C . SER B 1 332 ? -0.892 21.812 3.805 1 96.81 332 SER B C 1
ATOM 5725 O O . SER B 1 332 ? -1.135 22.781 4.531 1 96.81 332 SER B O 1
ATOM 5727 N N . VAL B 1 333 ? -0.036 21.75 2.801 1 95.19 333 VAL B N 1
ATOM 5728 C CA . VAL B 1 333 ? 0.843 22.891 2.576 1 95.19 333 VAL B CA 1
ATOM 5729 C C . VAL B 1 333 ? 0.351 23.703 1.375 1 95.19 333 VAL B C 1
ATOM 5731 O O . VAL B 1 333 ? -0.054 23.125 0.361 1 95.19 333 VAL B O 1
ATOM 5734 N N . SER B 1 334 ? 0.298 24.969 1.57 1 91.31 334 SER B N 1
ATOM 5735 C CA . SER B 1 334 ? -0.022 25.906 0.5 1 91.31 334 SER B CA 1
ATOM 5736 C C . SER B 1 334 ? 0.683 27.234 0.707 1 91.31 334 SER B C 1
ATOM 5738 O O . SER B 1 334 ? 1.182 27.516 1.798 1 91.31 334 SER B O 1
ATOM 5740 N N . SER B 1 335 ? 0.788 27.984 -0.413 1 85.88 335 SER B N 1
ATOM 5741 C CA . SER B 1 335 ? 1.293 29.359 -0.276 1 85.88 335 SER B CA 1
ATOM 5742 C C . SER B 1 335 ? 0.258 30.266 0.375 1 85.88 335 SER B C 1
ATOM 5744 O O . SER B 1 335 ? 0.587 31.359 0.833 1 85.88 335 SER B O 1
ATOM 5746 N N . LEU B 1 336 ? -0.942 29.781 0.56 1 89.12 336 LEU B N 1
ATOM 5747 C CA . LEU B 1 336 ? -2.035 30.609 1.053 1 89.12 336 LEU B CA 1
ATOM 5748 C C . LEU B 1 336 ? -2.332 30.297 2.518 1 89.12 336 LEU B C 1
ATOM 5750 O O . LEU B 1 336 ? -3.049 31.047 3.18 1 89.12 336 LEU B O 1
ATOM 5754 N N . GLY B 1 337 ? -1.754 29.312 2.947 1 91.25 337 GLY B N 1
ATOM 5755 C CA . GLY B 1 337 ? -1.972 28.938 4.336 1 91.25 337 GLY B CA 1
ATOM 5756 C C . GLY B 1 337 ? -1.793 27.453 4.582 1 91.25 337 GLY B C 1
ATOM 5757 O O . GLY B 1 337 ? -1.67 26.672 3.639 1 91.25 337 GLY B O 1
ATOM 5758 N N . THR B 1 338 ? -1.744 27.078 5.891 1 96 338 THR B N 1
ATOM 5759 C CA . THR B 1 338 ? -1.539 25.703 6.301 1 96 338 THR B CA 1
ATOM 5760 C C . THR B 1 338 ? -2.746 25.172 7.078 1 96 338 THR B C 1
ATOM 5762 O O . THR B 1 338 ? -3.264 25.859 7.965 1 96 338 THR B O 1
ATOM 5765 N N . VAL B 1 339 ? -3.215 24.031 6.672 1 97 339 VAL B N 1
ATOM 5766 C CA . VAL B 1 339 ? -4.355 23.438 7.355 1 97 339 VAL B CA 1
ATOM 5767 C C . VAL B 1 339 ? -3.945 22.109 7.977 1 97 339 VAL B C 1
ATOM 5769 O O . VAL B 1 339 ? -3.436 21.219 7.285 1 97 339 VAL B O 1
ATOM 5772 N N . PHE B 1 340 ? -4.234 21.953 9.234 1 98.06 340 PHE B N 1
ATOM 5773 C CA . PHE B 1 340 ? -3.84 20.766 9.977 1 98.06 340 PHE B CA 1
ATOM 5774 C C . PHE B 1 340 ? -5.016 19.812 10.133 1 98.06 340 PHE B C 1
ATOM 5776 O O . PHE B 1 340 ? -6.137 20.234 10.422 1 98.06 340 PHE B O 1
ATOM 5783 N N . ASP B 1 341 ? -4.734 18.547 9.859 1 96.69 341 ASP B N 1
ATOM 5784 C CA . ASP B 1 341 ? -5.742 17.516 10.055 1 96.69 341 ASP B CA 1
ATOM 5785 C C . ASP B 1 341 ? -5.105 16.125 10.086 1 96.69 341 ASP B C 1
ATOM 5787 O O . ASP B 1 341 ? -3.961 15.953 9.656 1 96.69 341 ASP B O 1
ATOM 5791 N N . SER B 1 342 ? -5.793 15.125 10.617 1 93.44 342 SER B N 1
ATOM 5792 C CA . SER B 1 342 ? -5.258 13.773 10.703 1 93.44 342 SER B CA 1
ATOM 5793 C C . SER B 1 342 ? -5.883 12.859 9.656 1 93.44 342 SER B C 1
ATOM 5795 O O . SER B 1 342 ? -5.617 11.656 9.633 1 93.44 342 SER B O 1
ATOM 5797 N N . ARG B 1 343 ? -6.688 13.32 8.828 1 88.06 343 ARG B N 1
ATOM 5798 C CA . ARG B 1 343 ? -7.352 12.609 7.738 1 88.06 343 ARG B CA 1
ATOM 5799 C C . ARG B 1 343 ? -8.156 11.43 8.273 1 88.06 343 ARG B C 1
ATOM 5801 O O . ARG B 1 343 ? -8.242 10.383 7.625 1 88.06 343 ARG B O 1
ATOM 5808 N N . MET B 1 344 ? -8.648 11.578 9.367 1 88.31 344 MET B N 1
ATOM 5809 C CA . MET B 1 344 ? -9.539 10.555 9.914 1 88.31 344 MET B CA 1
ATOM 5810 C C . MET B 1 344 ? -10.922 10.633 9.281 1 88.31 344 MET B C 1
ATOM 5812 O O . MET B 1 344 ? -11.328 11.695 8.797 1 88.31 344 MET B O 1
ATOM 5816 N N . LYS B 1 345 ? -11.578 9.555 9.258 1 87.31 345 LYS B N 1
ATOM 5817 C CA . LYS B 1 345 ? -12.961 9.516 8.781 1 87.31 345 LYS B CA 1
ATOM 5818 C C . LYS B 1 345 ? -13.914 10.109 9.82 1 87.31 345 LYS B C 1
ATOM 5820 O O . LYS B 1 345 ? -13.586 10.195 11 1 87.31 345 LYS B O 1
ATOM 5825 N N . ALA B 1 346 ? -15.102 10.484 9.312 1 92.44 346 ALA B N 1
ATOM 5826 C CA . ALA B 1 346 ? -16.047 11.211 10.164 1 92.44 346 ALA B CA 1
ATOM 5827 C C . ALA B 1 346 ? -16.719 10.273 11.164 1 92.44 346 ALA B C 1
ATOM 5829 O O . ALA B 1 346 ? -17.141 10.703 12.234 1 92.44 346 ALA B O 1
ATOM 5830 N N . HIS B 1 347 ? -16.781 9.031 10.805 1 91.75 347 HIS B N 1
ATOM 5831 C CA . HIS B 1 347 ? -17.438 8.047 11.664 1 91.75 347 HIS B CA 1
ATOM 5832 C C . HIS B 1 347 ? -18.766 8.586 12.195 1 91.75 347 HIS B C 1
ATOM 5834 O O . HIS B 1 347 ? -18.969 8.648 13.406 1 91.75 347 HIS B O 1
ATOM 5840 N N . GLN 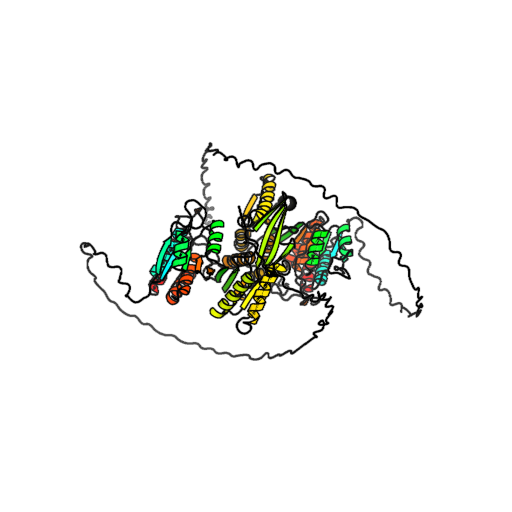B 1 348 ? -19.688 8.75 11.359 1 93.25 348 GLN B N 1
ATOM 5841 C CA . GLN B 1 348 ? -21 9.305 11.688 1 93.25 348 GLN B CA 1
ATOM 5842 C C . GLN B 1 348 ? -21.672 8.5 12.797 1 93.25 348 GLN B C 1
ATOM 5844 O O . GLN B 1 348 ? -22.375 9.062 13.641 1 93.25 348 GLN B O 1
ATOM 5849 N N . GLU B 1 349 ? -21.422 7.238 12.859 1 92.56 349 GLU B N 1
ATOM 5850 C CA . GLU B 1 349 ? -22.047 6.332 13.82 1 92.56 349 GLU B CA 1
ATOM 5851 C C . GLU B 1 349 ? -21.547 6.594 15.242 1 92.56 349 GLU B C 1
ATOM 5853 O O . GLU B 1 349 ? -22.203 6.238 16.219 1 92.56 349 GLU B O 1
ATOM 5858 N N . LEU B 1 350 ? -20.469 7.27 15.391 1 94.31 350 LEU B N 1
ATOM 5859 C CA . LEU B 1 350 ? -19.891 7.527 16.703 1 94.31 350 LEU B CA 1
ATOM 5860 C C . LEU B 1 350 ? -20.156 8.969 17.141 1 94.31 350 LEU B C 1
ATOM 5862 O O . LEU B 1 350 ? -19.812 9.352 18.25 1 94.31 350 LEU B O 1
ATOM 5866 N N . ALA B 1 351 ? -20.875 9.703 16.312 1 94.94 351 ALA B N 1
ATOM 5867 C CA . ALA B 1 351 ? -21.094 11.117 16.594 1 94.94 351 ALA B CA 1
ATOM 5868 C C . ALA B 1 351 ? -21.844 11.312 17.906 1 94.94 351 ALA B C 1
ATOM 5870 O O . ALA B 1 351 ? -22.891 10.688 18.141 1 94.94 351 ALA B O 1
ATOM 5871 N N . GLY B 1 352 ? -21.297 12.117 18.812 1 94.5 352 GLY B N 1
ATOM 5872 C CA . GLY B 1 352 ? -21.969 12.492 20.031 1 94.5 352 GLY B CA 1
ATOM 5873 C C . GLY B 1 352 ? -21.906 11.414 21.094 1 94.5 352 GLY B C 1
ATOM 5874 O O . GLY B 1 352 ? -22.531 11.539 22.156 1 94.5 352 GLY B O 1
ATOM 5875 N N . LYS B 1 353 ? -21.156 10.375 20.875 1 96.38 353 LYS B N 1
ATOM 5876 C CA . LYS B 1 353 ? -21.156 9.25 21.797 1 96.38 353 LYS B CA 1
ATOM 5877 C C . LYS B 1 353 ? -19.922 9.289 22.703 1 96.38 353 LYS B C 1
ATOM 5879 O O . LYS B 1 353 ? -19.766 8.445 23.594 1 96.38 353 LYS B O 1
ATOM 5884 N N . ASP B 1 354 ? -19.062 10.219 22.484 1 97.25 354 ASP B N 1
ATOM 5885 C CA . ASP B 1 354 ? -17.875 10.391 23.328 1 97.25 354 ASP B CA 1
ATOM 5886 C C . ASP B 1 354 ? -16.969 9.172 23.234 1 97.25 354 ASP B C 1
ATOM 5888 O O . ASP B 1 354 ? -16.422 8.734 24.25 1 97.25 354 ASP B O 1
ATOM 5892 N N . LEU B 1 355 ? -16.891 8.617 22.047 1 95.94 355 LEU B N 1
ATOM 5893 C CA . LEU B 1 355 ? -16.125 7.395 21.859 1 95.94 355 LEU B CA 1
ATOM 5894 C C . LEU B 1 355 ? -14.945 7.633 20.922 1 95.94 355 LEU B C 1
ATOM 5896 O O . LEU B 1 355 ? -14.07 6.773 20.797 1 95.94 355 LEU B O 1
ATOM 5900 N N . ALA B 1 356 ? -14.852 8.789 20.344 1 95.31 356 ALA B N 1
ATOM 5901 C CA . ALA B 1 356 ? -13.836 9.078 19.328 1 95.31 356 ALA B CA 1
ATOM 5902 C C . ALA B 1 356 ? -12.445 9.18 19.953 1 95.31 356 ALA B C 1
ATOM 5904 O O . ALA B 1 356 ? -12.305 9.648 21.094 1 95.31 356 ALA B O 1
ATOM 5905 N N . ASN B 1 357 ? -11.445 8.711 19.281 1 95.56 357 ASN B N 1
ATOM 5906 C CA . ASN B 1 357 ? -10.055 8.867 19.672 1 95.56 357 ASN B CA 1
ATOM 5907 C C . ASN B 1 357 ? -9.508 10.234 19.281 1 95.56 357 ASN B C 1
ATOM 5909 O O . ASN B 1 357 ? -9.328 10.523 18.094 1 95.56 357 ASN B O 1
ATOM 5913 N N . PRO B 1 358 ? -9.195 11.047 20.266 1 97 358 PRO B N 1
ATOM 5914 C CA . PRO B 1 358 ? -8.797 12.422 19.938 1 97 358 PRO B CA 1
ATOM 5915 C C . PRO B 1 358 ? -7.301 12.539 19.641 1 97 358 PRO B C 1
ATOM 5917 O O . PRO B 1 358 ? -6.812 13.633 19.344 1 97 358 PRO B O 1
ATOM 5920 N N . THR B 1 359 ? -6.547 11.508 19.656 1 96.69 359 THR B N 1
ATOM 5921 C CA . THR B 1 359 ? -5.09 11.531 19.594 1 96.69 359 THR B CA 1
ATOM 5922 C C . THR B 1 359 ? -4.613 12.25 18.328 1 96.69 359 THR B C 1
ATOM 5924 O O . THR B 1 359 ? -3.748 13.125 18.391 1 96.69 359 THR B O 1
ATOM 5927 N N . GLY B 1 360 ? -5.18 11.836 17.203 1 96.56 360 GLY B N 1
ATOM 5928 C CA . GLY B 1 360 ? -4.77 12.453 15.953 1 96.56 360 GLY B CA 1
ATOM 5929 C C . GLY B 1 360 ? -4.992 13.953 15.93 1 96.56 360 GLY B C 1
ATOM 5930 O O . GLY B 1 360 ? -4.102 14.711 15.531 1 96.56 360 GLY B O 1
ATOM 5931 N N . SER B 1 361 ? -6.121 14.375 16.344 1 97.75 361 SER B N 1
ATOM 5932 C CA . SER B 1 361 ? -6.457 15.797 16.375 1 97.75 361 SER B CA 1
ATOM 5933 C C . SER B 1 361 ? -5.578 16.562 17.344 1 97.75 361 SER B C 1
ATOM 5935 O O . SER B 1 361 ? -5.184 17.703 17.078 1 97.75 361 SER B O 1
ATOM 5937 N N . LEU B 1 362 ? -5.297 15.992 18.453 1 98.38 362 LEU B N 1
ATOM 5938 C CA . LEU B 1 362 ? -4.465 16.656 19.453 1 98.38 362 LEU B CA 1
ATOM 5939 C C . LEU B 1 362 ? -3.025 16.781 18.969 1 98.38 362 LEU B C 1
ATOM 5941 O O . LEU B 1 362 ? -2.375 17.797 19.203 1 98.38 362 LEU B O 1
ATOM 5945 N N . LEU B 1 363 ? -2.6 15.75 18.312 1 98.12 363 LEU B N 1
ATOM 5946 C CA . LEU B 1 363 ? -1.258 15.836 17.75 1 98.12 363 LEU B CA 1
ATOM 5947 C C . LEU B 1 363 ? -1.197 16.891 16.656 1 98.12 363 LEU B C 1
ATOM 5949 O O . LEU B 1 363 ? -0.176 17.562 16.484 1 98.12 363 LEU B O 1
ATOM 5953 N N . CYS B 1 364 ? -2.252 17.016 15.898 1 98.38 364 CYS B N 1
ATOM 5954 C CA . CYS B 1 364 ? -2.334 18.078 14.898 1 98.38 364 CYS B CA 1
ATOM 5955 C C . CYS B 1 364 ? -2.285 19.453 15.547 1 98.38 364 CYS B C 1
ATOM 5957 O O . CYS B 1 364 ? -1.678 20.391 15.016 1 98.38 364 CYS B O 1
ATOM 5959 N N . ALA B 1 365 ? -2.918 19.547 16.703 1 98.5 365 ALA B N 1
ATOM 5960 C CA . ALA B 1 365 ? -2.867 20.797 17.438 1 98.5 365 ALA B CA 1
ATOM 5961 C C . ALA B 1 365 ? -1.437 21.141 17.844 1 98.5 365 ALA B C 1
ATOM 5963 O O . ALA B 1 365 ? -1.027 22.312 17.797 1 98.5 365 ALA B O 1
ATOM 5964 N N . ALA B 1 366 ? -0.73 20.172 18.266 1 98.25 366 ALA B N 1
ATOM 5965 C CA . ALA B 1 366 ? 0.674 20.375 18.594 1 98.25 366 ALA B CA 1
ATOM 5966 C C . ALA B 1 366 ? 1.465 20.875 17.391 1 98.25 366 ALA B C 1
ATOM 5968 O O . ALA B 1 366 ? 2.287 21.781 17.5 1 98.25 366 ALA B O 1
ATOM 5969 N N . LEU B 1 367 ? 1.191 20.25 16.25 1 98 367 LEU B N 1
ATOM 5970 C CA . LEU B 1 367 ? 1.848 20.672 15.016 1 98 367 LEU B CA 1
ATOM 5971 C C . LEU B 1 367 ? 1.489 22.125 14.68 1 98 367 LEU B C 1
ATOM 5973 O O . LEU B 1 367 ? 2.344 22.891 14.227 1 98 367 LEU B O 1
ATOM 5977 N N . MET B 1 368 ? 0.266 22.422 14.859 1 98.38 368 MET B N 1
ATOM 5978 C CA . MET B 1 368 ? -0.211 23.781 14.586 1 98.38 368 MET B CA 1
ATOM 5979 C C . MET B 1 368 ? 0.502 24.797 15.477 1 98.38 368 MET B C 1
ATOM 5981 O O . MET B 1 368 ? 0.941 25.844 15 1 98.38 368 MET B O 1
ATOM 5985 N N . LEU B 1 369 ? 0.676 24.484 16.766 1 98.12 369 LEU B N 1
ATOM 5986 C CA . LEU B 1 369 ? 1.383 25.359 17.703 1 98.12 369 LEU B CA 1
ATOM 5987 C C . LEU B 1 369 ? 2.826 25.578 17.25 1 98.12 369 LEU B C 1
ATOM 5989 O O . LEU B 1 369 ? 3.344 26.688 17.312 1 98.12 369 LEU B O 1
ATOM 5993 N N . ARG B 1 370 ? 3.402 24.516 16.812 1 96.81 370 ARG B N 1
ATOM 5994 C CA . ARG B 1 370 ? 4.773 24.625 16.312 1 96.81 370 ARG B CA 1
ATOM 5995 C C . ARG B 1 370 ? 4.848 25.516 15.086 1 96.81 370 ARG B C 1
ATOM 5997 O O . ARG B 1 370 ? 5.816 26.25 14.906 1 96.81 370 ARG B O 1
ATOM 6004 N N . HIS B 1 371 ? 3.867 25.391 14.266 1 96.31 371 HIS B N 1
ATOM 6005 C CA . HIS B 1 371 ? 3.803 26.156 13.031 1 96.31 371 HIS B CA 1
ATOM 6006 C C . HIS B 1 371 ? 3.701 27.656 13.328 1 96.31 371 HIS B C 1
ATOM 6008 O O . HIS B 1 371 ? 4.262 28.484 12.602 1 96.31 371 HIS B O 1
ATOM 6014 N N . VAL B 1 372 ? 3.031 28.047 14.383 1 96.44 372 VAL B N 1
ATOM 6015 C CA . VAL B 1 372 ? 2.854 29.453 14.711 1 96.44 372 VAL B CA 1
ATOM 6016 C C . VAL B 1 372 ? 3.904 29.875 15.742 1 96.44 372 VAL B C 1
ATOM 6018 O O . VAL B 1 372 ? 3.705 30.844 16.469 1 96.44 372 VAL B O 1
ATOM 6021 N N . GLN B 1 373 ? 4.934 29.094 15.938 1 95.69 373 GLN B N 1
ATOM 6022 C CA . GLN B 1 373 ? 6.141 29.406 16.703 1 95.69 373 GLN B CA 1
ATOM 6023 C C . GLN B 1 373 ? 5.867 29.391 18.203 1 95.69 373 GLN B C 1
ATOM 6025 O O . GLN B 1 373 ? 6.383 30.234 18.938 1 95.69 373 GLN B O 1
ATOM 6030 N N . MET B 1 374 ? 4.965 28.594 18.594 1 97 374 MET B N 1
ATOM 6031 C CA . MET B 1 374 ? 4.723 28.312 20 1 97 374 MET B CA 1
ATOM 6032 C C . MET B 1 374 ? 5.285 26.953 20.391 1 97 374 MET B C 1
ATOM 6034 O O . MET B 1 374 ? 4.555 26.078 20.875 1 97 374 MET B O 1
ATOM 6038 N N . ASP B 1 375 ? 6.543 26.812 20.328 1 96.81 375 ASP B N 1
ATOM 6039 C CA . ASP B 1 375 ? 7.254 25.531 20.438 1 96.81 375 ASP B CA 1
ATOM 6040 C C . ASP B 1 375 ? 7.125 24.953 21.828 1 96.81 375 ASP B C 1
ATOM 6042 O O . ASP B 1 375 ? 7 23.734 22 1 96.81 375 ASP B O 1
ATOM 6046 N N . LYS B 1 376 ? 7.199 25.812 22.797 1 96.69 376 LYS B N 1
ATOM 6047 C CA . LYS B 1 376 ? 7.113 25.328 24.172 1 96.69 376 LYS B CA 1
ATOM 6048 C C . LYS B 1 376 ? 5.77 24.641 24.438 1 96.69 376 LYS B C 1
ATOM 6050 O O . LYS B 1 376 ? 5.727 23.531 24.969 1 96.69 376 LYS B O 1
ATOM 6055 N N . GLN B 1 377 ? 4.727 25.344 24.047 1 97 377 GLN B N 1
ATOM 6056 C CA . GLN B 1 377 ? 3.389 24.781 24.234 1 97 377 GLN B CA 1
ATOM 6057 C C . GLN B 1 377 ? 3.201 23.531 23.375 1 97 377 GLN B C 1
ATOM 6059 O O . GLN B 1 377 ? 2.547 22.578 23.797 1 97 377 GLN B O 1
ATOM 6064 N N . ALA B 1 378 ? 3.75 23.547 22.156 1 98.06 378 ALA B N 1
ATOM 6065 C CA . ALA B 1 378 ? 3.684 22.375 21.266 1 98.06 378 ALA B CA 1
ATOM 6066 C C . ALA B 1 378 ? 4.328 21.156 21.922 1 98.06 378 ALA B C 1
ATOM 6068 O O . ALA B 1 378 ? 3.756 20.062 21.906 1 98.06 378 ALA B O 1
ATOM 6069 N N . ASP B 1 379 ? 5.457 21.328 22.5 1 97.62 379 ASP B N 1
ATOM 6070 C CA . ASP B 1 379 ? 6.172 20.25 23.172 1 97.62 379 ASP B CA 1
ATOM 6071 C C . ASP B 1 379 ? 5.387 19.734 24.375 1 97.62 379 ASP B C 1
ATOM 6073 O O . ASP B 1 379 ? 5.344 18.531 24.625 1 97.62 379 ASP B O 1
ATOM 6077 N N . GLN B 1 380 ? 4.816 20.672 25.078 1 97.81 380 GLN B N 1
ATOM 6078 C CA . GLN B 1 380 ? 4.043 20.297 26.266 1 97.81 380 GLN B CA 1
ATOM 6079 C C . GLN B 1 380 ? 2.859 19.406 25.875 1 97.81 380 GLN B C 1
ATOM 6081 O O . GLN B 1 380 ? 2.602 18.391 26.531 1 97.81 380 GLN B O 1
ATOM 6086 N N . VAL B 1 381 ? 2.189 19.797 24.844 1 98.12 381 VAL B N 1
ATOM 6087 C CA . VAL B 1 381 ? 1.017 19.047 24.391 1 98.12 381 VAL B CA 1
ATOM 6088 C C . VAL B 1 381 ? 1.44 17.672 23.922 1 98.12 381 VAL B C 1
ATOM 6090 O O . VAL B 1 381 ? 0.86 16.656 24.328 1 98.12 381 VAL B O 1
ATOM 6093 N N . GLU B 1 382 ? 2.41 17.625 23.078 1 97.44 382 GLU B N 1
ATOM 6094 C CA . GLU B 1 382 ? 2.885 16.344 22.547 1 97.44 382 GLU B CA 1
ATOM 6095 C C . GLU B 1 382 ? 3.373 15.438 23.656 1 97.44 382 GLU B C 1
ATOM 6097 O O . GLU B 1 382 ? 3.055 14.242 23.688 1 97.44 382 GLU B O 1
ATOM 6102 N N . CYS B 1 383 ? 4.102 15.961 24.562 1 97.25 383 CYS B N 1
ATOM 6103 C CA . CYS B 1 383 ? 4.641 15.188 25.672 1 97.25 383 CYS B CA 1
ATOM 6104 C C . CYS B 1 383 ? 3.518 14.664 26.562 1 97.25 383 CYS B C 1
ATOM 6106 O O . CYS B 1 383 ? 3.574 13.531 27.047 1 97.25 383 CYS B O 1
ATOM 6108 N N . ALA B 1 384 ? 2.582 15.531 26.828 1 98 384 ALA B N 1
ATOM 6109 C CA . ALA B 1 384 ? 1.461 15.133 27.672 1 98 384 ALA B CA 1
ATOM 6110 C C . ALA B 1 384 ? 0.708 13.953 27.078 1 98 384 ALA B C 1
ATOM 6112 O O . ALA B 1 384 ? 0.356 13.008 27.781 1 98 384 ALA B O 1
ATOM 6113 N N . ILE B 1 385 ? 0.461 13.969 25.766 1 97.31 385 ILE B N 1
ATOM 6114 C CA . ILE B 1 385 ? -0.24 12.891 25.078 1 97.31 385 ILE B CA 1
ATOM 6115 C C . ILE B 1 385 ? 0.554 11.594 25.219 1 97.31 385 ILE B C 1
ATOM 6117 O O . ILE B 1 385 ? 0.002 10.555 25.578 1 97.31 385 ILE B O 1
ATOM 6121 N N . ARG B 1 386 ? 1.818 11.68 24.922 1 95.69 386 ARG B N 1
ATOM 6122 C CA . ARG B 1 386 ? 2.68 10.5 24.969 1 95.69 386 ARG B CA 1
ATOM 6123 C C . ARG B 1 386 ? 2.795 9.961 26.391 1 95.69 386 ARG B C 1
ATOM 6125 O O . ARG B 1 386 ? 2.852 8.75 26.594 1 95.69 386 ARG B O 1
ATOM 6132 N N . LYS B 1 387 ? 2.793 10.836 27.328 1 96.75 387 LYS B N 1
ATOM 6133 C CA . LYS B 1 387 ? 2.887 10.445 28.734 1 96.75 387 LYS B CA 1
ATOM 6134 C C . LYS B 1 387 ? 1.64 9.68 29.172 1 96.75 387 LYS B C 1
ATOM 6136 O O . LYS B 1 387 ? 1.729 8.734 29.953 1 96.75 387 LYS B O 1
ATOM 6141 N N . VAL B 1 388 ? 0.512 10.109 28.734 1 97.19 388 VAL B N 1
ATOM 6142 C CA . VAL B 1 388 ? -0.725 9.422 29.094 1 97.19 388 VAL B CA 1
ATOM 6143 C C . VAL B 1 388 ? -0.677 7.977 28.578 1 97.19 388 VAL B C 1
ATOM 6145 O O . VAL B 1 388 ? -1.022 7.047 29.312 1 97.19 388 VAL B O 1
ATOM 6148 N N . TYR B 1 389 ? -0.221 7.781 27.359 1 95.19 389 TYR B N 1
ATOM 6149 C CA . TYR B 1 389 ? -0.13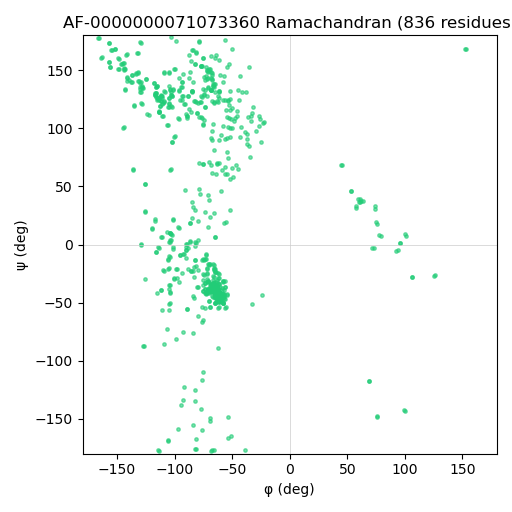3 6.441 26.781 1 95.19 389 TYR B CA 1
ATOM 6150 C C . TYR B 1 389 ? 0.911 5.605 27.516 1 95.19 389 TYR B C 1
ATOM 6152 O O . TYR B 1 389 ? 0.713 4.406 27.734 1 95.19 389 TYR B O 1
ATOM 6160 N N . LYS B 1 390 ? 1.984 6.188 27.875 1 94.31 390 LYS B N 1
ATOM 6161 C CA . LYS B 1 390 ? 3.115 5.484 28.484 1 94.31 390 LYS B CA 1
ATOM 6162 C C . LYS B 1 390 ? 2.824 5.117 29.938 1 94.31 390 LYS B C 1
ATOM 6164 O O . LYS B 1 390 ? 3.098 3.994 30.359 1 94.31 390 LYS B O 1
ATOM 6169 N N . ASP B 1 391 ? 2.172 6.051 30.625 1 94.94 391 ASP B N 1
ATOM 6170 C CA . ASP B 1 391 ? 2.156 5.941 32.094 1 94.94 391 ASP B CA 1
ATOM 6171 C C . ASP B 1 391 ? 0.791 5.473 32.594 1 94.94 391 ASP B C 1
ATOM 6173 O O . ASP B 1 391 ? 0.645 5.102 33.75 1 94.94 391 ASP B O 1
ATOM 6177 N N . THR B 1 392 ? -0.152 5.512 31.703 1 95.38 392 THR B N 1
ATOM 6178 C CA . THR B 1 392 ? -1.487 5.141 32.156 1 95.38 392 THR B CA 1
ATOM 6179 C C . THR B 1 392 ? -2.111 4.105 31.234 1 95.38 392 THR B C 1
ATOM 6181 O O . THR B 1 392 ? -1.535 3.77 30.188 1 95.38 392 THR B O 1
ATOM 6184 N N . ASP B 1 393 ? -3.311 3.615 31.656 1 94.06 393 ASP B N 1
ATOM 6185 C CA . ASP B 1 393 ? -4.074 2.682 30.844 1 94.06 393 ASP B CA 1
ATOM 6186 C C . ASP B 1 393 ? -5.254 3.381 30.172 1 94.06 393 ASP B C 1
ATOM 6188 O O . ASP B 1 393 ? -6.109 2.729 29.562 1 94.06 393 ASP B O 1
ATOM 6192 N N . ILE B 1 394 ? -5.199 4.688 30.312 1 96.12 394 ILE B N 1
ATOM 6193 C CA . ILE B 1 394 ? -6.293 5.461 29.734 1 96.12 394 ILE B CA 1
ATOM 6194 C C . ILE B 1 394 ? -6.117 5.555 28.219 1 96.12 394 ILE B C 1
ATOM 6196 O O . ILE B 1 394 ? -5.223 6.25 27.734 1 96.12 394 ILE B O 1
ATOM 6200 N N . ARG B 1 395 ? -6.953 4.887 27.516 1 93.75 395 ARG B N 1
ATOM 6201 C CA . ARG B 1 395 ? -6.977 4.926 26.062 1 93.75 395 ARG B CA 1
ATOM 6202 C C . ARG B 1 395 ? -8.344 4.52 25.516 1 93.75 395 ARG B C 1
ATOM 6204 O O . ARG B 1 395 ? -9.109 3.836 26.203 1 93.75 395 ARG B O 1
ATOM 6211 N N . THR B 1 396 ? -8.633 4.93 24.359 1 94.75 396 THR B N 1
ATOM 6212 C CA . THR B 1 396 ? -9.953 4.695 23.781 1 94.75 396 THR B CA 1
ATOM 6213 C C . THR B 1 396 ? -10.062 3.268 23.266 1 94.75 396 THR B C 1
ATOM 6215 O O . THR B 1 396 ? -9.078 2.531 23.234 1 94.75 396 THR B O 1
ATOM 6218 N N . LYS B 1 397 ? -11.227 2.895 22.828 1 91.62 397 LYS B N 1
ATOM 6219 C CA . LYS B 1 397 ? -11.562 1.518 22.484 1 91.62 397 LYS B CA 1
ATOM 6220 C C . LYS B 1 397 ? -10.812 1.066 21.234 1 91.62 397 LYS B C 1
ATOM 6222 O O . LYS B 1 397 ? -10.445 -0.102 21.109 1 91.62 397 LYS B O 1
ATOM 6227 N N . ASP B 1 398 ? -10.609 1.931 20.328 1 86.69 398 ASP B N 1
ATOM 6228 C CA . ASP B 1 398 ? -9.992 1.575 19.062 1 86.69 398 ASP B CA 1
ATOM 6229 C C . ASP B 1 398 ? -8.555 1.105 19.25 1 86.69 398 ASP B C 1
ATOM 6231 O O . ASP B 1 398 ? -8.016 0.387 18.406 1 86.69 398 ASP B O 1
ATOM 6235 N N . VAL B 1 399 ? -7.984 1.484 20.359 1 88.75 399 VAL B N 1
ATOM 6236 C CA . VAL B 1 399 ? -6.605 1.074 20.594 1 88.75 399 VAL B CA 1
ATOM 6237 C C . VAL B 1 399 ? -6.539 0.179 21.844 1 88.75 399 VAL B C 1
ATOM 6239 O O . VAL B 1 399 ? -5.523 0.145 22.531 1 88.75 399 VAL B O 1
ATOM 6242 N N . GLY B 1 400 ? -7.664 -0.406 22.188 1 86.25 400 GLY B N 1
ATOM 6243 C CA . GLY B 1 400 ? -7.68 -1.48 23.156 1 86.25 400 GLY B CA 1
ATOM 6244 C C . GLY B 1 400 ? -8.102 -1.021 24.547 1 86.25 400 GLY B C 1
ATOM 6245 O O . GLY B 1 400 ? -8 -1.776 25.516 1 86.25 400 GLY B O 1
ATOM 6246 N N . GLY B 1 401 ? -8.547 0.185 24.641 1 91.69 401 GLY B N 1
ATOM 6247 C CA . GLY B 1 401 ? -8.945 0.683 25.953 1 91.69 401 GLY B CA 1
ATOM 6248 C C . GLY B 1 401 ? -10.453 0.779 26.109 1 91.69 401 GLY B C 1
ATOM 6249 O O . GLY B 1 401 ? -11.203 0.167 25.359 1 91.69 401 GLY B O 1
ATOM 6250 N N . LYS B 1 402 ? -10.773 1.453 27.203 1 95.5 402 LYS B N 1
ATOM 6251 C CA . LYS B 1 402 ? -12.195 1.601 27.516 1 95.5 402 LYS B CA 1
ATOM 6252 C C . LYS B 1 402 ? -12.555 3.061 27.781 1 95.5 402 LYS B C 1
ATOM 6254 O O . LYS B 1 402 ? -13.719 3.395 27.969 1 95.5 402 LYS B O 1
ATOM 6259 N N . ALA B 1 403 ? -11.594 3.875 27.688 1 96.81 403 ALA B N 1
ATOM 6260 C CA . ALA B 1 403 ? -11.805 5.277 28.031 1 96.81 403 ALA B CA 1
ATOM 6261 C C . ALA B 1 403 ? -12.641 5.992 26.984 1 96.81 403 ALA B C 1
ATOM 6263 O O . ALA B 1 403 ? -12.57 5.664 25.797 1 96.81 403 ALA B O 1
ATOM 6264 N N . LYS B 1 404 ? -13.359 6.945 27.422 1 97.56 404 LYS B N 1
ATOM 6265 C CA . LYS B 1 404 ? -14.094 7.848 26.547 1 97.56 404 LYS B CA 1
ATOM 6266 C C . LYS B 1 404 ? -13.18 8.938 26 1 97.56 404 LYS B C 1
ATOM 6268 O O . LYS B 1 404 ? -12.062 9.125 26.484 1 97.56 404 LYS B O 1
ATOM 6273 N N . CYS B 1 405 ? -13.703 9.578 24.969 1 97.44 405 CYS B N 1
ATOM 6274 C CA . CYS B 1 405 ? -12.961 10.695 24.406 1 97.44 405 CYS B CA 1
ATOM 6275 C C . CYS B 1 405 ? -12.656 11.75 25.469 1 97.44 405 CYS B C 1
ATOM 6277 O O . CYS B 1 405 ? -11.508 12.156 25.625 1 97.44 405 CYS B O 1
ATOM 6279 N N . SER B 1 406 ? -13.664 12.086 26.234 1 97.88 406 SER B N 1
ATOM 6280 C CA . SER B 1 406 ? -13.547 13.125 27.25 1 97.88 406 SER B CA 1
ATOM 6281 C C . SER B 1 406 ? -12.594 12.703 28.375 1 97.88 406 SER B C 1
ATOM 6283 O O . SER B 1 406 ? -11.883 13.539 28.938 1 97.88 406 SER B O 1
ATOM 6285 N N . GLU B 1 407 ? -12.555 11.422 28.609 1 98.12 407 GLU B N 1
ATOM 6286 C CA . GLU B 1 407 ? -11.664 10.906 29.656 1 98.12 407 GLU B CA 1
ATOM 6287 C C . GLU B 1 407 ? -10.203 11 29.234 1 98.12 407 GLU B C 1
ATOM 6289 O O . GLU B 1 407 ? -9.336 11.32 30.047 1 98.12 407 GLU B O 1
ATOM 6294 N N . PHE B 1 408 ? -10.016 10.703 28.062 1 98 408 PHE B N 1
ATOM 6295 C CA . PHE B 1 408 ? -8.656 10.812 27.547 1 98 408 PHE B CA 1
ATOM 6296 C C . PHE B 1 408 ? -8.195 12.266 27.547 1 98 408 PHE B C 1
ATOM 6298 O O . PHE B 1 408 ? -7.062 12.562 27.938 1 98 408 PHE B O 1
ATOM 6305 N N . VAL B 1 409 ? -9.055 13.148 27.125 1 98.38 409 VAL B N 1
ATOM 6306 C CA . VAL B 1 409 ? -8.734 14.57 27.078 1 98.38 409 VAL B CA 1
ATOM 6307 C C . VAL B 1 409 ? -8.445 15.086 28.484 1 98.38 409 VAL B C 1
ATOM 6309 O O . VAL B 1 409 ? -7.504 15.852 28.688 1 98.38 409 VAL B O 1
ATOM 6312 N N . LYS B 1 410 ? -9.211 14.672 29.406 1 98.19 410 LYS B N 1
ATOM 6313 C CA . LYS B 1 410 ? -8.992 15.07 30.781 1 98.19 410 LYS B CA 1
ATOM 6314 C C . LYS B 1 410 ? -7.633 14.602 31.297 1 98.19 410 LYS B C 1
ATOM 6316 O O . LYS B 1 410 ? -6.934 15.336 31.984 1 98.19 410 LYS B O 1
ATOM 6321 N N . ALA B 1 411 ? -7.328 13.422 30.938 1 98.06 411 ALA B N 1
ATOM 6322 C CA . ALA B 1 411 ? -6.031 12.883 31.344 1 98.06 411 ALA B CA 1
ATOM 6323 C C . ALA B 1 411 ? -4.891 13.719 30.766 1 98.06 411 ALA B C 1
ATOM 6325 O O . ALA B 1 411 ? -3.893 13.969 31.453 1 98.06 411 ALA B O 1
ATOM 6326 N N . VAL B 1 412 ? -5.035 14.094 29.562 1 98.31 412 VAL B N 1
ATOM 6327 C CA . VAL B 1 412 ? -4.02 14.922 28.922 1 98.31 412 VAL B CA 1
ATOM 6328 C C . VAL B 1 412 ? -3.949 16.281 29.625 1 98.31 412 VAL B C 1
ATOM 6330 O O . VAL B 1 412 ? -2.859 16.766 29.922 1 98.31 412 VAL B O 1
ATOM 6333 N N . CYS B 1 413 ? -5.059 16.859 29.891 1 98 413 CYS B N 1
ATOM 6334 C CA . CYS B 1 413 ? -5.109 18.156 30.562 1 98 413 CYS B CA 1
ATOM 6335 C C . CYS B 1 413 ? -4.5 18.078 31.953 1 98 413 CYS B C 1
ATOM 6337 O O . CYS B 1 413 ? -3.811 19 32.406 1 98 413 CYS B O 1
ATOM 6339 N N . ASP B 1 414 ? -4.773 16.984 32.594 1 97.12 414 ASP B N 1
ATOM 6340 C CA . ASP B 1 414 ? -4.207 16.797 33.906 1 97.12 414 ASP B CA 1
ATOM 6341 C C . ASP B 1 414 ? -2.684 16.75 33.875 1 97.12 414 ASP B C 1
ATOM 6343 O O . ASP B 1 414 ? -2.014 17.281 34.75 1 97.12 414 ASP B O 1
ATOM 6347 N N . CYS B 1 415 ? -2.211 16.141 32.875 1 96.19 415 CYS B N 1
ATOM 6348 C CA . CYS B 1 415 ? -0.766 16.078 32.688 1 96.19 415 CYS B CA 1
ATOM 6349 C C . CYS B 1 415 ? -0.189 17.469 32.438 1 96.19 415 CYS B C 1
ATOM 6351 O O . CYS B 1 415 ? 0.896 17.781 32.938 1 96.19 415 CYS B O 1
ATOM 6353 N N . LEU B 1 416 ? -0.884 18.234 31.734 1 96.19 416 LEU B N 1
ATOM 6354 C CA . LEU B 1 416 ? -0.438 19.578 31.391 1 96.19 416 LEU B CA 1
ATOM 6355 C C . LEU B 1 416 ? -0.457 20.484 32.625 1 96.19 416 LEU B C 1
ATOM 6357 O O . LEU B 1 416 ? 0.42 21.344 32.781 1 96.19 416 LEU B O 1
ATOM 6361 N N . GLU B 1 417 ? -1.425 20.359 33.438 1 90 417 GLU B N 1
ATOM 6362 C CA . GLU B 1 417 ? -1.563 21.188 34.625 1 90 417 GLU B CA 1
ATOM 6363 C C . GLU B 1 417 ? -0.519 20.797 35.688 1 90 417 GLU B C 1
ATOM 6365 O O . GLU B 1 417 ? -0.063 21.656 36.438 1 90 417 GLU B O 1
ATOM 6370 N N . ALA B 1 418 ? -0.181 19.578 35.656 1 85.56 418 ALA B N 1
ATOM 6371 C CA . ALA B 1 418 ? 0.845 19.125 36.594 1 85.56 418 ALA B CA 1
ATOM 6372 C C . ALA B 1 418 ? 2.217 19.672 36.219 1 85.56 418 ALA B C 1
ATOM 6374 O O . ALA B 1 418 ? 3.059 19.906 37.094 1 85.56 418 ALA B O 1
ATOM 6375 N N . ASP B 1 419 ? 2.451 19.859 35 1 76.69 419 ASP B N 1
ATOM 6376 C CA . ASP B 1 419 ? 3.736 20.344 34.531 1 76.69 419 ASP B CA 1
ATOM 6377 C C . ASP B 1 419 ? 3.824 21.859 34.625 1 76.69 419 ASP B C 1
ATOM 6379 O O . ASP B 1 419 ? 4.914 22.438 34.531 1 76.69 419 ASP B O 1
ATOM 6383 N N . ASN B 1 420 ? 2.715 22.516 34.719 1 65.62 420 ASN B N 1
ATOM 6384 C CA . ASN B 1 420 ? 2.727 23.969 34.906 1 65.62 420 ASN B CA 1
ATOM 6385 C C . ASN B 1 420 ? 3.002 24.344 36.344 1 65.62 420 ASN B C 1
ATOM 6387 O O . ASN B 1 420 ? 2.471 23.734 37.281 1 65.62 420 ASN B O 1
#